Protein 8BW9 (pdb70)

Secondary structure (DSSP, 8-state):
-PPPGGG--HHHHHHHHHHHTTT-TTSHHHHHHHT--HHHHHS--HHHHHHHT--SHHHHHHHHHHHHHHHHHHHHHHHHHHHHHHH-/-TTT--SSS--HHHHHHHHHTT-TT-GGGHHHHHHHT--HHHHHT--HHHHGGGT---HHHHHHHHHHHHHHHHHHHTGGG-SHHHHHHHHHHHHHHHHHHHHHH---SSPPPHHHHHHHHHHHHHHHHHHHHHSSGGGSS-HHHHHHHHHHHHHHHHHHHHHHH-----HHHHHHHHHHHHHHHHIIIII---GGGT---EEEEEEE-------EE---TT---BEE-----HHHHHH----TT-EEEEESS-B-TT--HHHHHHHHHTS-SSEEEEEEEPP-----/---GGG------S-SSSSS-B--EE-SSTT-EE--EEEE----HHHHHHHHTTSHHHHS---TTS--EEEEEEETTEEEEEEB--SS--HHHHHHHH----HHHHHHHHHHHHHHHHHHHHHH-------SGGG--B-SSS-B--------HHHHHT-S--B--S-----TTTTTT----THHHHHHHHHHHHHHHHSS--SS-----HHHHHHHHHHSPPP--TTS---HHHHHHHHHH--SSGGGSPPHHHHTTSHHHHHHHH----HHHHHHHHTT-/--TT-------SS-----HHHIIIII-----HHHHHHHHHHHHHHHHHHHTTT-------SSSEEEETTEEEE---S---SSS----TT--B--TTSTTS--TTT----SSS--SS------HHHHHHHHHHHHHHHHSSS-SSTT--HHHHHHHHHT-------S--S-HHHHHHHHHHT-SSSTTS--HHHHHHHHHS-S---

Foldseek 3Di:
DDDQLVPFALVVVLVCCCPPPVVPVVCSCLCVVVGCTSVNLQVQDLVNVVVSPPPDDVVSVVVVVVSVVVNVVSVVVVVVVVVVVVVD/DVVLDDQQAAWLVQVLVQVCQLDVVCPVQSVLSSVVGQGSNNLLVDDPVVVVVSVPPDPVVVVSSVLLSVQVCCCHPCVFPAFLLVLLVLLQVLLVVLLVVLVVVVDDPDWDDVVSVVSLVVNLVSVVVNLVLCCDDPNPPDDVSVVLSVVLVVLNVQLVCCNVPDIDPCSVVNSVSSVVSNVSSVCVNPVDPDCRRGGGWDKDKWKDFLDQFPFDFDQDPQRFTFTPDGDPDPCNVVRTVDDGRKTWQDKQSGGNGSGDPPVVVVCSNPDDRIIMTMIGDGDDDPPD/DDDPPQWDFDDDPDDVPPADKTWTFGPPVTQTWIKHWAAFDDDVVCVVVVQVQCVVVQPDDDPAAWHWDDWDDDDRTIMTITGDAPQAFQVVLLVQPQADDDLLLLVQVLSVLVVQVVCCVPPNFAQQDDARNFWGAHQQQGIHGDRGDRDPVCVVRGPDDDDDPDDQFALCVLVPDDDDNLRVLSSSLQRSVCRHRRHRPLPPVDDDPVVSNVSRNPPADDFDPPDDDDVLNRVSSVLSHDRDSVSRDGSVVCCPRPSSVVSVVDDDPSNVVSCVSDVD/DPPQAEDEDVVDPPDDDFQVCCLPVVVDQDDPVLLLLVLLSVLVVVQVVVVVVAAQPDDDRRQWHADPSRIYGDDRPDDFQLVFADDQVWGDDDDQRLQQWALQFLPHDTRRDDDDTPDDDDNLGNLLNSLQVSVCNQQRHGPPPPDDPVVSSVCRNVQDDGDPPRDDDDVLNVVLSCLSRDNDRVSRDHSVVVSVSSVPPSDDD

Radius of gyration: 29.87 Å; Cα contacts (8 Å, |Δi|>4): 1179; chains: 4; bounding box: 62×78×88 Å

Sequence (861 aa):
RPKAVYLWTVSDVLKWYRRHCGEYTQYEQLFAQHDITGRALLRITDSSLQRMGVTDNRDREAIWREIVKQRLKTDIMEIRDMERLNIYPMAYINIAEWTPDQVTDWIKGLDESMKGYLYEFSKQEIGGRALLNIRPYELENLGMLRIGHQEIVLEAVENLRNFHYHLKNDNLQFMALHVATAAKNLHRELARNHAESTKIDTRILHDITRTIATLKPLVGSLERTPFRKQEMYREYCGNVLKCGLELATIAHRDRFQPVPAIRQSAERLENLANFVIQDISDPMVLQPASLNLVTLKESELGFNIESSYNGIHRVTDIKYNSPAHNSGKIEDGDEIVQINYQTVVGWQHRTVLEHLREALPDVVLTVKKRPKHTKMELSDEDLEKLGELGSGNGGVVMKVRHTHTHLIMARKLIHLEVKPAIKKQILRELKVLHECNFPHIVGFYGAFYSDGEISICMEYMDGGSLDLILKRAGRIPESILGRITLAVLKGLSYLRDNHAIIHRDVKPSNILVNSSGEIKICDFGVSGQLIDSMANSFVGTRSYMSPERLQGTHYSVQSDIWSLGLSLVEMAIGMYPIPPPAMAIFELLDYIVNEPPPKLEHKIFSTEFKDFVDICLKKQPDERADLKTLLSHPWIRKAELEEVDISGWVCKTMDLTRHENLVLFVTSLCKGNTLYTYIHQRREKFAMNRTLLIAQQIAQGMGYLHAREIIHKDLRTKNIFIENGKVIITDFGLFSSTKLLYCDMGLGVPHNWLCYLAPELIRALQPEKPRGECLEFTPYSDVYSFGTVWYELICGEFTFKDQPAESIIWQVGRGMKQSLANLQSGRDVKDLLMLCWTYEKEHRPQFARLLSLLEHLPKKR

Solvent-accessible surface area: 44433 Å² total; per-residue (Å²): 246,108,116,34,13,51,104,38,71,45,74,41,0,64,129,14,5,160,170,97,10,38,146,54,86,126,28,38,91,33,4,50,103,29,41,0,36,0,60,4,2,44,84,3,60,70,75,2,0,92,81,9,34,2,110,72,96,158,18,40,98,27,3,28,78,52,2,1,99,29,34,3,36,28,6,11,112,52,2,130,51,29,43,156,93,28,120,180,87,134,92,111,21,49,1,34,111,23,65,57,105,79,2,22,66,5,0,110,13,2,30,99,62,1,150,66,43,28,178,53,8,62,66,90,65,10,20,2,135,44,2,3,67,10,51,30,75,51,0,68,112,5,41,0,108,95,8,5,19,2,17,28,1,34,50,3,3,70,35,0,73,88,28,53,79,43,40,124,69,40,5,14,8,43,38,0,12,74,2,2,29,27,1,62,31,5,34,71,40,20,35,141,82,80,60,84,125,57,136,28,64,22,131,17,11,31,57,3,16,93,2,2,48,36,0,77,67,1,1,12,4,5,42,73,70,23,6,97,164,89,75,102,16,88,94,9,4,24,64,2,0,133,6,0,37,67,2,0,32,28,10,94,156,96,63,47,85,45,40,88,42,13,96,81,2,1,54,112,1,16,98,41,2,36,64,8,2,55,100,20,68,46,0,39,4,0,35,5,19,54,35,64,68,5,86,10,129,173,76,155,40,30,18,112,26,111,17,55,120,99,9,56,4,78,0,27,118,58,60,213,83,68,90,4,100,120,57,4,134,16,41,78,9,1,23,2,5,10,3,72,110,53,10,0,10,16,17,58,85,126,22,0,83,93,76,39,190,69,28,125,86,106,15,54,2,11,0,55,43,38,16,143,39,71,162,157,202,52,54,57,157,62,18,73,165,52,47,56,141,30,116,56,114,30,51,78,53,39,41,0,108,31,70,126,118,134,69,78,2,18,44,63,60,52,116,14,91,49,109,103,80,53,52,135,108,5,54,150,71,15,102,49,29,84,111,19,136,62,98,56,8,14,30,44,96,7,32,22,106,25,129,27,53,22,5,35,0,39,47,68,18,81,8,21,16,0,36,48,2,12,158,137,56,35,148,7,80,63,45,8,1,2,101,3,1,18,4,6,2,85,1,10,17,40,6,49,85,94,86,58,26,48,2,59,62,13,79,0,51,12,10,20,2,27,48,74,13,86,8,24,5,6,61,18,26,41,11,48,56,43,99,78,23,69,38,60,47,79,13,14,83,101,18,33,25,1,6,21,40,0,39,34,50,57,115,20,28,17,10,6,4,2,8,12,0,0,4,5,3,0,2,6,67,21,111,24,17,11,62,80,158,134,63,14,9,20,92,25,3,29,54,4,2,16,24,45,30,28,126,13,122,179,114,154,62,26,90,44,2,59,72,0,3,73,59,0,10,79,49,83,50,82,69,1,20,3,3,78,57,1,34,78,25,74,13,0,130,94,31,89,125,105,92,66,113,11,51,41,42,3,59,161,27,43,139,123,67,188,126,48,41,13,35,128,146,184,136,72,107,111,165,50,59,19,2,71,32,68,26,38,90,149,183,115,196,40,60,67,70,118,2,8,96,11,2,42,34,2,2,81,3,0,26,68,5,46,69,128,152,83,55,4,75,23,9,43,2,112,16,0,49,32,89,166,45,50,2,39,3,12,46,37,56,76,38,27,5,89,142,40,129,102,59,130,86,4,4,0,4,54,106,64,10,13,14,9,20,2,7,61,12,2,111,16,59,13,70,17,67,38,210,55,124,53,21,133,41,35,55,75,9,8,2,15,10,2,0,2,4,4,1,2,19,51,36,45,74,19,12,26,94,116,66,56,16,30,0,18,3,7,20,7,4,40,5,24,22,43,22,2,46,86,15,118,35,22,121,69,9,2,48,13,1,8,39,0,14,33,56,85,67,107,130,8,12,104,10,85,129,0,52,56,73,2,48,148,97,44,124,151,211

B-factor: mean 119.78, std 32.43, range [49.79, 220.53]

GO terms:
  GO:0005829 cytosol (C, IDA)
  GO:0009898 cytoplasmic side of plasma membrane (C, IDA)
  GO:0070374 positive regulation of ERK1 and ERK2 cascade (P, IDA)
  GO:0001751 compound eye photoreceptor cell differentiation (P, IMP)
  GO:0042675 compound eye cone cell differentiation (P, IMP)
  GO:0070374 positive regulation of ERK1 and ERK2 cascade (P, IMP)
  GO:0007169 cell surface receptor protein tyrosine kinase signaling pathway (P, IMP)
  GO:0007173 epidermal growth factor receptor signaling pathway (P, IMP)
  GO:0097110 scaffold protein binding (F, IPI)
  GO:0005829 cytosol (C, TAS)
  GO:0005515 protein binding (F, IPI)
  GO:0005737 cytoplasm (C, IDA)
  GO:0001754 eye photoreceptor cell differentiation (P, IMP)

InterPro domains:
  IPR001660 Sterile alpha motif domain [PF07647] (25-85)
  IPR001660 Sterile alpha motif domain [PS50105] (26-91)
  IPR001660 Sterile alpha motif domain [SM00454] (23-91)
  IPR013761 Sterile alpha motif/pointed domain superfamily [G3DSA:1.10.150.50] (21-98)
  IPR013761 Sterile alpha motif/pointed domain superfamily [SSF47769] (18-91)
  IPR039144 Aveugle-like, SAM domain [cd09510] (21-94)
  IPR052268 Sterile alpha motif domain-containing protein [PTHR20843] (11-101)

Organism: Drosophila melanogaster (NCBI:txid7227)

Nearest PDB structures (foldseek):
  8bw9-assembly1_A  TM=1.011E+00  e=2.088E-14  Drosophila melanogaster
  8bw8-assembly1_A  TM=9.846E-01  e=8.005E-12  Drosophila melanogaster
  3bs7-assembly2_B  TM=9.818E-01  e=6.720E-10  Drosophila melanogaster
  3bs5-assembly1_B  TM=9.061E-01  e=4.300E-02  Homo sapiens
  6brh-assembly3_B  TM=8.461E-01  e=8.625E-02  Mus musculus

Structure (mmCIF, N/CA/C/O backbone):
data_8BW9
#
_entry.id   8BW9
#
_cell.length_a   1.00
_cell.length_b   1.00
_cell.length_c   1.00
_cell.angle_alpha   90.00
_cell.angle_beta   90.00
_cell.angle_gamma   90.00
#
_symmetry.space_group_name_H-M   'P 1'
#
loop_
_entity.id
_entity.type
_entity.pdbx_description
1 polymer 'Protein aveugle'
2 polymer 'Connector enhancer of KSR protein CNK'
3 polymer 'Dual specificity mitogen-activated protein kinase kinase dSOR1'
4 polymer KSR
5 non-polymer 'PHOSPHOAMINOPHOSPHONIC ACID-ADENYLATE ESTER'
6 non-polymer Trametinib
7 non-polymer 'MAGNESIUM ION'
#
loop_
_atom_site.group_PDB
_atom_site.id
_atom_site.type_symbol
_atom_site.label_atom_id
_atom_site.label_alt_id
_atom_site.label_comp_id
_atom_site.label_asym_id
_atom_site.label_entity_id
_atom_site.label_seq_id
_atom_site.pdbx_PDB_ins_code
_atom_site.Cartn_x
_atom_site.Cartn_y
_atom_site.Cartn_z
_atom_site.occupancy
_atom_site.B_iso_or_equiv
_atom_site.auth_seq_id
_atom_site.auth_comp_id
_atom_site.auth_asym_id
_atom_site.auth_atom_id
_atom_site.pdbx_PDB_model_num
ATOM 1 N N . ARG A 1 23 ? 157.96818 156.69339 129.03821 1.000 163.86000 19 ARG A N 1
ATOM 2 C CA . ARG A 1 23 ? 158.96493 156.43795 130.07057 1.000 163.05000 19 ARG A CA 1
ATOM 3 C C . ARG A 1 23 ? 160.11586 157.43368 129.97569 1.000 165.48000 19 ARG A C 1
ATOM 4 O O . ARG A 1 23 ? 161.10958 157.17860 129.29647 1.000 167.50000 19 ARG A O 1
ATOM 12 N N . PRO A 1 24 ? 159.97948 158.57052 130.65110 1.000 156.45000 20 PRO A N 1
ATOM 13 C CA . PRO A 1 24 ? 161.05684 159.56328 130.64768 1.000 155.66000 20 PRO A CA 1
ATOM 14 C C . PRO A 1 24 ? 162.25503 159.07845 131.44713 1.000 155.68000 20 PRO A C 1
ATOM 15 O O . PRO A 1 24 ? 162.15680 158.19122 132.29680 1.000 157.35000 20 PRO A O 1
ATOM 19 N N . LYS A 1 25 ? 163.40542 159.67786 131.15604 1.000 131.70000 21 LYS A N 1
ATOM 20 C CA . LYS A 1 25 ? 164.62982 159.30885 131.84735 1.000 129.25000 21 LYS A CA 1
ATOM 21 C C . LYS A 1 25 ? 164.57457 159.74870 133.30775 1.000 129.24000 21 LYS A C 1
ATOM 22 O O . LYS A 1 25 ? 163.80908 160.63798 133.69023 1.000 130.92000 21 LYS A O 1
ATOM 28 N N . ALA A 1 26 ? 165.39620 159.09856 134.12976 1.000 119.19000 22 ALA A N 1
ATOM 29 C CA . ALA A 1 26 ? 165.44113 159.41598 135.55052 1.000 121.25000 22 ALA A CA 1
ATOM 30 C C . ALA A 1 26 ? 165.87004 160.86155 135.75912 1.000 125.75000 22 ALA A C 1
ATOM 31 O O . ALA A 1 26 ? 166.84764 161.32304 135.16460 1.000 131.06000 22 ALA A O 1
ATOM 33 N N . VAL A 1 27 ? 165.13633 161.57537 136.61707 1.000 109.79000 23 VAL A N 1
ATOM 34 C CA . VAL A 1 27 ? 165.40437 162.99061 136.84229 1.000 102.97000 23 VAL A CA 1
ATOM 35 C C . VAL A 1 27 ? 166.76981 163.21520 137.47189 1.000 108.98000 23 VAL A C 1
ATOM 36 O O . VAL A 1 27 ? 167.33660 164.30434 137.34524 1.000 117.07000 23 VAL A O 1
ATOM 40 N N . TYR A 1 28 ? 167.32155 162.20809 138.14863 1.000 123.05000 24 TYR A N 1
ATOM 41 C CA . TYR A 1 28 ? 168.64959 162.36327 138.72907 1.000 126.31000 24 TYR A CA 1
ATOM 42 C C . TYR A 1 28 ? 169.72537 162.49084 137.65857 1.000 125.55000 24 TYR A C 1
ATOM 43 O O . TYR A 1 28 ? 170.77774 163.08680 137.90995 1.000 120.15000 24 TYR A O 1
ATOM 52 N N . LEU A 1 29 ? 169.49076 161.93991 136.47233 1.000 121.74000 25 LEU A N 1
ATOM 53 C CA . LEU A 1 29 ? 170.47350 161.97202 135.39855 1.000 120.95000 25 LEU A CA 1
ATOM 54 C C . LEU A 1 29 ? 170.26600 163.12722 134.42927 1.000 120.58000 25 LEU A C 1
ATOM 55 O O . LEU A 1 29 ? 171.00152 163.22269 133.44254 1.000 126.99000 25 LEU A O 1
ATOM 60 N N . TRP A 1 30 ? 169.29188 163.99724 134.67850 1.000 102.02000 26 TRP A N 1
ATOM 61 C CA . TRP A 1 30 ? 169.01224 165.09612 133.76639 1.000 102.25000 26 TRP A CA 1
ATOM 62 C C . TRP A 1 30 ? 170.18320 166.07084 133.71198 1.000 110.28000 26 TRP A C 1
ATOM 63 O O . TRP A 1 30 ? 170.89119 166.28287 134.69880 1.000 109.06000 26 TRP A O 1
ATOM 74 N N . THR A 1 31 ? 170.38688 166.66273 132.53809 1.000 127.27000 27 THR A N 1
ATOM 75 C CA . THR A 1 31 ? 171.35778 167.72930 132.35878 1.000 122.20000 27 THR A CA 1
ATOM 76 C C . THR A 1 31 ? 170.62859 169.06519 132.24644 1.000 125.90000 27 THR A C 1
ATOM 77 O O . THR A 1 31 ? 169.40149 169.14144 132.33843 1.000 132.35000 27 THR A O 1
ATOM 81 N N . VAL A 1 32 ? 171.39823 170.13562 132.04123 1.000 112.00000 28 VAL A N 1
ATOM 82 C CA . VAL A 1 32 ? 170.80992 171.47263 132.01179 1.000 111.53000 28 VAL A CA 1
ATOM 83 C C . VAL A 1 32 ? 169.82630 171.59735 130.85561 1.000 121.42000 28 VAL A C 1
ATOM 84 O O . VAL A 1 32 ? 168.69918 172.07889 131.02848 1.000 122.71000 28 VAL A O 1
ATOM 88 N N . SER A 1 33 ? 170.22939 171.13567 129.66614 1.000 131.98000 29 SER A N 1
ATOM 89 C CA . SER A 1 33 ? 169.38610 171.26755 128.48047 1.000 128.31000 29 SER A CA 1
ATOM 90 C C . SER A 1 33 ? 168.00686 170.67136 128.71587 1.000 126.53000 29 SER A C 1
ATOM 91 O O . SER A 1 33 ? 166.99080 171.24121 128.29841 1.000 123.15000 29 SER A O 1
ATOM 94 N N . ASP A 1 34 ? 167.95161 169.53388 129.40761 1.000 131.72000 30 ASP A N 1
ATOM 95 C CA . ASP A 1 34 ? 166.66476 168.95965 129.77105 1.000 129.61000 30 ASP A CA 1
ATOM 96 C C . ASP A 1 34 ? 165.88828 169.89324 130.68771 1.000 132.98000 30 ASP A C 1
ATOM 97 O O . ASP A 1 34 ? 164.66073 169.98017 130.59559 1.000 140.78000 30 ASP A O 1
ATOM 102 N N . VAL A 1 35 ? 166.58289 170.60558 131.57624 1.000 114.37000 31 VAL A N 1
ATOM 103 C CA . VAL A 1 35 ? 165.88640 171.50927 132.48570 1.000 112.61000 31 VAL A CA 1
ATOM 104 C C . VAL A 1 35 ? 165.27636 172.68007 131.72406 1.000 113.79000 31 VAL A C 1
ATOM 105 O O . VAL A 1 35 ? 164.12975 173.06767 131.97998 1.000 115.55000 31 VAL A O 1
ATOM 109 N N . LEU A 1 36 ? 166.01822 173.26951 130.78003 1.000 120.68000 32 LEU A N 1
ATOM 110 C CA . LEU A 1 36 ? 165.39786 174.34020 130.00146 1.000 122.30000 32 LEU A CA 1
ATOM 111 C C . LEU A 1 36 ? 164.29280 173.81520 129.09219 1.000 125.35000 32 LEU A C 1
ATOM 112 O O . LEU A 1 36 ? 163.31643 174.52940 128.84626 1.000 125.31000 32 LEU A O 1
ATOM 117 N N . LYS A 1 37 ? 164.40711 172.58071 128.59448 1.000 130.02000 33 LYS A N 1
ATOM 118 C CA . LYS A 1 37 ? 163.29806 172.00244 127.83699 1.000 131.60000 33 LYS A CA 1
ATOM 119 C C . LYS A 1 37 ? 162.05786 171.84673 128.71199 1.000 129.53000 33 LYS A C 1
ATOM 120 O O . LYS A 1 37 ? 160.93582 172.15027 128.28359 1.000 129.18000 33 LYS A O 1
ATOM 126 N N . TRP A 1 38 ? 162.24784 171.37437 129.94438 1.000 113.13000 34 TRP A N 1
ATOM 127 C CA . TRP A 1 38 ? 161.14365 171.23781 130.88579 1.000 109.65000 34 TRP A CA 1
ATOM 128 C C . TRP A 1 38 ? 160.51091 172.58970 131.18261 1.000 110.07000 34 TRP A C 1
ATOM 129 O O . TRP A 1 38 ? 159.28240 172.70891 131.24924 1.000 117.56000 34 TRP A O 1
ATOM 140 N N . TYR A 1 39 ? 161.33633 173.62075 131.36675 1.000 108.32000 35 TYR A N 1
ATOM 141 C CA . TYR A 1 39 ? 160.80360 174.95665 131.61202 1.000 111.81000 35 TYR A CA 1
ATOM 142 C C . TYR A 1 39 ? 160.04623 175.47992 130.39869 1.000 120.51000 35 TYR A C 1
ATOM 143 O O . TYR A 1 39 ? 159.01732 176.14923 130.54511 1.000 129.49000 35 TYR A O 1
ATOM 152 N N . ARG A 1 40 ? 160.54678 175.19931 129.19369 1.000 134.00000 36 ARG A N 1
ATOM 153 C CA . ARG A 1 40 ? 159.84316 175.61329 127.98476 1.000 136.83000 36 ARG A CA 1
ATOM 154 C C . ARG A 1 40 ? 158.48007 174.94338 127.88395 1.000 138.01000 36 ARG A C 1
ATOM 155 O O . ARG A 1 40 ? 157.48853 175.58515 127.51787 1.000 140.88000 36 ARG A O 1
ATOM 163 N N . ARG A 1 41 ? 158.41000 173.65193 128.20605 1.000 129.50000 37 ARG A N 1
ATOM 164 C CA . ARG A 1 41 ? 157.16860 172.91060 128.00647 1.000 124.86000 37 ARG A CA 1
ATOM 165 C C . ARG A 1 41 ? 156.15446 173.18959 129.11210 1.000 125.33000 37 ARG A C 1
ATOM 166 O O . ARG A 1 41 ? 155.03981 173.64981 128.84437 1.000 126.04000 37 ARG A O 1
ATOM 174 N N . HIS A 1 42 ? 156.52630 172.91750 130.36470 1.000 121.23000 38 HIS A N 1
ATOM 175 C CA . HIS A 1 42 ? 155.53547 172.87795 131.43621 1.000 120.97000 38 HIS A CA 1
ATOM 176 C C . HIS A 1 42 ? 155.06354 174.27159 131.83423 1.000 122.65000 38 HIS A C 1
ATOM 177 O O . HIS A 1 42 ? 153.86667 174.48404 132.05783 1.000 124.21000 38 HIS A O 1
ATOM 184 N N . CYS A 1 43 ? 155.97709 175.23027 131.93442 1.000 128.42000 39 CYS A N 1
ATOM 185 C CA . CYS A 1 43 ? 155.65879 176.56326 132.43637 1.000 126.03000 39 CYS A CA 1
ATOM 186 C C . CYS A 1 43 ? 156.19067 177.63091 131.49352 1.000 127.02000 39 CYS A C 1
ATOM 187 O O . CYS A 1 43 ? 156.84189 178.59342 131.90284 1.000 124.07000 39 CYS A O 1
ATOM 190 N N . GLY A 1 44 ? 155.91230 177.47144 130.20124 1.000 143.13000 40 GLY A N 1
ATOM 191 C CA . GLY A 1 44 ? 156.38895 178.42566 129.21724 1.000 145.58000 40 GLY A CA 1
ATOM 192 C C . GLY A 1 44 ? 155.70834 179.77845 129.26303 1.000 148.86000 40 GLY A C 1
ATOM 193 O O . GLY A 1 44 ? 156.14337 180.68982 128.55101 1.000 150.95000 40 GLY A O 1
ATOM 194 N N . GLU A 1 45 ? 154.65261 179.92943 130.06671 1.000 152.63000 41 GLU A N 1
ATOM 195 C CA . GLU A 1 45 ? 153.98164 181.22182 130.16404 1.000 151.05000 41 GLU A CA 1
ATOM 196 C C . GLU A 1 45 ? 154.89385 182.27759 130.77581 1.000 150.98000 41 GLU A C 1
ATOM 197 O O . GLU A 1 45 ? 154.94480 183.41490 130.29445 1.000 153.90000 41 GLU A O 1
ATOM 203 N N . TYR A 1 46 ? 155.62216 181.92269 131.83524 1.000 135.74000 42 TYR A N 1
ATOM 204 C CA . TYR A 1 46 ? 156.54367 182.85093 132.49149 1.000 138.44000 42 TYR A CA 1
ATOM 205 C C . TYR A 1 46 ? 157.88912 182.77542 131.77748 1.000 137.08000 42 TYR A C 1
ATOM 206 O O . TYR A 1 46 ? 158.84950 182.15571 132.23825 1.000 135.97000 42 TYR A O 1
ATOM 215 N N . THR A 1 47 ? 157.94879 183.43864 130.62500 1.000 144.31000 43 THR A N 1
ATOM 216 C CA . THR A 1 47 ? 159.08167 183.33545 129.71741 1.000 145.87000 43 THR A CA 1
ATOM 217 C C . THR A 1 47 ? 160.20422 184.31656 130.02415 1.000 145.50000 43 THR A C 1
ATOM 218 O O . THR A 1 47 ? 161.25812 184.24310 129.38448 1.000 145.64000 43 THR A O 1
ATOM 222 N N . GLN A 1 48 ? 160.01429 185.23239 130.96929 1.000 140.29000 44 GLN A N 1
ATOM 223 C CA . GLN A 1 48 ? 161.05831 186.20296 131.26519 1.000 144.05000 44 GLN A CA 1
ATOM 224 C C . GLN A 1 48 ? 162.03769 185.72693 132.32997 1.000 146.31000 44 GLN A C 1
ATOM 225 O O . GLN A 1 48 ? 162.97540 186.46283 132.65355 1.000 147.75000 44 GLN A O 1
ATOM 231 N N . TYR A 1 49 ? 161.85503 184.52508 132.87590 1.000 139.61000 45 TYR A N 1
ATOM 232 C CA . TYR A 1 49 ? 162.72160 184.01250 133.92835 1.000 136.59000 45 TYR A CA 1
ATOM 233 C C . TYR A 1 49 ? 163.52424 182.78846 133.51183 1.000 135.34000 45 TYR A C 1
ATOM 234 O O . TYR A 1 49 ? 164.24706 182.23360 134.34526 1.000 139.17000 45 TYR A O 1
ATOM 243 N N . GLU A 1 50 ? 163.42713 182.35167 132.25398 1.000 129.28000 46 GLU A N 1
ATOM 244 C CA . GLU A 1 50 ? 164.10784 181.12260 131.85813 1.000 129.13000 46 GLU A CA 1
ATOM 245 C C . GLU A 1 50 ? 165.62257 181.26412 131.90800 1.000 132.82000 46 GLU A C 1
ATOM 246 O O . GLU A 1 50 ? 166.31901 180.30027 132.24449 1.000 133.71000 46 GLU A O 1
ATOM 252 N N . GLN A 1 51 ? 166.15336 182.44029 131.56780 1.000 137.45000 47 GLN A N 1
ATOM 253 C CA . GLN A 1 51 ? 167.60063 182.61780 131.56262 1.000 137.23000 47 GLN A CA 1
ATOM 254 C C . GLN A 1 51 ? 168.20223 182.50453 132.95622 1.000 138.10000 47 GLN A C 1
ATOM 255 O O . GLN A 1 51 ? 169.39932 182.22498 133.07672 1.000 134.61000 47 GLN A O 1
ATOM 261 N N . LEU A 1 52 ? 167.40124 182.70635 134.00604 1.000 128.71000 48 LEU A N 1
ATOM 262 C CA . LEU A 1 52 ? 167.91831 182.57876 135.36380 1.000 121.53000 48 LEU A CA 1
ATOM 263 C C . LEU A 1 52 ? 168.42739 181.17023 135.62502 1.000 121.64000 48 LEU A C 1
ATOM 264 O O . LEU A 1 52 ? 169.46169 180.98746 136.27624 1.000 129.49000 48 LEU A O 1
ATOM 269 N N . PHE A 1 53 ? 167.71522 180.16036 135.12227 1.000 114.21000 49 PHE A N 1
ATOM 270 C CA . PHE A 1 53 ? 168.15670 178.78353 135.31180 1.000 116.40000 49 PHE A CA 1
ATOM 271 C C . PHE A 1 53 ? 169.48392 178.52889 134.61425 1.000 115.47000 49 PHE A C 1
ATOM 272 O O . PHE A 1 53 ? 170.24346 177.64710 135.02838 1.000 117.47000 49 PHE A O 1
ATOM 280 N N . ALA A 1 54 ? 169.77573 179.27999 133.55103 1.000 122.33000 50 ALA A N 1
ATOM 281 C CA . ALA A 1 54 ? 171.01412 179.06721 132.81002 1.000 126.33000 50 ALA A CA 1
ATOM 282 C C . ALA A 1 54 ? 172.22589 179.53610 133.60491 1.000 125.22000 50 ALA A C 1
ATOM 283 O O . ALA A 1 54 ? 173.22262 178.81364 133.71902 1.000 127.65000 50 ALA A O 1
ATOM 285 N N . GLN A 1 55 ? 172.15853 180.74719 134.16296 1.000 112.84000 51 GLN A N 1
ATOM 286 C CA . GLN A 1 55 ? 173.30816 181.29865 134.87354 1.000 111.81000 51 GLN A CA 1
ATOM 287 C C . GLN A 1 55 ? 173.61340 180.51008 136.13912 1.000 112.66000 51 GLN A C 1
ATOM 288 O O . GLN A 1 55 ? 174.78160 180.25804 136.45306 1.000 112.84000 51 GLN A O 1
ATOM 294 N N . HIS A 1 56 ? 172.58064 180.11407 136.87740 1.000 108.66000 52 HIS A N 1
ATOM 295 C CA . HIS A 1 56 ? 172.76886 179.45940 138.16337 1.000 104.86000 52 HIS A CA 1
ATOM 296 C C . HIS A 1 56 ? 173.00333 177.96045 138.04376 1.000 112.17000 52 HIS A C 1
ATOM 297 O O . HIS A 1 56 ? 173.23016 177.31014 139.06862 1.000 122.46000 52 HIS A O 1
ATOM 304 N N . ASP A 1 57 ? 172.95436 177.40223 136.83238 1.000 114.79000 53 ASP A N 1
ATOM 305 C CA . ASP A 1 57 ? 173.30318 176.00419 136.57019 1.000 112.15000 53 ASP A CA 1
ATOM 306 C C . ASP A 1 57 ? 172.43086 175.07723 137.42579 1.000 109.74000 53 ASP A C 1
ATOM 307 O O . ASP A 1 57 ? 172.85885 174.47108 138.40571 1.000 110.51000 53 ASP A O 1
ATOM 312 N N . ILE A 1 58 ? 171.14960 175.06724 137.06966 1.000 94.42000 54 ILE A N 1
ATOM 313 C CA . ILE A 1 58 ? 170.15783 174.22499 137.72766 1.000 94.94000 54 ILE A CA 1
ATOM 314 C C . ILE A 1 58 ? 170.06382 172.93408 136.91883 1.000 97.76000 54 ILE A C 1
ATOM 315 O O . ILE A 1 58 ? 169.36378 172.86773 135.90893 1.000 100.48000 54 ILE A O 1
ATOM 320 N N . THR A 1 59 ? 170.77708 171.90434 137.35946 1.000 97.95000 55 THR A N 1
ATOM 321 C CA . THR A 1 59 ? 170.75829 170.61623 136.68553 1.000 95.01000 55 THR A CA 1
ATOM 322 C C . THR A 1 59 ? 169.58916 169.78635 137.20798 1.000 100.05000 55 THR A C 1
ATOM 323 O O . THR A 1 59 ? 168.67736 170.29679 137.86268 1.000 107.36000 55 THR A O 1
ATOM 327 N N . GLY A 1 60 ? 169.59743 168.48888 136.90439 1.000 98.25000 56 GLY A N 1
ATOM 328 C CA . GLY A 1 60 ? 168.55487 167.61656 137.41754 1.000 96.32000 56 GLY A CA 1
ATOM 329 C C . GLY A 1 60 ? 168.60774 167.45453 138.92460 1.000 98.48000 56 GLY A C 1
ATOM 330 O O . GLY A 1 60 ? 167.57472 167.50078 139.59695 1.000 100.16000 56 GLY A O 1
ATOM 331 N N . ARG A 1 61 ? 169.80899 167.26510 139.47683 1.000 112.78000 57 ARG A N 1
ATOM 332 C CA . ARG A 1 61 ? 169.93495 167.05083 140.91534 1.000 114.06000 57 ARG A CA 1
ATOM 333 C C . ARG A 1 61 ? 169.45591 168.26219 141.70254 1.000 117.92000 57 ARG A C 1
ATOM 334 O O . ARG A 1 61 ? 168.73499 168.12146 142.69614 1.000 122.53000 57 ARG A O 1
ATOM 342 N N . ALA A 1 62 ? 169.84633 169.46196 141.27506 1.000 95.00000 58 ALA A N 1
ATOM 343 C CA . ALA A 1 62 ? 169.44491 170.66693 141.98483 1.000 88.30000 58 ALA A CA 1
ATOM 344 C C . ALA A 1 62 ? 167.97819 171.00433 141.77164 1.000 86.63000 58 ALA A C 1
ATOM 345 O O . ALA A 1 62 ? 167.40318 171.73805 142.58059 1.000 96.21000 58 ALA A O 1
ATOM 347 N N . LEU A 1 63 ? 167.36141 170.49508 140.70496 1.000 77.11000 59 LEU A N 1
ATOM 348 C CA . LEU A 1 63 ? 165.94697 170.76760 140.48305 1.000 81.22000 59 LEU A CA 1
ATOM 349 C C . LEU A 1 63 ? 165.08164 170.15392 141.57455 1.000 89.58000 59 LEU A C 1
ATOM 350 O O . LEU A 1 63 ? 164.01442 170.68886 141.89295 1.000 87.11000 59 LEU A O 1
ATOM 355 N N . LEU A 1 64 ? 165.51916 169.03566 142.15472 1.000 97.96000 60 LEU A N 1
ATOM 356 C CA . LEU A 1 64 ? 164.71254 168.36517 143.16853 1.000 94.15000 60 LEU A CA 1
ATOM 357 C C . LEU A 1 64 ? 164.69035 169.14794 144.47461 1.000 88.95000 60 LEU A C 1
ATOM 358 O O . LEU A 1 64 ? 163.63351 169.29595 145.09721 1.000 94.54000 60 LEU A O 1
ATOM 363 N N . ARG A 1 65 ? 165.83929 169.66318 144.90142 1.000 98.89000 61 ARG A N 1
ATOM 364 C CA . ARG A 1 65 ? 165.98189 170.25275 146.22353 1.000 106.23000 61 ARG A CA 1
ATOM 365 C C . ARG A 1 65 ? 165.90170 171.77001 146.21952 1.000 108.33000 61 ARG A C 1
ATOM 366 O O . ARG A 1 65 ? 166.26557 172.39760 147.21834 1.000 106.07000 61 ARG A O 1
ATOM 374 N N . ILE A 1 66 ? 165.45358 172.37842 145.12181 1.000 104.98000 62 ILE A N 1
ATOM 375 C CA . ILE A 1 66 ? 165.29214 173.82354 145.11308 1.000 101.03000 62 ILE A CA 1
ATOM 376 C C . ILE A 1 66 ? 164.24276 174.20618 146.14523 1.000 104.09000 62 ILE A C 1
ATOM 377 O O . ILE A 1 66 ? 163.17549 173.58816 146.23748 1.000 101.58000 62 ILE A O 1
ATOM 382 N N . THR A 1 67 ? 164.56169 175.20618 146.95672 1.000 130.84000 63 THR A N 1
ATOM 383 C CA . THR A 1 67 ? 163.70618 175.63719 148.04929 1.000 130.03000 63 THR A CA 1
ATOM 384 C C . THR A 1 67 ? 163.12283 177.01215 147.74994 1.000 136.93000 63 THR A C 1
ATOM 385 O O . THR A 1 67 ? 163.60066 177.73612 146.87245 1.000 141.77000 63 THR A O 1
ATOM 389 N N . ASP A 1 68 ? 162.07058 177.36500 148.49351 1.000 143.59000 64 ASP A N 1
ATOM 390 C CA . ASP A 1 68 ? 161.43817 178.66623 148.29922 1.000 145.77000 64 ASP A CA 1
ATOM 391 C C . ASP A 1 68 ? 162.41319 179.79908 148.58518 1.000 145.41000 64 ASP A C 1
ATOM 392 O O . ASP A 1 68 ? 162.44176 180.80225 147.86233 1.000 146.60000 64 ASP A O 1
ATOM 397 N N . SER A 1 69 ? 163.21984 179.65808 149.63813 1.000 135.21000 65 SER A N 1
ATOM 398 C CA . SER A 1 69 ? 164.27569 180.63139 149.88973 1.000 136.43000 65 SER A CA 1
ATOM 399 C C . SER A 1 69 ? 165.25845 180.67865 148.72867 1.000 138.02000 65 SER A C 1
ATOM 400 O O . SER A 1 69 ? 165.72707 181.75662 148.34328 1.000 137.08000 65 SER A O 1
ATOM 403 N N . SER A 1 70 ? 165.58266 179.51618 148.15811 1.000 138.08000 66 SER A N 1
ATOM 404 C CA . SER A 1 70 ? 166.49239 179.48194 147.01929 1.000 137.07000 66 SER A CA 1
ATOM 405 C C . SER A 1 70 ? 165.90755 180.21652 145.82229 1.000 134.48000 66 SER A C 1
ATOM 406 O O . SER A 1 70 ? 166.61385 180.96982 145.14251 1.000 143.97000 66 SER A O 1
ATOM 409 N N . LEU A 1 71 ? 164.62010 180.00985 145.54294 1.000 102.58000 67 LEU A N 1
ATOM 410 C CA . LEU A 1 71 ? 163.99511 180.74068 144.44773 1.000 108.61000 67 LEU A CA 1
ATOM 411 C C . LEU A 1 71 ? 163.99504 182.23741 144.72055 1.000 119.70000 67 LEU A C 1
ATOM 412 O O . LEU A 1 71 ? 164.33218 183.03471 143.83810 1.000 126.94000 67 LEU A O 1
ATOM 417 N N . GLN A 1 72 ? 163.64878 182.63667 145.94658 1.000 129.82000 68 GLN A N 1
ATOM 418 C CA . GLN A 1 72 ? 163.63882 184.05620 146.28568 1.000 129.90000 68 GLN A CA 1
ATOM 419 C C . GLN A 1 72 ? 165.01728 184.67569 146.09242 1.000 125.11000 68 GLN A C 1
ATOM 420 O O . GLN A 1 72 ? 165.13694 185.80788 145.60958 1.000 121.15000 68 GLN A O 1
ATOM 426 N N . ARG A 1 73 ? 166.07121 183.94386 146.45709 1.000 110.02000 69 ARG A N 1
ATOM 427 C CA . ARG A 1 73 ? 167.42522 184.41716 146.19168 1.000 108.83000 69 ARG A CA 1
ATOM 428 C C . ARG A 1 73 ? 167.69277 184.51152 144.69525 1.000 109.88000 69 ARG A C 1
ATOM 429 O O . ARG A 1 73 ? 168.36093 185.44369 144.23428 1.000 111.46000 69 ARG A O 1
ATOM 437 N N . MET A 1 74 ? 167.18259 183.55079 143.92027 1.000 114.51000 70 MET A N 1
ATOM 438 C CA . MET A 1 74 ? 167.48896 183.50927 142.49360 1.000 112.20000 70 MET A CA 1
ATOM 439 C C . MET A 1 74 ? 166.92184 184.71154 141.75124 1.000 111.51000 70 MET A C 1
ATOM 440 O O . MET A 1 74 ? 167.47536 185.11950 140.72498 1.000 115.98000 70 MET A O 1
ATOM 445 N N . GLY A 1 75 ? 165.83094 185.29175 142.24121 1.000 133.85000 71 GLY A N 1
ATOM 446 C CA . GLY A 1 75 ? 165.33546 186.51143 141.63653 1.000 138.52000 71 GLY A CA 1
ATOM 447 C C . GLY A 1 75 ? 163.87646 186.52526 141.22961 1.000 141.18000 71 GLY A C 1
ATOM 448 O O . GLY A 1 75 ? 163.47722 187.35601 140.40905 1.000 142.84000 71 GLY A O 1
ATOM 449 N N . VAL A 1 76 ? 163.06367 185.62818 141.78442 1.000 137.61000 72 VAL A N 1
ATOM 450 C CA . VAL A 1 76 ? 161.62996 185.66802 141.51772 1.000 134.22000 72 VAL A CA 1
ATOM 451 C C . VAL A 1 76 ? 160.99676 186.66873 142.47824 1.000 138.26000 72 VAL A C 1
ATOM 452 O O . VAL A 1 76 ? 160.53383 186.30800 143.56569 1.000 140.96000 72 VAL A O 1
ATOM 456 N N . THR A 1 77 ? 160.97851 187.94144 142.08299 1.000 140.36000 73 THR A N 1
ATOM 457 C CA . THR A 1 77 ? 160.50761 188.98288 142.98915 1.000 140.89000 73 THR A CA 1
ATOM 458 C C . THR A 1 77 ? 159.00174 188.90046 143.20641 1.000 147.22000 73 THR A C 1
ATOM 459 O O . THR A 1 77 ? 158.53205 188.96118 144.34841 1.000 146.37000 73 THR A O 1
ATOM 463 N N . ASP A 1 78 ? 158.23107 188.76020 142.13110 1.000 162.92000 74 ASP A N 1
ATOM 464 C CA . ASP A 1 78 ? 156.77925 188.74077 142.25063 1.000 162.93000 74 ASP A CA 1
ATOM 465 C C . ASP A 1 78 ? 156.31110 187.48869 142.98265 1.000 160.05000 74 ASP A C 1
ATOM 466 O O . ASP A 1 78 ? 156.85193 186.39616 142.79208 1.000 158.77000 74 ASP A O 1
ATOM 471 N N . ASN A 1 79 ? 155.29336 187.65613 143.82880 1.000 151.56000 75 ASN A N 1
ATOM 472 C CA . ASN A 1 79 ? 154.81208 186.53916 144.63434 1.000 149.29000 75 ASN A CA 1
ATOM 473 C C . ASN A 1 79 ? 154.12197 185.48452 143.77804 1.000 151.88000 75 ASN A C 1
ATOM 474 O O . ASN A 1 79 ? 154.36323 184.28404 143.95086 1.000 154.88000 75 ASN A O 1
ATOM 479 N N . ARG A 1 80 ? 153.25819 185.91135 142.85349 1.000 151.94000 76 ARG A N 1
ATOM 480 C CA . ARG A 1 80 ? 152.43675 184.95950 142.10985 1.000 154.78000 76 ARG A CA 1
ATOM 481 C C . ARG A 1 80 ? 153.28587 184.06460 141.21539 1.000 151.95000 76 ARG A C 1
ATOM 482 O O . ARG A 1 80 ? 153.06092 182.84931 141.14993 1.000 149.44000 76 ARG A O 1
ATOM 490 N N . ASP A 1 81 ? 154.26045 184.64584 140.51445 1.000 146.50000 77 ASP A N 1
ATOM 491 C CA . ASP A 1 81 ? 155.11099 183.84960 139.63719 1.000 147.79000 77 ASP A CA 1
ATOM 492 C C . ASP A 1 81 ? 155.94999 182.85989 140.43386 1.000 147.30000 77 ASP A C 1
ATOM 493 O O . ASP A 1 81 ? 156.11145 181.70077 140.02651 1.000 152.06000 77 ASP A O 1
ATOM 498 N N . ARG A 1 82 ? 156.49029 183.29974 141.57252 1.000 130.41000 78 ARG A N 1
ATOM 499 C CA . ARG A 1 82 ? 157.24699 182.39395 142.42772 1.000 132.84000 78 ARG A CA 1
ATOM 500 C C . ARG A 1 82 ? 156.37072 181.25312 142.92355 1.000 135.94000 78 ARG A C 1
ATOM 501 O O . ARG A 1 82 ? 156.80508 180.09719 142.95703 1.000 134.65000 78 ARG A O 1
ATOM 509 N N . GLU A 1 83 ? 155.12942 181.55807 143.30591 1.000 137.30000 79 GLU A N 1
ATOM 510 C CA . GLU A 1 83 ? 154.21804 180.51245 143.75671 1.000 135.41000 79 GLU A CA 1
ATOM 511 C C . GLU A 1 83 ? 153.92632 179.51662 142.64109 1.000 138.65000 79 GLU A C 1
ATOM 512 O O . GLU A 1 83 ? 153.91269 178.30110 142.87083 1.000 138.86000 79 GLU A O 1
ATOM 518 N N . ALA A 1 84 ? 153.69618 180.01274 141.42327 1.000 130.68000 80 ALA A N 1
ATOM 519 C CA . ALA A 1 84 ? 153.40816 179.11771 140.30678 1.000 126.97000 80 ALA A CA 1
ATOM 520 C C . ALA A 1 84 ? 154.59232 178.20800 140.00689 1.000 125.20000 80 ALA A C 1
ATOM 521 O O . ALA A 1 84 ? 154.42174 176.99932 139.79638 1.000 126.01000 80 ALA A O 1
ATOM 523 N N . ILE A 1 85 ? 155.80260 178.76902 139.98875 1.000 118.10000 81 ILE A N 1
ATOM 524 C CA . ILE A 1 85 ? 156.98608 177.95856 139.71763 1.000 115.66000 81 ILE A CA 1
ATOM 525 C C . ILE A 1 85 ? 157.20869 176.94428 140.83421 1.000 122.98000 81 ILE A C 1
ATOM 526 O O . ILE A 1 85 ? 157.56657 175.78468 140.57980 1.000 129.33000 81 ILE A O 1
ATOM 531 N N . TRP A 1 86 ? 156.99891 177.36085 142.08507 1.000 120.21000 82 TRP A N 1
ATOM 532 C CA . TRP A 1 86 ? 157.09930 176.44081 143.21140 1.000 119.21000 82 TRP A CA 1
ATOM 533 C C . TRP A 1 86 ? 156.14275 175.27114 143.04542 1.000 118.22000 82 TRP A C 1
ATOM 534 O O . TRP A 1 86 ? 156.52170 174.10948 143.23313 1.000 112.19000 82 TRP A O 1
ATOM 545 N N . ARG A 1 87 ? 154.89315 175.56347 142.68575 1.000 117.12000 83 ARG A N 1
ATOM 546 C CA . ARG A 1 87 ? 153.90498 174.50439 142.53400 1.000 116.84000 83 ARG A CA 1
ATOM 547 C C . ARG A 1 87 ? 154.26552 173.57060 141.38770 1.000 119.35000 83 ARG A C 1
ATOM 548 O O . ARG A 1 87 ? 154.07601 172.35450 141.49217 1.000 123.47000 83 ARG A O 1
ATOM 556 N N . GLU A 1 88 ? 154.78148 174.11516 140.28411 1.000 113.96000 84 GLU A N 1
ATOM 557 C CA . GLU A 1 88 ? 155.16611 173.25806 139.16567 1.000 110.22000 84 GLU A CA 1
ATOM 558 C C . GLU A 1 88 ? 156.31420 172.32864 139.54465 1.000 106.46000 84 GLU A C 1
ATOM 559 O O . GLU A 1 88 ? 156.28611 171.12908 139.23143 1.000 109.13000 84 GLU A O 1
ATOM 565 N N . ILE A 1 89 ? 157.32749 172.85646 140.23366 1.000 93.88000 85 ILE A N 1
ATOM 566 C CA . ILE A 1 89 ? 158.44290 172.00857 140.64627 1.000 96.13000 85 ILE A CA 1
ATOM 567 C C . ILE A 1 89 ? 157.97285 170.96199 141.64732 1.000 103.34000 85 ILE A C 1
ATOM 568 O O . ILE A 1 89 ? 158.42594 169.81039 141.62573 1.000 110.27000 85 ILE A O 1
ATOM 573 N N . VAL A 1 90 ? 157.05293 171.34045 142.53637 1.000 102.01000 86 VAL A N 1
ATOM 574 C CA . VAL A 1 90 ? 156.52533 170.39063 143.51123 1.000 98.28000 86 VAL A CA 1
ATOM 575 C C . VAL A 1 90 ? 155.77087 169.26819 142.80978 1.000 95.01000 86 VAL A C 1
ATOM 576 O O . VAL A 1 90 ? 155.91693 168.08925 143.15765 1.000 86.08000 86 VAL A O 1
ATOM 580 N N . LYS A 1 91 ? 154.95102 169.61551 141.81451 1.000 92.27000 87 LYS A N 1
ATOM 581 C CA . LYS A 1 91 ? 154.25297 168.59359 141.04464 1.000 87.40000 87 LYS A CA 1
ATOM 582 C C . LYS A 1 91 ? 155.23310 167.65448 140.36202 1.000 90.35000 87 LYS A C 1
ATOM 583 O O . LYS A 1 91 ? 155.02350 166.43688 140.34430 1.000 95.25000 87 LYS A O 1
ATOM 589 N N . GLN A 1 92 ? 156.30439 168.19849 139.78268 1.000 92.67000 88 GLN A N 1
ATOM 590 C CA . GLN A 1 92 ? 157.28980 167.33279 139.13934 1.000 89.73000 88 GLN A CA 1
ATOM 591 C C . GLN A 1 92 ? 157.94143 166.39109 140.14623 1.000 89.34000 88 GLN A C 1
ATOM 592 O O . GLN A 1 92 ? 158.10998 165.19351 139.87474 1.000 100.72000 88 GLN A O 1
ATOM 598 N N . ARG A 1 93 ? 158.30464 166.91130 141.31974 1.000 80.56000 89 ARG A N 1
ATOM 599 C CA . ARG A 1 93 ? 158.94948 166.07329 142.32475 1.000 85.56000 89 ARG A CA 1
ATOM 600 C C . ARG A 1 93 ? 158.01103 164.97924 142.81397 1.000 91.19000 89 ARG A C 1
ATOM 601 O O . ARG A 1 93 ? 158.44121 163.84864 143.06753 1.000 89.53000 89 ARG A O 1
ATOM 609 N N . LEU A 1 94 ? 156.72645 165.29871 142.96966 1.000 83.81000 90 LEU A N 1
ATOM 610 C CA . LEU A 1 94 ? 155.76661 164.27546 143.36956 1.000 81.92000 90 LEU A CA 1
ATOM 611 C C . LEU A 1 94 ? 155.57664 163.23734 142.27270 1.000 86.24000 90 LEU A C 1
ATOM 612 O O . LEU A 1 94 ? 155.42839 162.04442 142.55865 1.000 83.60000 90 LEU A O 1
ATOM 617 N N . LYS A 1 95 ? 155.57158 163.67207 141.01116 1.000 98.38000 91 LYS A N 1
ATOM 618 C CA . LYS A 1 95 ? 155.41114 162.73234 139.90876 1.000 90.40000 91 LYS A CA 1
ATOM 619 C C . LYS A 1 95 ? 156.60500 161.79744 139.78820 1.000 83.93000 91 LYS A C 1
ATOM 620 O O . LYS A 1 95 ? 156.44774 160.65336 139.35076 1.000 85.25000 91 LYS A O 1
ATOM 622 N N . THR A 1 96 ? 157.80079 162.25479 140.15758 1.000 86.95000 92 THR A N 1
ATOM 623 C CA . THR A 1 96 ? 158.94266 161.35023 140.11998 1.000 89.32000 92 THR A CA 1
ATOM 624 C C . THR A 1 96 ? 159.02539 160.44060 141.33641 1.000 98.83000 92 THR A C 1
ATOM 625 O O . THR A 1 96 ? 159.86975 159.53939 141.35279 1.000 105.51000 92 THR A O 1
ATOM 629 N N . ASP A 1 97 ? 158.18443 160.64879 142.35088 1.000 108.22000 93 ASP A N 1
ATOM 630 C CA . ASP A 1 97 ? 158.21435 159.77922 143.52259 1.000 112.41000 93 ASP A CA 1
ATOM 631 C C . ASP A 1 97 ? 157.55614 158.43176 143.25429 1.000 103.74000 93 ASP A C 1
ATOM 632 O O . ASP A 1 97 ? 157.98315 157.41583 143.81401 1.000 92.98000 93 ASP A O 1
ATOM 634 N N . ILE A 1 98 ? 156.52706 158.40515 142.40596 1.000 96.35000 94 ILE A N 1
ATOM 635 C CA . ILE A 1 98 ? 155.84808 157.15344 142.08768 1.000 98.80000 94 ILE A CA 1
ATOM 636 C C . ILE A 1 98 ? 156.80789 156.18273 141.41356 1.000 98.33000 94 ILE A C 1
ATOM 637 O O . ILE A 1 98 ? 156.77122 154.97278 141.66577 1.000 102.95000 94 ILE A O 1
ATOM 642 N N .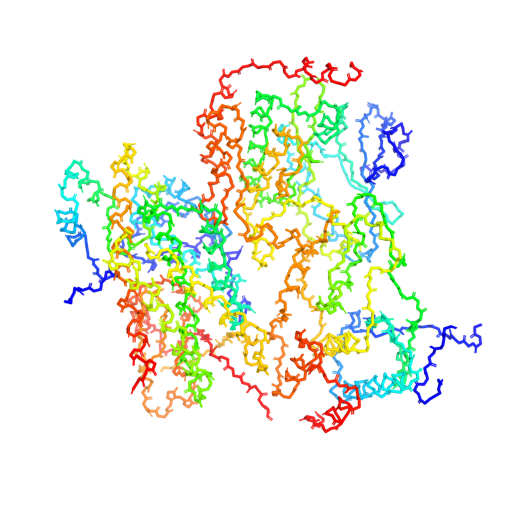 MET A 1 99 ? 157.69519 156.69652 140.56219 1.000 101.73000 95 MET A N 1
ATOM 643 C CA . MET A 1 99 ? 158.62729 155.84175 139.83964 1.000 105.45000 95 MET A CA 1
ATOM 644 C C . MET A 1 99 ? 159.62299 155.14343 140.75436 1.000 108.12000 95 MET A C 1
ATOM 645 O O . MET A 1 99 ? 160.31282 154.22644 140.29812 1.000 112.59000 95 MET A O 1
ATOM 650 N N . GLU A 1 100 ? 159.72900 155.55532 142.01591 1.000 105.98000 96 GLU A N 1
ATOM 651 C CA . GLU A 1 100 ? 160.56792 154.84211 142.97059 1.000 112.86000 96 GLU A CA 1
ATOM 652 C C . GLU A 1 100 ? 159.77348 153.82577 143.78200 1.000 118.70000 96 GLU A C 1
ATOM 653 O O . GLU A 1 100 ? 160.25293 152.70991 144.02524 1.000 117.87000 96 GLU A O 1
ATOM 659 N N . ILE A 1 101 ? 158.56048 154.19608 144.19874 1.000 123.75000 97 ILE A N 1
ATOM 660 C CA . ILE A 1 101 ? 157.72100 153.28713 144.97297 1.000 120.63000 97 ILE A CA 1
ATOM 661 C C . ILE A 1 101 ? 157.38477 152.04810 144.15608 1.000 121.28000 97 ILE A C 1
ATOM 662 O O . ILE A 1 101 ? 157.43615 150.92178 144.66180 1.000 121.59000 97 ILE A O 1
ATOM 667 N N . ARG A 1 102 ? 157.03988 152.23356 142.88043 1.000 119.49000 98 ARG A N 1
ATOM 668 C CA . ARG A 1 102 ? 156.71733 151.09261 142.03095 1.000 112.22000 98 ARG A CA 1
ATOM 669 C C . ARG A 1 102 ? 157.92535 150.18590 141.83878 1.000 113.58000 98 ARG A C 1
ATOM 670 O O . ARG A 1 102 ? 157.79554 148.95668 141.85235 1.000 122.38000 98 ARG A O 1
ATOM 678 N N . ASP A 1 103 ? 159.10903 150.77162 141.65132 1.000 113.02000 99 ASP A N 1
ATOM 679 C CA . ASP A 1 103 ? 160.30997 149.95966 141.49163 1.000 114.04000 99 ASP A CA 1
ATOM 680 C C . ASP A 1 103 ? 160.59731 149.15102 142.74845 1.000 123.21000 99 ASP A C 1
ATOM 681 O O . ASP A 1 103 ? 160.92050 147.95899 142.67000 1.000 127.84000 99 ASP A O 1
ATOM 683 N N . MET A 1 104 ? 160.47242 149.77630 143.92059 1.000 141.54000 100 MET A N 1
ATOM 684 C CA . MET A 1 104 ? 160.71538 149.04460 145.15975 1.000 141.48000 100 MET A CA 1
ATOM 685 C C . MET A 1 104 ? 159.65870 147.96867 145.38569 1.000 140.91000 100 MET A C 1
ATOM 686 O O . MET A 1 104 ? 159.96531 146.89429 145.91131 1.000 137.33000 100 MET A O 1
ATOM 691 N N . GLU A 1 105 ? 158.41136 148.23347 144.99035 1.000 142.77000 101 GLU A N 1
ATOM 692 C CA . GLU A 1 105 ? 157.36581 147.22030 145.10175 1.000 141.08000 101 GLU A CA 1
ATOM 693 C C . GLU A 1 105 ? 157.65875 146.02634 144.20273 1.000 140.48000 101 GLU A C 1
ATOM 694 O O . GLU A 1 105 ? 157.49318 144.87011 144.61295 1.000 141.26000 101 GLU A O 1
ATOM 700 N N . ARG A 1 106 ? 158.09568 146.28918 142.97046 1.000 143.25000 102 ARG A N 1
ATOM 701 C CA . ARG A 1 106 ? 158.46084 145.20447 142.06779 1.000 141.77000 102 ARG A CA 1
ATOM 702 C C . ARG A 1 106 ? 159.63337 144.40902 142.62204 1.000 142.31000 102 ARG A C 1
ATOM 703 O O . ARG A 1 106 ? 159.66651 143.17804 142.51274 1.000 144.40000 102 ARG A O 1
ATOM 711 N N . LEU A 1 107 ? 160.60734 145.09665 143.22133 1.000 145.24000 103 LEU A N 1
ATOM 712 C CA . LEU A 1 107 ? 161.72170 144.39536 143.85041 1.000 147.14000 103 LEU A CA 1
ATOM 713 C C . LEU A 1 107 ? 161.24652 143.53418 145.01443 1.000 151.91000 103 LEU A C 1
ATOM 714 O O . LEU A 1 107 ? 161.73289 142.41402 145.20744 1.000 150.53000 103 LEU A O 1
ATOM 719 N N . ASN A 1 108 ? 160.30460 144.04739 145.80852 1.000 163.67000 104 ASN A N 1
ATOM 720 C CA . ASN A 1 108 ? 159.78289 143.28613 146.93991 1.000 162.06000 104 ASN A CA 1
ATOM 721 C C . ASN A 1 108 ? 159.05120 142.03280 146.47995 1.000 160.10000 104 ASN A C 1
ATOM 722 O O . ASN A 1 108 ? 159.20799 140.96072 147.07545 1.000 157.18000 104 ASN A O 1
ATOM 727 N N . ILE A 1 109 ? 158.23534 142.15062 145.43008 1.000 168.94000 105 ILE A N 1
ATOM 728 C CA . ILE A 1 109 ? 157.50596 140.98924 144.92561 1.000 168.30000 105 ILE A CA 1
ATOM 729 C C . ILE A 1 109 ? 158.47506 139.93406 144.40880 1.000 168.42000 105 ILE A C 1
ATOM 730 O O . ILE A 1 109 ? 158.30490 138.73597 144.66529 1.000 166.59000 105 ILE A O 1
ATOM 735 N N . TYR A 1 110 ? 159.50286 140.36604 143.67967 1.000 179.51000 106 TYR A N 1
ATOM 736 C CA . TYR A 1 110 ? 160.51280 139.50651 143.04948 1.000 179.08000 106 TYR A CA 1
ATOM 737 C C . TYR A 1 110 ? 159.92432 138.31264 142.29038 1.000 180.92000 106 TYR A C 1
ATOM 738 O O . TYR A 1 110 ? 160.65423 137.41352 141.87408 1.000 181.43000 106 TYR A O 1
ATOM 748 N N . PRO B 2 5 ? 187.96751 151.88875 164.84429 1.000 165.61000 0 PRO B N 1
ATOM 749 C CA . PRO B 2 5 ? 186.71308 152.33873 164.23795 1.000 165.97000 0 PRO B CA 1
ATOM 750 C C . PRO B 2 5 ? 186.46304 153.83164 164.43309 1.000 166.92000 0 PRO B C 1
ATOM 751 O O . PRO B 2 5 ? 186.70359 154.62559 163.52321 1.000 166.50000 0 PRO B O 1
ATOM 755 N N . MET B 2 6 ? 185.97904 154.20001 165.62173 1.000 166.28000 1 MET B N 1
ATOM 756 C CA . MET B 2 6 ? 185.66256 155.59707 165.89830 1.000 165.82000 1 MET B CA 1
ATOM 757 C C . MET B 2 6 ? 186.92037 156.45084 165.98899 1.000 165.61000 1 MET B C 1
ATOM 758 O O . MET B 2 6 ? 186.89596 157.62700 165.61037 1.000 163.62000 1 MET B O 1
ATOM 763 N N . ALA B 2 7 ? 188.02373 155.88179 166.47935 1.000 162.14000 2 ALA B N 1
ATOM 764 C CA . ALA B 2 7 ? 189.24365 156.66333 166.65969 1.000 161.95000 2 ALA B CA 1
ATOM 765 C C . ALA B 2 7 ? 189.77514 157.18412 165.33011 1.000 162.35000 2 ALA B C 1
ATOM 766 O O . ALA B 2 7 ? 190.25483 158.32097 165.24768 1.000 162.55000 2 ALA B O 1
ATOM 768 N N . TYR B 2 8 ? 189.70754 156.36414 164.27952 1.000 154.62000 3 TYR B N 1
ATOM 769 C CA . TYR B 2 8 ? 190.24442 156.77685 162.98711 1.000 153.48000 3 TYR B CA 1
ATOM 770 C C . TYR B 2 8 ? 189.47073 157.95408 162.40682 1.000 151.74000 3 TYR B C 1
ATOM 771 O O . TYR B 2 8 ? 190.07116 158.88761 161.86237 1.000 151.17000 3 TYR B O 1
ATOM 780 N N . ILE B 2 9 ? 188.14538 157.93734 162.51676 1.000 134.74000 4 ILE B N 1
ATOM 781 C CA . ILE B 2 9 ? 187.29004 158.87708 161.80110 1.000 135.33000 4 ILE B CA 1
ATOM 782 C C . ILE B 2 9 ? 186.57448 159.77281 162.80452 1.000 134.07000 4 ILE B C 1
ATOM 783 O O . ILE B 2 9 ? 185.86677 159.29043 163.69712 1.000 131.60000 4 ILE B O 1
ATOM 788 N N . ASN B 2 10 ? 186.76997 161.08004 162.65864 1.000 117.43000 5 ASN B N 1
ATOM 789 C CA . ASN B 2 10 ? 186.03306 162.08045 163.41236 1.000 112.72000 5 ASN B CA 1
ATOM 790 C C . ASN B 2 10 ? 185.70494 163.23131 162.47706 1.000 111.46000 5 ASN B C 1
ATOM 791 O O . ASN B 2 10 ? 186.39993 163.45680 161.48464 1.000 112.37000 5 ASN B O 1
ATOM 796 N N . ILE B 2 11 ? 184.63604 163.95466 162.79297 1.000 100.97000 6 ILE B N 1
ATOM 797 C CA . ILE B 2 11 ? 184.20109 165.06205 161.95377 1.000 100.96000 6 ILE B CA 1
ATOM 798 C C . ILE B 2 11 ? 184.22938 166.40509 162.67123 1.000 101.31000 6 ILE B C 1
ATOM 799 O O . ILE B 2 11 ? 184.22782 167.44901 161.99912 1.000 98.30000 6 ILE B O 1
ATOM 804 N N . ALA B 2 12 ? 184.27834 166.43860 163.99784 1.000 99.68000 7 ALA B N 1
ATOM 805 C CA . ALA B 2 12 ? 184.24055 167.69559 164.73138 1.000 95.28000 7 ALA B CA 1
ATOM 806 C C . ALA B 2 12 ? 185.61842 168.30310 164.96343 1.000 97.81000 7 ALA B C 1
ATOM 807 O O . ALA B 2 12 ? 185.70890 169.36675 165.58305 1.000 99.83000 7 ALA B O 1
ATOM 809 N N . GLU B 2 13 ? 186.68877 167.65827 164.49110 1.000 105.45000 8 GLU B N 1
ATOM 810 C CA . GLU B 2 13 ? 188.05149 168.12808 164.71795 1.000 108.45000 8 GLU B CA 1
ATOM 811 C C . GLU B 2 13 ? 188.85694 168.18914 163.42374 1.000 109.28000 8 GLU B C 1
ATOM 812 O O . GLU B 2 13 ? 190.06308 168.44795 163.46012 1.000 111.60000 8 GLU B O 1
ATOM 818 N N . TRP B 2 14 ? 188.19624 168.03005 162.27964 1.000 91.72000 9 TRP B N 1
ATOM 819 C CA . TRP B 2 14 ? 188.87849 168.04953 160.99114 1.000 92.69000 9 TRP B CA 1
ATOM 820 C C . TRP B 2 14 ? 189.66906 169.33678 160.77998 1.000 91.04000 9 TRP B C 1
ATOM 821 O O . TRP B 2 14 ? 189.14460 170.44228 160.94013 1.000 90.88000 9 TRP B O 1
ATOM 832 N N . THR B 2 15 ? 190.93853 169.18354 160.41081 1.000 85.95000 10 THR B N 1
ATOM 833 C CA . THR B 2 15 ? 191.76056 170.31534 160.02370 1.000 86.74000 10 THR B CA 1
ATOM 834 C C . THR B 2 15 ? 191.28662 170.86320 158.68034 1.000 84.82000 10 THR B C 1
ATOM 835 O O . THR B 2 15 ? 190.68059 170.13945 157.88808 1.000 90.04000 10 THR B O 1
ATOM 839 N N . PRO B 2 16 ? 191.54776 172.14419 158.40045 1.000 79.48000 11 PRO B N 1
ATOM 840 C CA . PRO B 2 16 ? 191.09434 172.71339 157.11962 1.000 82.75000 11 PRO B CA 1
ATOM 841 C C . PRO B 2 16 ? 191.64235 171.98856 155.90328 1.000 84.28000 11 PRO B C 1
ATOM 842 O O . PRO B 2 16 ? 190.99628 171.99796 154.84762 1.000 85.25000 11 PRO B O 1
ATOM 846 N N . ASP B 2 17 ? 192.81427 171.35916 156.01605 1.000 89.76000 12 ASP B N 1
ATOM 847 C CA . ASP B 2 17 ? 193.35209 170.59156 154.89724 1.000 90.47000 12 ASP B CA 1
ATOM 848 C C . ASP B 2 17 ? 192.45234 169.41083 154.54966 1.000 90.89000 12 ASP B C 1
ATOM 849 O O . ASP B 2 17 ? 192.22107 169.12321 153.36941 1.000 95.37000 12 ASP B O 1
ATOM 854 N N . GLN B 2 18 ? 191.93409 168.71374 155.56331 1.000 82.73000 13 GLN B N 1
ATOM 855 C CA . GLN B 2 18 ? 191.05137 167.58015 155.30305 1.000 80.97000 13 GLN B CA 1
ATOM 856 C C . GLN B 2 18 ? 189.73134 168.02945 154.68693 1.000 79.69000 13 GLN B C 1
ATOM 857 O O . GLN B 2 18 ? 189.20543 167.36667 153.78531 1.000 79.54000 13 GLN B O 1
ATOM 863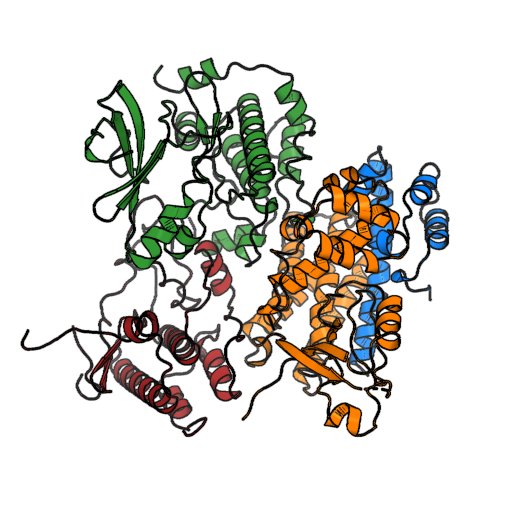 N N . VAL B 2 19 ? 189.17985 169.14969 155.15902 1.000 76.05000 14 VAL B N 1
ATOM 864 C CA . VAL B 2 19 ? 187.96529 169.68916 154.55402 1.000 66.69000 14 VAL B CA 1
ATOM 865 C C . VAL B 2 19 ? 188.21943 170.06027 153.10298 1.000 69.35000 14 VAL B C 1
ATOM 866 O O . VAL B 2 19 ? 187.37544 169.82974 152.22975 1.000 71.37000 14 VAL B O 1
ATOM 870 N N . THR B 2 20 ? 189.37883 170.65794 152.82580 1.000 78.42000 15 THR B N 1
ATOM 871 C CA . THR B 2 20 ? 189.72165 171.00609 151.45243 1.000 73.74000 15 THR B CA 1
ATOM 872 C C . THR B 2 20 ? 189.83510 169.76300 150.57985 1.000 78.95000 15 THR B C 1
ATOM 873 O O . THR B 2 20 ? 189.35641 169.74986 149.44044 1.000 84.05000 15 THR B O 1
ATOM 877 N N . ASP B 2 21 ? 190.46183 168.70523 151.09808 1.000 82.53000 16 ASP B N 1
ATOM 878 C CA . ASP B 2 21 ? 190.64876 167.49996 150.29645 1.000 80.18000 16 ASP B CA 1
ATOM 879 C C . ASP B 2 21 ? 189.32826 166.78634 150.03287 1.000 79.82000 16 ASP B C 1
ATOM 880 O O . ASP B 2 21 ? 189.08935 166.31388 148.91679 1.000 86.50000 16 ASP B O 1
ATOM 885 N N . TRP B 2 22 ? 188.46203 166.68711 151.04432 1.000 72.29000 17 TRP B N 1
ATOM 886 C CA . TRP B 2 22 ? 187.19806 165.97701 150.86158 1.000 69.00000 17 TRP B CA 1
ATOM 887 C C . TRP B 2 22 ? 186.29662 166.68782 149.86054 1.000 65.43000 17 TRP B C 1
ATOM 888 O O . TRP B 2 22 ? 185.60828 166.03800 149.06721 1.000 58.94000 17 TRP B O 1
ATOM 899 N N . ILE B 2 23 ? 186.27938 168.02044 149.88799 1.000 72.82000 18 ILE B N 1
ATOM 900 C CA . ILE B 2 23 ? 185.43122 168.77643 148.97316 1.000 68.77000 18 ILE B CA 1
ATOM 901 C C . ILE B 2 23 ? 185.83874 168.52879 147.52736 1.000 65.36000 18 ILE B C 1
ATOM 902 O O . ILE B 2 23 ? 185.00330 168.59539 146.61753 1.000 78.31000 18 ILE B O 1
ATOM 907 N N . LYS B 2 24 ? 187.10961 168.19391 147.29485 1.000 67.57000 19 LYS B N 1
ATOM 908 C CA . LYS B 2 24 ? 187.60463 168.04077 145.93008 1.000 69.90000 19 LYS B CA 1
ATOM 909 C C . LYS B 2 24 ? 186.85372 166.95001 145.17890 1.000 67.87000 19 LYS B C 1
ATOM 910 O O . LYS B 2 24 ? 186.53245 167.11055 143.99633 1.000 73.53000 19 LYS B O 1
ATOM 916 N N . GLY B 2 25 ? 186.55772 165.83837 145.84534 1.000 76.81000 20 GLY B N 1
ATOM 917 C CA . GLY B 2 25 ? 185.90049 164.73295 145.17571 1.000 83.68000 20 GLY B CA 1
ATOM 918 C C . GLY B 2 25 ? 184.41940 164.90653 144.92555 1.000 87.82000 20 GLY B C 1
ATOM 919 O O . GLY B 2 25 ? 183.82610 164.07259 144.23684 1.000 95.49000 20 GLY B O 1
ATOM 920 N N . LEU B 2 26 ? 183.80815 165.96506 145.46144 1.000 88.77000 21 LEU B N 1
ATOM 921 C CA . LEU B 2 26 ? 182.37310 166.16157 145.27889 1.000 86.80000 21 LEU B CA 1
ATOM 922 C C . LEU B 2 26 ? 182.01897 166.33859 143.80924 1.000 78.15000 21 LEU B C 1
ATOM 923 O O . LEU B 2 26 ? 181.02591 165.77975 143.33036 1.000 76.97000 21 LEU B O 1
ATOM 928 N N . ASP B 2 27 ? 182.81126 167.11979 143.08175 1.000 92.32000 22 ASP B N 1
ATOM 929 C CA . ASP B 2 27 ? 182.56847 167.34825 141.66577 1.000 101.39000 22 ASP B CA 1
ATOM 930 C C . ASP B 2 27 ? 183.84814 167.87028 141.03155 1.000 104.03000 22 ASP B C 1
ATOM 931 O O . ASP B 2 27 ? 184.74981 168.35626 141.71888 1.000 104.75000 22 ASP B O 1
ATOM 936 N N . GLU B 2 28 ? 183.91679 167.75713 139.70771 1.000 103.63000 23 GLU B N 1
ATOM 937 C CA . GLU B 2 28 ? 185.02948 168.29968 138.94079 1.000 100.65000 23 GLU B CA 1
ATOM 938 C C . GLU B 2 28 ? 184.82120 169.75656 138.55488 1.000 102.42000 23 GLU B C 1
ATOM 939 O O . GLU B 2 28 ? 185.69831 170.34536 137.91620 1.000 104.37000 23 GLU B O 1
ATOM 945 N N . SER B 2 29 ? 183.68595 170.34644 138.92106 1.000 100.86000 24 SER B N 1
ATOM 946 C CA . SER B 2 29 ? 183.39626 171.74416 138.64175 1.000 103.85000 24 SER B CA 1
ATOM 947 C C . SER B 2 29 ? 183.62524 172.63822 139.85081 1.000 98.10000 24 SER B C 1
ATOM 948 O O . SER B 2 29 ? 183.19215 173.79414 139.84556 1.000 94.19000 24 SER B O 1
ATOM 951 N N . MET B 2 30 ? 184.28269 172.12779 140.88935 1.000 83.74000 25 MET B N 1
ATOM 952 C CA . MET B 2 30 ? 184.57095 172.89519 142.09351 1.000 82.92000 25 MET B CA 1
ATOM 953 C C . MET B 2 30 ? 186.06628 172.92008 142.39172 1.000 85.60000 25 MET B C 1
ATOM 954 O O . MET B 2 30 ? 186.47604 172.97918 143.55132 1.000 83.69000 25 MET B O 1
ATOM 959 N N . LYS B 2 31 ? 186.89283 172.87447 141.34542 1.000 91.79000 26 LYS B N 1
ATOM 960 C CA . LYS B 2 31 ? 188.33650 172.93714 141.53944 1.000 89.35000 26 LYS B CA 1
ATOM 961 C C . LYS B 2 31 ? 188.78789 174.32179 141.97960 1.000 90.32000 26 LYS B C 1
ATOM 962 O O . LYS B 2 31 ? 189.77805 174.44619 142.70776 1.000 95.08000 26 LYS B O 1
ATOM 968 N N . GLY B 2 32 ? 188.08648 175.36765 141.54921 1.000 86.17000 27 GLY B N 1
ATOM 969 C CA . GLY B 2 32 ? 188.51622 176.72305 141.83016 1.000 84.52000 27 GLY B CA 1
ATOM 970 C C . GLY B 2 32 ? 188.17965 177.24611 143.20723 1.000 87.00000 27 GLY B C 1
ATOM 971 O O . GLY B 2 32 ? 188.68275 178.30719 143.58642 1.000 92.71000 27 GLY B O 1
ATOM 972 N N . TYR B 2 33 ? 187.34725 176.54047 143.96534 1.000 76.83000 28 TYR B N 1
ATOM 973 C CA . TYR B 2 33 ? 186.94919 176.99764 145.28849 1.000 76.07000 28 TYR B CA 1
ATOM 974 C C . TYR B 2 33 ? 187.82344 176.44019 146.40470 1.000 80.78000 28 TYR B C 1
ATOM 975 O O . TYR B 2 33 ? 187.60911 176.79080 147.56816 1.000 86.62000 28 TYR B O 1
ATOM 984 N N . LEU B 2 34 ? 188.79549 175.58283 146.08745 1.000 89.33000 29 LEU B N 1
ATOM 985 C CA . LEU B 2 34 ? 189.63579 175.00382 147.13172 1.000 85.43000 29 LEU B CA 1
ATOM 986 C C . LEU B 2 34 ? 190.48408 176.06582 147.81951 1.000 85.05000 29 LEU B C 1
ATOM 987 O O . LEU B 2 34 ? 190.60464 176.07143 149.05003 1.000 88.51000 29 LEU B O 1
ATOM 992 N N . TYR B 2 35 ? 191.07887 176.97126 147.04152 1.000 98.86000 30 TYR B N 1
ATOM 993 C CA . TYR B 2 35 ? 191.93872 177.99944 147.61800 1.000 105.55000 30 TYR B CA 1
ATOM 994 C C . TYR B 2 35 ? 191.16106 178.90108 148.56734 1.000 109.06000 30 TYR B C 1
ATOM 995 O O . TYR B 2 35 ? 191.63208 179.21516 149.66842 1.000 110.73000 30 TYR B O 1
ATOM 1004 N N . GLU B 2 36 ? 189.96257 179.32009 148.16071 1.000 101.74000 31 GLU B N 1
ATOM 1005 C CA . GLU B 2 36 ? 189.17391 180.22065 148.99133 1.000 99.84000 31 GLU B CA 1
ATOM 1006 C C . GLU B 2 36 ? 188.75499 179.52511 150.28226 1.000 95.24000 31 GLU B C 1
ATOM 1007 O O . GLU B 2 36 ? 188.82277 180.11481 151.36577 1.000 94.02000 31 GLU B O 1
ATOM 1013 N N . PHE B 2 37 ? 188.35599 178.25365 150.18884 1.000 83.11000 32 PHE B N 1
ATOM 1014 C CA . PHE B 2 37 ? 188.03118 177.48703 151.38803 1.000 84.52000 32 PHE B CA 1
ATOM 1015 C C . PHE B 2 37 ? 189.24003 177.36244 152.30439 1.000 83.16000 32 PHE B C 1
ATOM 1016 O O . PHE B 2 37 ? 189.10630 177.41986 153.53138 1.000 86.70000 32 PHE B O 1
ATOM 1024 N N . SER B 2 38 ? 190.43089 177.19369 151.72749 1.000 83.66000 33 SER B N 1
ATOM 1025 C CA . SER B 2 38 ? 191.63272 177.08539 152.54624 1.000 83.30000 33 SER B CA 1
ATOM 1026 C C . SER B 2 38 ? 191.97186 178.40324 153.23029 1.000 88.32000 33 SER B C 1
ATOM 1027 O O . SER B 2 38 ? 192.51224 178.39897 154.34136 1.000 91.61000 33 SER B O 1
ATOM 1030 N N . LYS B 2 39 ? 191.67218 179.53422 152.58782 1.000 97.67000 34 LYS B N 1
ATOM 1031 C CA . LYS B 2 39 ? 192.02363 180.82841 153.16829 1.000 95.95000 34 LYS B CA 1
ATOM 1032 C C . LYS B 2 39 ? 191.26139 181.08713 154.46429 1.000 94.55000 34 LYS B C 1
ATOM 1033 O O . LYS B 2 39 ? 191.85435 181.46599 155.48043 1.000 92.58000 34 LYS B O 1
ATOM 1035 N N . GLN B 2 40 ? 189.94342 180.88495 154.45043 1.000 91.11000 35 GLN B N 1
ATOM 1036 C CA . GLN B 2 40 ? 189.11640 181.19881 155.60963 1.000 87.29000 35 GLN B CA 1
ATOM 1037 C C . GLN B 2 40 ? 189.26137 180.19448 156.74415 1.000 86.21000 35 GLN B C 1
ATOM 1038 O O . GLN B 2 40 ? 188.77413 180.46519 157.84692 1.000 85.97000 35 GLN B O 1
ATOM 1044 N N . GLU B 2 41 ? 189.90669 179.05346 156.50174 1.000 92.33000 36 GLU B N 1
ATOM 1045 C CA . GLU B 2 41 ? 190.12482 178.02294 157.51707 1.000 94.68000 36 GLU B CA 1
ATOM 1046 C C . GLU B 2 41 ? 188.79753 177.53393 158.10237 1.000 93.31000 36 GLU B C 1
ATOM 1047 O O . GLU B 2 41 ? 188.50825 177.69588 159.28932 1.000 96.54000 36 GLU B O 1
ATOM 1049 N N . ILE B 2 42 ? 187.98821 176.93003 157.23750 1.000 81.98000 37 ILE B N 1
ATOM 1050 C CA . ILE B 2 42 ? 186.70516 176.36107 157.63383 1.000 83.20000 37 ILE B CA 1
ATOM 1051 C C . ILE B 2 42 ? 186.95381 174.93244 158.10237 1.000 80.96000 37 ILE B C 1
ATOM 1052 O O . ILE B 2 42 ? 187.28550 174.05503 157.30137 1.000 80.28000 37 ILE B O 1
ATOM 1057 N N . GLY B 2 43 ? 186.79297 174.69795 159.40344 1.000 90.62000 38 GLY B N 1
ATOM 1058 C CA . GLY B 2 43 ? 187.02829 173.39635 159.98943 1.000 93.77000 38 GLY B CA 1
ATOM 1059 C C . GLY B 2 43 ? 185.80671 172.49967 159.92446 1.000 97.56000 38 GLY B C 1
ATOM 1060 O O . GLY B 2 43 ? 184.77090 172.84008 159.35038 1.000 102.37000 38 GLY B O 1
ATOM 1061 N N . GLY B 2 44 ? 185.94336 171.32134 160.53578 1.000 92.84000 39 GLY B N 1
ATOM 1062 C CA . GLY B 2 44 ? 184.84604 170.36761 160.53337 1.000 83.48000 39 GLY B CA 1
ATOM 1063 C C . GLY B 2 44 ? 183.61670 170.88129 161.25784 1.000 89.12000 39 GLY B C 1
ATOM 1064 O O . GLY B 2 44 ? 182.48782 170.68734 160.79876 1.000 90.25000 39 GLY B O 1
ATOM 1065 N N . ARG B 2 45 ? 183.81744 171.54207 162.40096 1.000 98.42000 40 ARG B N 1
ATOM 1066 C CA . ARG B 2 45 ? 182.68634 172.06426 163.16063 1.000 96.15000 40 ARG B CA 1
ATOM 1067 C C . ARG B 2 45 ? 181.90547 173.08982 162.35147 1.000 96.51000 40 ARG B C 1
ATOM 1068 O O . ARG B 2 45 ? 180.66930 173.07417 162.34178 1.000 95.84000 40 ARG B O 1
ATOM 1076 N N . ALA B 2 46 ? 182.60918 173.99171 161.66626 1.000 94.12000 41 ALA B N 1
ATOM 1077 C CA . ALA B 2 46 ? 181.92951 174.95020 160.80417 1.000 95.96000 41 ALA B CA 1
ATOM 1078 C C . ALA B 2 46 ? 181.37392 174.28304 159.55430 1.000 90.33000 41 ALA B C 1
ATOM 1079 O O . ALA B 2 46 ? 180.32840 174.70047 159.04412 1.000 86.05000 41 ALA B O 1
ATOM 1081 N N . LEU B 2 47 ? 182.05770 173.25516 159.04625 1.000 73.50000 42 LEU B N 1
ATOM 1082 C CA . LEU B 2 47 ? 181.57843 172.56624 157.85351 1.000 65.22000 42 LEU B CA 1
ATOM 1083 C C . LEU B 2 47 ? 180.23250 171.90144 158.10164 1.000 73.60000 42 LEU B C 1
ATOM 1084 O O . LEU B 2 47 ? 179.32547 171.99032 157.26703 1.000 84.83000 42 LEU B O 1
ATOM 1089 N N . LEU B 2 48 ? 180.07863 171.23892 159.24915 1.000 72.35000 43 LEU B N 1
ATOM 1090 C CA . LEU B 2 48 ? 178.83966 170.52388 159.53030 1.000 71.13000 43 LEU B CA 1
ATOM 1091 C C . LEU B 2 48 ? 177.65097 171.45848 159.70006 1.000 73.81000 43 LEU B C 1
ATOM 1092 O O . LEU B 2 48 ? 176.50665 171.00922 159.58566 1.000 70.07000 43 LEU B O 1
ATOM 1097 N N . ASN B 2 49 ? 177.88998 172.74025 159.96644 1.000 81.08000 44 ASN B N 1
ATOM 1098 C CA . ASN B 2 49 ? 176.82213 173.70878 160.17665 1.000 84.68000 44 ASN B CA 1
ATOM 1099 C C . ASN B 2 49 ? 176.82033 174.78449 159.09630 1.000 86.30000 44 ASN B C 1
ATOM 1100 O O . ASN B 2 49 ? 176.49039 175.94115 159.36263 1.000 86.80000 44 ASN B O 1
ATOM 1105 N N . ILE B 2 50 ? 177.19198 174.41539 157.87041 1.000 88.17000 45 ILE B N 1
ATOM 1106 C CA . ILE B 2 50 ? 177.20251 175.37435 156.77519 1.000 84.47000 45 ILE B CA 1
ATOM 1107 C C . ILE B 2 50 ? 175.77182 175.76009 156.41480 1.000 89.74000 45 ILE B C 1
ATOM 1108 O O . ILE B 2 50 ? 174.82617 174.97902 156.58683 1.000 94.56000 45 ILE B O 1
ATOM 1113 N N . ARG B 2 51 ? 175.60554 176.98395 155.93399 1.000 93.54000 46 ARG B N 1
ATOM 1114 C CA . ARG B 2 51 ? 174.30298 177.53049 155.59174 1.000 94.69000 46 ARG B CA 1
ATOM 1115 C C . ARG B 2 51 ? 174.40911 178.26439 154.26514 1.000 93.71000 46 ARG B C 1
ATOM 1116 O O . ARG B 2 51 ? 175.50351 178.67161 153.86145 1.000 94.62000 46 ARG B O 1
ATOM 1124 N N . PRO B 2 52 ? 173.28830 178.43759 153.55568 1.000 77.52000 47 PRO B N 1
ATOM 1125 C CA . PRO B 2 52 ? 173.35868 179.08420 152.23465 1.000 77.82000 47 PRO B CA 1
ATOM 1126 C C . PRO B 2 52 ? 173.96985 180.47276 152.25220 1.000 82.73000 47 PRO B C 1
ATOM 1127 O O . PRO B 2 52 ? 174.69815 180.82699 151.31798 1.000 86.46000 47 PRO B O 1
ATOM 1131 N N . TYR B 2 53 ? 173.69809 181.27571 153.28215 1.000 97.38000 48 TYR B N 1
ATOM 1132 C CA . TYR B 2 53 ? 174.20004 182.64635 153.28119 1.000 97.70000 48 TYR B CA 1
ATOM 1133 C C . TYR B 2 53 ? 175.72004 182.67880 153.37658 1.000 96.51000 48 TYR B C 1
ATOM 1134 O O . TYR B 2 53 ? 176.36604 183.53410 152.76186 1.000 100.01000 48 TYR B O 1
ATOM 1143 N N . GLU B 2 54 ? 176.31020 181.76111 154.14388 1.000 95.28000 49 GLU B N 1
ATOM 1144 C CA . GLU B 2 54 ? 177.75983 181.76814 154.30374 1.000 93.11000 49 GLU B CA 1
ATOM 1145 C C . GLU B 2 54 ? 178.46243 181.39592 153.00603 1.000 97.24000 49 GLU B C 1
ATOM 1146 O O . GLU B 2 54 ? 179.51233 181.96100 152.68103 1.000 104.56000 49 GLU B O 1
ATOM 1152 N N . LEU B 2 55 ? 177.89697 180.45536 152.24589 1.000 78.59000 50 LEU B N 1
ATOM 1153 C CA . LEU B 2 55 ? 178.56039 179.98794 151.03404 1.000 78.22000 50 LEU B CA 1
ATOM 1154 C C . LEU B 2 55 ? 178.75600 181.09988 150.01224 1.000 81.34000 50 LEU B C 1
ATOM 1155 O O . LEU B 2 55 ? 179.65229 180.99834 149.16858 1.000 81.84000 50 LEU B O 1
ATOM 1160 N N . GLU B 2 56 ? 177.95309 182.16130 150.07368 1.000 83.00000 51 GLU B N 1
ATOM 1161 C CA . GLU B 2 56 ? 178.11239 183.28409 149.16032 1.000 75.85000 51 GLU B CA 1
ATOM 1162 C C . GLU B 2 56 ? 179.30402 184.16496 149.50693 1.000 76.27000 51 GLU B C 1
ATOM 1163 O O . GLU B 2 56 ? 179.62371 185.07408 148.73502 1.000 78.25000 51 GLU B O 1
ATOM 1169 N N . ASN B 2 57 ? 179.95907 183.92830 150.64000 1.000 90.59000 52 ASN B N 1
ATOM 1170 C CA . ASN B 2 57 ? 181.15626 184.66665 151.01589 1.000 93.08000 52 ASN B CA 1
ATOM 1171 C C . ASN B 2 57 ? 182.43111 184.04024 150.46977 1.000 91.37000 52 ASN B C 1
ATOM 1172 O O . ASN B 2 57 ? 183.51450 184.59412 150.68068 1.000 94.76000 52 ASN B O 1
ATOM 1177 N N . LEU B 2 58 ? 182.33190 182.89992 149.78356 1.000 84.04000 53 LEU B N 1
ATOM 1178 C CA . LEU B 2 58 ? 183.48537 182.25156 149.16985 1.000 85.60000 53 LEU B CA 1
ATOM 1179 C C . LEU B 2 58 ? 183.38830 182.22985 147.64979 1.000 84.52000 53 LEU B C 1
ATOM 1180 O O . LEU B 2 58 ? 184.04466 181.40990 147.00161 1.000 80.65000 53 LEU B O 1
ATOM 1185 N N . GLY B 2 59 ? 182.58411 183.11314 147.06796 1.000 88.70000 54 GLY B N 1
ATOM 1186 C CA . GLY B 2 59 ? 182.45979 183.18114 145.62918 1.000 85.25000 54 GLY B CA 1
ATOM 1187 C C . GLY B 2 59 ? 181.50807 182.18343 145.01455 1.000 83.24000 54 GLY B C 1
ATOM 1188 O O . GLY B 2 59 ? 181.43358 182.10359 143.78405 1.000 91.45000 54 GLY B O 1
ATOM 1189 N N . MET B 2 60 ? 180.77547 181.41938 145.82392 1.000 75.57000 55 MET B N 1
ATOM 1190 C CA . MET B 2 60 ? 179.82780 180.43493 145.30498 1.000 84.14000 55 MET B CA 1
ATOM 1191 C C . MET B 2 60 ? 178.49512 181.13108 145.04904 1.000 87.81000 55 MET B C 1
ATOM 1192 O O . MET B 2 60 ? 177.53091 181.00589 145.80545 1.000 94.19000 55 MET B O 1
ATOM 1197 N N . LEU B 2 61 ? 178.44501 181.87729 143.94864 1.000 86.11000 56 LEU B N 1
ATOM 1198 C CA . LEU B 2 61 ? 177.22899 182.58193 143.56313 1.000 84.09000 56 LEU B CA 1
ATOM 1199 C C . LEU B 2 61 ? 176.24580 181.69784 142.80991 1.000 84.12000 56 LEU B C 1
ATOM 1200 O O . LEU B 2 61 ? 175.16365 182.17165 142.44967 1.000 83.86000 56 LEU B O 1
ATOM 1205 N N . ARG B 2 62 ? 176.58907 180.43842 142.56520 1.000 91.53000 57 ARG B N 1
ATOM 1206 C CA . ARG B 2 62 ? 175.74354 179.52280 141.81303 1.000 93.09000 57 ARG B CA 1
ATOM 1207 C C . ARG B 2 62 ? 174.97304 178.63885 142.78617 1.000 103.43000 57 ARG B C 1
ATOM 1208 O O . ARG B 2 62 ? 175.57534 177.96932 143.63168 1.000 105.17000 57 ARG B O 1
ATOM 1216 N N . ILE B 2 63 ? 173.64394 178.64101 142.66598 1.000 95.38000 58 ILE B N 1
ATOM 1217 C CA . ILE B 2 63 ? 172.81606 177.79777 143.52314 1.000 84.53000 58 ILE B CA 1
ATOM 1218 C C . ILE B 2 63 ? 173.07956 176.32477 143.23619 1.000 78.41000 58 ILE B C 1
ATOM 1219 O O . ILE B 2 63 ? 173.16619 175.50071 144.15781 1.000 84.08000 58 ILE B O 1
ATOM 1224 N N . GLY B 2 64 ? 173.21724 175.97189 141.95746 1.000 80.00000 59 GLY B N 1
ATOM 1225 C CA . GLY B 2 64 ? 173.48269 174.59121 141.60126 1.000 82.81000 59 GLY B CA 1
ATOM 1226 C C . GLY B 2 64 ? 174.77747 174.06725 142.18444 1.000 87.81000 59 GLY B C 1
ATOM 1227 O O . GLY B 2 64 ? 174.87328 172.88803 142.53204 1.000 99.15000 59 GLY B O 1
ATOM 1228 N N . HIS B 2 65 ? 175.79230 174.92480 142.29283 1.000 87.15000 60 HIS B N 1
ATOM 1229 C CA . HIS B 2 65 ? 177.03058 174.50689 142.93718 1.000 92.93000 60 HIS B CA 1
ATOM 1230 C C . HIS B 2 65 ? 176.88015 174.44150 144.45092 1.000 93.06000 60 HIS B C 1
ATOM 1231 O O . HIS B 2 65 ? 177.56681 173.65097 145.10567 1.000 97.38000 60 HIS B O 1
ATOM 1238 N N . GLN B 2 66 ? 175.99823 175.26185 145.02396 1.000 72.35000 61 GLN B N 1
ATOM 1239 C CA . GLN B 2 66 ? 175.74658 175.18868 146.45935 1.000 70.34000 61 GLN B CA 1
ATOM 1240 C C . GLN B 2 66 ? 175.07008 173.87787 146.83620 1.000 70.56000 61 GLN B C 1
ATOM 1241 O O . GLN B 2 66 ? 175.35932 173.30373 147.89470 1.000 75.62000 61 GLN B O 1
ATOM 1247 N N . GLU B 2 67 ? 174.15872 173.40070 145.98536 1.000 78.94000 62 GLU B N 1
ATOM 1248 C CA . GLU B 2 67 ? 173.33312 172.25204 146.34540 1.000 76.85000 62 GLU B CA 1
ATOM 1249 C C . GLU B 2 67 ? 174.16941 170.99538 146.54842 1.000 76.81000 62 GLU B C 1
ATOM 1250 O O . GLU B 2 67 ? 173.86156 170.17568 147.41967 1.000 90.88000 62 GLU B O 1
ATOM 1256 N N . ILE B 2 68 ? 175.22274 170.81605 145.75119 1.000 64.04000 63 ILE B N 1
ATOM 1257 C CA . ILE B 2 68 ? 176.04347 169.61322 145.87503 1.000 67.91000 63 ILE B CA 1
ATOM 1258 C C . ILE B 2 68 ? 176.72876 169.57259 147.23605 1.000 71.91000 63 ILE B C 1
ATOM 1259 O O . ILE B 2 68 ? 176.72545 168.54390 147.92796 1.000 78.73000 63 ILE B O 1
ATOM 1264 N N . VAL B 2 69 ? 177.32507 170.69409 147.64310 1.000 62.67000 64 VAL B N 1
ATOM 1265 C CA . VAL B 2 69 ? 177.99378 170.73661 148.93740 1.000 58.18000 64 VAL B CA 1
ATOM 1266 C C . VAL B 2 69 ? 176.97871 170.60819 150.06274 1.000 63.66000 64 VAL B C 1
ATOM 1267 O O . VAL B 2 69 ? 177.25403 169.98052 151.09028 1.000 72.50000 64 VAL B O 1
ATOM 1271 N N . LEU B 2 70 ? 175.78507 171.18134 149.88847 1.000 57.55000 65 LEU B N 1
ATOM 1272 C CA . LEU B 2 70 ? 174.75634 171.02729 150.91342 1.000 59.88000 65 LEU B CA 1
ATOM 1273 C C . LEU B 2 70 ? 174.35568 169.56547 151.07710 1.000 67.46000 65 LEU B C 1
ATOM 1274 O O . LEU B 2 70 ? 174.19521 169.07938 152.20312 1.000 75.65000 65 LEU B O 1
ATOM 1279 N N . GLU B 2 71 ? 174.19771 168.84623 149.96438 1.000 71.36000 66 GLU B N 1
ATOM 1280 C CA . GLU B 2 71 ? 173.85069 167.43098 150.03996 1.000 65.32000 66 GLU B CA 1
ATOM 1281 C C . GLU B 2 71 ? 174.95095 166.62421 150.71070 1.000 68.72000 66 GLU B C 1
ATOM 1282 O O . GLU B 2 71 ? 174.67493 165.77053 151.56310 1.000 81.65000 66 GLU B O 1
ATOM 1288 N N . ALA B 2 72 ? 176.20512 166.86945 150.33118 1.000 54.87000 67 ALA B N 1
ATOM 1289 C CA . ALA B 2 72 ? 177.30202 166.13106 150.94680 1.000 51.87000 67 ALA B CA 1
ATOM 1290 C C . ALA B 2 72 ? 177.38511 166.42029 152.43993 1.000 63.37000 67 ALA B C 1
ATOM 1291 O O . ALA B 2 72 ? 177.62481 165.51254 153.24454 1.000 65.95000 67 ALA B O 1
ATOM 1293 N N . VAL B 2 73 ? 177.17756 167.67993 152.82939 1.000 74.27000 68 VAL B N 1
ATOM 1294 C CA . VAL B 2 73 ? 177.20722 168.05012 154.24053 1.000 67.63000 68 VAL B CA 1
ATOM 1295 C C . VAL B 2 73 ? 176.09210 167.34806 155.00270 1.000 69.17000 68 VAL B C 1
ATOM 1296 O O . VAL B 2 73 ? 176.30538 166.83127 156.10667 1.000 79.69000 68 VAL B O 1
ATOM 1300 N N . GLU B 2 74 ? 174.88434 167.32458 154.43424 1.000 69.50000 69 GLU B N 1
ATOM 1301 C CA . GLU B 2 74 ? 173.76993 166.66307 155.10519 1.000 73.85000 69 GLU B CA 1
ATOM 1302 C C . GLU B 2 74 ? 174.03426 165.17257 155.27175 1.000 67.83000 69 GLU B C 1
ATOM 1303 O O . GLU B 2 74 ? 173.76298 164.59899 156.33493 1.000 68.29000 69 GLU B O 1
ATOM 1309 N N . ASN B 2 75 ? 174.57158 164.52900 154.23356 1.000 69.10000 70 ASN B N 1
ATOM 1310 C CA . ASN B 2 75 ? 174.90494 163.11306 154.34368 1.000 73.28000 70 ASN B CA 1
ATOM 1311 C C . ASN B 2 75 ? 175.96278 162.87921 155.41271 1.000 73.82000 70 ASN B C 1
ATOM 1312 O O . ASN B 2 75 ? 175.87228 161.91833 156.18676 1.000 76.97000 70 ASN B O 1
ATOM 1317 N N . LEU B 2 76 ? 176.97701 163.74577 155.46901 1.000 69.98000 71 LEU B N 1
ATOM 1318 C CA . LEU B 2 76 ? 178.02003 163.59414 156.47739 1.000 72.66000 71 LEU B CA 1
ATOM 1319 C C . LEU B 2 76 ? 177.45301 163.73690 157.88232 1.000 80.60000 71 LEU B C 1
ATOM 1320 O O . LEU B 2 76 ? 177.80809 162.96996 158.78494 1.000 83.33000 71 LEU B O 1
ATOM 1325 N N . ARG B 2 77 ? 176.56971 164.71501 158.08587 1.000 82.26000 72 ARG B N 1
ATOM 1326 C CA . ARG B 2 77 ? 175.95108 164.89088 159.39538 1.000 76.95000 72 ARG B CA 1
ATOM 1327 C C . ARG B 2 77 ? 175.12948 163.66928 159.78115 1.000 82.84000 72 ARG B C 1
ATOM 1328 O O . ARG B 2 77 ? 175.21237 163.18631 160.91841 1.000 82.74000 72 ARG B O 1
ATOM 1336 N N . ASN B 2 78 ? 174.33974 163.14690 158.83902 1.000 98.92000 73 ASN B N 1
ATOM 1337 C CA . ASN B 2 78 ? 173.52150 161.97396 159.12766 1.000 95.57000 73 ASN B CA 1
ATOM 1338 C C . ASN B 2 78 ? 174.38547 160.77008 159.47205 1.000 90.72000 73 ASN B C 1
ATOM 1339 O O . ASN B 2 78 ? 174.03806 159.98145 160.35697 1.000 91.10000 73 ASN B O 1
ATOM 1344 N N . PHE B 2 79 ? 175.51096 160.60344 158.77713 1.000 88.76000 74 PHE B N 1
ATOM 1345 C CA . PHE B 2 79 ? 176.38094 159.46847 159.06581 1.000 89.14000 74 PHE B CA 1
ATOM 1346 C C . PHE B 2 79 ? 177.09363 159.63492 160.40162 1.000 85.19000 74 PHE B C 1
ATOM 1347 O O . PHE B 2 79 ? 177.33986 158.64945 161.10471 1.000 87.39000 74 PHE B O 1
ATOM 1355 N N . HIS B 2 80 ? 177.44606 160.86677 160.76652 1.000 82.99000 75 HIS B N 1
ATOM 1356 C CA . HIS B 2 80 ? 178.27356 161.05969 161.95188 1.000 86.38000 75 HIS B CA 1
ATOM 1357 C C . HIS B 2 80 ? 177.44696 161.06372 163.23119 1.000 84.01000 75 HIS B C 1
ATOM 1358 O O . HIS B 2 80 ? 177.76150 160.34067 164.18194 1.000 82.93000 75 HIS B O 1
ATOM 1365 N N . TYR B 2 81 ? 176.38959 161.87403 163.27769 1.000 80.69000 76 TYR B N 1
ATOM 1366 C CA . TYR B 2 81 ? 175.70302 162.09983 164.54548 1.000 76.97000 76 TYR B CA 1
ATOM 1367 C C . TYR B 2 81 ? 174.84216 160.91085 164.95772 1.000 79.26000 76 TYR B C 1
ATOM 1368 O O . TYR B 2 81 ? 174.73285 160.60973 166.15064 1.000 83.78000 76 TYR B O 1
ATOM 1377 N N . HIS B 2 82 ? 174.22512 160.22421 163.99735 1.000 85.62000 77 HIS B N 1
ATOM 1378 C CA . HIS B 2 82 ? 173.29363 159.14085 164.28904 1.000 81.18000 77 HIS B CA 1
ATOM 1379 C C . HIS B 2 82 ? 173.80629 157.79723 163.78387 1.000 82.68000 77 HIS B C 1
ATOM 1380 O O . HIS B 2 82 ? 173.02359 156.95322 163.34693 1.000 84.33000 77 HIS B O 1
ATOM 1387 N N . LEU B 2 83 ? 175.12114 157.58649 163.82995 1.000 83.02000 78 LEU B N 1
ATOM 1388 C CA . LEU B 2 83 ? 175.66663 156.29549 163.42667 1.000 85.29000 78 LEU B CA 1
ATOM 1389 C C . LEU B 2 83 ? 175.21251 155.18765 164.36685 1.000 87.30000 78 LEU B C 1
ATOM 1390 O O . LEU B 2 83 ? 174.88490 154.08247 163.92072 1.000 86.72000 78 LEU B O 1
ATOM 1395 N N . LYS B 2 84 ? 175.17920 155.46639 165.66721 1.000 85.66000 79 LYS B N 1
ATOM 1396 C CA . LYS B 2 84 ? 174.87648 154.46228 166.67687 1.000 84.64000 79 LYS B CA 1
ATOM 1397 C C . LYS B 2 84 ? 173.39319 154.36631 167.00581 1.000 79.97000 79 LYS B C 1
ATOM 1398 O O . LYS B 2 84 ? 173.02162 153.59124 167.89152 1.000 82.18000 79 LYS B O 1
ATOM 1404 N N . ASN B 2 85 ? 172.53875 155.12996 166.32794 1.000 80.73000 80 ASN B N 1
ATOM 1405 C CA . ASN B 2 85 ? 171.09835 155.02926 166.52108 1.000 77.92000 80 ASN B CA 1
ATOM 1406 C C . ASN B 2 85 ? 170.36653 154.62209 165.24971 1.000 88.41000 80 ASN B C 1
ATOM 1407 O O . ASN B 2 85 ? 169.13172 154.59425 165.24228 1.000 90.04000 80 ASN B O 1
ATOM 1412 N N . ASP B 2 86 ? 171.09029 154.28547 164.18123 1.000 101.59000 81 ASP B N 1
ATOM 1413 C CA . ASP B 2 86 ? 170.47353 153.92861 162.90288 1.000 98.60000 81 ASP B CA 1
ATOM 1414 C C . ASP B 2 86 ? 169.95451 152.49123 162.97033 1.000 103.14000 81 ASP B C 1
ATOM 1415 O O . ASP B 2 86 ? 170.51561 151.55236 162.40215 1.000 102.63000 81 ASP B O 1
ATOM 1417 N N . ASN B 2 87 ? 168.85333 152.33381 163.69173 1.000 96.67000 82 ASN B N 1
ATOM 1418 C CA . ASN B 2 87 ? 168.16427 151.06251 163.84868 1.000 87.87000 82 ASN B CA 1
ATOM 1419 C C . ASN B 2 87 ? 166.72965 151.18606 163.33725 1.000 94.50000 82 ASN B C 1
ATOM 1420 O O . ASN B 2 87 ? 166.28894 152.25593 162.91266 1.000 97.06000 82 ASN B O 1
ATOM 1425 N N . LEU B 2 88 ? 165.99661 150.07200 163.38877 1.000 75.66000 83 LEU B N 1
ATOM 1426 C CA . LEU B 2 88 ? 164.67323 150.02892 162.77417 1.000 73.74000 83 LEU B CA 1
ATOM 1427 C C . LEU B 2 88 ? 163.68452 150.96342 163.45771 1.000 74.84000 83 LEU B C 1
ATOM 1428 O O . LEU B 2 88 ? 162.86424 151.59036 162.77966 1.000 76.05000 83 LEU B O 1
ATOM 1433 N N . GLN B 2 89 ? 163.73187 151.06783 164.78558 1.000 66.39000 84 GLN B N 1
ATOM 1434 C CA . GLN B 2 89 ? 162.78354 151.93384 165.47679 1.000 65.73000 84 GLN B CA 1
ATOM 1435 C C . GLN B 2 89 ? 163.00654 153.39682 165.12375 1.000 69.80000 84 GLN B C 1
ATOM 1436 O O . GLN B 2 89 ? 162.04457 154.15913 164.97517 1.000 73.26000 84 GLN B O 1
ATOM 1442 N N . PHE B 2 90 ? 164.26830 153.81000 164.99135 1.000 89.05000 85 PHE B N 1
ATOM 1443 C CA . PHE B 2 90 ? 164.55697 155.21428 164.72308 1.000 87.90000 85 PHE B CA 1
ATOM 1444 C C . PHE B 2 90 ? 163.95262 155.63449 163.38781 1.000 91.30000 85 PHE B C 1
ATOM 1445 O O . PHE B 2 90 ? 163.30934 156.68519 163.29392 1.000 93.73000 85 PHE B O 1
ATOM 1453 N N . MET B 2 91 ? 164.11744 154.80975 162.35196 1.000 90.99000 86 MET B N 1
ATOM 1454 C CA . MET B 2 91 ? 163.52392 155.13109 161.05831 1.000 92.91000 86 MET B CA 1
ATOM 1455 C C . MET B 2 91 ? 162.00329 155.12230 161.13184 1.000 91.95000 86 MET B C 1
ATOM 1456 O O . MET B 2 91 ? 161.33549 155.85039 160.38947 1.000 94.09000 86 MET B O 1
ATOM 1461 N N . ALA B 2 92 ? 161.43763 154.30113 162.01673 1.000 81.25000 87 ALA B N 1
ATOM 1462 C CA . ALA B 2 92 ? 159.98764 154.26361 162.16295 1.000 82.45000 87 ALA B CA 1
ATOM 1463 C C . ALA B 2 92 ? 159.46275 155.53323 162.82028 1.000 85.33000 87 ALA B C 1
ATOM 1464 O O . ALA B 2 92 ? 158.26891 155.83832 162.72614 1.000 89.38000 87 ALA B O 1
ATOM 1466 N N . LEU B 2 93 ? 160.33379 156.27683 163.50475 1.000 92.15000 88 LEU B N 1
ATOM 1467 C CA . LEU B 2 93 ? 159.90677 157.52344 164.13070 1.000 92.36000 88 LEU B CA 1
ATOM 1468 C C . LEU B 2 93 ? 159.43017 158.53656 163.10413 1.000 95.82000 88 LEU B C 1
ATOM 1469 O O . LEU B 2 93 ? 158.32240 159.07166 163.21986 1.000 97.72000 88 LEU B O 1
ATOM 1474 N N . HIS B 2 94 ? 160.25668 158.81855 162.09743 1.000 85.75000 89 HIS B N 1
ATOM 1475 C CA . HIS B 2 94 ? 159.92253 159.86741 161.14328 1.000 86.96000 89 HIS B CA 1
ATOM 1476 C C . HIS B 2 94 ? 158.72640 159.47237 160.29110 1.000 92.48000 89 HIS B C 1
ATOM 1477 O O . HIS B 2 94 ? 157.93022 160.33088 159.89316 1.000 87.23000 89 HIS B O 1
ATOM 1484 N N . VAL B 2 95 ? 158.58125 158.17599 160.00695 1.000 91.82000 90 VAL B N 1
ATOM 1485 C CA . VAL B 2 95 ? 157.43240 157.70382 159.24297 1.000 88.98000 90 VAL B CA 1
ATOM 1486 C C . VAL B 2 95 ? 156.14087 158.03565 159.97271 1.000 88.32000 90 VAL B C 1
ATOM 1487 O O . VAL B 2 95 ? 155.13441 158.38889 159.34696 1.000 87.09000 90 VAL B O 1
ATOM 1491 N N . ALA B 2 96 ? 156.15067 157.95256 161.30112 1.000 87.95000 91 ALA B N 1
ATOM 1492 C CA . ALA B 2 96 ? 154.95840 158.21076 162.09580 1.000 87.80000 91 ALA B CA 1
ATOM 1493 C C . ALA B 2 96 ? 154.75083 159.70065 162.32696 1.000 91.84000 91 ALA B C 1
ATOM 1494 O O . ALA B 2 96 ? 153.63773 160.20907 162.16212 1.000 96.37000 91 ALA B O 1
ATOM 1496 N N . THR B 2 97 ? 155.81471 160.40422 162.71154 1.000 91.47000 92 THR B N 1
ATOM 1497 C CA . THR B 2 97 ? 155.71791 161.80509 163.10335 1.000 87.05000 92 THR B CA 1
ATOM 1498 C C . THR B 2 97 ? 155.18237 162.66755 161.96912 1.000 91.87000 92 THR B C 1
ATOM 1499 O O . THR B 2 97 ? 154.28500 163.48806 162.18151 1.000 92.95000 92 THR B O 1
ATOM 1503 N N . ALA B 2 98 ? 155.71830 162.48334 160.76051 1.000 98.73000 93 ALA B N 1
ATOM 1504 C CA . ALA B 2 98 ? 155.26495 163.28004 159.62509 1.000 100.83000 93 ALA B CA 1
ATOM 1505 C C . ALA B 2 98 ? 153.80754 162.98880 159.29030 1.000 104.13000 93 ALA B C 1
ATOM 1506 O O . ALA B 2 98 ? 153.03657 163.90696 158.98002 1.000 101.34000 93 ALA B O 1
ATOM 1508 N N . ALA B 2 99 ? 153.41261 161.71480 159.34350 1.000 103.24000 94 ALA B N 1
ATOM 1509 C CA . ALA B 2 99 ? 152.03126 161.35401 159.04584 1.000 101.82000 94 ALA B CA 1
ATOM 1510 C C . ALA B 2 99 ? 151.07298 161.98827 160.04549 1.000 101.27000 94 ALA B C 1
ATOM 1511 O O . ALA B 2 99 ? 150.03362 162.54101 159.66536 1.000 101.62000 94 ALA B O 1
ATOM 1513 N N . LYS B 2 100 ? 151.41167 161.92752 161.33368 1.000 103.62000 95 LYS B N 1
ATOM 1514 C CA . LYS B 2 100 ? 150.55339 162.54014 162.33981 1.000 103.13000 95 LYS B CA 1
ATOM 1515 C C . LYS B 2 100 ? 150.52581 164.05526 162.18948 1.000 108.72000 95 LYS B C 1
ATOM 1516 O O . LYS B 2 100 ? 149.48098 164.68308 162.39450 1.000 112.69000 95 LYS B O 1
ATOM 1522 N N . ASN B 2 101 ? 151.66238 164.66079 161.83471 1.000 99.41000 96 ASN B N 1
ATOM 1523 C CA . ASN B 2 101 ? 151.69215 166.09951 161.59544 1.000 93.63000 96 ASN B CA 1
ATOM 1524 C C . ASN B 2 101 ? 150.73029 166.47972 160.47942 1.000 97.60000 96 ASN B C 1
ATOM 1525 O O . ASN B 2 101 ? 149.93966 167.42252 160.61386 1.000 96.32000 96 ASN B O 1
ATOM 1530 N N . LEU B 2 102 ? 150.78095 165.74124 159.36827 1.000 109.80000 97 LEU B N 1
ATOM 1531 C CA . LEU B 2 102 ? 149.89644 166.02495 158.24341 1.000 111.29000 97 LEU B CA 1
ATOM 1532 C C . LEU B 2 102 ? 148.43757 165.82389 158.63093 1.000 113.01000 97 LEU B C 1
ATOM 1533 O O . LEU B 2 102 ? 147.57362 166.63469 158.27400 1.000 110.22000 97 LEU B O 1
ATOM 1538 N N . HIS B 2 103 ? 148.14574 164.74701 159.36254 1.000 113.55000 98 HIS B N 1
ATOM 1539 C CA . HIS B 2 103 ? 146.77248 164.47377 159.77237 1.000 110.72000 98 HIS B CA 1
ATOM 1540 C C . HIS B 2 103 ? 146.22755 165.59108 160.65389 1.000 115.60000 98 HIS B C 1
ATOM 1541 O O . HIS B 2 103 ? 145.10836 166.07698 160.44440 1.000 115.12000 98 HIS B O 1
ATOM 1548 N N . ARG B 2 104 ? 147.01083 166.01365 161.64814 1.000 130.90000 99 ARG B N 1
ATOM 1549 C CA . ARG B 2 104 ? 146.55940 167.06801 162.54805 1.000 127.70000 99 ARG B CA 1
ATOM 1550 C C . ARG B 2 104 ? 146.39858 168.39147 161.81305 1.000 129.32000 99 ARG B C 1
ATOM 1551 O O . ARG B 2 104 ? 145.44707 169.13623 162.07322 1.000 131.82000 99 ARG B O 1
ATOM 1559 N N . GLU B 2 105 ? 147.31702 168.70587 160.89412 1.000 130.55000 100 GLU B N 1
ATOM 1560 C CA . GLU B 2 105 ? 147.18654 169.93894 160.12478 1.000 130.86000 100 GLU B CA 1
ATOM 1561 C C . GLU B 2 105 ? 145.92378 169.92382 159.27334 1.000 132.56000 100 GLU B C 1
ATOM 1562 O O . GLU B 2 105 ? 145.19773 170.92464 159.20605 1.000 134.54000 100 GLU B O 1
ATOM 1564 N N . LEU B 2 106 ? 145.63982 168.79225 158.62221 1.000 132.32000 101 LEU B N 1
ATOM 1565 C CA . LEU B 2 106 ? 144.42977 168.69055 157.81382 1.000 133.14000 101 LEU B CA 1
ATOM 1566 C C . LEU B 2 106 ? 143.17980 168.82400 158.67198 1.000 134.13000 101 LEU B C 1
ATOM 1567 O O . LEU B 2 106 ? 142.21492 169.48886 158.27672 1.000 135.34000 101 LEU B O 1
ATOM 1572 N N . ALA B 2 107 ? 143.17467 168.19333 159.84843 1.000 139.19000 102 ALA B N 1
ATOM 1573 C CA . ALA B 2 107 ? 142.01435 168.29247 160.72818 1.000 138.90000 102 ALA B CA 1
ATOM 1574 C C . ALA B 2 107 ? 141.80768 169.72055 161.21795 1.000 142.13000 102 ALA B C 1
ATOM 1575 O O . ALA B 2 107 ? 140.67110 170.20427 161.27504 1.000 140.39000 102 ALA B O 1
ATOM 1577 N N . ARG B 2 108 ? 142.89308 170.40955 161.57878 1.000 150.62000 103 ARG B N 1
ATOM 1578 C CA . ARG B 2 108 ? 142.77242 171.77816 162.07049 1.000 146.60000 103 ARG B CA 1
ATOM 1579 C C . ARG B 2 108 ? 142.31021 172.72662 160.97208 1.000 144.79000 103 ARG B C 1
ATOM 1580 O O . ARG B 2 108 ? 141.50746 173.63205 161.22652 1.000 144.70000 103 ARG B O 1
ATOM 1588 N N . ASN B 2 109 ? 142.81152 172.54344 159.74721 1.000 145.51000 104 ASN B N 1
ATOM 1589 C CA . ASN B 2 109 ? 142.41926 173.43105 158.65671 1.000 145.99000 104 ASN B CA 1
ATOM 1590 C C . ASN B 2 109 ? 140.92760 173.32704 158.36438 1.000 147.70000 104 ASN B C 1
ATOM 1591 O O . ASN B 2 109 ? 140.25583 174.34660 158.16726 1.000 150.54000 104 ASN B O 1
ATOM 1596 N N . HIS B 2 110 ? 140.39436 172.10355 158.33614 1.000 142.98000 105 HIS B N 1
ATOM 1597 C CA . HIS B 2 110 ? 138.97568 171.85854 158.06586 1.000 140.92000 105 HIS B CA 1
ATOM 1598 C C . HIS B 2 110 ? 138.54405 172.50518 156.75254 1.000 141.08000 105 HIS B C 1
ATOM 1599 O O . HIS B 2 110 ? 137.44162 173.04220 156.62993 1.000 140.85000 105 HIS B O 1
ATOM 1601 N N . ALA B 2 111 ? 139.42479 172.44651 155.75805 1.000 141.77000 106 ALA B N 1
ATOM 1602 C CA . ALA B 2 111 ? 139.15731 173.08161 154.47906 1.000 141.97000 106 ALA B CA 1
ATOM 1603 C C . ALA B 2 111 ? 138.05714 172.34037 153.72642 1.000 143.96000 106 ALA B C 1
ATOM 1604 O O . ALA B 2 111 ? 137.78819 171.15904 153.96025 1.000 143.48000 106 ALA B O 1
ATOM 1606 N N . GLU B 2 112 ? 137.41056 173.06091 152.81484 1.000 151.97000 107 GLU B N 1
ATOM 1607 C CA . GLU B 2 112 ? 136.36423 172.48295 151.98648 1.000 151.04000 107 GLU B CA 1
ATOM 1608 C C . GLU B 2 112 ? 136.23134 173.31306 150.72008 1.000 151.48000 107 GLU B C 1
ATOM 1609 O O . GLU B 2 112 ? 136.41201 174.53356 150.74263 1.000 153.04000 107 GLU B O 1
ATOM 1611 N N . SER B 2 113 ? 135.91513 172.63113 149.61833 1.000 160.49000 108 SER B N 1
ATOM 1612 C CA . SER B 2 113 ? 135.72075 173.27369 148.31846 1.000 162.04000 108 SER B CA 1
ATOM 1613 C C . SER B 2 113 ? 136.93641 174.10840 147.92370 1.000 162.44000 108 SER B C 1
ATOM 1614 O O . SER B 2 113 ? 136.81580 175.23622 147.44115 1.000 162.14000 108 SER B O 1
ATOM 1617 N N . THR B 2 114 ? 138.12377 173.54822 148.13969 1.000 166.48000 109 THR B N 1
ATOM 1618 C CA . THR B 2 114 ? 139.36967 174.20811 147.78275 1.000 166.86000 109 THR B CA 1
ATOM 1619 C C . THR B 2 114 ? 140.37537 173.16403 147.32180 1.000 168.92000 109 THR B C 1
ATOM 1620 O O . THR B 2 114 ? 140.30876 171.99829 147.71961 1.000 171.47000 109 THR B O 1
ATOM 1622 N N . LYS B 2 115 ? 141.30881 173.59448 146.47809 1.000 135.16000 110 LYS B N 1
ATOM 1623 C CA . LYS B 2 115 ? 142.32319 172.69565 145.95377 1.000 131.60000 110 LYS B CA 1
ATOM 1624 C C . LYS B 2 115 ? 143.39539 172.42250 147.00423 1.000 131.34000 110 LYS B C 1
ATOM 1625 O O . LYS B 2 115 ? 143.52593 173.13666 148.00197 1.000 128.68000 110 LYS B O 1
ATOM 1631 N N . ILE B 2 116 ? 144.16912 171.36602 146.76561 1.000 108.80000 111 ILE B N 1
ATOM 1632 C CA . ILE B 2 116 ? 145.22544 170.98075 147.69347 1.000 102.70000 111 ILE B CA 1
ATOM 1633 C C . ILE B 2 116 ? 146.32814 172.02923 147.64167 1.000 101.80000 111 ILE B C 1
ATOM 1634 O O . ILE B 2 116 ? 146.96564 172.22868 146.60161 1.000 104.74000 111 ILE B O 1
ATOM 1639 N N . ASP B 2 117 ? 146.55801 172.70237 148.76490 1.000 117.30000 112 ASP B N 1
ATOM 1640 C CA . ASP B 2 117 ? 147.56983 173.74666 148.81768 1.000 121.90000 112 ASP B CA 1
ATOM 1641 C C . ASP B 2 117 ? 148.96402 173.15661 148.64135 1.000 120.65000 112 ASP B C 1
ATOM 1642 O O . ASP B 2 117 ? 149.22633 172.00654 149.00008 1.000 118.66000 112 ASP B O 1
ATOM 1647 N N . THR B 2 118 ? 149.86609 173.97043 148.08491 1.000 107.21000 113 THR B N 1
ATOM 1648 C CA . THR B 2 118 ? 151.21440 173.50023 147.78143 1.000 105.38000 113 THR B CA 1
ATOM 1649 C C . THR B 2 118 ? 151.94161 173.01599 149.02830 1.000 106.24000 113 THR B C 1
ATOM 1650 O O . THR B 2 118 ? 152.78186 172.11151 148.94632 1.000 108.58000 113 THR B O 1
ATOM 1654 N N . ARG B 2 119 ? 151.63537 173.59945 150.18719 1.000 104.37000 114 ARG B N 1
ATOM 1655 C CA . ARG B 2 119 ? 152.23852 173.12617 151.42680 1.000 102.22000 114 ARG B CA 1
ATOM 1656 C C . ARG B 2 119 ? 151.87441 171.67129 151.68875 1.000 104.68000 114 ARG B C 1
ATOM 1657 O O . ARG B 2 119 ? 152.70938 170.89037 152.15811 1.000 105.35000 114 ARG B O 1
ATOM 1665 N N . ILE B 2 120 ? 150.63031 171.29034 151.38939 1.000 103.38000 115 ILE B N 1
ATOM 1666 C CA . ILE B 2 120 ? 150.19510 169.91317 151.60559 1.000 102.52000 115 ILE B CA 1
ATOM 1667 C C . ILE B 2 120 ? 150.98350 168.95625 150.72111 1.000 99.77000 115 ILE B C 1
ATOM 1668 O O . ILE B 2 120 ? 151.41146 167.88474 151.16832 1.000 97.10000 115 ILE B O 1
ATOM 1673 N N . LEU B 2 121 ? 151.18003 169.31904 149.45127 1.000 86.13000 116 LEU B N 1
ATOM 1674 C CA . LEU B 2 121 ? 152.01631 168.50215 148.57843 1.000 82.44000 116 LEU B CA 1
ATOM 1675 C C . LEU B 2 121 ? 153.44245 168.42925 149.10245 1.000 85.04000 116 LEU B C 1
ATOM 1676 O O . LEU B 2 121 ? 154.10300 167.39082 148.98645 1.000 86.58000 116 LEU B O 1
ATOM 1681 N N . HIS B 2 122 ? 153.93859 169.52537 149.67675 1.000 86.61000 117 HIS B N 1
ATOM 1682 C CA . HIS B 2 122 ? 155.28293 169.51103 150.24217 1.000 84.77000 117 HIS B CA 1
ATOM 1683 C C . HIS B 2 122 ? 155.38387 168.51605 151.39209 1.000 90.15000 117 HIS B C 1
ATOM 1684 O O . HIS B 2 122 ? 156.34448 167.74204 151.47680 1.000 91.70000 117 HIS B O 1
ATOM 1691 N N . ASP B 2 123 ? 154.39433 168.51907 152.28927 1.000 91.83000 118 ASP B N 1
ATOM 1692 C CA . ASP B 2 123 ? 154.41412 167.55722 153.38988 1.000 90.19000 118 ASP B CA 1
ATOM 1693 C C . ASP B 2 123 ? 154.27987 166.13002 152.87737 1.000 95.57000 118 ASP B C 1
ATOM 1694 O O . ASP B 2 123 ? 154.91676 165.21406 153.40846 1.000 96.29000 118 ASP B O 1
ATOM 1699 N N . ILE B 2 124 ? 153.44451 165.91750 151.85889 1.000 78.03000 119 ILE B N 1
ATOM 1700 C CA . ILE B 2 124 ? 153.30004 164.58068 151.29109 1.000 68.67000 119 ILE B CA 1
ATOM 1701 C C . ILE B 2 124 ? 154.62888 164.10134 150.72744 1.000 71.83000 119 ILE B C 1
ATOM 1702 O O . ILE B 2 124 ? 155.02489 162.94648 150.92324 1.000 71.41000 119 ILE B O 1
ATOM 1707 N N . THR B 2 125 ? 155.34183 164.98351 150.02587 1.000 86.84000 120 THR B N 1
ATOM 1708 C CA . THR B 2 125 ? 156.64962 164.62355 149.48975 1.000 86.80000 120 THR B CA 1
ATOM 1709 C C . THR B 2 125 ? 157.64435 164.33656 150.60634 1.000 94.19000 120 THR B C 1
ATOM 1710 O O . THR B 2 125 ? 158.47281 163.42609 150.49158 1.000 98.64000 120 THR B O 1
ATOM 1714 N N . ARG B 2 126 ? 157.58926 165.11437 151.68902 1.000 96.54000 121 ARG B N 1
ATOM 1715 C CA . ARG B 2 126 ? 158.46550 164.85272 152.82617 1.000 88.72000 121 ARG B CA 1
ATOM 1716 C C . ARG B 2 126 ? 158.16521 163.49524 153.44670 1.000 87.56000 121 ARG B C 1
ATOM 1717 O O . ARG B 2 126 ? 159.07894 162.78674 153.88435 1.000 88.17000 121 ARG B O 1
ATOM 1725 N N . THR B 2 127 ? 156.88621 163.11957 153.49530 1.000 80.60000 122 THR B N 1
ATOM 1726 C CA . THR B 2 127 ? 156.49468 161.85837 154.11570 1.000 82.42000 122 THR B CA 1
ATOM 1727 C C . THR B 2 127 ? 157.00296 160.66553 153.31451 1.000 86.09000 122 THR B C 1
ATOM 1728 O O . THR B 2 127 ? 157.58448 159.73031 153.87612 1.000 84.43000 122 THR B O 1
ATOM 1732 N N . ILE B 2 128 ? 156.79759 160.68472 151.99583 1.000 71.35000 123 ILE B N 1
ATOM 1733 C CA . ILE B 2 128 ? 157.22660 159.56901 151.15753 1.000 58.93000 123 ILE B CA 1
ATOM 1734 C C . ILE B 2 128 ? 158.74336 159.44578 151.17386 1.000 60.96000 123 ILE B C 1
ATOM 1735 O O . ILE B 2 128 ? 159.29290 158.33920 151.12708 1.000 66.02000 123 ILE B O 1
ATOM 1740 N N . ALA B 2 129 ? 159.44459 160.57774 151.24503 1.000 66.27000 124 ALA B N 1
ATOM 1741 C CA . ALA B 2 129 ? 160.89999 160.53817 151.32461 1.000 72.33000 124 ALA B CA 1
ATOM 1742 C C . ALA B 2 129 ? 161.37371 159.80850 152.57323 1.000 74.21000 124 ALA B C 1
ATOM 1743 O O . ALA B 2 129 ? 162.44226 159.18810 152.56150 1.000 78.06000 124 ALA B O 1
ATOM 1745 N N . THR B 2 130 ? 160.59774 159.86858 153.65684 1.000 72.23000 125 THR B N 1
ATOM 1746 C CA . THR B 2 130 ? 160.97382 159.16983 154.87870 1.000 72.33000 125 THR B CA 1
ATOM 1747 C C . THR B 2 130 ? 160.75913 157.66542 154.77534 1.000 85.32000 125 THR B C 1
ATOM 1748 O O . THR B 2 130 ? 161.35308 156.91350 155.55436 1.000 88.85000 125 THR B O 1
ATOM 1752 N N . LEU B 2 131 ? 159.92795 157.21035 153.83481 1.000 79.62000 126 LEU B N 1
ATOM 1753 C CA . LEU B 2 131 ? 159.71770 155.77703 153.66251 1.000 68.26000 126 LEU B CA 1
ATOM 1754 C C . LEU B 2 131 ? 160.94538 155.09464 153.08252 1.000 66.02000 126 LEU B C 1
ATOM 1755 O O . LEU B 2 131 ? 161.15615 153.90150 153.32095 1.000 68.56000 126 LEU B O 1
ATOM 1760 N N . LYS B 2 132 ? 161.75621 155.82739 152.32041 1.000 67.74000 127 LYS B N 1
ATOM 1761 C CA . LYS B 2 132 ? 162.84816 155.20164 151.57690 1.000 70.78000 127 LYS B CA 1
ATOM 1762 C C . LYS B 2 132 ? 163.85867 154.48858 152.46538 1.000 75.38000 127 LYS B C 1
ATOM 1763 O O . LYS B 2 132 ? 164.20627 153.33698 152.15404 1.000 89.37000 127 LYS B O 1
ATOM 1769 N N . PRO B 2 133 ? 164.38592 155.08413 153.54256 1.000 73.07000 128 PRO B N 1
ATOM 1770 C CA . PRO B 2 133 ? 165.31473 154.31468 154.38769 1.000 78.45000 128 PRO B CA 1
ATOM 1771 C C . PRO B 2 133 ? 164.68047 153.08390 155.01201 1.000 83.86000 128 PRO B C 1
ATOM 1772 O O . PRO B 2 133 ? 165.33262 152.03542 155.10680 1.000 88.49000 128 PRO B O 1
ATOM 1776 N N . LEU B 2 134 ? 163.41092 153.17380 155.41595 1.000 74.19000 129 LEU B N 1
ATOM 1777 C CA . LEU B 2 134 ? 162.75486 152.04142 156.06317 1.000 72.69000 129 LEU B CA 1
ATOM 1778 C C . LEU B 2 134 ? 162.64874 150.85258 155.11707 1.000 75.86000 129 LEU B C 1
ATOM 1779 O O . LEU B 2 134 ? 163.06550 149.73793 155.45124 1.000 74.99000 129 LEU B O 1
ATOM 1784 N N . VAL B 2 135 ? 162.10403 151.07588 153.92100 1.000 73.42000 130 VAL B N 1
ATOM 1785 C CA . VAL B 2 135 ? 161.96923 149.99101 152.95639 1.000 63.29000 130 VAL B CA 1
ATOM 1786 C C . VAL B 2 135 ? 163.33759 149.52120 152.48789 1.000 63.51000 130 VAL B C 1
ATOM 1787 O O . VAL B 2 135 ? 163.55464 148.32538 152.26566 1.000 73.04000 130 VAL B O 1
ATOM 1791 N N . GLY B 2 136 ? 164.28179 150.44867 152.33234 1.000 69.18000 131 GLY B N 1
ATOM 1792 C CA . GLY B 2 136 ? 165.61170 150.06707 151.89163 1.000 72.59000 131 GLY B CA 1
ATOM 1793 C C . GLY B 2 136 ? 166.31776 149.15873 152.87721 1.000 69.97000 131 GLY B C 1
ATOM 1794 O O . GLY B 2 136 ? 167.08371 148.27712 152.48289 1.000 81.18000 131 GLY B O 1
ATOM 1795 N N . SER B 2 137 ? 166.08425 149.36848 154.17257 1.000 65.93000 132 SER B N 1
ATOM 1796 C CA . SER B 2 137 ? 166.66439 148.48163 155.17132 1.000 75.83000 132 SER B CA 1
ATOM 1797 C C . SER B 2 137 ? 165.83905 147.22220 155.39320 1.000 80.77000 132 SER B C 1
ATOM 1798 O O . SER B 2 137 ? 166.39139 146.20695 155.82903 1.000 79.98000 132 SER B O 1
ATOM 1801 N N . LEU B 2 138 ? 164.53638 147.26321 155.10544 1.000 76.76000 133 LEU B N 1
ATOM 1802 C CA . LEU B 2 138 ? 163.68265 146.11186 155.37908 1.000 68.35000 133 LEU B CA 1
ATOM 1803 C C . LEU B 2 138 ? 163.90851 144.99005 154.37435 1.000 72.66000 133 LEU B C 1
ATOM 1804 O O . LEU B 2 138 ? 163.87854 143.81017 154.73917 1.000 75.21000 133 LEU B O 1
ATOM 1809 N N . GLU B 2 139 ? 164.13435 145.33185 153.10933 1.000 82.71000 134 GLU B N 1
ATOM 1810 C CA . GLU B 2 139 ? 164.27742 144.33037 152.06133 1.000 79.04000 134 GLU B CA 1
ATOM 1811 C C . GLU B 2 139 ? 165.67857 143.74178 151.98510 1.000 80.82000 134 GLU B C 1
ATOM 1812 O O . GLU B 2 139 ? 165.90823 142.83678 151.17721 1.000 86.48000 134 GLU B O 1
ATOM 1818 N N . ARG B 2 140 ? 166.61044 144.21695 152.80173 1.000 77.44000 135 ARG B N 1
ATOM 1819 C CA . ARG B 2 140 ? 167.97933 143.72405 152.76915 1.000 78.61000 135 ARG B CA 1
ATOM 1820 C C . ARG B 2 140 ? 168.08812 142.45740 153.61822 1.000 85.67000 135 ARG B C 1
ATOM 1821 O O . ARG B 2 140 ? 167.08558 141.83865 153.98275 1.000 93.60000 135 ARG B O 1
ATOM 1829 N N . THR B 2 141 ? 169.32099 142.05287 153.92880 1.000 90.22000 136 THR B N 1
ATOM 1830 C CA . THR B 2 141 ? 169.56784 140.72241 154.48658 1.000 89.23000 136 THR B CA 1
ATOM 1831 C C . THR B 2 141 ? 168.80726 140.42255 155.77625 1.000 88.14000 136 THR B C 1
ATOM 1832 O O . THR B 2 141 ? 168.20223 139.33990 155.86193 1.000 95.23000 136 THR B O 1
ATOM 1836 N N . PRO B 2 142 ? 168.78824 141.28937 156.79976 1.000 89.03000 137 PRO B N 1
ATOM 1837 C CA . PRO B 2 142 ? 168.15979 140.87437 158.07091 1.000 91.66000 137 PRO B CA 1
ATOM 1838 C C . PRO B 2 142 ? 166.70133 140.47410 157.94648 1.000 88.65000 137 PRO B C 1
ATOM 1839 O O . PRO B 2 142 ? 166.25783 139.56521 158.65656 1.000 93.46000 137 PRO B O 1
ATOM 1843 N N . PHE B 2 143 ? 165.93891 141.11660 157.06960 1.000 77.51000 138 PHE B N 1
ATOM 1844 C CA . PHE B 2 143 ? 164.49259 140.94410 157.04615 1.000 78.24000 138 PHE B CA 1
ATOM 1845 C C . PHE B 2 143 ? 163.99493 140.59662 155.65276 1.000 77.82000 138 PHE B C 1
ATOM 1846 O O . PHE B 2 143 ? 162.99373 141.13993 155.17970 1.000 79.69000 138 PHE B O 1
ATOM 1854 N N . ARG B 2 144 ? 164.67458 139.67904 154.97124 1.000 88.33000 139 ARG B N 1
ATOM 1855 C CA . ARG B 2 144 ? 164.21586 139.20906 153.67467 1.000 91.11000 139 ARG B CA 1
ATOM 1856 C C . ARG B 2 144 ? 163.92252 137.71731 153.63900 1.000 99.69000 139 ARG B C 1
ATOM 1857 O O . ARG B 2 144 ? 163.40693 137.23190 152.62578 1.000 100.27000 139 ARG B O 1
ATOM 1865 N N . LYS B 2 145 ? 164.21158 136.98244 154.71325 1.000 110.82000 140 LYS B N 1
ATOM 1866 C CA . LYS B 2 145 ? 163.97402 135.54665 154.77431 1.000 106.40000 140 LYS B CA 1
ATOM 1867 C C . LYS B 2 145 ? 162.81279 135.18662 155.69528 1.000 108.08000 140 LYS B C 1
ATOM 1868 O O . LYS B 2 145 ? 162.68698 134.02769 156.10149 1.000 113.48000 140 LYS B O 1
ATOM 1874 N N . GLN B 2 146 ? 161.96634 136.15559 156.04036 1.000 100.11000 141 GLN B N 1
ATOM 1875 C CA . GLN B 2 146 ? 160.82209 135.92513 156.90937 1.000 98.23000 141 GLN B CA 1
ATOM 1876 C C . GLN B 2 146 ? 159.57449 136.52913 156.28206 1.000 101.10000 141 GLN B C 1
ATOM 1877 O O . GLN B 2 146 ? 159.63668 137.56034 155.60913 1.000 104.66000 141 GLN B O 1
ATOM 1883 N N . GLU B 2 147 ? 158.43468 135.87489 156.51372 1.000 106.75000 142 GLU B N 1
ATOM 1884 C CA . GLU B 2 147 ? 157.19259 136.27384 155.85888 1.000 108.77000 142 GLU B CA 1
ATOM 1885 C C . GLU B 2 147 ? 156.57041 137.52217 156.47562 1.000 110.90000 142 GLU B C 1
ATOM 1886 O O . GLU B 2 147 ? 155.95553 138.31948 155.75551 1.000 112.07000 142 GLU B O 1
ATOM 1888 N N . MET B 2 148 ? 156.69978 137.70282 157.79250 1.000 102.84000 143 MET B N 1
ATOM 1889 C CA . MET B 2 148 ? 156.06785 138.84502 158.44670 1.000 101.41000 143 MET B CA 1
ATOM 1890 C C . MET B 2 148 ? 156.63399 140.15949 157.92153 1.000 103.37000 143 MET B C 1
ATOM 1891 O O . MET B 2 148 ? 155.88412 141.10645 157.64990 1.000 105.02000 143 MET B O 1
ATOM 1896 N N . TYR B 2 149 ? 157.95665 140.23152 157.75767 1.000 92.50000 144 TYR B N 1
ATOM 1897 C CA . TYR B 2 149 ? 158.56453 141.43803 157.20914 1.000 88.62000 144 TYR B CA 1
ATOM 1898 C C . TYR B 2 149 ? 158.09085 141.69801 155.78693 1.000 90.31000 144 TYR B C 1
ATOM 1899 O O . TYR B 2 149 ? 157.84618 142.84819 155.41128 1.000 96.60000 144 TYR B O 1
ATOM 1908 N N . ARG B 2 150 ? 157.97052 140.64574 154.97523 1.000 93.52000 145 ARG B N 1
ATOM 1909 C CA . ARG B 2 150 ? 157.49403 140.82767 153.60833 1.000 96.22000 145 ARG B CA 1
ATOM 1910 C C . ARG B 2 150 ? 156.06832 141.36065 153.59028 1.000 100.02000 145 ARG B C 1
ATOM 1911 O O . ARG B 2 150 ? 155.73543 142.24038 152.78655 1.000 102.44000 145 ARG B O 1
ATOM 1919 N N . GLU B 2 151 ? 155.21147 140.84338 154.47256 1.000 101.50000 146 GLU B N 1
ATOM 1920 C CA . GLU B 2 151 ? 153.84192 141.34274 154.54132 1.000 102.98000 146 GLU B CA 1
ATOM 1921 C C . GLU B 2 151 ? 153.81393 142.80313 154.98198 1.000 105.09000 146 GLU B C 1
ATOM 1922 O O . GLU B 2 151 ? 153.05491 143.61356 154.43415 1.000 107.60000 146 GLU B O 1
ATOM 1928 N N . TYR B 2 152 ? 154.64190 143.16013 155.96795 1.000 87.30000 147 TYR B N 1
ATOM 1929 C CA . TYR B 2 152 ? 154.70134 144.55127 156.40891 1.000 84.23000 147 TYR B CA 1
ATOM 1930 C C . TYR B 2 152 ? 155.18138 145.46381 155.28683 1.000 88.68000 147 TYR B C 1
ATOM 1931 O O . TYR B 2 152 ? 154.64158 146.56147 155.09044 1.000 88.39000 147 TYR B O 1
ATOM 1940 N N . CYS B 2 153 ? 156.20086 145.02607 154.54458 1.000 85.18000 148 CYS B N 1
ATOM 1941 C CA . CYS B 2 153 ? 156.68424 145.79925 153.40801 1.000 79.24000 148 CYS B CA 1
ATOM 1942 C C . CYS B 2 153 ? 155.58619 145.99457 152.37705 1.000 81.78000 148 CYS B C 1
ATOM 1943 O O . CYS B 2 153 ? 155.39017 147.10462 151.87214 1.000 90.64000 148 CYS B O 1
ATOM 1946 N N . GLY B 2 154 ? 154.85488 144.92723 152.05681 1.000 83.84000 149 GLY B N 1
ATOM 1947 C CA . GLY B 2 154 ? 153.77516 145.05160 151.09394 1.000 89.21000 149 GLY B CA 1
ATOM 1948 C C . GLY B 2 154 ? 152.70570 146.02537 151.54569 1.000 91.18000 149 GLY B C 1
ATOM 1949 O O . GLY B 2 154 ? 152.22865 146.84708 150.75953 1.000 89.78000 149 GLY B O 1
ATOM 1950 N N . ASN B 2 155 ? 152.32739 145.95938 152.82296 1.000 95.50000 150 ASN B N 1
ATOM 1951 C CA . ASN B 2 155 ? 151.28391 146.84611 153.32827 1.000 96.16000 150 ASN B CA 1
ATOM 1952 C C . ASN B 2 155 ? 151.73024 148.30391 153.29727 1.000 100.52000 150 ASN B C 1
ATOM 1953 O O . ASN B 2 155 ? 150.98736 149.18432 152.83751 1.000 101.38000 150 ASN B O 1
ATOM 1958 N N . VAL B 2 156 ? 152.94494 148.58153 153.77926 1.000 91.89000 151 VAL B N 1
ATOM 1959 C CA . VAL B 2 156 ? 153.40572 149.96570 153.79846 1.000 84.26000 151 VAL B CA 1
ATOM 1960 C C . VAL B 2 156 ? 153.60194 150.48534 152.37977 1.000 87.18000 151 VAL B C 1
ATOM 1961 O O . VAL B 2 156 ? 153.33539 151.66127 152.10212 1.000 89.73000 151 VAL B O 1
ATOM 1965 N N . LEU B 2 157 ? 154.04213 149.62794 151.45414 1.000 90.76000 152 LEU B N 1
ATOM 1966 C CA . LEU B 2 157 ? 154.19689 150.05550 150.07034 1.000 84.78000 152 LEU B CA 1
ATOM 1967 C C . LEU B 2 157 ? 152.84975 150.34478 149.42803 1.000 89.21000 152 LEU B C 1
ATOM 1968 O O . LEU B 2 157 ? 152.72217 151.29901 148.65682 1.000 96.26000 152 LEU B O 1
ATOM 1973 N N . LYS B 2 158 ? 151.83408 149.53113 149.72396 1.000 96.59000 153 LYS B N 1
ATOM 1974 C CA . LYS B 2 158 ? 150.50034 149.81217 149.20420 1.000 99.23000 153 LYS B CA 1
ATOM 1975 C C . LYS B 2 158 ? 149.98291 151.14363 149.72905 1.000 102.19000 153 LYS B C 1
ATOM 1976 O O . LYS B 2 158 ? 149.41291 151.94373 148.97290 1.000 103.91000 153 LYS B O 1
ATOM 1982 N N . CYS B 2 159 ? 150.18550 151.40524 151.02240 1.000 113.31000 154 CYS B N 1
ATOM 1983 C CA . CYS B 2 159 ? 149.74735 152.67981 151.58182 1.000 115.75000 154 CYS B CA 1
ATOM 1984 C C . CYS B 2 159 ? 150.48134 153.84937 150.93610 1.000 111.88000 154 CYS B C 1
ATOM 1985 O O . CYS B 2 159 ? 149.86638 154.86954 150.60498 1.000 107.69000 154 CYS B O 1
ATOM 1988 N N . GLY B 2 160 ? 151.79529 153.71933 150.74306 1.000 98.76000 155 GLY B N 1
ATOM 1989 C CA . GLY B 2 160 ? 152.54554 154.78740 150.10211 1.000 92.17000 155 GLY B CA 1
ATOM 1990 C C . GLY B 2 160 ? 152.12879 155.01029 148.66097 1.000 98.43000 155 GLY B C 1
ATOM 1991 O O . GLY B 2 160 ? 152.05924 156.15095 148.19241 1.000 106.31000 155 GLY B O 1
ATOM 1992 N N . LEU B 2 161 ? 151.85264 153.92517 147.93627 1.000 97.65000 156 LEU B N 1
ATOM 1993 C CA . LEU B 2 161 ? 151.40057 154.04879 146.55719 1.000 93.78000 156 LEU B CA 1
ATOM 1994 C C . LEU B 2 161 ? 150.06313 154.76967 146.48985 1.000 97.30000 156 LEU B C 1
ATOM 1995 O O . LEU B 2 161 ? 149.86235 155.63242 145.62957 1.000 98.54000 156 LEU B O 1
ATOM 2000 N N . GLU B 2 162 ? 149.13523 154.43523 147.39108 1.000 106.51000 157 GLU B N 1
ATOM 2001 C CA . GLU B 2 162 ? 147.87258 155.16860 147.43208 1.000 106.19000 157 GLU B CA 1
ATOM 2002 C C . GLU B 2 162 ? 148.10167 156.63798 147.76552 1.000 109.25000 157 GLU B C 1
ATOM 2003 O O . GLU B 2 162 ? 147.51757 157.52760 147.13020 1.000 113.75000 157 GLU B O 1
ATOM 2009 N N . LEU B 2 163 ? 148.95925 156.90735 148.75342 1.000 91.24000 158 LEU B N 1
ATOM 2010 C CA . LEU B 2 163 ? 149.28494 158.27520 149.14185 1.000 86.27000 158 LEU B CA 1
ATOM 2011 C C . LEU B 2 163 ? 149.75147 159.08786 147.94270 1.000 85.00000 158 LEU B C 1
ATOM 2012 O O . LEU B 2 163 ? 149.27466 160.20091 147.69773 1.000 86.73000 158 LEU B O 1
ATOM 2017 N N . ALA B 2 164 ? 150.69090 158.53128 147.17878 1.000 95.84000 159 ALA B N 1
ATOM 2018 C CA . ALA B 2 164 ? 151.26211 159.26337 146.05426 1.000 100.27000 159 ALA B CA 1
ATOM 2019 C C . ALA B 2 164 ? 150.26557 159.38850 144.90848 1.000 105.76000 159 ALA B C 1
ATOM 2020 O O . ALA B 2 164 ? 150.14120 160.45516 144.29524 1.000 111.63000 159 ALA B O 1
ATOM 2022 N N . THR B 2 165 ? 149.55604 158.30152 144.59416 1.000 100.25000 160 THR B N 1
ATOM 2023 C CA . THR B 2 165 ? 148.66433 158.29602 143.44064 1.000 97.80000 160 THR B CA 1
ATOM 2024 C C . THR B 2 165 ? 147.50699 159.26593 143.62788 1.000 101.81000 160 THR B C 1
ATOM 2025 O O . THR B 2 165 ? 147.15512 160.01284 142.70777 1.000 106.73000 160 THR B O 1
ATOM 2029 N N . ILE B 2 166 ? 146.90810 159.28049 144.82146 1.000 102.27000 161 ILE B N 1
ATOM 2030 C CA . ILE B 2 166 ? 145.76249 160.15560 145.05723 1.000 102.66000 161 ILE B CA 1
ATOM 2031 C C . ILE B 2 166 ? 146.16606 161.61480 144.88715 1.000 103.42000 161 ILE B C 1
ATOM 2032 O O . ILE B 2 166 ? 145.43923 162.41476 144.28664 1.000 102.59000 161 ILE B O 1
ATOM 2037 N N . ALA B 2 167 ? 147.33769 161.98063 145.40609 1.000 104.88000 162 ALA B N 1
ATOM 2038 C CA . ALA B 2 167 ? 147.79750 163.35995 145.29037 1.000 100.60000 162 ALA B CA 1
ATOM 2039 C C . ALA B 2 167 ? 148.14764 163.71056 143.84881 1.000 98.24000 162 ALA B C 1
ATOM 2040 O O . ALA B 2 167 ? 147.75082 164.76524 143.34174 1.000 101.08000 162 ALA B O 1
ATOM 2042 N N . HIS B 2 168 ? 148.88779 162.83288 143.16656 1.000 102.90000 163 HIS B N 1
ATOM 2043 C CA . HIS B 2 168 ? 149.42085 163.18454 141.85417 1.000 103.07000 163 HIS B CA 1
ATOM 2044 C C . HIS B 2 168 ? 148.35279 163.15095 140.76978 1.000 104.61000 163 HIS B C 1
ATOM 2045 O O . HIS B 2 168 ? 148.43559 163.91298 139.80038 1.000 107.32000 163 HIS B O 1
ATOM 2052 N N . ARG B 2 169 ? 147.34667 162.28849 140.91171 1.000 101.86000 164 ARG B N 1
ATOM 2053 C CA . ARG B 2 169 ? 146.37507 162.06508 139.84734 1.000 105.16000 164 ARG B CA 1
ATOM 2054 C C . ARG B 2 169 ? 145.61536 163.33325 139.47998 1.000 107.83000 164 ARG B C 1
ATOM 2055 O O . ARG B 2 169 ? 145.73729 163.82844 138.35538 1.000 111.98000 164 ARG B O 1
ATOM 2063 N N . ASP B 2 170 ? 144.83464 163.86889 140.41358 1.000 123.08000 165 ASP B N 1
ATOM 2064 C CA . ASP B 2 170 ? 143.99686 165.02939 140.15320 1.000 126.62000 165 ASP B CA 1
ATOM 2065 C C . ASP B 2 170 ? 143.90102 165.88955 141.40500 1.000 126.54000 165 ASP B C 1
ATOM 2066 O O . ASP B 2 170 ? 144.21251 165.45424 142.51620 1.000 126.90000 165 ASP B O 1
ATOM 2071 N N . ARG B 2 171 ? 143.46265 167.12926 141.20909 1.000 135.94000 166 ARG B N 1
ATOM 2072 C CA . ARG B 2 171 ? 143.20295 168.03544 142.31253 1.000 134.67000 166 ARG B CA 1
ATOM 2073 C C . ARG B 2 171 ? 141.78429 167.81553 142.83356 1.000 134.54000 166 ARG B C 1
ATOM 2074 O O . ARG B 2 171 ? 141.00844 167.02709 142.28846 1.000 132.91000 166 ARG B O 1
ATOM 2076 N N . PHE B 2 172 ? 141.43789 168.52161 143.90403 1.000 140.30000 167 PHE B N 1
ATOM 2077 C CA . PHE B 2 172 ? 140.11777 168.38607 144.50817 1.000 141.33000 167 PHE B CA 1
ATOM 2078 C C . PHE B 2 172 ? 139.04859 169.04411 143.64377 1.000 141.36000 167 PHE B C 1
ATOM 2079 O O . PHE B 2 172 ? 137.90594 168.58803 143.60007 1.000 139.97000 167 PHE B O 1
ATOM 2081 N N . GLN B 2 175 ? 136.08642 165.59069 147.61944 1.000 143.01000 170 GLN B N 1
ATOM 2082 C CA . GLN B 2 175 ? 137.51476 165.88143 147.57857 1.000 142.16000 170 GLN B CA 1
ATOM 2083 C C . GLN B 2 175 ? 138.32536 164.73564 148.17250 1.000 142.08000 170 GLN B C 1
ATOM 2084 O O . GLN B 2 175 ? 137.89258 164.09561 149.12663 1.000 143.10000 170 GLN B O 1
ATOM 2086 N N . PRO B 2 176 ? 139.48993 164.45940 147.58562 1.000 125.86000 171 PRO B N 1
ATOM 2087 C CA . PRO B 2 176 ? 140.39311 163.44119 148.13116 1.000 126.83000 171 PRO B CA 1
ATOM 2088 C C . PRO B 2 176 ? 140.90504 163.71396 149.53840 1.000 127.71000 171 PRO B C 1
ATOM 2089 O O . PRO B 2 176 ? 141.74922 162.95243 150.01627 1.000 124.26000 171 PRO B O 1
ATOM 2093 N N . VAL B 2 177 ? 140.46549 164.78618 150.20034 1.000 129.46000 172 VAL B N 1
ATOM 2094 C CA . VAL B 2 177 ? 140.98664 165.10110 151.53345 1.000 125.70000 172 VAL B CA 1
ATOM 2095 C C . VAL B 2 177 ? 140.67213 164.00693 152.54981 1.000 122.16000 172 VAL B C 1
ATOM 2096 O O . VAL B 2 177 ? 141.58266 163.60775 153.29503 1.000 122.58000 172 VAL B O 1
ATOM 2100 N N . PRO B 2 178 ? 139.43751 163.49829 152.65889 1.000 123.22000 173 PRO B N 1
ATOM 2101 C CA . PRO B 2 178 ? 139.22973 162.34166 153.54474 1.000 126.86000 173 PRO B CA 1
ATOM 2102 C C . PRO B 2 178 ? 140.06320 161.13394 153.15964 1.000 128.80000 173 PRO B C 1
ATOM 2103 O O . PRO B 2 178 ? 140.51297 160.39617 154.04354 1.000 134.03000 173 PRO B O 1
ATOM 2107 N N . ALA B 2 179 ? 140.29223 160.91204 151.86388 1.000 114.53000 174 ALA B N 1
ATOM 2108 C CA . ALA B 2 179 ? 141.10391 159.77350 151.44542 1.000 114.29000 174 ALA B CA 1
ATOM 2109 C C . ALA B 2 179 ? 142.54379 159.91700 151.92444 1.000 118.19000 174 ALA B C 1
ATOM 2110 O O . ALA B 2 179 ? 143.13437 158.96390 152.45023 1.000 118.47000 174 ALA B O 1
ATOM 2112 N N . ILE B 2 180 ? 143.12486 161.10616 151.75677 1.000 114.92000 175 ILE B N 1
ATOM 2113 C CA . ILE B 2 180 ? 144.49952 161.31683 152.19582 1.000 114.06000 175 ILE B CA 1
ATOM 2114 C C . ILE B 2 180 ? 144.58273 161.24778 153.71651 1.000 112.13000 175 ILE B C 1
ATOM 2115 O O . ILE B 2 180 ? 145.55572 160.72535 154.27413 1.000 107.90000 175 ILE B O 1
ATOM 2120 N N . ARG B 2 181 ? 143.54865 161.73145 154.41133 1.000 116.01000 176 ARG B N 1
ATOM 2121 C CA . ARG B 2 181 ? 143.52329 161.62876 155.86672 1.000 111.71000 176 ARG B CA 1
ATOM 2122 C C . ARG B 2 181 ? 143.49961 160.17110 156.31349 1.000 111.35000 176 ARG B C 1
ATOM 2123 O O . ARG B 2 181 ? 144.23725 159.77323 157.22297 1.000 117.50000 176 ARG B O 1
ATOM 2131 N N . GLN B 2 182 ? 142.65916 159.35567 155.67471 1.000 108.79000 177 GLN B N 1
ATOM 2132 C CA . GLN B 2 182 ? 142.56612 157.94651 156.04037 1.000 110.76000 177 GLN B CA 1
ATOM 2133 C C . GLN B 2 182 ? 143.86677 157.21034 155.74606 1.000 115.58000 177 GLN B C 1
ATOM 2134 O O . GLN B 2 182 ? 144.29701 156.35625 156.53301 1.000 120.82000 177 GLN B O 1
ATOM 2140 N N . SER B 2 183 ? 144.50543 157.52021 154.61516 1.000 116.14000 178 SER B N 1
ATOM 2141 C CA . SER B 2 183 ? 145.78565 156.89012 154.30875 1.000 116.86000 178 SER B CA 1
ATOM 2142 C C . SER B 2 183 ? 146.85262 157.29442 155.31828 1.000 117.21000 178 SER B C 1
ATOM 2143 O O . SER B 2 183 ? 147.68366 156.46968 155.72130 1.000 113.59000 178 SER B O 1
ATOM 2146 N N . ALA B 2 184 ? 146.84515 158.56166 155.74036 1.000 109.00000 179 ALA B N 1
ATOM 2147 C CA . ALA B 2 184 ? 147.76336 158.99299 156.78731 1.000 106.12000 179 ALA B CA 1
ATOM 2148 C C . ALA B 2 184 ? 147.51385 158.23060 158.08080 1.000 108.89000 179 ALA B C 1
ATOM 2149 O O . ALA B 2 184 ? 148.46133 157.83688 158.77039 1.000 111.09000 179 ALA B O 1
ATOM 2151 N N . GLU B 2 185 ? 146.24240 158.01722 158.42827 1.000 106.34000 180 GLU B N 1
ATOM 2152 C CA . GLU B 2 185 ? 145.92810 157.26816 159.64211 1.000 100.71000 180 GLU B CA 1
ATOM 2153 C C . GLU B 2 185 ? 146.43308 155.83527 159.55312 1.000 101.99000 180 GLU B C 1
ATOM 2154 O O . GLU B 2 185 ? 146.98351 155.30202 160.52374 1.000 109.98000 180 GLU B O 1
ATOM 2160 N N . ARG B 2 186 ? 146.24943 155.19237 158.39915 1.000 95.69000 181 ARG B N 1
ATOM 2161 C CA . ARG B 2 186 ? 146.75540 153.83236 158.23654 1.000 97.27000 181 ARG B CA 1
ATOM 2162 C C . ARG B 2 186 ? 148.27493 153.79388 158.34983 1.000 102.74000 181 ARG B C 1
ATOM 2163 O O . ARG B 2 186 ? 148.83794 152.89916 158.99599 1.000 102.20000 181 ARG B O 1
ATOM 2171 N N . LEU B 2 187 ? 148.95649 154.76060 157.73065 1.000 95.30000 182 LEU B N 1
ATOM 2172 C CA . LEU B 2 187 ? 150.41174 154.81178 157.82402 1.000 92.73000 182 LEU B CA 1
ATOM 2173 C C . LEU B 2 187 ? 150.86220 154.98657 159.26800 1.000 92.49000 182 LEU B C 1
ATOM 2174 O O . LEU B 2 187 ? 151.79820 154.31590 159.72442 1.000 93.76000 182 LEU B O 1
ATOM 2179 N N . GLU B 2 188 ? 150.19605 155.87688 160.00450 1.000 93.61000 183 GLU B N 1
ATOM 2180 C CA . GLU B 2 188 ? 150.54288 156.09615 161.40246 1.000 91.41000 183 GLU B CA 1
ATOM 2181 C C . GLU B 2 188 ? 150.32176 154.83741 162.22842 1.000 95.10000 183 GLU B C 1
ATOM 2182 O O . GLU B 2 188 ? 151.14681 154.49488 163.08268 1.000 99.77000 183 GLU B O 1
ATOM 2188 N N . ASN B 2 189 ? 149.21364 154.13321 161.98817 1.000 98.04000 184 ASN B N 1
ATOM 2189 C CA . ASN B 2 189 ? 148.94599 152.90841 162.73503 1.000 95.57000 184 ASN B CA 1
ATOM 2190 C C . ASN B 2 189 ? 150.00779 151.85160 162.46236 1.000 96.54000 184 ASN B C 1
ATOM 2191 O O . ASN B 2 189 ? 150.47047 151.17396 163.38688 1.000 100.74000 184 ASN B O 1
ATOM 2196 N N . LEU B 2 190 ? 150.40923 151.69406 161.19986 1.000 90.04000 185 LEU B N 1
ATOM 2197 C CA . LEU B 2 190 ? 151.43267 150.69948 160.88983 1.000 90.07000 185 LEU B CA 1
ATOM 2198 C C . LEU B 2 190 ? 152.77552 151.07623 161.50989 1.000 93.71000 185 LEU B C 1
ATOM 2199 O O . LEU B 2 190 ? 153.50938 150.20622 162.00433 1.000 95.24000 185 LEU B O 1
ATOM 2204 N N . ALA B 2 191 ? 153.11540 152.36742 161.49844 1.000 82.71000 186 ALA B N 1
ATOM 2205 C CA . ALA B 2 191 ? 154.34969 152.79964 162.14613 1.000 79.04000 186 ALA B CA 1
ATOM 2206 C C . ALA B 2 191 ? 154.30531 152.53319 163.64638 1.000 89.62000 186 ALA B C 1
ATOM 2207 O O . ALA B 2 191 ? 155.29561 152.08612 164.23831 1.000 94.25000 186 ALA B O 1
ATOM 2209 N N . ASN B 2 192 ? 153.16075 152.79178 164.27968 1.000 78.69000 187 ASN B N 1
ATOM 2210 C CA . ASN B 2 192 ? 153.02831 152.49010 165.69990 1.000 70.10000 187 ASN B CA 1
ATOM 2211 C C . ASN B 2 192 ? 153.17752 150.99748 165.95439 1.000 67.15000 187 ASN B C 1
ATOM 2212 O O . ASN B 2 192 ? 153.79104 150.58644 166.94663 1.000 79.28000 187 ASN B O 1
ATOM 2217 N N . PHE B 2 193 ? 152.61864 150.17035 165.06853 1.000 62.91000 188 PHE B N 1
ATOM 2218 C CA . PHE B 2 193 ? 152.74032 148.72612 165.23246 1.000 71.96000 188 PHE B CA 1
ATOM 2219 C C . PHE B 2 193 ? 154.19387 148.28521 165.16887 1.000 75.79000 188 PHE B C 1
ATOM 2220 O O . PHE B 2 193 ? 154.62195 147.42637 165.94699 1.000 83.84000 188 PHE B O 1
ATOM 2228 N N . VAL B 2 194 ? 154.96657 148.83927 164.23305 1.000 76.42000 189 VAL B N 1
ATOM 2229 C CA . VAL B 2 194 ? 156.36727 148.42559 164.16347 1.000 80.51000 189 VAL B CA 1
ATOM 2230 C C . VAL B 2 194 ? 157.15964 149.00014 165.33162 1.000 76.44000 189 VAL B C 1
ATOM 2231 O O . VAL B 2 194 ? 158.18878 148.43921 165.72603 1.000 70.99000 189 VAL B O 1
ATOM 2235 N N . ILE B 2 195 ? 156.70843 150.11787 165.90344 1.000 74.95000 190 ILE B N 1
ATOM 2236 C CA . ILE B 2 195 ? 157.40888 150.68766 167.05118 1.000 69.79000 190 ILE B CA 1
ATOM 2237 C C . ILE B 2 195 ? 157.19127 149.83362 168.29705 1.000 74.71000 190 ILE B C 1
ATOM 2238 O O . ILE B 2 195 ? 158.14112 149.51192 169.01987 1.000 79.78000 190 ILE B O 1
ATOM 2243 N N . GLN B 2 196 ? 155.94223 149.44476 168.56399 1.000 66.88000 191 GLN B N 1
ATOM 2244 C CA . GLN B 2 196 ? 155.56763 148.88060 169.85734 1.000 57.65000 191 GLN B CA 1
ATOM 2245 C C . GLN B 2 196 ? 155.33493 147.37470 169.82429 1.000 65.14000 191 GLN B C 1
ATOM 2246 O O . GLN B 2 196 ? 155.95572 146.63966 170.59656 1.000 75.44000 191 GLN B O 1
ATOM 2252 N N . ASP B 2 197 ? 154.44616 146.89110 168.95363 1.000 89.78000 192 ASP B N 1
ATOM 2253 C CA . ASP B 2 197 ? 153.93466 145.52984 169.09718 1.000 92.26000 192 ASP B CA 1
ATOM 2254 C C . ASP B 2 197 ? 154.98750 144.47700 168.77219 1.000 95.10000 192 ASP B C 1
ATOM 2255 O O . ASP B 2 197 ? 155.07113 143.45285 169.45867 1.000 98.80000 192 ASP B O 1
ATOM 2260 N N . ILE B 2 198 ? 155.78405 144.69120 167.72298 1.000 92.78000 193 ILE B N 1
ATOM 2261 C CA . ILE B 2 198 ? 156.74517 143.67372 167.31367 1.000 90.74000 193 ILE B CA 1
ATOM 2262 C C . ILE B 2 198 ? 157.76131 143.46486 168.42408 1.000 96.12000 193 ILE B C 1
ATOM 2263 O O . ILE B 2 198 ? 158.35004 144.42241 168.93987 1.000 101.58000 193 ILE B O 1
ATOM 2268 N N . SER B 2 199 ? 157.96480 142.20653 168.80497 1.000 101.63000 194 SER B N 1
ATOM 2269 C CA . SER B 2 199 ? 158.82397 141.84428 169.92610 1.000 102.31000 194 SER B CA 1
ATOM 2270 C C . SER B 2 199 ? 160.09319 141.13824 169.46203 1.000 104.82000 194 SER B C 1
ATOM 2271 O O . SER B 2 199 ? 160.55960 140.19055 170.09539 1.000 108.89000 194 SER B O 1
ATOM 2274 N N . ASP B 2 200 ? 160.66170 141.58525 168.34721 1.000 99.90000 195 ASP B N 1
ATOM 2275 C CA . ASP B 2 200 ? 161.90820 140.90616 168.02760 1.000 99.60000 195 ASP B CA 1
ATOM 2276 C C . ASP B 2 200 ? 163.09722 141.80500 168.33672 1.000 98.46000 195 ASP B C 1
ATOM 2277 O O . ASP B 2 200 ? 163.01924 143.02270 168.14892 1.000 100.02000 195 ASP B O 1
ATOM 2282 N N . PRO B 2 201 ? 164.21009 141.23966 168.80869 1.000 82.04000 196 PRO B N 1
ATOM 2283 C CA . PRO B 2 201 ? 165.35498 142.06435 169.21046 1.000 79.04000 196 PRO B CA 1
ATOM 2284 C C . PRO B 2 201 ? 166.18801 142.59582 168.05628 1.000 80.93000 196 PRO B C 1
ATOM 2285 O O . PRO B 2 201 ? 167.21556 143.23416 168.30729 1.000 80.86000 196 PRO B O 1
ATOM 2289 N N . MET B 2 202 ? 165.79575 142.34511 166.80557 1.000 81.27000 197 MET B N 1
ATOM 2290 C CA . MET B 2 202 ? 166.55811 142.87687 165.68144 1.000 74.11000 197 MET B CA 1
ATOM 2291 C C . MET B 2 202 ? 166.30272 144.36305 165.48060 1.000 69.97000 197 MET B C 1
ATOM 2292 O O . MET B 2 202 ? 167.19506 145.08714 165.02750 1.000 69.07000 197 MET B O 1
ATOM 2297 N N . VAL B 2 203 ? 165.10681 144.83841 165.82125 1.000 64.41000 198 VAL B N 1
ATOM 2298 C CA . VAL B 2 203 ? 164.71433 146.21444 165.53958 1.000 67.40000 198 VAL B CA 1
ATOM 2299 C C . VAL B 2 203 ? 165.42391 147.17217 166.48669 1.000 73.90000 198 VAL B C 1
ATOM 2300 O O . VAL B 2 203 ? 165.21144 148.38777 166.43043 1.000 79.01000 198 VAL B O 1
ATOM 2304 N N . LEU B 2 204 ? 166.26801 146.63569 167.36375 1.000 75.08000 199 LEU B N 1
ATOM 2305 C CA . LEU B 2 204 ? 167.03712 147.44496 168.29758 1.000 79.43000 199 LEU B CA 1
ATOM 2306 C C . LEU B 2 204 ? 168.48593 147.64658 167.88718 1.000 82.69000 199 LEU B C 1
ATOM 2307 O O . LEU B 2 204 ? 169.03626 148.72038 168.13364 1.000 85.35000 199 LEU B O 1
ATOM 2312 N N . GLN B 2 205 ? 169.11238 146.65442 167.26678 1.000 73.93000 200 GLN B N 1
ATOM 2313 C CA . GLN B 2 205 ? 170.53750 146.73344 166.96910 1.000 71.42000 200 GLN B CA 1
ATOM 2314 C C . GLN B 2 205 ? 170.77949 147.55963 165.71239 1.000 78.28000 200 GLN B C 1
ATOM 2315 O O . GLN B 2 205 ? 170.20197 147.25458 164.66385 1.000 85.47000 200 GLN B O 1
ATOM 2321 N N . PRO B 2 206 ? 171.60988 148.60365 165.77027 1.000 77.08000 201 PRO B N 1
ATOM 2322 C CA . PRO B 2 206 ? 171.92454 149.37055 164.56001 1.000 68.27000 201 PRO B CA 1
ATOM 2323 C C . PRO B 2 206 ? 173.12283 148.80605 163.81442 1.000 72.30000 201 PRO B C 1
ATOM 2324 O O . PRO B 2 206 ? 173.68842 147.78687 164.22042 1.000 78.69000 201 PRO B O 1
ATOM 2328 N N . ALA B 2 207 ? 173.52242 149.46679 162.72940 1.000 72.43000 202 ALA B N 1
ATOM 2329 C CA . ALA B 2 207 ? 174.66097 149.02405 161.93905 1.000 71.20000 202 ALA B CA 1
ATOM 2330 C C . ALA B 2 207 ? 175.95790 149.20584 162.72746 1.000 74.91000 202 ALA B C 1
ATOM 2331 O O . ALA B 2 207 ? 175.97329 149.71417 163.85131 1.000 81.32000 202 ALA B O 1
ATOM 2333 N N . SER B 2 208 ? 177.06803 148.78707 162.12424 1.000 74.40000 203 SER B N 1
ATOM 2334 C CA . SER B 2 208 ? 178.35127 148.80655 162.80992 1.000 77.44000 203 SER B CA 1
ATOM 2335 C C . SER B 2 208 ? 179.46715 149.01767 161.79898 1.000 84.33000 203 SER B C 1
ATOM 2336 O O . SER B 2 208 ? 179.28860 148.81447 160.59637 1.000 93.11000 203 SER B O 1
ATOM 2339 N N . LEU B 2 209 ? 180.62530 149.42817 162.30490 1.000 83.23000 204 LEU B N 1
ATOM 2340 C CA . LEU B 2 209 ? 181.81097 149.65391 161.49282 1.000 79.06000 204 LEU B CA 1
ATOM 2341 C C . LEU B 2 209 ? 182.73216 148.44150 161.54489 1.000 78.52000 204 LEU B C 1
ATOM 2342 O O . LEU B 2 209 ? 182.67577 147.62775 162.46865 1.000 83.94000 204 LEU B O 1
ATOM 2347 N N . ASN B 2 210 ? 183.58805 148.32998 160.53264 1.000 82.21000 205 ASN B N 1
ATOM 2348 C CA . ASN B 2 210 ? 184.55830 147.24586 160.47740 1.000 87.07000 205 ASN B CA 1
ATOM 2349 C C . ASN B 2 210 ? 185.66872 147.62235 159.50898 1.000 89.00000 205 ASN B C 1
ATOM 2350 O O . ASN B 2 210 ? 185.50890 148.50823 158.66669 1.000 89.91000 205 ASN B O 1
ATOM 2355 N N . LEU B 2 211 ? 186.79683 146.93059 159.63857 1.000 98.90000 206 LEU B N 1
ATOM 2356 C CA . LEU B 2 211 ? 187.96960 147.15724 158.80449 1.000 96.47000 206 LEU B CA 1
ATOM 2357 C C . LEU B 2 211 ? 188.21770 145.93259 157.93586 1.000 99.91000 206 LEU B C 1
ATOM 2358 O O . LEU B 2 211 ? 188.15517 144.79925 158.42274 1.000 103.64000 206 LEU B O 1
ATOM 2363 N N . VAL B 2 212 ? 188.49925 146.16257 156.65568 1.000 103.70000 207 VAL B N 1
ATOM 2364 C CA . VAL B 2 212 ? 188.69753 145.09534 155.68290 1.000 103.36000 207 VAL B CA 1
ATOM 2365 C C . VAL B 2 212 ? 189.95382 145.39525 154.88003 1.000 105.95000 207 VAL B C 1
ATOM 2366 O O . VAL B 2 212 ? 190.14664 146.52668 154.42248 1.000 109.23000 207 VAL B O 1
ATOM 2370 N N . THR B 2 213 ? 190.80467 144.38764 154.71176 1.000 117.94000 208 THR B N 1
ATOM 2371 C CA . THR B 2 213 ? 191.99230 144.49028 153.87798 1.000 117.85000 208 THR B CA 1
ATOM 2372 C C . THR B 2 213 ? 191.81449 143.64794 152.62170 1.000 116.21000 208 THR B C 1
ATOM 2373 O O . THR B 2 213 ? 191.33947 142.51016 152.68605 1.000 120.28000 208 THR B O 1
ATOM 2377 N N . LEU B 2 214 ? 192.19155 144.21554 151.47931 1.000 115.27000 209 LEU B N 1
ATOM 2378 C CA . LEU B 2 214 ? 192.07885 143.54451 150.19419 1.000 119.09000 209 LEU B CA 1
ATOM 2379 C C . LEU B 2 214 ? 193.40518 143.63614 149.45627 1.000 122.39000 209 LEU B C 1
ATOM 2380 O O . LEU B 2 214 ? 194.20339 144.54703 149.69126 1.000 123.74000 209 LEU B O 1
ATOM 2385 N N . LYS B 2 215 ? 193.63239 142.68196 148.56068 1.000 137.02000 210 LYS B N 1
ATOM 2386 C CA . LYS B 2 215 ? 194.86552 142.64268 147.78504 1.000 138.01000 210 LYS B CA 1
ATOM 2387 C C . LYS B 2 215 ? 194.58174 142.82117 146.29824 1.000 140.20000 210 LYS B C 1
ATOM 2388 O O . LYS B 2 215 ? 194.00704 141.94197 145.65751 1.000 140.95000 210 LYS B O 1
ATOM 2394 N N . GLU B 2 218 ? 198.14018 141.79342 142.93703 1.000 163.78000 213 GLU B N 1
ATOM 2395 C CA . GLU B 2 218 ? 197.56213 142.87925 142.15533 1.000 165.13000 213 GLU B CA 1
ATOM 2396 C C . GLU B 2 218 ? 196.19526 142.48335 141.60854 1.000 166.27000 213 GLU B C 1
ATOM 2397 O O . GLU B 2 218 ? 195.74124 143.01666 140.59640 1.000 166.30000 213 GLU B O 1
ATOM 2403 N N . SER B 2 219 ? 195.54480 141.54025 142.28472 1.000 167.61000 214 SER B N 1
ATOM 2404 C CA . SER B 2 219 ? 194.23179 141.08149 141.85406 1.000 167.72000 214 SER B CA 1
ATOM 2405 C C . SER B 2 219 ? 193.19504 142.17989 142.05254 1.000 167.65000 214 SER B C 1
ATOM 2406 O O . SER B 2 219 ? 193.16535 142.84147 143.09460 1.000 168.36000 214 SER B O 1
ATOM 2409 N N . GLU B 2 220 ? 192.34386 142.37288 141.04826 1.000 166.44000 215 GLU B N 1
ATOM 2410 C CA . GLU B 2 220 ? 191.27747 143.36647 141.10770 1.000 166.67000 215 GLU B CA 1
ATOM 2411 C C . GLU B 2 220 ? 190.04117 142.71101 141.70858 1.000 167.20000 215 GLU B C 1
ATOM 2412 O O . GLU B 2 220 ? 189.38014 141.90042 141.05137 1.000 166.48000 215 GLU B O 1
ATOM 2418 N N . LEU B 2 221 ? 189.72975 143.05826 142.95430 1.000 159.72000 216 LEU B N 1
ATOM 2419 C CA . LEU B 2 221 ? 188.55936 142.49506 143.61292 1.000 156.65000 216 LEU B CA 1
ATOM 2420 C C . LEU B 2 221 ? 187.29810 142.90769 142.86814 1.000 156.65000 216 LEU B C 1
ATOM 2421 O O . LEU B 2 221 ? 186.95834 144.09316 142.80966 1.000 158.51000 216 LEU B O 1
ATOM 2426 N N . GLY B 2 222 ? 186.60876 141.92552 142.29543 1.000 154.32000 217 GLY B N 1
ATOM 2427 C CA . GLY B 2 222 ? 185.50034 142.19972 141.40495 1.000 156.91000 217 GLY B CA 1
ATOM 2428 C C . GLY B 2 222 ? 184.16679 142.42375 142.08396 1.000 156.39000 217 GLY B C 1
ATOM 2429 O O . GLY B 2 222 ? 183.18710 141.74128 141.77082 1.000 157.94000 217 GLY B O 1
ATOM 2430 N N . PHE B 2 223 ? 184.10684 143.37318 143.01326 1.000 136.10000 218 PHE B N 1
ATOM 2431 C CA . PHE B 2 223 ? 182.83549 143.77780 143.60799 1.000 136.91000 218 PHE B CA 1
ATOM 2432 C C . PHE B 2 223 ? 182.34374 145.00313 142.84663 1.000 136.08000 218 PHE B C 1
ATOM 2433 O O . PHE B 2 223 ? 182.80435 146.12333 143.07385 1.000 137.89000 218 PHE B O 1
ATOM 2441 N N . ASN B 2 224 ? 181.41711 144.78515 141.91913 1.000 131.68000 219 ASN B N 1
ATOM 2442 C CA . ASN B 2 224 ? 180.90951 145.86927 141.08777 1.000 133.27000 219 ASN B CA 1
ATOM 2443 C C . ASN B 2 224 ? 180.03011 146.78198 141.93084 1.000 133.02000 219 ASN B C 1
ATOM 2444 O O . ASN B 2 224 ? 178.93710 146.39037 142.35109 1.000 131.21000 219 ASN B O 1
ATOM 2449 N N . ILE B 2 225 ? 180.50551 148.00140 142.17873 1.000 125.48000 220 ILE B N 1
ATOM 2450 C CA . ILE B 2 225 ? 179.75520 148.95044 142.98927 1.000 120.82000 220 ILE B CA 1
ATOM 2451 C C . ILE B 2 225 ? 178.57048 149.47332 142.19154 1.000 121.67000 220 ILE B C 1
ATOM 2452 O O . ILE B 2 225 ? 178.72998 149.99480 141.08067 1.000 123.75000 220 ILE B O 1
ATOM 2457 N N . GLU B 2 226 ? 177.37588 149.33797 142.75341 1.000 128.44000 221 GLU B N 1
ATOM 2458 C CA . GLU B 2 226 ? 176.15482 149.86130 142.14898 1.000 130.12000 221 GLU B CA 1
ATOM 2459 C C . GLU B 2 226 ? 175.73309 151.07064 142.97783 1.000 134.79000 221 GLU B C 1
ATOM 2460 O O . GLU B 2 226 ? 174.96771 150.95315 143.93602 1.000 136.55000 221 GLU B O 1
ATOM 2466 N N . SER B 2 227 ? 176.25222 152.23727 142.60872 1.000 141.30000 222 SER B N 1
ATOM 2467 C CA . SER B 2 227 ? 175.94226 153.45506 143.34325 1.000 138.42000 222 SER B CA 1
ATOM 2468 C C . SER B 2 227 ? 174.51419 153.89682 143.05390 1.000 137.75000 222 SER B C 1
ATOM 2469 O O . SER B 2 227 ? 174.09006 153.95297 141.89565 1.000 136.49000 222 SER B O 1
ATOM 2472 N N . SER B 2 228 ? 173.77257 154.20786 144.11068 1.000 138.57000 223 SER B N 1
ATOM 2473 C CA . SER B 2 228 ? 172.40883 154.69530 143.97111 1.000 139.03000 223 SER B CA 1
ATOM 2474 C C . SER B 2 228 ? 172.44321 156.18284 143.62870 1.000 139.13000 223 SER B C 1
ATOM 2475 O O . SER B 2 228 ? 173.48878 156.74870 143.29780 1.000 136.93000 223 SER B O 1
ATOM 2478 N N . TYR B 2 229 ? 171.28426 156.83718 143.70031 1.000 149.67000 224 TYR B N 1
ATOM 2479 C CA . TYR B 2 229 ? 171.23196 158.27066 143.45016 1.000 149.92000 224 TYR B CA 1
ATOM 2480 C C . TYR B 2 229 ? 171.79066 159.08041 144.61282 1.000 148.22000 224 TYR B C 1
ATOM 2481 O O . TYR B 2 229 ? 172.11179 160.25891 144.43261 1.000 147.60000 224 TYR B O 1
ATOM 2490 N N . ASN B 2 230 ? 171.91993 158.48117 145.79241 1.000 138.50000 225 ASN B N 1
ATOM 2491 C CA . ASN B 2 230 ? 172.40369 159.18878 146.96906 1.000 137.98000 225 ASN B CA 1
ATOM 2492 C C . ASN B 2 230 ? 173.90353 159.03946 147.18556 1.000 136.97000 225 ASN B C 1
ATOM 2493 O O . ASN B 2 230 ? 174.42307 159.54787 148.18383 1.000 136.99000 225 ASN B O 1
ATOM 2498 N N . GLY B 2 231 ? 174.61013 158.36217 146.28647 1.000 123.17000 226 GLY B N 1
ATOM 2499 C CA . GLY B 2 231 ? 176.03457 158.17090 146.45471 1.000 125.09000 226 GLY B CA 1
ATOM 2500 C C . GLY B 2 231 ? 176.42654 157.10874 147.45477 1.000 125.14000 226 GLY B C 1
ATOM 2501 O O . GLY B 2 231 ? 177.61219 157.00233 147.78779 1.000 123.73000 226 GLY B O 1
ATOM 2502 N N . ILE B 2 232 ? 175.47383 156.32060 147.94629 1.000 109.42000 227 ILE B N 1
ATOM 2503 C CA . ILE B 2 232 ? 175.77704 155.24660 148.88734 1.000 102.36000 227 ILE B CA 1
ATOM 2504 C C . ILE B 2 232 ? 176.41919 154.10456 148.10751 1.000 102.71000 227 ILE B C 1
ATOM 2505 O O . ILE B 2 232 ? 175.77218 153.47033 147.27065 1.000 106.53000 227 ILE B O 1
ATOM 2510 N N . HIS B 2 233 ? 177.69151 153.83831 148.38151 1.000 100.62000 228 HIS B N 1
ATOM 2511 C CA . HIS B 2 233 ? 178.45338 152.83008 147.64925 1.000 106.42000 228 HIS B CA 1
ATOM 2512 C C . HIS B 2 233 ? 178.18525 151.46990 148.27797 1.000 107.37000 228 HIS B C 1
ATOM 2513 O O . HIS B 2 233 ? 178.78614 151.11163 149.29260 1.000 109.46000 228 HIS B O 1
ATOM 2520 N N . ARG B 2 234 ? 177.28419 150.70614 147.66860 1.000 116.00000 229 ARG B N 1
ATOM 2521 C CA . ARG B 2 234 ? 176.89563 149.38994 148.15588 1.000 116.09000 229 ARG B CA 1
ATOM 2522 C C . ARG B 2 234 ? 177.49995 148.32101 147.25704 1.000 114.84000 229 ARG B C 1
ATOM 2523 O O . ARG B 2 234 ? 177.38204 148.39634 146.03017 1.000 115.79000 229 ARG B O 1
ATOM 2531 N N . VAL B 2 235 ? 178.14970 147.33271 147.87008 1.000 109.59000 230 VAL B N 1
ATOM 2532 C CA . VAL B 2 235 ? 178.78556 146.26363 147.11146 1.000 109.64000 230 VAL B CA 1
ATOM 2533 C C . VAL B 2 235 ? 177.71901 145.31825 146.57818 1.000 112.47000 230 VAL B C 1
ATOM 2534 O O . VAL B 2 235 ? 176.83273 144.87505 147.31967 1.000 112.83000 230 VAL B O 1
ATOM 2538 N N . THR B 2 236 ? 177.79404 145.00932 145.28466 1.000 136.94000 231 THR B N 1
ATOM 2539 C CA . THR B 2 236 ? 176.87180 144.07927 144.65090 1.000 139.10000 231 THR B CA 1
ATOM 2540 C C . THR B 2 236 ? 177.63686 143.11182 143.75873 1.000 141.68000 231 THR B C 1
ATOM 2541 O O . THR B 2 236 ? 178.67750 143.45490 143.19008 1.000 140.05000 231 THR B O 1
ATOM 2545 N N . ASP B 2 237 ? 177.10284 141.89338 143.64912 1.000 149.36000 232 ASP B N 1
ATOM 2546 C CA . ASP B 2 237 ? 177.62405 140.85641 142.75785 1.000 146.99000 232 ASP B CA 1
ATOM 2547 C C . ASP B 2 237 ? 179.09746 140.56137 143.04524 1.000 146.01000 232 ASP B C 1
ATOM 2548 O O . ASP B 2 237 ? 179.97996 140.76960 142.21076 1.000 145.74000 232 ASP B O 1
ATOM 2553 N N . ILE B 2 238 ? 179.34912 140.07135 144.25779 1.000 153.13000 233 ILE B N 1
ATOM 2554 C CA . ILE B 2 238 ? 180.69101 139.63668 144.62104 1.000 153.09000 233 ILE B CA 1
ATOM 2555 C C . ILE B 2 238 ? 181.04323 138.40191 143.80281 1.000 155.69000 233 ILE B C 1
ATOM 2556 O O . ILE B 2 238 ? 180.25854 137.44818 143.71911 1.000 155.37000 233 ILE B O 1
ATOM 2561 N N . LYS B 2 239 ? 182.21948 138.42043 143.18135 1.000 173.85000 234 LYS B N 1
ATOM 2562 C CA . LYS B 2 239 ? 182.61382 137.33456 142.29614 1.000 174.45000 234 LYS B CA 1
ATOM 2563 C C . LYS B 2 239 ? 182.80778 136.03848 143.07692 1.000 175.78000 234 LYS B C 1
ATOM 2564 O O . LYS B 2 239 ? 183.20542 136.03795 144.24509 1.000 175.32000 234 LYS B O 1
ATOM 2570 N N . TYR B 2 240 ? 182.50325 134.92238 142.41157 1.000 185.42000 235 TYR B N 1
ATOM 2571 C CA . TYR B 2 240 ? 182.42898 133.62058 143.06408 1.000 183.18000 235 TYR B CA 1
ATOM 2572 C C . TYR B 2 240 ? 183.79253 133.04979 143.42722 1.000 182.71000 235 TYR B C 1
ATOM 2573 O O . TYR B 2 240 ? 183.84520 132.00944 144.09218 1.000 182.78000 235 TYR B O 1
ATOM 2582 N N . ASN B 2 241 ? 184.88300 133.68636 143.00539 1.000 179.66000 236 ASN B N 1
ATOM 2583 C CA . ASN B 2 241 ? 186.21060 133.16995 143.30843 1.000 179.60000 236 ASN B CA 1
ATOM 2584 C C . ASN B 2 241 ? 186.41776 133.06766 144.81435 1.000 179.90000 236 ASN B C 1
ATOM 2585 O O . ASN B 2 241 ? 186.01621 133.95058 145.57720 1.000 179.84000 236 ASN B O 1
ATOM 2590 N N . SER B 2 242 ? 187.04577 131.96989 145.23496 1.000 190.84000 237 SER B N 1
ATOM 2591 C CA . SER B 2 242 ? 187.18762 131.68193 146.66146 1.000 191.65000 237 SER B CA 1
ATOM 2592 C C . SER B 2 242 ? 187.92571 132.76685 147.43829 1.000 191.60000 237 SER B C 1
ATOM 2593 O O . SER B 2 242 ? 187.41504 133.18531 148.49193 1.000 190.95000 237 SER B O 1
ATOM 2596 N N . PRO B 2 243 ? 189.09309 133.26584 147.00448 1.000 189.68000 238 PRO B N 1
ATOM 2597 C CA . PRO B 2 243 ? 189.84608 134.19407 147.86887 1.000 188.70000 238 PRO B CA 1
ATOM 2598 C C . PRO B 2 243 ? 189.08702 135.45498 148.24133 1.000 188.59000 238 PRO B C 1
ATOM 2599 O O . PRO B 2 243 ? 189.30533 135.98703 149.33753 1.000 187.89000 238 PRO B O 1
ATOM 2603 N N . ALA B 2 244 ? 188.19218 135.93704 147.37456 1.000 185.55000 239 ALA B N 1
ATOM 2604 C CA . ALA B 2 244 ? 187.51457 137.20635 147.62616 1.000 184.36000 239 ALA B CA 1
ATOM 2605 C C . ALA B 2 244 ? 186.74060 137.17332 148.93789 1.000 184.94000 239 ALA B C 1
ATOM 2606 O O . ALA B 2 244 ? 186.81758 138.10989 149.74151 1.000 184.15000 239 ALA B O 1
ATOM 2608 N N . HIS B 2 245 ? 185.98884 136.10029 149.17413 1.000 185.48000 240 HIS B N 1
ATOM 2609 C CA . HIS B 2 245 ? 185.24674 135.96551 150.41893 1.000 185.01000 240 HIS B CA 1
ATOM 2610 C C . HIS B 2 245 ? 185.98962 135.15481 151.47153 1.000 184.72000 240 HIS B C 1
ATOM 2611 O O . HIS B 2 245 ? 185.61541 135.20665 152.64866 1.000 184.13000 240 HIS B O 1
ATOM 2618 N N . ASN B 2 246 ? 187.02982 134.41308 151.08286 1.000 186.29000 241 ASN B N 1
ATOM 2619 C CA . ASN B 2 246 ? 187.80810 133.66791 152.06664 1.000 186.17000 241 ASN B CA 1
ATOM 2620 C C . ASN B 2 246 ? 188.70783 134.59352 152.87521 1.000 185.41000 241 ASN B C 1
ATOM 2621 O O . ASN B 2 246 ? 188.81856 134.44831 154.09815 1.000 184.94000 241 ASN B O 1
ATOM 2626 N N . SER B 2 247 ? 189.35830 135.54984 152.21266 1.000 175.52000 242 SER B N 1
ATOM 2627 C CA . SER B 2 247 ? 190.22552 136.49563 152.89974 1.000 175.61000 242 SER B CA 1
ATOM 2628 C C . SER B 2 247 ? 189.52214 137.79752 153.25151 1.000 175.83000 242 SER B C 1
ATOM 2629 O O . SER B 2 247 ? 189.94945 138.48295 154.18762 1.000 176.11000 242 SER B O 1
ATOM 2632 N N . GLY B 2 248 ? 188.46135 138.15324 152.52953 1.000 159.23000 243 GLY B N 1
ATOM 2633 C CA . GLY B 2 248 ? 187.72072 139.36344 152.79698 1.000 157.33000 243 GLY B CA 1
ATOM 2634 C C . GLY B 2 248 ? 186.43986 139.10057 153.56628 1.000 156.59000 243 GLY B C 1
ATOM 2635 O O . GLY B 2 248 ? 185.92930 137.98378 153.60436 1.000 156.97000 243 GLY B O 1
ATOM 2636 N N . LYS B 2 249 ? 185.92494 140.15978 154.19063 1.000 117.27000 244 LYS B N 1
ATOM 2637 C CA . LYS B 2 249 ? 184.68405 140.09846 154.95110 1.000 115.57000 244 LYS B CA 1
ATOM 2638 C C . LYS B 2 249 ? 183.52705 140.76323 154.21490 1.000 115.78000 244 LYS B C 1
ATOM 2639 O O . LYS B 2 249 ? 182.48511 141.03478 154.81887 1.000 116.37000 244 LYS B O 1
ATOM 2645 N N . ILE B 2 250 ? 183.69123 141.03150 152.91940 1.000 106.99000 245 ILE B N 1
ATOM 2646 C CA . ILE B 2 250 ? 182.65875 141.72441 152.16288 1.000 108.56000 245 ILE B CA 1
ATOM 2647 C C . ILE B 2 250 ? 181.49349 140.78165 151.88587 1.000 105.87000 245 ILE B C 1
ATOM 2648 O O . ILE B 2 250 ? 181.65609 139.55821 151.79015 1.000 107.01000 245 ILE B O 1
ATOM 2653 N N . GLU B 2 251 ? 180.30124 141.35821 151.76276 1.000 100.64000 246 GLU B N 1
ATOM 2654 C CA . GLU B 2 251 ? 179.09822 140.59867 151.46307 1.000 99.46000 246 GLU B CA 1
ATOM 2655 C C . GLU B 2 251 ? 178.09431 141.52855 150.79953 1.000 99.17000 246 GLU B C 1
ATOM 2656 O O . GLU B 2 251 ? 178.27736 142.74705 150.76050 1.000 102.19000 246 GLU B O 1
ATOM 2658 N N . ASP B 2 252 ? 177.03073 140.93640 150.26377 1.000 101.80000 247 ASP B N 1
ATOM 2659 C CA . ASP B 2 252 ? 175.98307 141.72175 149.62659 1.000 104.32000 247 ASP B CA 1
ATOM 2660 C C . ASP B 2 252 ? 175.35053 142.66249 150.64294 1.000 107.07000 247 ASP B C 1
ATOM 2661 O O . ASP B 2 252 ? 175.02627 142.26036 151.76328 1.000 108.11000 247 ASP B O 1
ATOM 2666 N N . GLY B 2 253 ? 175.17252 143.92008 150.24472 1.000 113.88000 248 GLY B N 1
ATOM 2667 C CA . GLY B 2 253 ? 174.63263 144.93664 151.11906 1.000 113.39000 248 GLY B CA 1
ATOM 2668 C C . GLY B 2 253 ? 175.66313 145.71193 151.90942 1.000 113.82000 248 GLY B C 1
ATOM 2669 O O . GLY B 2 253 ? 175.30617 146.70702 152.55234 1.000 112.45000 248 GLY B O 1
ATOM 2670 N N . ASP B 2 254 ? 176.92459 145.29335 151.88096 1.000 113.34000 249 ASP B N 1
ATOM 2671 C CA . ASP B 2 254 ? 177.97284 146.00992 152.59111 1.000 109.01000 249 ASP B CA 1
ATOM 2672 C C . ASP B 2 254 ? 178.22758 147.36247 151.93952 1.000 107.20000 249 ASP B C 1
ATOM 2673 O O . ASP B 2 254 ? 178.13767 147.50789 150.71825 1.000 113.34000 249 ASP B O 1
ATOM 2678 N N . GLU B 2 255 ? 178.55056 148.35611 152.76069 1.000 90.20000 250 GLU B N 1
ATOM 2679 C CA . GLU B 2 255 ? 178.73163 149.72510 152.30348 1.000 89.13000 250 GLU B CA 1
ATOM 2680 C C . GLU B 2 255 ? 180.14844 150.19265 152.60491 1.000 93.91000 250 GLU B C 1
ATOM 2681 O O . GLU B 2 255 ? 180.66287 149.97247 153.70521 1.000 97.17000 250 GLU B O 1
ATOM 2687 N N . ILE B 2 256 ? 180.77369 150.84043 151.62325 1.000 85.29000 251 ILE B N 1
ATOM 2688 C CA . ILE B 2 256 ? 182.13805 151.34671 151.73990 1.000 82.16000 251 ILE B CA 1
ATOM 2689 C C . ILE B 2 256 ? 182.07752 152.84086 152.01737 1.000 86.74000 251 ILE B C 1
ATOM 2690 O O . ILE B 2 256 ? 181.39839 153.58494 151.29964 1.000 85.55000 251 ILE B O 1
ATOM 2695 N N . VAL B 2 257 ? 182.78284 153.28524 153.05582 1.000 92.03000 252 VAL B N 1
ATOM 2696 C CA . VAL B 2 257 ? 182.73375 154.68832 153.45208 1.000 84.33000 252 VAL B CA 1
ATOM 2697 C C . VAL B 2 257 ? 184.12593 155.31058 153.40743 1.000 90.36000 252 VAL B C 1
ATOM 2698 O O . VAL B 2 257 ? 184.27081 156.50878 153.14061 1.000 98.07000 252 VAL B O 1
ATOM 2702 N N . GLN B 2 258 ? 185.16243 154.50337 153.62018 1.000 88.96000 253 GLN B N 1
ATOM 2703 C CA . GLN B 2 258 ? 186.53160 154.99923 153.66674 1.000 77.89000 253 GLN B CA 1
ATOM 2704 C C . GLN B 2 258 ? 187.42510 154.17930 152.74997 1.000 80.39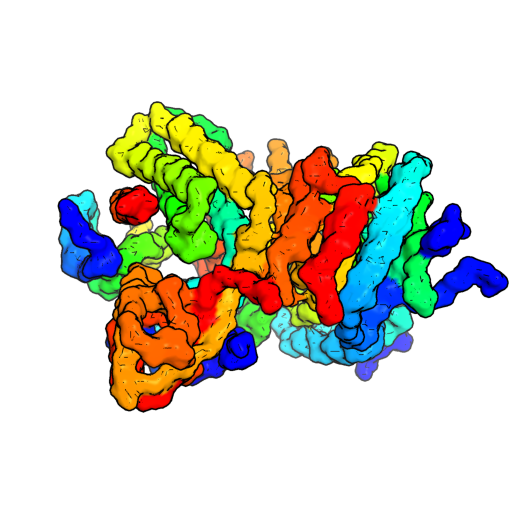000 253 GLN B C 1
ATOM 2705 O O . GLN B 2 258 ? 187.32562 152.95042 152.71046 1.000 91.35000 253 GLN B O 1
ATOM 2711 N N . ILE B 2 259 ? 188.30310 154.86272 152.02161 1.000 57.84000 254 ILE B N 1
ATOM 2712 C CA . ILE B 2 259 ? 189.34463 154.22304 151.22537 1.000 55.71000 254 ILE B CA 1
ATOM 2713 C C . ILE B 2 259 ? 190.68717 154.75654 151.69733 1.000 61.90000 254 ILE B C 1
ATOM 2714 O O . ILE B 2 259 ? 190.95039 155.96046 151.59367 1.000 76.80000 254 ILE B O 1
ATOM 2719 N N . ASN B 2 260 ? 191.53556 153.86153 152.20356 1.000 69.83000 255 ASN B N 1
ATOM 2720 C CA . ASN B 2 260 ? 192.86714 154.22226 152.69060 1.000 73.27000 255 ASN B CA 1
ATOM 2721 C C . ASN B 2 260 ? 192.80001 155.36367 153.70106 1.000 75.99000 255 ASN B C 1
ATOM 2722 O O . ASN B 2 260 ? 193.58016 156.31608 153.64493 1.000 85.82000 255 ASN B O 1
ATOM 2727 N N . TYR B 2 261 ? 191.84630 155.26633 154.62865 1.000 83.06000 256 TYR B N 1
ATOM 2728 C CA . TYR B 2 261 ? 191.64679 156.26791 155.67782 1.000 88.28000 256 TYR B CA 1
ATOM 2729 C C . TYR B 2 261 ? 191.28381 157.62860 155.08141 1.000 93.84000 256 TYR B C 1
ATOM 2730 O O . TYR B 2 261 ? 191.93439 158.64195 155.34288 1.000 93.68000 256 TYR B O 1
ATOM 2739 N N . GLN B 2 262 ? 190.22538 157.64562 154.27249 1.000 90.43000 257 GLN B N 1
ATOM 2740 C CA . GLN B 2 262 ? 189.76097 158.87479 153.63464 1.000 84.14000 257 GLN B CA 1
ATOM 2741 C C . GLN B 2 262 ? 188.26384 158.77032 153.39565 1.000 83.29000 257 GLN B C 1
ATOM 2742 O O . GLN B 2 262 ? 187.81641 157.87849 152.67098 1.000 84.97000 257 GLN B O 1
ATOM 2748 N N . THR B 2 263 ? 187.49739 159.67663 153.99485 1.000 79.18000 258 THR B N 1
ATOM 2749 C CA . THR B 2 263 ? 186.04644 159.62445 153.88082 1.000 74.54000 258 THR B CA 1
ATOM 2750 C C . THR B 2 263 ? 185.60101 159.95701 152.46309 1.000 73.12000 258 THR B C 1
ATOM 2751 O O . THR B 2 263 ? 186.12786 160.87243 151.82789 1.000 79.93000 258 THR B O 1
ATOM 2755 N N . VAL B 2 264 ? 184.63142 159.19369 151.96000 1.000 80.20000 259 VAL B N 1
ATOM 2756 C CA . VAL B 2 264 ? 184.12399 159.37610 150.60350 1.000 77.31000 259 VAL B CA 1
ATOM 2757 C C . VAL B 2 264 ? 182.60127 159.44304 150.59045 1.000 78.47000 259 VAL B C 1
ATOM 2758 O O . VAL B 2 264 ? 181.96971 159.25540 149.54423 1.000 81.78000 259 VAL B O 1
ATOM 2762 N N . VAL B 2 265 ? 181.99934 159.74692 151.74021 1.000 70.14000 260 VAL B N 1
ATOM 2763 C CA . VAL B 2 265 ? 180.54533 159.80441 151.81470 1.000 70.66000 260 VAL B CA 1
ATOM 2764 C C . VAL B 2 265 ? 180.03144 160.92540 150.92733 1.000 72.15000 260 VAL B C 1
ATOM 2765 O O . VAL B 2 265 ? 180.49133 162.06949 151.01523 1.000 87.68000 260 VAL B O 1
ATOM 2769 N N . GLY B 2 266 ? 179.07341 160.60217 150.06489 1.000 63.44000 261 GLY B N 1
ATOM 2770 C CA . GLY B 2 266 ? 178.44584 161.59542 149.22000 1.000 76.07000 261 GLY B CA 1
ATOM 2771 C C . GLY B 2 266 ? 179.19497 161.96113 147.95936 1.000 74.91000 261 GLY B C 1
ATOM 2772 O O . GLY B 2 266 ? 178.84168 162.95822 147.32015 1.000 74.92000 261 GLY B O 1
ATOM 2773 N N . TRP B 2 267 ? 180.20164 161.18424 147.56693 1.000 82.83000 262 TRP B N 1
ATOM 2774 C CA . TRP B 2 267 ? 180.97360 161.49307 146.37002 1.000 83.05000 262 TRP B CA 1
ATOM 2775 C C . TRP B 2 267 ? 180.18943 161.12087 145.11934 1.000 84.73000 262 TRP B C 1
ATOM 2776 O O . TRP B 2 267 ? 178.98140 160.87394 145.18402 1.000 90.83000 262 TRP B O 1
ATOM 2787 N N . GLN B 2 268 ? 180.86133 161.10736 143.97405 1.000 102.82000 263 GLN B N 1
ATOM 2788 C CA . GLN B 2 268 ? 180.30603 160.58148 142.73717 1.000 103.86000 263 GLN B CA 1
ATOM 2789 C C . GLN B 2 268 ? 180.97640 159.25182 142.43137 1.000 109.03000 263 GLN B C 1
ATOM 2790 O O . GLN B 2 268 ? 182.17010 159.07844 142.69005 1.000 113.57000 263 GLN B O 1
ATOM 2796 N N . HIS B 2 269 ? 180.20462 158.31460 141.87871 1.000 112.37000 264 HIS B N 1
ATOM 2797 C CA . HIS B 2 269 ? 180.70897 156.96411 141.65743 1.000 109.61000 264 HIS B CA 1
ATOM 2798 C C . HIS B 2 269 ? 181.95341 156.93600 140.78229 1.000 109.88000 264 HIS B C 1
ATOM 2799 O O . HIS B 2 269 ? 182.75575 156.00555 140.90285 1.000 101.45000 264 HIS B O 1
ATOM 2806 N N . ARG B 2 270 ? 182.13115 157.93229 139.91301 1.000 115.91000 265 ARG B N 1
ATOM 2807 C CA . ARG B 2 270 ? 183.21685 157.89187 138.93899 1.000 114.85000 265 ARG B CA 1
ATOM 2808 C C . ARG B 2 270 ? 184.58039 157.87124 139.62126 1.000 118.21000 265 ARG B C 1
ATOM 2809 O O . ARG B 2 270 ? 185.45959 157.08533 139.25025 1.000 117.12000 265 ARG B O 1
ATOM 2817 N N . THR B 2 271 ? 184.77597 158.72572 140.62775 1.000 117.77000 266 THR B N 1
ATOM 2818 C CA . THR B 2 271 ? 186.09421 158.82947 141.24617 1.000 114.12000 266 THR B CA 1
ATOM 2819 C C . THR B 2 271 ? 186.36813 157.65833 142.18108 1.000 113.48000 266 THR B C 1
ATOM 2820 O O . THR B 2 271 ? 187.52825 157.29183 142.40016 1.000 112.11000 266 THR B O 1
ATOM 2824 N N . VAL B 2 272 ? 185.31920 157.06033 142.74430 1.000 114.48000 267 VAL B N 1
ATOM 2825 C CA . VAL B 2 272 ? 185.48676 155.94771 143.67299 1.000 115.27000 267 VAL B CA 1
ATOM 2826 C C . VAL B 2 272 ? 186.12202 154.77475 142.94139 1.000 115.63000 267 VAL B C 1
ATOM 2827 O O . VAL B 2 272 ? 187.10870 154.19787 143.41085 1.000 117.62000 267 VAL B O 1
ATOM 2831 N N . LEU B 2 273 ? 185.56397 154.41696 141.78591 1.000 120.84000 268 LEU B N 1
ATOM 2832 C CA . LEU B 2 273 ? 186.14085 153.36082 140.96543 1.000 122.17000 268 LEU B CA 1
ATOM 2833 C C . LEU B 2 273 ? 187.52206 153.77744 140.48398 1.000 123.80000 268 LEU B C 1
ATOM 2834 O O . LEU B 2 273 ? 188.44986 152.96253 140.45649 1.000 125.52000 268 LEU B O 1
ATOM 2839 N N . GLU B 2 274 ? 187.66186 155.04988 140.10456 1.000 122.63000 269 GLU B N 1
ATOM 2840 C CA . GLU B 2 274 ? 188.96126 155.55947 139.68020 1.000 123.42000 269 GLU B CA 1
ATOM 2841 C C . GLU B 2 274 ? 189.98290 155.46505 140.80513 1.000 120.29000 269 GLU B C 1
ATOM 2842 O O . GLU B 2 274 ? 191.12879 155.05813 140.58184 1.000 118.20000 269 GLU B O 1
ATOM 2848 N N . HIS B 2 275 ? 189.58469 155.83434 142.02323 1.000 116.00000 270 HIS B N 1
ATOM 2849 C CA . HIS B 2 275 ? 190.49834 155.74527 143.15620 1.000 118.57000 270 HIS B CA 1
ATOM 2850 C C . HIS B 2 275 ? 190.86387 154.29731 143.45761 1.000 121.05000 270 HIS B C 1
ATOM 2851 O O . HIS B 2 275 ? 192.02611 153.99233 143.74883 1.000 122.66000 270 HIS B O 1
ATOM 2858 N N . LEU B 2 276 ? 189.88592 153.39195 143.39036 1.000 123.96000 271 LEU B N 1
ATOM 2859 C CA . LEU B 2 276 ? 190.14800 151.98918 143.69547 1.000 121.87000 271 LEU B CA 1
ATOM 2860 C C . LEU B 2 276 ? 191.09935 151.37082 142.67885 1.000 122.73000 271 LEU B C 1
ATOM 2861 O O . LEU B 2 276 ? 192.05233 150.67432 143.04682 1.000 119.62000 271 LEU B O 1
ATOM 2866 N N . ARG B 2 277 ? 190.85774 151.61622 141.38809 1.000 142.77000 272 ARG B N 1
ATOM 2867 C CA . ARG B 2 277 ? 191.70941 151.01991 140.36442 1.000 142.44000 272 ARG B CA 1
ATOM 2868 C C . ARG B 2 277 ? 193.09325 151.65447 140.34857 1.000 143.34000 272 ARG B C 1
ATOM 2869 O O . ARG B 2 277 ? 194.07241 150.99335 139.98530 1.000 143.15000 272 ARG B O 1
ATOM 2877 N N . GLU B 2 278 ? 193.19709 152.92135 140.73888 1.000 139.39000 273 GLU B N 1
ATOM 2878 C CA . GLU B 2 278 ? 194.48003 153.60226 140.82505 1.000 137.87000 273 GLU B CA 1
ATOM 2879 C C . GLU B 2 278 ? 195.12654 153.46092 142.19463 1.000 138.12000 273 GLU B C 1
ATOM 2880 O O . GLU B 2 278 ? 196.19308 154.03983 142.42382 1.000 136.34000 273 GLU B O 1
ATOM 2882 N N . ALA B 2 279 ? 194.51101 152.71261 143.10411 1.000 144.07000 274 ALA B N 1
ATOM 2883 C CA . ALA B 2 279 ? 195.05851 152.53420 144.43635 1.000 143.31000 274 ALA B CA 1
ATOM 2884 C C . ALA B 2 279 ? 196.24838 151.57706 144.40617 1.000 145.60000 274 ALA B C 1
ATOM 2885 O O . ALA B 2 279 ? 196.56865 150.96355 143.38480 1.000 146.52000 274 ALA B O 1
ATOM 2887 N N . LEU B 2 280 ? 196.90756 151.45595 145.55547 1.000 156.23000 275 LEU B N 1
ATOM 2888 C CA . LEU B 2 280 ? 198.04700 150.56716 145.68845 1.000 156.10000 275 LEU B CA 1
ATOM 2889 C C . LEU B 2 280 ? 197.59024 149.11030 145.63940 1.000 156.29000 275 LEU B C 1
ATOM 2890 O O . LEU B 2 280 ? 196.40844 148.81473 145.83173 1.000 156.93000 275 LEU B O 1
ATOM 2895 N N . PRO B 2 281 ? 198.50922 148.17963 145.35570 1.000 147.16000 276 PRO B N 1
ATOM 2896 C CA . PRO B 2 281 ? 198.12771 146.75659 145.39052 1.000 146.56000 276 PRO B CA 1
ATOM 2897 C C . PRO B 2 281 ? 197.53567 146.32699 146.72147 1.000 146.49000 276 PRO B C 1
ATOM 2898 O O . PRO B 2 281 ? 196.61034 145.50623 146.74748 1.000 142.96000 276 PRO B O 1
ATOM 2902 N N . ASP B 2 282 ? 198.03997 146.86166 147.82959 1.000 141.92000 277 ASP B N 1
ATOM 2903 C CA . ASP B 2 282 ? 197.47903 146.60918 149.14998 1.000 140.47000 277 ASP B CA 1
ATOM 2904 C C . ASP B 2 282 ? 196.61769 147.80150 149.54594 1.000 136.49000 277 ASP B C 1
ATOM 2905 O O . ASP B 2 282 ? 197.10115 148.93808 149.57695 1.000 134.24000 277 ASP B O 1
ATOM 2910 N N . VAL B 2 283 ? 195.34915 147.54132 149.84890 1.000 101.10000 278 VAL B N 1
ATOM 2911 C CA . VAL B 2 283 ? 194.38328 148.59125 150.13516 1.000 99.45000 278 VAL B CA 1
ATOM 2912 C C . VAL B 2 283 ? 193.68421 148.27427 151.44897 1.000 99.74000 278 VAL B C 1
ATOM 2913 O O . VAL B 2 283 ? 193.58543 147.11408 151.85991 1.000 101.25000 278 VAL B O 1
ATOM 2917 N N . VAL B 2 284 ? 193.21569 149.32308 152.12012 1.000 85.42000 279 VAL B N 1
ATOM 2918 C CA . VAL B 2 284 ? 192.48962 149.21136 153.37863 1.000 83.10000 279 VAL B CA 1
ATOM 2919 C C . VAL B 2 284 ? 191.20157 150.00826 153.24767 1.000 84.92000 279 VAL B C 1
ATOM 2920 O O . VAL B 2 284 ? 191.22079 151.14665 152.76875 1.000 96.05000 279 VAL B O 1
ATOM 2924 N N . LEU B 2 285 ? 190.08714 149.41448 153.66301 1.000 62.96000 280 LEU B N 1
ATOM 2925 C CA . LEU B 2 285 ? 188.78309 150.04494 153.54390 1.000 60.21000 280 LEU B CA 1
ATOM 2926 C C . LEU B 2 285 ? 188.05344 149.97828 154.87662 1.000 67.59000 280 LEU B C 1
ATOM 2927 O O . LEU B 2 285 ? 188.49426 149.32366 155.82333 1.000 71.26000 280 LEU B O 1
ATOM 2932 N N . THR B 2 286 ? 186.92557 150.68002 154.94273 1.000 84.32000 281 THR B N 1
ATOM 2933 C CA . THR B 2 286 ? 186.04048 150.64873 156.10000 1.000 89.63000 281 THR B CA 1
ATOM 2934 C C . THR B 2 286 ? 184.64485 150.28553 155.61866 1.000 92.05000 281 THR B C 1
ATOM 2935 O O . THR B 2 286 ? 184.08449 150.97254 154.75858 1.000 87.01000 281 THR B O 1
ATOM 2939 N N . VAL B 2 287 ? 184.08526 149.21503 156.17453 1.000 83.86000 282 VAL B N 1
ATOM 2940 C CA . VAL B 2 287 ? 182.83273 148.63944 155.70439 1.000 77.05000 282 VAL B CA 1
ATOM 2941 C C . VAL B 2 287 ? 181.78697 148.79177 156.79763 1.000 76.70000 282 VAL B C 1
ATOM 2942 O O . VAL B 2 287 ? 182.06104 148.50671 157.96832 1.000 74.75000 282 VAL B O 1
ATOM 2946 N N . LYS B 2 288 ? 180.59439 149.24277 156.41705 1.000 74.51000 283 LYS B N 1
ATOM 2947 C CA . LYS B 2 288 ? 179.47439 149.39401 157.34505 1.000 71.46000 283 LYS B CA 1
ATOM 2948 C C . LYS B 2 288 ? 178.60255 148.14792 157.23059 1.000 76.86000 283 LYS B C 1
ATOM 2949 O O . LYS B 2 288 ? 177.61553 148.12349 156.49619 1.000 80.80000 283 LYS B O 1
ATOM 2955 N N . LYS B 2 289 ? 178.96800 147.11019 157.97933 1.000 78.98000 284 LYS B N 1
ATOM 2956 C CA . LYS B 2 289 ? 178.30528 145.81814 157.86721 1.000 75.55000 284 LYS B CA 1
ATOM 2957 C C . LYS B 2 289 ? 176.85724 145.88852 158.33909 1.000 76.03000 284 LYS B C 1
ATOM 2958 O O . LYS B 2 289 ? 176.49840 146.68650 159.20726 1.000 84.47000 284 LYS B O 1
ATOM 2964 N N . ARG B 2 290 ? 176.02235 145.03516 157.75178 1.000 65.26000 285 ARG B N 1
ATOM 2965 C CA . ARG B 2 290 ? 174.63916 144.91613 158.17480 1.000 68.56000 285 ARG B CA 1
ATOM 2966 C C . ARG B 2 290 ? 174.56343 144.20334 159.52524 1.000 78.13000 285 ARG B C 1
ATOM 2967 O O . ARG B 2 290 ? 175.48370 143.47427 159.90187 1.000 82.49000 285 ARG B O 1
ATOM 2975 N N . PRO B 2 291 ? 173.47977 144.40882 160.27901 1.000 89.25000 286 PRO B N 1
ATOM 2976 C CA . PRO B 2 291 ? 173.39215 143.81201 161.61848 1.000 84.87000 286 PRO B CA 1
ATOM 2977 C C . PRO B 2 291 ? 173.45778 142.29247 161.57801 1.000 83.34000 286 PRO B C 1
ATOM 2978 O O . PRO B 2 291 ? 172.91346 141.64917 160.67934 1.000 85.80000 286 PRO B O 1
ATOM 2982 N N . LYS B 2 292 ? 174.12892 141.72345 162.57541 1.000 87.26000 287 LYS B N 1
ATOM 2983 C CA . LYS B 2 292 ? 174.27271 140.28037 162.71177 1.000 93.20000 287 LYS B CA 1
ATOM 2984 C C . LYS B 2 292 ? 174.24976 139.94679 164.19936 1.000 98.12000 287 LYS B C 1
ATOM 2985 O O . LYS B 2 292 ? 173.90686 140.78592 165.03749 1.000 97.64000 287 LYS B O 1
ATOM 2991 N N . HIS B 2 293 ? 174.61621 138.71138 164.53452 1.000 118.35000 288 HIS B N 1
ATOM 2992 C CA . HIS B 2 293 ? 174.62744 138.25087 165.91676 1.000 115.18000 288 HIS B CA 1
ATOM 2993 C C . HIS B 2 293 ? 175.90904 137.48139 166.19215 1.000 117.44000 288 HIS B C 1
ATOM 2994 O O . HIS B 2 293 ? 176.25051 136.55339 165.45227 1.000 120.73000 288 HIS B O 1
ATOM 3001 N N . THR B 2 294 ? 176.60855 137.85969 167.26296 1.000 126.67000 289 THR B N 1
ATOM 3002 C CA . THR B 2 294 ? 177.83344 137.17257 167.67216 1.000 128.14000 289 THR B CA 1
ATOM 3003 C C . THR B 2 294 ? 177.44225 135.99890 168.56423 1.000 129.20000 289 THR B C 1
ATOM 3004 O O . THR B 2 294 ? 177.48572 136.06171 169.79437 1.000 131.67000 289 THR B O 1
ATOM 3008 N N . LYS B 2 295 ? 177.05259 134.90035 167.91551 1.000 138.39000 290 LYS B N 1
ATOM 3009 C CA . LYS B 2 295 ? 176.53773 133.73904 168.63066 1.000 142.26000 290 LYS B CA 1
ATOM 3010 C C . LYS B 2 295 ? 177.61028 132.98509 169.40427 1.000 143.69000 290 LYS B C 1
ATOM 3011 O O . LYS B 2 295 ? 177.26267 132.09765 170.19101 1.000 144.15000 290 LYS B O 1
ATOM 3017 N N . MET B 2 296 ? 178.88485 133.31621 169.20889 1.000 148.96000 291 MET B N 1
ATOM 3018 C CA . MET B 2 296 ? 179.99450 132.64285 169.88533 1.000 150.16000 291 MET B CA 1
ATOM 3019 C C . MET B 2 296 ? 179.93887 131.12821 169.70345 1.000 150.21000 291 MET B C 1
ATOM 3020 O O . MET B 2 296 ? 179.55182 130.39792 170.61584 1.000 149.18000 291 MET B O 1
ATOM 3025 N N . GLU C 3 81 ? 192.77623 185.70129 193.68274 1.000 205.71000 81 GLU C N 1
ATOM 3026 C CA . GLU C 3 81 ? 192.00427 186.88326 193.31852 1.000 206.48000 81 GLU C CA 1
ATOM 3027 C C . GLU C 3 81 ? 190.72728 186.98326 194.14841 1.000 206.97000 81 GLU C C 1
ATOM 3028 O O . GLU C 3 81 ? 190.76890 187.35209 195.32214 1.000 207.03000 81 GLU C O 1
ATOM 3034 N N . LEU C 3 82 ? 189.59447 186.65687 193.53184 1.000 197.77000 82 LEU C N 1
ATOM 3035 C CA . LEU C 3 82 ? 188.31897 186.70952 194.23197 1.000 196.86000 82 LEU C CA 1
ATOM 3036 C C . LEU C 3 82 ? 188.26006 185.65231 195.32672 1.000 197.75000 82 LEU C C 1
ATOM 3037 O O . LEU C 3 82 ? 188.70550 184.51609 195.14341 1.000 197.17000 82 LEU C O 1
ATOM 3042 N N . SER C 3 83 ? 187.70383 186.03678 196.47345 1.000 205.60000 83 SER C N 1
ATOM 3043 C CA . SER C 3 83 ? 187.55760 185.13328 197.60364 1.000 205.19000 83 SER C CA 1
ATOM 3044 C C . SER C 3 83 ? 186.27354 185.47339 198.34390 1.000 204.36000 83 SER C C 1
ATOM 3045 O O . SER C 3 83 ? 185.80862 186.61569 198.31777 1.000 205.42000 83 SER C O 1
ATOM 3048 N N . ASP C 3 84 ? 185.70725 184.46688 199.01069 1.000 204.40000 84 ASP C N 1
ATOM 3049 C CA . ASP C 3 84 ? 184.46933 184.65508 199.75663 1.000 205.28000 84 ASP C CA 1
ATOM 3050 C C . ASP C 3 84 ? 184.66408 185.46256 201.03272 1.000 206.29000 84 ASP C C 1
ATOM 3051 O O . ASP C 3 84 ? 183.67098 185.89650 201.62676 1.000 206.79000 84 ASP C O 1
ATOM 3056 N N . GLU C 3 85 ? 185.90893 185.66984 201.46725 1.000 214.01000 85 GLU C N 1
ATOM 3057 C CA . GLU C 3 85 ? 186.15068 186.39051 202.71296 1.000 214.70000 85 GLU C CA 1
ATOM 3058 C C . GLU C 3 85 ? 185.70612 187.84529 202.61642 1.000 214.68000 85 GLU C C 1
ATOM 3059 O O . GLU C 3 85 ? 185.12510 188.38538 203.56475 1.000 215.35000 85 GLU C O 1
ATOM 3065 N N . ASP C 3 86 ? 185.96246 188.49321 201.48269 1.000 210.34000 86 ASP C N 1
ATOM 3066 C CA . ASP C 3 86 ? 185.71601 189.92031 201.32757 1.000 210.87000 86 ASP C CA 1
ATOM 3067 C C . ASP C 3 86 ? 184.32401 190.23766 200.79359 1.000 210.52000 86 ASP C C 1
ATOM 3068 O O . ASP C 3 86 ? 184.03050 191.40726 200.52653 1.000 210.42000 86 ASP C O 1
ATOM 3073 N N . LEU C 3 87 ? 183.46587 189.23688 200.62997 1.000 205.10000 87 LEU C N 1
ATOM 3074 C CA . LEU C 3 87 ? 182.10313 189.44748 200.16137 1.000 204.15000 87 LEU C CA 1
ATOM 3075 C C . LEU C 3 87 ? 181.16248 189.51606 201.35667 1.000 205.24000 87 LEU C C 1
ATOM 3076 O O . LEU C 3 87 ? 181.21845 188.66109 202.24657 1.000 206.62000 87 LEU C O 1
ATOM 3081 N N . GLU C 3 88 ? 180.30778 190.53248 201.37608 1.000 203.72000 88 GLU C N 1
ATOM 3082 C CA . GLU C 3 88 ? 179.37648 190.75140 202.46833 1.000 203.01000 88 GLU C CA 1
ATOM 3083 C C . GLU C 3 88 ? 177.98007 190.27442 202.07481 1.000 203.29000 88 GLU C C 1
ATOM 3084 O O . GLU C 3 88 ? 177.77805 189.66124 201.02280 1.000 203.91000 88 GLU C O 1
ATOM 3090 N N . LYS C 3 89 ? 177.00292 190.55117 202.93348 1.000 191.50000 89 LYS C N 1
ATOM 3091 C CA . LYS C 3 89 ? 175.62299 190.13121 202.73444 1.000 190.90000 89 LYS C CA 1
ATOM 3092 C C . LYS C 3 89 ? 174.72319 191.35896 202.71329 1.000 191.14000 89 LYS C C 1
ATOM 3093 O O . LYS C 3 89 ? 174.78079 192.19095 203.62482 1.000 193.58000 89 LYS C O 1
ATOM 3099 N N . LEU C 3 90 ? 173.89717 191.47115 201.67306 1.000 172.63000 90 LEU C N 1
ATOM 3100 C CA . LEU C 3 90 ? 173.02908 192.63105 201.50795 1.000 173.39000 90 LEU C CA 1
ATOM 3101 C C . LEU C 3 90 ? 171.57510 192.21532 201.32527 1.000 173.69000 90 LEU C C 1
ATOM 3102 O O . LEU C 3 90 ? 171.23271 191.04038 201.48774 1.000 172.41000 90 LEU C O 1
ATOM 3107 N N . GLY C 3 91 ? 170.71454 193.17366 200.98754 1.000 182.04000 91 GLY C N 1
ATOM 3108 C CA . GLY C 3 91 ? 169.31243 192.87135 200.79825 1.000 182.07000 91 GLY C CA 1
ATOM 3109 C C . GLY C 3 91 ? 169.05272 192.08558 199.52797 1.000 181.70000 91 GLY C C 1
ATOM 3110 O O . GLY C 3 91 ? 169.82280 192.11522 198.56828 1.000 182.89000 91 GLY C O 1
ATOM 3111 N N . GLU C 3 92 ? 167.93086 191.36861 199.52796 1.000 193.09000 92 GLU C N 1
ATOM 3112 C CA . GLU C 3 92 ? 167.54521 190.52407 198.40717 1.000 194.80000 92 GLU C CA 1
ATOM 3113 C C . GLU C 3 92 ? 166.06102 190.71545 198.12752 1.000 196.03000 92 GLU C C 1
ATOM 3114 O O . GLU C 3 92 ? 165.29245 191.13116 198.99839 1.000 196.41000 92 GLU C O 1
ATOM 3120 N N . LEU C 3 93 ? 165.66891 190.41567 196.88601 1.000 212.37000 93 LEU C N 1
ATOM 3121 C CA . LEU C 3 93 ? 164.26502 190.51816 196.50204 1.000 212.84000 93 LEU C CA 1
ATOM 3122 C C . LEU C 3 93 ? 163.39497 189.58847 197.33801 1.000 213.77000 93 LEU C C 1
ATOM 3123 O O . LEU C 3 93 ? 162.30722 189.97513 197.78107 1.000 214.36000 93 LEU C O 1
ATOM 3128 N N . GLY C 3 94 ? 163.85594 188.36098 197.56532 1.000 216.34000 94 GLY C N 1
ATOM 3129 C CA . GLY C 3 94 ? 163.09391 187.40679 198.34914 1.000 215.67000 94 GLY C CA 1
ATOM 3130 C C . GLY C 3 94 ? 163.98633 186.31501 198.89303 1.000 216.00000 94 GLY C C 1
ATOM 3131 O O . GLY C 3 94 ? 165.17251 186.22487 198.56832 1.000 215.58000 94 GLY C O 1
ATOM 3132 N N . SER C 3 95 ? 163.38995 185.47817 199.73880 1.000 219.88000 95 SER C N 1
ATOM 3133 C CA . SER C 3 95 ? 164.07550 184.35228 200.36453 1.000 219.69000 95 SER C CA 1
ATOM 3134 C C . SER C 3 95 ? 163.50415 183.06257 199.78874 1.000 219.13000 95 SER C C 1
ATOM 3135 O O . SER C 3 95 ? 162.35963 182.69919 200.08071 1.000 218.83000 95 SER C O 1
ATOM 3138 N N . GLY C 3 96 ? 164.29944 182.37545 198.97279 1.000 204.66000 96 GLY C N 1
ATOM 3139 C CA . GLY C 3 96 ? 163.87491 181.12423 198.38249 1.000 203.78000 96 GLY C CA 1
ATOM 3140 C C . GLY C 3 96 ? 162.92625 181.25097 197.21442 1.000 203.50000 96 GLY C C 1
ATOM 3141 O O . GLY C 3 96 ? 162.42909 180.22818 196.72926 1.000 201.53000 96 GLY C O 1
ATOM 3142 N N . ASN C 3 97 ? 162.65696 182.46739 196.74595 1.000 218.19000 97 ASN C N 1
ATOM 3143 C CA . ASN C 3 97 ? 161.77301 182.66899 195.60218 1.000 219.58000 97 ASN C CA 1
ATOM 3144 C C . ASN C 3 97 ? 162.47294 182.18258 194.34015 1.000 219.12000 97 ASN C C 1
ATOM 3145 O O . ASN C 3 97 ? 163.41304 182.82186 193.85705 1.000 218.51000 97 ASN C O 1
ATOM 3150 N N . GLY C 3 98 ? 162.00906 181.06111 193.79701 1.000 205.79000 98 GLY C N 1
ATOM 3151 C CA . GLY C 3 98 ? 162.72534 180.44314 192.69451 1.000 204.10000 98 GLY C CA 1
ATOM 3152 C C . GLY C 3 98 ? 164.11560 180.04461 193.14385 1.000 203.90000 98 GLY C C 1
ATOM 3153 O O . GLY C 3 98 ? 164.29705 179.40200 194.18375 1.000 204.68000 98 GLY C O 1
ATOM 3154 N N . GLY C 3 99 ? 165.11540 180.42942 192.36156 1.000 184.54000 99 GLY C N 1
ATOM 3155 C CA . GLY C 3 99 ? 166.48759 180.21649 192.76355 1.000 185.30000 99 GLY C CA 1
ATOM 3156 C C . GLY C 3 99 ? 166.91389 181.19667 193.83695 1.000 184.43000 99 GLY C C 1
ATOM 3157 O O . GLY C 3 99 ? 166.19425 182.12473 194.20740 1.000 184.56000 99 GLY C O 1
ATOM 3158 N N . VAL C 3 100 ? 168.11943 180.98080 194.35148 1.000 178.30000 100 VAL C N 1
ATOM 3159 C CA . VAL C 3 100 ? 168.66652 181.79096 195.43249 1.000 178.58000 100 VAL C CA 1
ATOM 3160 C C . VAL C 3 100 ? 169.84341 182.59702 194.89639 1.000 179.57000 100 VAL C C 1
ATOM 3161 O O . VAL C 3 100 ? 170.82675 182.03155 194.40121 1.000 178.49000 100 VAL C O 1
ATOM 3165 N N . VAL C 3 101 ? 169.72758 183.92443 194.97946 1.000 179.53000 101 VAL C N 1
ATOM 3166 C CA . VAL C 3 101 ? 170.81511 184.84982 194.68902 1.000 177.15000 101 VAL C CA 1
ATOM 3167 C C . VAL C 3 101 ? 170.85832 185.86884 195.81782 1.000 177.20000 101 VAL C C 1
ATOM 3168 O O . VAL C 3 101 ? 169.90023 186.02796 196.57637 1.000 178.28000 101 VAL C O 1
ATOM 3172 N N . MET C 3 102 ? 171.98634 186.56429 195.92937 1.000 181.24000 102 MET C N 1
ATOM 3173 C CA . MET C 3 102 ? 172.17687 187.48187 197.04683 1.000 182.16000 102 MET C CA 1
ATOM 3174 C C . MET C 3 102 ? 173.09646 188.61440 196.61832 1.000 183.95000 102 MET C C 1
ATOM 3175 O O . MET C 3 102 ? 174.23392 188.36688 196.20717 1.000 185.67000 102 MET C O 1
ATOM 3180 N N . LYS C 3 103 ? 172.60465 189.84775 196.71899 1.000 164.67000 103 LYS C N 1
ATOM 3181 C CA . LYS C 3 103 ? 173.41301 191.01368 196.39068 1.000 157.48000 103 LYS C CA 1
ATOM 3182 C C . LYS C 3 103 ? 174.58432 191.13680 197.35404 1.000 156.92000 103 LYS C C 1
ATOM 3183 O O . LYS C 3 103 ? 174.46171 190.84574 198.54609 1.000 162.65000 103 LYS C O 1
ATOM 3189 N N . VAL C 3 104 ? 175.72835 191.56781 196.83275 1.000 159.09000 104 VAL C N 1
ATOM 3190 C CA . VAL C 3 104 ? 176.93521 191.74019 197.62953 1.000 163.47000 104 VAL C CA 1
ATOM 3191 C C . VAL C 3 104 ? 177.57253 193.07738 197.28127 1.000 167.02000 104 VAL C C 1
ATOM 3192 O O . VAL C 3 104 ? 177.67593 193.44093 196.10533 1.000 169.14000 104 VAL C O 1
ATOM 3196 N N . ARG C 3 105 ? 177.99281 193.81304 198.30372 1.000 192.07000 105 ARG C N 1
ATOM 3197 C CA . ARG C 3 105 ? 178.77182 195.03085 198.12927 1.000 191.60000 105 ARG C CA 1
ATOM 3198 C C . ARG C 3 105 ? 180.19111 194.75914 198.60622 1.000 192.79000 105 ARG C C 1
ATOM 3199 O O . ARG C 3 105 ? 180.40416 194.44740 199.78263 1.000 195.27000 105 ARG C O 1
ATOM 3207 N N . HIS C 3 106 ? 181.15368 194.86711 197.69632 1.000 197.50000 106 HIS C N 1
ATOM 3208 C CA . HIS C 3 106 ? 182.54203 194.62516 198.05794 1.000 199.49000 106 HIS C CA 1
ATOM 3209 C C . HIS C 3 106 ? 183.04951 195.72475 198.98111 1.000 199.77000 106 HIS C C 1
ATOM 3210 O O . HIS C 3 106 ? 182.74965 196.90586 198.79025 1.000 197.35000 106 HIS C O 1
ATOM 3217 N N . THR C 3 107 ? 183.81447 195.32592 199.99946 1.000 208.54000 107 THR C N 1
ATOM 3218 C CA . THR C 3 107 ? 184.40009 196.30615 200.90810 1.000 207.75000 107 THR C CA 1
ATOM 3219 C C . THR C 3 107 ? 185.40661 197.19477 200.18903 1.000 207.67000 107 THR C C 1
ATOM 3220 O O . THR C 3 107 ? 185.46002 198.40577 200.43319 1.000 208.72000 107 THR C O 1
ATOM 3224 N N . HIS C 3 108 ? 186.20971 196.61418 199.30124 1.000 205.15000 108 HIS C N 1
ATOM 3225 C CA . HIS C 3 108 ? 187.24990 197.36032 198.60561 1.000 205.57000 108 HIS C CA 1
ATOM 3226 C C . HIS C 3 108 ? 186.64292 198.12854 197.43735 1.000 205.36000 108 HIS C C 1
ATOM 3227 O O . HIS C 3 108 ? 186.06881 197.52890 196.52174 1.000 205.30000 108 HIS C O 1
ATOM 3234 N N . THR C 3 109 ? 186.77657 199.45587 197.47229 1.000 205.04000 109 THR C N 1
ATOM 3235 C CA . THR C 3 109 ? 186.30281 200.36944 196.42568 1.000 205.66000 109 THR C CA 1
ATOM 3236 C C . THR C 3 109 ? 184.81989 200.18235 196.10092 1.000 205.68000 109 THR C C 1
ATOM 3237 O O . THR C 3 109 ? 184.35725 200.61958 195.04253 1.000 205.80000 109 THR C O 1
ATOM 3241 N N . HIS C 3 110 ? 184.06995 199.54965 197.00267 1.000 197.02000 110 HIS C N 1
ATOM 3242 C CA . HIS C 3 110 ? 182.60943 199.47320 196.93787 1.000 195.59000 110 HIS C CA 1
ATOM 3243 C C . HIS C 3 110 ? 182.12180 198.97912 195.57506 1.000 195.33000 110 HIS C C 1
ATOM 3244 O O . HIS C 3 110 ? 181.44942 199.68878 194.82536 1.000 195.72000 110 HIS C O 1
ATOM 3251 N N . LEU C 3 111 ? 182.47480 197.73565 195.26289 1.000 183.91000 111 LEU C N 1
ATOM 3252 C CA . LEU C 3 111 ? 182.02692 197.09142 194.02962 1.000 184.94000 111 LEU C CA 1
ATOM 3253 C C . LEU C 3 111 ? 180.68728 196.41866 194.29642 1.000 185.23000 111 LEU C C 1
ATOM 3254 O O . LEU C 3 111 ? 180.62844 195.33134 194.87550 1.000 184.05000 111 LEU C O 1
ATOM 3259 N N . ILE C 3 112 ? 179.60284 197.06575 193.87098 1.000 172.85000 112 ILE C N 1
ATOM 3260 C CA . ILE C 3 112 ? 178.28676 196.44943 193.97085 1.000 171.17000 112 ILE C CA 1
ATOM 3261 C C . ILE C 3 112 ? 178.16528 195.38171 192.89226 1.000 171.16000 112 ILE C C 1
ATOM 3262 O O . ILE C 3 112 ? 178.41830 195.63689 191.70746 1.000 174.60000 112 ILE C O 1
ATOM 3267 N N . MET C 3 113 ? 177.79246 194.17123 193.30119 1.000 158.95000 113 MET C N 1
ATOM 3268 C CA . MET C 3 113 ? 177.94404 193.00221 192.44390 1.000 157.55000 113 MET C CA 1
ATOM 3269 C C . MET C 3 113 ? 177.14717 191.83972 193.01760 1.000 160.62000 113 MET C C 1
ATOM 3270 O O . MET C 3 113 ? 177.14511 191.62257 194.23234 1.000 165.21000 113 MET C O 1
ATOM 3275 N N . ALA C 3 114 ? 176.44362 191.12297 192.14622 1.000 146.42000 114 ALA C N 1
ATOM 3276 C CA . ALA C 3 114 ? 175.55195 190.06105 192.57922 1.000 145.10000 114 ALA C CA 1
ATOM 3277 C C . ALA C 3 114 ? 176.29397 188.72937 192.66644 1.000 141.89000 114 ALA C C 1
ATOM 3278 O O . ALA C 3 114 ? 177.43929 188.59026 192.23122 1.000 138.26000 114 ALA C O 1
ATOM 3280 N N . ARG C 3 115 ? 175.61855 187.73710 193.24215 1.000 162.84000 115 ARG C N 1
ATOM 3281 C CA . ARG C 3 115 ? 176.18757 186.40880 193.40466 1.000 164.24000 115 ARG C CA 1
ATOM 3282 C C . ARG C 3 115 ? 175.15065 185.35894 193.02986 1.000 167.60000 115 ARG C C 1
ATOM 3283 O O . ARG C 3 115 ? 173.94152 185.59154 193.10304 1.000 165.33000 115 ARG C O 1
ATOM 3291 N N . LYS C 3 116 ? 175.64736 184.19423 192.61760 1.000 154.46000 116 LYS C N 1
ATOM 3292 C CA . LYS C 3 116 ? 174.81945 183.07280 192.19016 1.000 148.33000 116 LYS C CA 1
ATOM 3293 C C . LYS C 3 116 ? 175.15097 181.86712 193.05431 1.000 145.87000 116 LYS C C 1
ATOM 3294 O O . LYS C 3 116 ? 176.29308 181.39588 193.05211 1.000 143.64000 116 LYS C O 1
ATOM 3300 N N . LEU C 3 117 ? 174.15641 181.36416 193.77983 1.000 159.43000 117 LEU C N 1
ATOM 3301 C CA . LEU C 3 117 ? 174.33643 180.19833 194.63732 1.000 162.52000 117 LEU C CA 1
ATOM 3302 C C . LEU C 3 117 ? 174.08865 178.94209 193.81121 1.000 163.37000 117 LEU C C 1
ATOM 3303 O O . LEU C 3 117 ? 172.94022 178.60418 193.50744 1.000 164.87000 117 LEU C O 1
ATOM 3308 N N . ILE C 3 118 ? 175.16585 178.25167 193.45127 1.000 160.07000 118 ILE C N 1
ATOM 3309 C CA . ILE C 3 118 ? 175.10278 177.01515 192.68346 1.000 158.13000 118 ILE C CA 1
ATOM 3310 C C . ILE C 3 118 ? 175.66311 175.90635 193.56158 1.000 158.72000 118 ILE C C 1
ATOM 3311 O O . ILE C 3 118 ? 176.81549 175.98203 194.00564 1.000 159.26000 118 ILE C O 1
ATOM 3316 N N . HIS C 3 119 ? 174.85007 174.88511 193.81619 1.000 178.30000 119 HIS C N 1
ATOM 3317 C CA . HIS C 3 119 ? 175.16360 173.84232 194.78449 1.000 178.01000 119 HIS C CA 1
ATOM 3318 C C . HIS C 3 119 ? 175.33041 172.50402 194.07834 1.000 179.86000 119 HIS C C 1
ATOM 3319 O O . HIS C 3 119 ? 174.42229 172.05221 193.37314 1.000 181.20000 119 HIS C O 1
ATOM 3326 N N . LEU C 3 120 ? 176.48472 171.87005 194.27967 1.000 174.53000 120 LEU C N 1
ATOM 3327 C CA . LEU C 3 120 ? 176.78128 170.57571 193.68307 1.000 175.08000 120 LEU C CA 1
ATOM 3328 C C . LEU C 3 120 ? 177.40290 169.65413 194.72105 1.000 176.09000 120 LEU C C 1
ATOM 3329 O O . LEU C 3 120 ? 177.96014 170.09751 195.72810 1.000 175.52000 120 LEU C O 1
ATOM 3334 N N . GLU C 3 121 ? 177.30001 168.35494 194.45426 1.000 184.57000 121 GLU C N 1
ATOM 3335 C CA . GLU C 3 121 ? 177.94722 167.31148 195.24504 1.000 185.65000 121 GLU C CA 1
ATOM 3336 C C . GLU C 3 121 ? 178.78066 166.48115 194.27369 1.000 184.17000 121 GLU C C 1
ATOM 3337 O O . GLU C 3 121 ? 178.31894 165.46444 193.75049 1.000 183.28000 121 GLU C O 1
ATOM 3339 N N . VAL C 3 122 ? 180.01130 166.92567 194.02926 1.000 183.60000 122 VAL C N 1
ATOM 3340 C CA . VAL C 3 122 ? 180.90575 166.30236 193.06244 1.000 184.09000 122 VAL C CA 1
ATOM 3341 C C . VAL C 3 122 ? 182.24092 166.02979 193.73786 1.000 185.17000 122 VAL C C 1
ATOM 3342 O O . VAL C 3 122 ? 182.69768 166.81927 194.57206 1.000 184.81000 122 VAL C O 1
ATOM 3346 N N . LYS C 3 123 ? 182.86309 164.90971 193.37999 1.000 189.69000 123 LYS C N 1
ATOM 3347 C CA . LYS C 3 123 ? 184.18019 164.59455 193.90290 1.000 188.52000 123 LYS C CA 1
ATOM 3348 C C . LYS C 3 123 ? 185.20911 165.59737 193.38041 1.000 187.78000 123 LYS C C 1
ATOM 3349 O O . LYS C 3 123 ? 185.05695 166.14143 192.28356 1.000 187.19000 123 LYS C O 1
ATOM 3355 N N . PRO C 3 124 ? 186.26509 165.86288 194.15313 1.000 185.42000 124 PRO C N 1
ATOM 3356 C CA . PRO C 3 124 ? 187.24443 166.88208 193.73748 1.000 185.75000 124 PRO C CA 1
ATOM 3357 C C . PRO C 3 124 ? 187.98500 166.55029 192.45309 1.000 185.26000 124 PRO C C 1
ATOM 3358 O O . PRO C 3 124 ? 188.59890 167.45078 191.86760 1.000 183.86000 124 PRO C O 1
ATOM 3362 N N . ALA C 3 125 ? 187.96225 165.29365 192.00246 1.000 185.16000 125 ALA C N 1
ATOM 3363 C CA . ALA C 3 125 ? 188.71005 164.92564 190.80381 1.000 186.62000 125 ALA C CA 1
ATOM 3364 C C . ALA C 3 125 ? 188.22689 165.70101 189.58384 1.000 186.77000 125 ALA C C 1
ATOM 3365 O O . ALA C 3 125 ? 189.03826 166.19924 188.79496 1.000 185.81000 125 ALA C O 1
ATOM 3367 N N . ILE C 3 126 ? 186.90716 165.81698 189.41115 1.000 176.88000 126 ILE C N 1
ATOM 3368 C CA . ILE C 3 126 ? 186.35504 166.58920 188.30079 1.000 175.89000 126 ILE C CA 1
ATOM 3369 C C . ILE C 3 126 ? 186.13989 168.05055 188.67310 1.000 175.76000 126 ILE C C 1
ATOM 3370 O O . ILE C 3 126 ? 185.79206 168.86083 187.79935 1.000 175.82000 126 ILE C O 1
ATOM 3375 N N . LYS C 3 127 ? 186.34363 168.41620 189.94042 1.000 165.85000 127 LYS C N 1
ATOM 3376 C CA . LYS C 3 127 ? 186.16196 169.80116 190.36359 1.000 164.31000 127 LYS C CA 1
ATOM 3377 C C . LYS C 3 127 ? 187.08661 170.73819 189.59666 1.000 163.39000 127 LYS C C 1
ATOM 3378 O O . LYS C 3 127 ? 186.66494 171.79790 189.12049 1.000 163.08000 127 LYS C O 1
ATOM 3384 N N . LYS C 3 128 ? 188.35619 170.35257 189.45532 1.000 161.94000 128 LYS C N 1
ATOM 3385 C CA . LYS C 3 128 ? 189.28274 171.14615 188.65630 1.000 162.74000 128 LYS C CA 1
ATOM 3386 C C . LYS C 3 128 ? 188.85795 171.19578 187.19486 1.000 163.34000 128 LYS C C 1
ATOM 3387 O O . LYS C 3 128 ? 189.00137 172.23623 186.54185 1.000 162.01000 128 LYS C O 1
ATOM 3393 N N . GLN C 3 129 ? 188.33620 170.08564 186.66641 1.000 163.04000 129 GLN C N 1
ATOM 3394 C CA . GLN C 3 129 ? 187.87793 170.06768 185.28127 1.000 159.91000 129 GLN C CA 1
ATOM 3395 C C . GLN C 3 129 ? 186.75984 171.07606 185.05833 1.000 158.72000 129 GLN C C 1
ATOM 3396 O O . GLN C 3 129 ? 186.73743 171.77146 184.03644 1.000 160.41000 129 GLN C O 1
ATOM 3402 N N . ILE C 3 130 ? 185.81301 171.16032 185.99507 1.000 145.84000 130 ILE C N 1
ATOM 3403 C CA . ILE C 3 130 ? 184.80599 172.21632 185.90444 1.000 144.66000 130 ILE C CA 1
ATOM 3404 C C . ILE C 3 130 ? 185.45875 173.58612 186.03604 1.000 148.16000 130 ILE C C 1
ATOM 3405 O O . ILE C 3 130 ? 185.13469 174.51523 185.28796 1.000 148.74000 130 ILE C O 1
ATOM 3410 N N . LEU C 3 131 ? 186.39822 173.73031 186.97473 1.000 152.60000 131 LEU C N 1
ATOM 3411 C CA . LEU C 3 131 ? 186.99326 175.03829 187.23774 1.000 150.65000 131 LEU C CA 1
ATOM 3412 C C . LEU C 3 131 ? 187.70940 175.60283 186.01693 1.000 152.53000 131 LEU C C 1
ATOM 3413 O O . LEU C 3 131 ? 187.69795 176.81991 185.80300 1.000 153.73000 131 LEU C O 1
ATOM 3418 N N . ARG C 3 132 ? 188.33511 174.74618 185.20761 1.000 157.85000 132 ARG C N 1
ATOM 3419 C CA . ARG C 3 132 ? 189.08011 175.22738 184.04746 1.000 156.67000 132 ARG C CA 1
ATOM 3420 C C . ARG C 3 132 ? 188.18793 175.75294 182.92803 1.000 156.10000 132 ARG C C 1
ATOM 3421 O O . ARG C 3 132 ? 188.71238 176.33112 181.97064 1.000 156.74000 132 ARG C O 1
ATOM 3429 N N . GLU C 3 133 ? 186.87186 175.56791 183.01100 1.000 148.28000 133 GLU C N 1
ATOM 3430 C CA . GLU C 3 133 ? 185.96998 175.93182 181.92601 1.000 147.14000 133 GLU C CA 1
ATOM 3431 C C . GLU C 3 133 ? 185.24014 177.25029 182.14918 1.000 146.72000 133 GLU C C 1
ATOM 3432 O O . GLU C 3 133 ? 184.33731 177.57488 181.37331 1.000 147.06000 133 GLU C O 1
ATOM 3438 N N . LEU C 3 134 ? 185.59132 178.01216 183.18249 1.000 133.47000 134 LEU C N 1
ATOM 3439 C CA . LEU C 3 134 ? 184.97109 179.30909 183.41974 1.000 130.73000 134 LEU C CA 1
ATOM 3440 C C . LEU C 3 134 ? 185.82937 180.48311 182.96569 1.000 132.00000 134 LEU C C 1
ATOM 3441 O O . LEU C 3 134 ? 185.40946 181.63251 183.12396 1.000 130.42000 134 LEU C O 1
ATOM 3446 N N . LYS C 3 135 ? 187.01567 180.23197 182.41021 1.000 141.75000 135 LYS C N 1
ATOM 3447 C CA . LYS C 3 135 ? 187.85271 181.33633 181.95032 1.000 141.98000 135 LYS C CA 1
ATOM 3448 C C . LYS C 3 135 ? 187.30534 181.94083 180.66260 1.000 142.99000 135 LYS C C 1
ATOM 3449 O O . LYS C 3 135 ? 187.35649 183.16365 180.46594 1.000 142.74000 135 LYS C O 1
ATOM 3455 N N . VAL C 3 136 ? 186.77363 181.09721 179.77569 1.000 138.95000 136 VAL C N 1
ATOM 3456 C CA . VAL C 3 136 ? 186.12254 181.59368 178.56958 1.000 135.34000 136 VAL C CA 1
ATOM 3457 C C . VAL C 3 136 ? 184.93367 182.46591 178.93366 1.000 136.68000 136 VAL C C 1
ATOM 3458 O O . VAL C 3 136 ? 184.52954 183.33973 178.15760 1.000 139.96000 136 VAL C O 1
ATOM 3462 N N . LEU C 3 137 ? 184.35364 182.24566 180.11415 1.000 143.20000 137 LEU C N 1
ATOM 3463 C CA . LEU C 3 137 ? 183.25471 183.08663 180.56823 1.000 144.76000 137 LEU C CA 1
ATOM 3464 C C . LEU C 3 137 ? 183.71758 184.50990 180.83938 1.000 144.92000 137 LEU C C 1
ATOM 3465 O O . LEU C 3 137 ? 182.93916 185.45650 180.68036 1.000 145.87000 137 LEU C O 1
ATOM 3470 N N . HIS C 3 138 ? 184.97092 184.68242 181.25809 1.000 149.36000 138 HIS C N 1
ATOM 3471 C CA . HIS C 3 138 ? 185.51645 186.00796 181.50841 1.000 151.01000 138 HIS C CA 1
ATOM 3472 C C . HIS C 3 138 ? 186.20122 186.61484 180.29441 1.000 153.44000 138 HIS C C 1
ATOM 3473 O O . HIS C 3 138 ? 186.33972 187.84093 180.23297 1.000 152.12000 138 HIS C O 1
ATOM 3480 N N . GLU C 3 139 ? 186.63075 185.79755 179.33431 1.000 169.09000 139 GLU C N 1
ATOM 3481 C CA . GLU C 3 139 ? 187.31163 186.31024 178.14302 1.000 170.42000 139 GLU C CA 1
ATOM 3482 C C . GLU C 3 139 ? 186.30628 186.64979 177.03771 1.000 169.42000 139 GLU C C 1
ATOM 3483 O O . GLU C 3 139 ? 186.36896 186.14660 175.91675 1.000 172.28000 139 GLU C O 1
ATOM 3489 N N . CYS C 3 140 ? 185.36546 187.53177 177.37590 1.000 151.48000 140 CYS C N 1
ATOM 3490 C CA . CYS C 3 140 ? 184.39656 188.02834 176.39875 1.000 150.75000 140 CYS C CA 1
ATOM 3491 C C . CYS C 3 140 ? 183.83172 189.34178 176.92366 1.000 152.29000 140 CYS C C 1
ATOM 3492 O O . CYS C 3 140 ? 183.08907 189.34370 177.90943 1.000 152.10000 140 CYS C O 1
ATOM 3495 N N . ASN C 3 141 ? 184.18178 190.44907 176.27134 1.000 139.93000 141 ASN C N 1
ATOM 3496 C CA . ASN C 3 141 ? 183.85321 191.78947 176.74410 1.000 137.02000 141 ASN C CA 1
ATOM 3497 C C . ASN C 3 141 ? 182.90015 192.50986 175.79592 1.000 135.51000 141 ASN C C 1
ATOM 3498 O O . ASN C 3 141 ? 183.02689 193.71294 175.56301 1.000 135.72000 141 ASN C O 1
ATOM 3503 N N . PHE C 3 142 ? 181.93251 191.79286 175.23715 1.000 120.09000 142 PHE C N 1
ATOM 3504 C CA . PHE C 3 142 ? 180.96715 192.43626 174.35698 1.000 117.33000 142 PHE C CA 1
ATOM 3505 C C . PHE C 3 142 ? 180.01400 193.30876 175.17056 1.000 118.89000 142 PHE C C 1
ATOM 3506 O O . PHE C 3 142 ? 179.69153 192.97500 176.31382 1.000 122.55000 142 PHE C O 1
ATOM 3514 N N . PRO C 3 143 ? 179.56259 194.43921 174.61995 1.000 117.42000 143 PRO C N 1
ATOM 3515 C CA . PRO C 3 143 ? 178.63276 195.29135 175.37981 1.000 118.48000 143 PRO C CA 1
ATOM 3516 C C . PRO C 3 143 ? 177.34268 194.59576 175.77435 1.000 120.50000 143 PRO C C 1
ATOM 3517 O O . PRO C 3 143 ? 176.83071 194.84116 176.87244 1.000 123.97000 143 PRO C O 1
ATOM 3521 N N . HIS C 3 144 ? 176.79593 193.73875 174.91815 1.000 104.40000 144 HIS C N 1
ATOM 3522 C CA . HIS C 3 144 ? 175.51271 193.09643 175.20593 1.000 102.59000 144 HIS C CA 1
ATOM 3523 C C . HIS C 3 144 ? 175.68572 191.72726 175.85776 1.000 100.90000 144 HIS C C 1
ATOM 3524 O O . HIS C 3 144 ? 175.09467 190.73716 175.43510 1.000 101.20000 144 HIS C O 1
ATOM 3531 N N . ILE C 3 145 ? 176.48935 191.68009 176.91559 1.000 96.12000 145 ILE C N 1
ATOM 3532 C CA . ILE C 3 145 ? 176.67287 190.48818 177.73808 1.000 98.81000 145 ILE C CA 1
ATOM 3533 C C . ILE C 3 145 ? 177.03190 190.94713 179.14352 1.000 104.16000 145 ILE C C 1
ATOM 3534 O O . ILE C 3 145 ? 177.81631 191.88279 179.31832 1.000 113.43000 145 ILE C O 1
ATOM 3539 N N . VAL C 3 146 ? 176.44561 190.29612 180.14964 1.000 87.71000 146 VAL C N 1
ATOM 3540 C CA . VAL C 3 146 ? 176.73479 190.65031 181.53294 1.000 87.26000 146 VAL C CA 1
ATOM 3541 C C . VAL C 3 146 ? 178.18415 190.31810 181.86128 1.000 98.04000 146 VAL C C 1
ATOM 3542 O O . VAL C 3 146 ? 178.72123 189.28552 181.43792 1.000 101.95000 146 VAL C O 1
ATOM 3546 N N . GLY C 3 147 ? 178.83130 191.20488 182.61139 1.000 121.76000 147 GLY C N 1
ATOM 3547 C CA . GLY C 3 147 ? 180.22225 191.00434 182.95031 1.000 120.18000 147 GLY C CA 1
ATOM 3548 C C . GLY C 3 147 ? 180.42444 189.85659 183.91798 1.000 119.76000 147 GLY C C 1
ATOM 3549 O O . GLY C 3 147 ? 179.52790 189.45354 184.65708 1.000 121.02000 147 GLY C O 1
ATOM 3550 N N . PHE C 3 148 ? 181.63928 189.31934 183.90383 1.000 145.12000 148 PHE C N 1
ATOM 3551 C CA . PHE C 3 148 ? 182.02881 188.21613 184.76932 1.000 148.08000 148 PHE C CA 1
ATOM 3552 C C . PHE C 3 148 ? 183.20799 188.65512 185.62331 1.000 147.74000 148 PHE C C 1
ATOM 3553 O O . PHE C 3 148 ? 184.21546 189.13479 185.09432 1.000 148.77000 148 PHE C O 1
ATOM 3561 N N . TYR C 3 149 ? 183.08530 188.48956 186.93825 1.000 148.23000 149 TYR C N 1
ATOM 3562 C CA . TYR C 3 149 ? 184.12337 188.93937 187.85536 1.000 148.70000 149 TYR C CA 1
ATOM 3563 C C . TYR C 3 149 ? 184.99661 187.81391 188.38483 1.000 151.47000 149 TYR C C 1
ATOM 3564 O O . TYR C 3 149 ? 186.18286 188.04032 188.64113 1.000 155.05000 149 TYR C O 1
ATOM 3573 N N . GLY C 3 150 ? 184.45299 186.61745 188.55978 1.000 160.02000 150 GLY C N 1
ATOM 3574 C CA . GLY C 3 150 ? 185.26011 185.50780 189.02253 1.000 160.11000 150 GLY C CA 1
ATOM 3575 C C . GLY C 3 150 ? 184.39489 184.35010 189.46636 1.000 159.88000 150 GLY C C 1
ATOM 3576 O O . GLY C 3 150 ? 183.16227 184.40496 189.42531 1.000 161.23000 150 GLY C O 1
ATOM 3577 N N . ALA C 3 151 ? 185.07601 183.28994 189.89349 1.000 165.75000 151 ALA C N 1
ATOM 3578 C CA . ALA C 3 151 ? 184.41415 182.09415 190.38997 1.000 166.30000 151 ALA C CA 1
ATOM 3579 C C . ALA C 3 151 ? 185.26969 181.47650 191.48389 1.000 168.63000 151 ALA C C 1
ATOM 3580 O O . ALA C 3 151 ? 186.49858 181.45572 191.38032 1.000 170.03000 151 ALA C O 1
ATOM 3582 N N . PHE C 3 152 ? 184.61494 180.97468 192.52782 1.000 176.11000 152 PHE C N 1
ATOM 3583 C CA . PHE C 3 152 ? 185.31747 180.33971 193.63200 1.000 175.60000 152 PHE C CA 1
ATOM 3584 C C . PHE C 3 152 ? 184.38066 179.35523 194.31604 1.000 175.49000 152 PHE C C 1
ATOM 3585 O O . PHE C 3 152 ? 183.16281 179.38312 194.12333 1.000 176.17000 152 PHE C O 1
ATOM 3593 N N . TYR C 3 153 ? 184.96984 178.48057 195.12440 1.000 186.54000 153 TYR C N 1
ATOM 3594 C CA . TYR C 3 153 ? 184.24929 177.42429 195.81810 1.000 187.72000 153 TYR C CA 1
ATOM 3595 C C . TYR C 3 153 ? 184.26011 177.68757 197.31734 1.000 189.32000 153 TYR C C 1
ATOM 3596 O O . TYR C 3 153 ? 185.27265 178.12592 197.87190 1.000 189.93000 153 TYR C O 1
ATOM 3605 N N . SER C 3 154 ? 183.13175 177.41156 197.97392 1.000 195.60000 154 SER C N 1
ATOM 3606 C CA . SER C 3 154 ? 183.01080 177.67035 199.40796 1.000 195.48000 154 SER C CA 1
ATOM 3607 C C . SER C 3 154 ? 182.00166 176.68730 199.99598 1.000 193.81000 154 SER C C 1
ATOM 3608 O O . SER C 3 154 ? 180.79058 176.87535 199.84665 1.000 193.54000 154 SER C O 1
ATOM 3611 N N . ASP C 3 155 ? 182.51188 175.64918 200.65994 1.000 188.70000 155 ASP C N 1
ATOM 3612 C CA . ASP C 3 155 ? 181.71047 174.75011 201.49137 1.000 190.08000 155 ASP C CA 1
ATOM 3613 C C . ASP C 3 155 ? 180.59727 174.07069 200.68903 1.000 190.22000 155 ASP C C 1
ATOM 3614 O O . ASP C 3 155 ? 179.40529 174.25339 200.94366 1.000 189.80000 155 ASP C O 1
ATOM 3619 N N . GLY C 3 156 ? 181.01115 173.27376 199.70722 1.000 186.46000 156 GLY C N 1
ATOM 3620 C CA . GLY C 3 156 ? 180.09024 172.43733 198.96735 1.000 185.53000 156 GLY C CA 1
ATOM 3621 C C . GLY C 3 156 ? 179.31986 173.12059 197.85952 1.000 185.10000 156 GLY C C 1
ATOM 3622 O O . GLY C 3 156 ? 178.49566 172.46391 197.21068 1.000 182.33000 156 GLY C O 1
ATOM 3623 N N . GLU C 3 157 ? 179.55145 174.40826 197.61651 1.000 184.84000 157 GLU C N 1
ATOM 3624 C CA . GLU C 3 157 ? 178.84450 175.13780 196.57553 1.000 183.73000 157 GLU C CA 1
ATOM 3625 C C . GLU C 3 157 ? 179.83398 175.90158 195.70876 1.000 182.63000 157 GLU C C 1
ATOM 3626 O O . GLU C 3 157 ? 180.85094 176.40625 196.19186 1.000 181.19000 157 GLU C O 1
ATOM 3632 N N . ILE 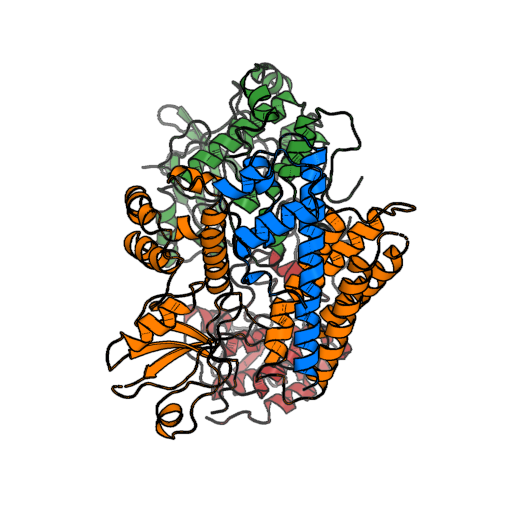C 3 158 ? 179.52124 175.98033 194.42043 1.000 167.28000 158 ILE C N 1
ATOM 3633 C CA . ILE C 3 158 ? 180.30338 176.76253 193.47171 1.000 164.64000 158 ILE C CA 1
ATOM 3634 C C . ILE C 3 158 ? 179.67880 178.14684 193.37940 1.000 165.95000 158 ILE C C 1
ATOM 3635 O O . ILE C 3 158 ? 178.48079 178.27886 193.10750 1.000 168.01000 158 ILE C O 1
ATOM 3640 N N . SER C 3 159 ? 180.48342 179.17816 193.61237 1.000 167.35000 159 SER C N 1
ATOM 3641 C CA . SER C 3 159 ? 180.01286 180.55563 193.60746 1.000 168.05000 159 SER C CA 1
ATOM 3642 C C . SER C 3 159 ? 180.50932 181.26209 192.35518 1.000 167.22000 159 SER C C 1
ATOM 3643 O O . SER C 3 159 ? 181.71651 181.30580 192.09658 1.000 167.45000 159 SER C O 1
ATOM 3646 N N . ILE C 3 160 ? 179.57571 181.81315 191.58600 1.000 155.71000 160 ILE C N 1
ATOM 3647 C CA . ILE C 3 160 ? 179.87973 182.58416 190.38845 1.000 156.22000 160 ILE C CA 1
ATOM 3648 C C . ILE C 3 160 ? 179.15616 183.91678 190.50247 1.000 158.21000 160 ILE C C 1
ATOM 3649 O O . ILE C 3 160 ? 177.94464 183.94913 190.74129 1.000 159.06000 160 ILE C O 1
ATOM 3654 N N . CYS C 3 161 ? 179.89409 185.01030 190.34149 1.000 166.01000 161 CYS C N 1
ATOM 3655 C CA . CYS C 3 161 ? 179.36836 186.35246 190.54833 1.000 163.59000 161 CYS C CA 1
ATOM 3656 C C . CYS C 3 161 ? 179.38998 187.12823 189.24022 1.000 163.67000 161 CYS C C 1
ATOM 3657 O O . CYS C 3 161 ? 180.36492 187.05398 188.48539 1.000 165.29000 161 CYS C O 1
ATOM 3660 N N . MET C 3 162 ? 178.31914 187.87380 188.98033 1.000 136.59000 162 MET C N 1
ATOM 3661 C CA . MET C 3 162 ? 178.19452 188.67425 187.77291 1.000 135.60000 162 MET C CA 1
ATOM 3662 C C . MET C 3 162 ? 177.65746 190.05481 188.12363 1.000 137.34000 162 MET C C 1
ATOM 3663 O O . MET C 3 162 ? 177.10796 190.27156 189.20592 1.000 144.41000 162 MET C O 1
ATOM 3668 N N . GLU C 3 163 ? 177.83690 190.99102 187.19181 1.000 137.62000 163 GLU C N 1
ATOM 3669 C CA . GLU C 3 163 ? 177.50005 192.38822 187.44065 1.000 135.01000 163 GLU C CA 1
ATOM 3670 C C . GLU C 3 163 ? 176.03295 192.53431 187.82240 1.000 135.38000 163 GLU C C 1
ATOM 3671 O O . GLU C 3 163 ? 175.14928 191.95682 187.18391 1.000 136.27000 163 GLU C O 1
ATOM 3677 N N . TYR C 3 164 ? 175.77950 193.30756 188.87346 1.000 137.86000 164 TYR C N 1
ATOM 3678 C CA . TYR C 3 164 ? 174.43095 193.46518 189.39653 1.000 140.05000 164 TYR C CA 1
ATOM 3679 C C . TYR C 3 164 ? 173.65796 194.48709 188.57196 1.000 140.14000 164 TYR C C 1
ATOM 3680 O O . TYR C 3 164 ? 174.15500 195.58394 188.30037 1.000 142.51000 164 TYR C O 1
ATOM 3689 N N . MET C 3 165 ? 172.44044 194.12451 188.17903 1.000 125.40000 165 MET C N 1
ATOM 3690 C CA . MET C 3 165 ? 171.55085 194.99692 187.42536 1.000 121.03000 165 MET C CA 1
ATOM 3691 C C . MET C 3 165 ? 170.35409 195.35715 188.29169 1.000 119.66000 165 MET C C 1
ATOM 3692 O O . MET C 3 165 ? 169.69889 194.47155 188.84868 1.000 124.90000 165 MET C O 1
ATOM 3697 N N . ASP C 3 166 ? 170.06303 196.65020 188.39317 1.000 124.42000 166 ASP C N 1
ATOM 3698 C CA . ASP C 3 166 ? 169.00511 197.11706 189.27848 1.000 128.29000 166 ASP C CA 1
ATOM 3699 C C . ASP C 3 166 ? 167.61801 197.02255 188.65818 1.000 130.38000 166 ASP C C 1
ATOM 3700 O O . ASP C 3 166 ? 166.63861 197.37857 189.32109 1.000 130.47000 166 ASP C O 1
ATOM 3705 N N . GLY C 3 167 ? 167.50535 196.56193 187.41660 1.000 120.89000 167 GLY C N 1
ATOM 3706 C CA . GLY C 3 167 ? 166.21008 196.46620 186.77387 1.000 120.65000 167 GLY C CA 1
ATOM 3707 C C . GLY C 3 167 ? 165.47148 195.18515 187.09586 1.000 123.64000 167 GLY C C 1
ATOM 3708 O O . GLY C 3 167 ? 164.33641 195.22240 187.57806 1.000 129.82000 167 GLY C O 1
ATOM 3709 N N . GLY C 3 168 ? 166.10277 194.04429 186.83315 1.000 117.79000 168 GLY C N 1
ATOM 3710 C CA . GLY C 3 168 ? 165.49798 192.76458 187.14200 1.000 120.67000 168 GLY C CA 1
ATOM 3711 C C . GLY C 3 168 ? 165.54690 191.77187 186.00031 1.000 119.19000 168 GLY C C 1
ATOM 3712 O O . GLY C 3 168 ? 166.62642 191.41593 185.52113 1.000 121.09000 168 GLY C O 1
ATOM 3713 N N . SER C 3 169 ? 164.37899 191.30795 185.56505 1.000 112.40000 169 SER C N 1
ATOM 3714 C CA . SER C 3 169 ? 164.28538 190.36779 184.45980 1.000 109.37000 169 SER C CA 1
ATOM 3715 C C . SER C 3 169 ? 162.92787 190.53688 183.79865 1.000 110.08000 169 SER C C 1
ATOM 3716 O O . SER C 3 169 ? 162.00359 191.11074 184.37741 1.000 112.85000 169 SER C O 1
ATOM 3719 N N . LEU C 3 170 ? 162.81522 190.02438 182.57262 1.000 103.40000 170 LEU C N 1
ATOM 3720 C CA . LEU C 3 170 ? 161.59068 190.22520 181.80609 1.000 101.72000 170 LEU C CA 1
ATOM 3721 C C . LEU C 3 170 ? 160.40451 189.49392 182.42044 1.000 102.57000 170 LEU C C 1
ATOM 3722 O O . LEU C 3 170 ? 159.25546 189.89574 182.20718 1.000 104.25000 170 LEU C O 1
ATOM 3727 N N . ASP C 3 171 ? 160.65408 188.42605 183.18166 1.000 124.45000 171 ASP C N 1
ATOM 3728 C CA . ASP C 3 171 ? 159.55755 187.70885 183.82623 1.000 127.78000 171 ASP C CA 1
ATOM 3729 C C . ASP C 3 171 ? 158.80135 188.60948 184.79242 1.000 131.97000 171 ASP C C 1
ATOM 3730 O O . ASP C 3 171 ? 157.57211 188.71952 184.72304 1.000 136.51000 171 ASP C O 1
ATOM 3735 N N . LEU C 3 172 ? 159.52353 189.26037 185.70582 1.000 127.65000 172 LEU C N 1
ATOM 3736 C CA . LEU C 3 172 ? 158.86691 190.08214 186.71524 1.000 126.18000 172 LEU C CA 1
ATOM 3737 C C . LEU C 3 172 ? 158.11664 191.24172 186.07599 1.000 125.66000 172 LEU C C 1
ATOM 3738 O O . LEU C 3 172 ? 156.96859 191.52519 186.43996 1.000 125.66000 172 LEU C O 1
ATOM 3743 N N . ILE C 3 173 ? 158.74652 191.91591 185.11295 1.000 117.11000 173 ILE C N 1
ATOM 3744 C CA . ILE C 3 173 ? 158.09432 193.03267 184.43893 1.000 116.99000 173 ILE C CA 1
ATOM 3745 C C . ILE C 3 173 ? 156.85236 192.55629 183.70081 1.000 119.49000 173 ILE C C 1
ATOM 3746 O O . ILE C 3 173 ? 155.82863 193.24921 183.66729 1.000 121.72000 173 ILE C O 1
ATOM 3751 N N . LEU C 3 174 ? 156.92108 191.36960 183.09424 1.000 130.80000 174 LEU C N 1
ATOM 3752 C CA . LEU C 3 174 ? 155.75143 190.81999 182.41896 1.000 130.50000 174 LEU C CA 1
ATOM 3753 C C . LEU C 3 174 ? 154.62380 190.54722 183.40661 1.000 132.93000 174 LEU C C 1
ATOM 3754 O O . LEU C 3 174 ? 153.45455 190.82754 183.11799 1.000 132.05000 174 LEU C O 1
ATOM 3759 N N . LYS C 3 175 ? 154.95610 190.00174 184.57993 1.000 142.60000 175 LYS C N 1
ATOM 3760 C CA . LYS C 3 175 ? 153.92528 189.71601 185.57589 1.000 141.40000 175 LYS C CA 1
ATOM 3761 C C . LYS C 3 175 ? 153.26730 190.99176 186.08725 1.000 143.45000 175 LYS C C 1
ATOM 3762 O O . LYS C 3 175 ? 152.04448 191.03565 186.26419 1.000 146.16000 175 LYS C O 1
ATOM 3768 N N . ARG C 3 176 ? 154.05435 192.04029 186.33708 1.000 145.95000 176 ARG C N 1
ATOM 3769 C CA . ARG C 3 176 ? 153.46278 193.27428 186.85457 1.000 146.40000 176 ARG C CA 1
ATOM 3770 C C . ARG C 3 176 ? 152.69336 194.02086 185.76930 1.000 145.81000 176 ARG C C 1
ATOM 3771 O O . ARG C 3 176 ? 151.48944 194.26748 185.90449 1.000 146.46000 176 ARG C O 1
ATOM 3779 N N . ALA C 3 177 ? 153.37390 194.39541 184.68366 1.000 144.50000 177 ALA C N 1
ATOM 3780 C CA . ALA C 3 177 ? 152.74167 195.22374 183.66013 1.000 144.20000 177 ALA C CA 1
ATOM 3781 C C . ALA C 3 177 ? 151.62229 194.47533 182.94469 1.000 144.19000 177 ALA C C 1
ATOM 3782 O O . ALA C 3 177 ? 150.50303 194.98537 182.81918 1.000 142.49000 177 ALA C O 1
ATOM 3784 N N . GLY C 3 178 ? 151.90357 193.26588 182.46805 1.000 132.46000 178 GLY C N 1
ATOM 3785 C CA . GLY C 3 178 ? 150.90585 192.49107 181.75740 1.000 130.40000 178 GLY C CA 1
ATOM 3786 C C . GLY C 3 178 ? 151.33469 192.09025 180.36167 1.000 127.43000 178 GLY C C 1
ATOM 3787 O O . GLY C 3 178 ? 151.04375 190.97813 179.91279 1.000 130.45000 178 GLY C O 1
ATOM 3788 N N . ARG C 3 179 ? 152.02669 192.98736 179.66662 1.000 116.43000 179 ARG C N 1
ATOM 3789 C CA . ARG C 3 179 ? 152.53241 192.71884 178.32666 1.000 115.29000 179 ARG C CA 1
ATOM 3790 C C . ARG C 3 179 ? 153.58076 193.77383 178.00099 1.000 121.32000 179 ARG C C 1
ATOM 3791 O O . ARG C 3 179 ? 153.91785 194.61812 178.83502 1.000 129.54000 179 ARG C O 1
ATOM 3799 N N . ILE C 3 180 ? 154.10129 193.71814 176.77967 1.000 113.74000 180 ILE C N 1
ATOM 3800 C CA . ILE C 3 180 ? 155.10757 194.67882 176.33441 1.000 114.32000 180 ILE C CA 1
ATOM 3801 C C . ILE C 3 180 ? 154.71404 195.20576 174.95947 1.000 113.80000 180 ILE C C 1
ATOM 3802 O O . ILE C 3 180 ? 154.32422 194.41869 174.08569 1.000 118.58000 180 ILE C O 1
ATOM 3807 N N . PRO C 3 181 ? 154.79303 196.51839 174.71967 1.000 125.66000 181 PRO C N 1
ATOM 3808 C CA . PRO C 3 181 ? 154.46425 197.04862 173.38819 1.000 129.31000 181 PRO C CA 1
ATOM 3809 C C . PRO C 3 181 ? 155.44486 196.60555 172.31109 1.000 133.85000 181 PRO C C 1
ATOM 3810 O O . PRO C 3 181 ? 156.39719 195.87042 172.58720 1.000 137.71000 181 PRO C O 1
ATOM 3814 N N . GLU C 3 182 ? 155.21958 197.05573 171.07534 1.000 137.62000 182 GLU C N 1
ATOM 3815 C CA . GLU C 3 182 ? 155.97490 196.53047 169.94161 1.000 134.04000 182 GLU C CA 1
ATOM 3816 C C . GLU C 3 182 ? 157.40738 197.05465 169.91686 1.000 134.89000 182 GLU C C 1
ATOM 3817 O O . GLU C 3 182 ? 158.34227 196.30140 169.62052 1.000 133.81000 182 GLU C O 1
ATOM 3823 N N . SER C 3 183 ? 157.60168 198.34030 170.22105 1.000 143.29000 183 SER C N 1
ATOM 3824 C CA . SER C 3 183 ? 158.91558 198.95502 170.04297 1.000 148.44000 183 SER C CA 1
ATOM 3825 C C . SER C 3 183 ? 159.94072 198.38615 171.01684 1.000 148.03000 183 SER C C 1
ATOM 3826 O O . SER C 3 183 ? 161.09076 198.11612 170.63765 1.000 146.90000 183 SER C O 1
ATOM 3829 N N . ILE C 3 184 ? 159.54752 198.21314 172.27864 1.000 136.02000 184 ILE C N 1
ATOM 3830 C CA . ILE C 3 184 ? 160.45026 197.62265 173.26037 1.000 134.57000 184 ILE C CA 1
ATOM 3831 C C . ILE C 3 184 ? 160.79655 196.19880 172.85683 1.000 135.70000 184 ILE C C 1
ATOM 3832 O O . ILE C 3 184 ? 161.94450 195.75718 172.99541 1.000 137.76000 184 ILE C O 1
ATOM 3837 N N . LEU C 3 185 ? 159.80988 195.46272 172.34116 1.000 128.24000 185 LEU C N 1
ATOM 3838 C CA . LEU C 3 185 ? 160.06724 194.11225 171.85916 1.000 126.06000 185 LEU C CA 1
ATOM 3839 C C . LEU C 3 185 ? 161.08970 194.12132 170.73403 1.000 130.00000 185 LEU C C 1
ATOM 3840 O O . LEU C 3 185 ? 161.99711 193.28371 170.70470 1.000 133.47000 185 LEU C O 1
ATOM 3845 N N . GLY C 3 186 ? 160.96409 195.06743 169.80287 1.000 132.18000 186 GLY C N 1
ATOM 3846 C CA . GLY C 3 186 ? 161.92728 195.15133 168.71704 1.000 134.09000 186 GLY C CA 1
ATOM 3847 C C . GLY C 3 186 ? 163.33265 195.45318 169.20177 1.000 136.01000 186 GLY C C 1
ATOM 3848 O O . GLY C 3 186 ? 164.30513 194.84593 168.74064 1.000 137.50000 186 GLY C O 1
ATOM 3849 N N . ARG C 3 187 ? 163.46103 196.39354 170.13948 1.000 123.46000 187 ARG C N 1
ATOM 3850 C CA . ARG C 3 187 ? 164.78704 196.70981 170.66261 1.000 123.81000 187 ARG C CA 1
ATOM 3851 C C . ARG C 3 187 ? 165.40039 195.51708 171.38999 1.000 124.28000 187 ARG C C 1
ATOM 3852 O O . ARG C 3 187 ? 166.59639 195.23211 171.23018 1.000 122.70000 187 ARG C O 1
ATOM 3860 N N . ILE C 3 188 ? 164.59540 194.80268 172.18006 1.000 116.13000 188 ILE C N 1
ATOM 3861 C CA . ILE C 3 188 ? 165.09448 193.60994 172.85812 1.000 114.03000 188 ILE C CA 1
ATOM 3862 C C . ILE C 3 188 ? 165.53563 192.56325 171.84378 1.000 118.27000 188 ILE C C 1
ATOM 3863 O O . ILE C 3 188 ? 166.58668 191.92973 172.00424 1.000 118.63000 188 ILE C O 1
ATOM 3868 N N . THR C 3 189 ? 164.73989 192.35616 170.78984 1.000 115.08000 189 THR C N 1
ATOM 3869 C CA . THR C 3 189 ? 165.11825 191.38481 169.76893 1.000 109.24000 189 THR C CA 1
ATOM 3870 C C . THR C 3 189 ? 166.44218 191.76115 169.13176 1.000 112.69000 189 THR C C 1
ATOM 3871 O O . THR C 3 189 ? 167.30053 190.90025 168.91642 1.000 114.69000 189 THR C O 1
ATOM 3875 N N . LEU C 3 190 ? 166.62808 193.04774 168.83200 1.000 117.96000 190 LEU C N 1
ATOM 3876 C CA . LEU C 3 190 ? 167.89215 193.49283 168.25598 1.000 117.75000 190 LEU C CA 1
ATOM 3877 C C . LEU C 3 190 ? 169.05723 193.19808 169.19318 1.000 120.13000 190 LEU C C 1
ATOM 3878 O O . LEU C 3 190 ? 170.10191 192.68958 168.76112 1.000 124.35000 190 LEU C O 1
ATOM 3883 N N . ALA C 3 191 ? 168.88856 193.49168 170.48468 1.000 105.02000 191 ALA C N 1
ATOM 3884 C CA . ALA C 3 191 ? 169.97591 193.27672 171.43581 1.000 102.13000 191 ALA C CA 1
ATOM 3885 C C . ALA C 3 191 ? 170.34556 191.79980 171.53546 1.000 107.56000 191 ALA C C 1
ATOM 3886 O O . ALA C 3 191 ? 171.52887 191.43657 171.47062 1.000 114.03000 191 ALA C O 1
ATOM 3888 N N . VAL C 3 192 ? 169.34437 190.92782 171.68318 1.000 110.08000 192 VAL C N 1
ATOM 3889 C CA . VAL C 3 192 ? 169.64055 189.50267 171.82214 1.000 111.00000 192 VAL C CA 1
ATOM 3890 C C . VAL C 3 192 ? 170.20922 188.93361 170.52935 1.000 113.44000 192 VAL C C 1
ATOM 3891 O O . VAL C 3 192 ? 171.08753 188.06401 170.55923 1.000 110.59000 192 VAL C O 1
ATOM 3895 N N . LEU C 3 193 ? 169.71730 189.39375 169.37610 1.000 104.47000 193 LEU C N 1
ATOM 3896 C CA . LEU C 3 193 ? 170.26204 188.91296 168.11211 1.000 94.28000 193 LEU C CA 1
ATOM 3897 C C . LEU C 3 193 ? 171.73026 189.28392 167.97797 1.000 103.25000 193 LEU C C 1
ATOM 3898 O O . LEU C 3 193 ? 172.55464 188.44976 167.58419 1.000 112.23000 193 LEU C O 1
ATOM 3903 N N . LYS C 3 194 ? 172.08127 190.52675 168.32112 1.000 113.10000 194 LYS C N 1
ATOM 3904 C CA . LYS C 3 194 ? 173.48133 190.93102 168.25490 1.000 113.28000 194 LYS C CA 1
ATOM 3905 C C . LYS C 3 194 ? 174.33761 190.11145 169.21225 1.000 112.90000 194 LYS C C 1
ATOM 3906 O O . LYS C 3 194 ? 175.43437 189.66655 168.84974 1.000 113.83000 194 LYS C O 1
ATOM 3912 N N . GLY C 3 195 ? 173.85012 189.88901 170.43510 1.000 116.10000 195 GLY C N 1
ATOM 3913 C CA . GLY C 3 195 ? 174.62486 189.10859 171.38908 1.000 114.55000 195 GLY C CA 1
ATOM 3914 C C . GLY C 3 195 ? 174.84943 187.68041 170.92922 1.000 119.99000 195 GLY C C 1
ATOM 3915 O O . GLY C 3 195 ? 175.96487 187.15266 171.00870 1.000 124.91000 195 GLY C O 1
ATOM 3916 N N . LEU C 3 196 ? 173.78803 187.03445 170.43981 1.000 118.48000 196 LEU C N 1
ATOM 3917 C CA . LEU C 3 196 ? 173.90796 185.66335 169.95793 1.000 118.62000 196 LEU C CA 1
ATOM 3918 C C . LEU C 3 196 ? 174.85545 185.58175 168.77130 1.000 119.66000 196 LEU C C 1
ATOM 3919 O O . LEU C 3 196 ? 175.67999 184.66091 168.68497 1.000 121.27000 196 LEU C O 1
ATOM 3924 N N . SER C 3 197 ? 174.74762 186.53447 167.84081 1.000 118.71000 197 SER C N 1
ATOM 3925 C CA . SER C 3 197 ? 175.64306 186.54211 166.69311 1.000 114.96000 197 SER C CA 1
ATOM 3926 C C . SER C 3 197 ? 177.08893 186.68837 167.13569 1.000 120.98000 197 SER C C 1
ATOM 3927 O O . SER C 3 197 ? 177.97028 185.98337 166.63236 1.000 125.08000 197 SER C O 1
ATOM 3930 N N . TYR C 3 198 ? 177.35199 187.58495 168.09077 1.000 126.59000 198 TYR C N 1
ATOM 3931 C CA . TYR C 3 198 ? 178.71808 187.75259 168.57510 1.000 127.72000 198 TYR C CA 1
ATOM 3932 C C . TYR C 3 198 ? 179.24339 186.46172 169.18547 1.000 127.19000 198 TYR C C 1
ATOM 3933 O O . TYR C 3 198 ? 180.36040 186.02590 168.87990 1.000 130.32000 198 TYR C O 1
ATOM 3942 N N . LEU C 3 199 ? 178.45085 185.84010 170.06179 1.000 122.99000 199 LEU C N 1
ATOM 3943 C CA . LEU C 3 199 ? 178.91331 184.63297 170.74000 1.000 121.28000 199 LEU C CA 1
ATOM 3944 C C . LEU C 3 199 ? 179.21578 183.52799 169.73848 1.000 122.76000 199 LEU C C 1
ATOM 3945 O O . LEU C 3 199 ? 180.28765 182.90959 169.78050 1.000 120.83000 199 LEU C O 1
ATOM 3950 N N . ARG C 3 200 ? 178.28794 183.28530 168.80890 1.000 136.59000 200 ARG C N 1
ATOM 3951 C CA . ARG C 3 200 ? 178.47846 182.21470 167.83658 1.000 134.15000 200 ARG C CA 1
ATOM 3952 C C . ARG C 3 200 ? 179.66047 182.49785 166.91770 1.000 137.25000 200 ARG C C 1
ATOM 3953 O O . ARG C 3 200 ? 180.44267 181.59112 166.60972 1.000 138.60000 200 ARG C O 1
ATOM 3961 N N . ASP C 3 201 ? 179.81510 183.74857 166.47416 1.000 139.09000 201 ASP C N 1
ATOM 3962 C CA . ASP C 3 201 ? 180.88579 184.07088 165.53979 1.000 138.41000 201 ASP C CA 1
ATOM 3963 C C . ASP C 3 201 ? 182.25581 184.02297 166.20072 1.000 136.17000 201 ASP C C 1
ATOM 3964 O O . ASP C 3 201 ? 183.23448 183.62759 165.55824 1.000 135.03000 201 ASP C O 1
ATOM 3969 N N . ASN C 3 202 ? 182.35429 184.41221 167.47120 1.000 141.59000 202 ASN C N 1
ATOM 3970 C CA . ASN C 3 202 ? 183.66754 184.51834 168.09266 1.000 141.55000 202 ASN C CA 1
ATOM 3971 C C . ASN C 3 202 ? 184.09618 183.24251 168.80777 1.000 142.87000 202 ASN C C 1
ATOM 3972 O O . ASN C 3 202 ? 185.24126 182.80722 168.64750 1.000 141.22000 202 ASN C O 1
ATOM 3977 N N . HIS C 3 203 ? 183.21438 182.62550 169.59636 1.000 150.69000 203 HIS C N 1
ATOM 3978 C CA . HIS C 3 203 ? 183.60241 181.46120 170.37935 1.000 149.57000 203 HIS C CA 1
ATOM 3979 C C . HIS C 3 203 ? 182.78900 180.21243 170.07284 1.000 152.39000 203 HIS C C 1
ATOM 3980 O O . HIS C 3 203 ? 183.05796 179.16214 170.66842 1.000 153.40000 203 HIS C O 1
ATOM 3987 N N . ALA C 3 204 ? 181.81616 180.29103 169.16236 1.000 137.94000 204 ALA C N 1
ATOM 3988 C CA . ALA C 3 204 ? 181.00318 179.13887 168.76848 1.000 133.25000 204 ALA C CA 1
ATOM 3989 C C . ALA C 3 204 ? 180.34522 178.48344 169.97913 1.000 135.41000 204 ALA C C 1
ATOM 3990 O O . ALA C 3 204 ? 180.35310 177.26098 170.13541 1.000 136.39000 204 ALA C O 1
ATOM 3992 N N . ILE C 3 205 ? 179.77711 179.30941 170.84996 1.000 135.05000 205 ILE C N 1
ATOM 3993 C CA . ILE C 3 205 ? 179.07521 178.84497 172.03913 1.000 133.03000 205 ILE C CA 1
ATOM 3994 C C . ILE C 3 205 ? 177.58180 178.94592 171.76900 1.000 133.20000 205 ILE C C 1
ATOM 3995 O O . ILE C 3 205 ? 177.07185 180.02532 171.44618 1.000 136.42000 205 ILE C O 1
ATOM 4000 N N . ILE C 3 206 ? 176.88219 177.82586 171.88972 1.000 116.37000 206 ILE C N 1
ATOM 4001 C CA . ILE C 3 206 ? 175.44142 177.78523 171.68026 1.000 113.70000 206 ILE C CA 1
ATOM 4002 C C . ILE C 3 206 ? 174.75452 178.04339 173.01214 1.000 120.24000 206 ILE C C 1
ATOM 4003 O O . ILE C 3 206 ? 175.04711 177.37639 174.01134 1.000 125.50000 206 ILE C O 1
ATOM 4008 N N . HIS C 3 207 ? 173.84422 179.01755 173.02759 1.000 99.59000 207 HIS C N 1
ATOM 4009 C CA . HIS C 3 207 ? 173.17610 179.40271 174.26560 1.000 95.84000 207 HIS C CA 1
ATOM 4010 C C . HIS C 3 207 ? 172.44209 178.22040 174.88378 1.000 101.39000 207 HIS C C 1
ATOM 4011 O O . HIS C 3 207 ? 172.76085 177.78535 175.99567 1.000 102.05000 207 HIS C O 1
ATOM 4018 N N . ARG C 3 208 ? 171.43086 177.71127 174.17833 1.000 116.93000 208 ARG C N 1
ATOM 4019 C CA . ARG C 3 208 ? 170.63397 176.54835 174.56090 1.000 117.77000 208 ARG C CA 1
ATOM 4020 C C . ARG C 3 208 ? 169.70230 176.85123 175.73053 1.000 119.64000 208 ARG C C 1
ATOM 4021 O O . ARG C 3 208 ? 168.82167 176.04540 176.04720 1.000 121.41000 208 ARG C O 1
ATOM 4029 N N . ASP C 3 209 ? 169.86187 178.01696 176.35995 1.000 111.78000 209 ASP C N 1
ATOM 4030 C CA . ASP C 3 209 ? 168.97856 178.48983 177.42964 1.000 112.52000 209 ASP C CA 1
ATOM 4031 C C . ASP C 3 209 ? 168.53876 179.89983 177.05399 1.000 115.84000 209 ASP C C 1
ATOM 4032 O O . ASP C 3 209 ? 169.15395 180.87781 177.48312 1.000 114.28000 209 ASP C O 1
ATOM 4037 N N . VAL C 3 210 ? 167.47326 180.00973 176.26782 1.000 104.67000 210 VAL C N 1
ATOM 4038 C CA . VAL C 3 210 ? 166.92241 181.30089 175.87428 1.000 103.26000 210 VAL C CA 1
ATOM 4039 C C . VAL C 3 210 ? 165.46722 181.34317 176.31153 1.000 96.74000 210 VAL C C 1
ATOM 4040 O O . VAL C 3 210 ? 164.65483 180.52467 175.86566 1.000 104.40000 210 VAL C O 1
ATOM 4044 N N . LYS C 3 211 ? 165.14302 182.29020 177.18028 1.000 90.57000 211 LYS C N 1
ATOM 4045 C CA . LYS C 3 211 ? 163.80125 182.44991 177.72072 1.000 91.49000 211 LYS C CA 1
ATOM 4046 C C . LYS C 3 211 ? 163.71755 183.82816 178.36763 1.000 90.63000 211 LYS C C 1
ATOM 4047 O O . LYS C 3 211 ? 164.75018 184.43167 178.66141 1.000 97.04000 211 LYS C O 1
ATOM 4053 N N . PRO C 3 212 ? 162.50374 184.34529 178.60118 1.000 91.99000 212 PRO C N 1
ATOM 4054 C CA . PRO C 3 212 ? 162.38706 185.68198 179.19964 1.000 87.48000 212 PRO C CA 1
ATOM 4055 C C . PRO C 3 212 ? 163.02035 185.77394 180.57665 1.000 93.93000 212 PRO C C 1
ATOM 4056 O O . PRO C 3 212 ? 163.18023 186.87012 181.11860 1.000 112.58000 212 PRO C O 1
ATOM 4060 N N . SER C 3 213 ? 163.37559 184.63408 181.15641 1.000 90.96000 213 SER C N 1
ATOM 4061 C CA . SER C 3 213 ? 164.00359 184.59240 182.46748 1.000 101.57000 213 SER C CA 1
ATOM 4062 C C . SER C 3 213 ? 165.51214 184.79322 182.41163 1.000 98.82000 213 SER C C 1
ATOM 4063 O O . SER C 3 213 ? 166.15940 184.80113 183.46262 1.000 93.94000 213 SER C O 1
ATOM 4066 N N . ASN C 3 214 ? 166.08849 184.94927 181.21923 1.000 97.28000 214 ASN C N 1
ATOM 4067 C CA . ASN C 3 214 ? 167.52924 185.11287 181.06351 1.000 94.64000 214 ASN C CA 1
ATOM 4068 C C . ASN C 3 214 ? 167.89157 186.41864 180.36753 1.000 93.93000 214 ASN C C 1
ATOM 4069 O O . ASN C 3 214 ? 168.96574 186.51954 179.76973 1.000 94.01000 214 ASN C O 1
ATOM 4074 N N . ILE C 3 215 ? 167.01799 187.41751 180.42501 1.000 103.99000 215 ILE C N 1
ATOM 4075 C CA . ILE C 3 215 ? 167.26134 188.71850 179.81576 1.000 104.40000 215 ILE C CA 1
ATOM 4076 C C . ILE C 3 215 ? 167.17925 189.77076 180.91161 1.000 103.70000 215 ILE C C 1
ATOM 4077 O O . ILE C 3 215 ? 166.10769 189.99014 181.48955 1.000 107.23000 215 ILE C O 1
ATOM 4082 N N . LEU C 3 216 ? 168.30153 190.42770 181.18604 1.000 96.92000 216 LEU C N 1
ATOM 4083 C CA . LEU C 3 216 ? 168.39981 191.40489 182.26070 1.000 98.34000 216 LEU C CA 1
ATOM 4084 C C . LEU C 3 216 ? 168.37126 192.81392 181.68566 1.000 101.91000 216 LEU C C 1
ATOM 4085 O O . LEU C 3 216 ? 169.09130 193.11377 180.72923 1.000 109.73000 216 LEU C O 1
ATOM 4090 N N . VAL C 3 217 ? 167.54965 193.67464 182.27660 1.000 88.49000 217 VAL C N 1
ATOM 4091 C CA . VAL C 3 217 ? 167.38147 195.05157 181.83209 1.000 86.19000 217 VAL C CA 1
ATOM 4092 C C . VAL C 3 217 ? 167.92853 195.97269 182.91038 1.000 93.87000 217 VAL C C 1
ATOM 4093 O O . VAL C 3 217 ? 167.64826 195.77995 184.09794 1.000 100.90000 217 VAL C O 1
ATOM 4097 N N . ASN C 3 218 ? 168.71649 196.96138 182.50025 1.000 118.71000 218 ASN C N 1
ATOM 4098 C CA . ASN C 3 218 ? 169.28593 197.93780 183.41573 1.000 121.49000 218 ASN C CA 1
ATOM 4099 C C . ASN C 3 218 ? 168.29988 199.08890 183.61807 1.000 118.55000 218 ASN C C 1
ATOM 4100 O O . ASN C 3 218 ? 167.13641 199.02014 183.21407 1.000 112.86000 218 ASN C O 1
ATOM 4105 N N . SER C 3 219 ? 168.75991 200.16352 184.25625 1.000 126.83000 219 SER C N 1
ATOM 4106 C CA . SER C 3 219 ? 167.93756 201.34123 184.50108 1.000 128.06000 219 SER C CA 1
ATOM 4107 C C . SER C 3 219 ? 168.13453 202.43810 183.46560 1.000 129.31000 219 SER C C 1
ATOM 4108 O O . SER C 3 219 ? 167.19089 203.18349 183.18182 1.000 127.92000 219 SER C O 1
ATOM 4111 N N . SER C 3 220 ? 169.33763 202.55816 182.89993 1.000 121.95000 220 SER C N 1
ATOM 4112 C CA . SER C 3 220 ? 169.57576 203.56558 181.87306 1.000 117.31000 220 SER C CA 1
ATOM 4113 C C . SER C 3 220 ? 168.82696 203.24553 180.58698 1.000 118.01000 220 SER C C 1
ATOM 4114 O O . SER C 3 220 ? 168.39392 204.16142 179.88006 1.000 120.19000 220 SER C O 1
ATOM 4117 N N . GLY C 3 221 ? 168.66522 201.96464 180.26858 1.000 118.25000 221 GLY C N 1
ATOM 4118 C CA . GLY C 3 221 ? 167.96831 201.56394 179.06306 1.000 120.54000 221 GLY C CA 1
ATOM 4119 C C . GLY C 3 221 ? 168.65044 200.42750 178.33147 1.000 115.98000 221 GLY C C 1
ATOM 4120 O O . GLY C 3 221 ? 168.20145 200.01330 177.25930 1.000 115.16000 221 GLY C O 1
ATOM 4121 N N . GLU C 3 222 ? 169.73401 199.91261 178.90533 1.000 111.87000 222 GLU C N 1
ATOM 4122 C CA . GLU C 3 222 ? 170.48158 198.83587 178.27745 1.000 117.22000 222 GLU C CA 1
ATOM 4123 C C . GLU C 3 222 ? 169.72131 197.51684 178.37605 1.000 122.98000 222 GLU C C 1
ATOM 4124 O O . GLU C 3 222 ? 168.73845 197.38553 179.10861 1.000 129.62000 222 GLU C O 1
ATOM 4130 N N . ILE C 3 223 ? 170.18405 196.53502 177.60594 1.000 92.85000 223 ILE C N 1
ATOM 4131 C CA . ILE C 3 223 ? 169.64645 195.17881 177.63071 1.000 80.18000 223 ILE C CA 1
ATOM 4132 C C . ILE C 3 223 ? 170.81913 194.21385 177.57559 1.000 81.63000 223 ILE C C 1
ATOM 4133 O O . ILE C 3 223 ? 171.75200 194.41301 176.79247 1.000 104.10000 223 ILE C O 1
ATOM 4138 N N . LYS C 3 224 ? 170.78382 193.17611 178.40653 1.000 82.46000 224 LYS C N 1
ATOM 4139 C CA . LYS C 3 224 ? 171.89370 192.23478 178.44655 1.000 89.66000 224 LYS C CA 1
ATOM 4140 C C . LYS C 3 224 ? 171.41349 190.79316 178.34195 1.000 94.22000 224 LYS C C 1
ATOM 4141 O O . LYS C 3 224 ? 170.24013 190.54054 178.05609 1.000 100.62000 224 LYS C O 1
ATOM 4147 N N . ILE C 3 225 ? 172.32222 189.84414 178.56211 1.000 101.75000 225 ILE C N 1
ATOM 4148 C CA . ILE C 3 225 ? 172.02804 188.42259 178.43483 1.000 99.03000 225 ILE C CA 1
ATOM 4149 C C . ILE C 3 225 ? 172.92763 187.66914 179.40443 1.000 102.28000 225 ILE C C 1
ATOM 4150 O O . ILE C 3 225 ? 174.02716 188.12103 179.73336 1.000 112.21000 225 ILE C O 1
ATOM 4155 N N . CYS C 3 226 ? 172.44899 186.52360 179.88283 1.000 90.40000 226 CYS C N 1
ATOM 4156 C CA . CYS C 3 226 ? 173.18543 185.77230 180.89050 1.000 80.81000 226 CYS C CA 1
ATOM 4157 C C . CYS C 3 226 ? 172.71582 184.32639 180.88716 1.000 90.71000 226 CYS C C 1
ATOM 4158 O O . CYS C 3 226 ? 171.70931 183.97882 180.26705 1.000 109.72000 226 CYS C O 1
ATOM 4161 N N . ASP C 3 227 ? 173.47153 183.48707 181.59706 1.000 104.64000 227 ASP C N 1
ATOM 4162 C CA . ASP C 3 227 ? 173.14183 182.07488 181.79357 1.000 106.48000 227 ASP C CA 1
ATOM 4163 C C . ASP C 3 227 ? 173.12672 181.31000 180.47109 1.000 111.19000 227 ASP C C 1
ATOM 4164 O O . ASP C 3 227 ? 172.13555 180.67748 180.10625 1.000 116.17000 227 ASP C O 1
ATOM 4169 N N . PHE C 3 228 ? 174.24342 181.36012 179.75187 1.000 105.01000 228 PHE C N 1
ATOM 4170 C CA . PHE C 3 228 ? 174.39833 180.62021 178.50802 1.000 103.77000 228 PHE C CA 1
ATOM 4171 C C . PHE C 3 228 ? 175.34103 179.44521 178.72044 1.000 102.84000 228 PHE C C 1
ATOM 4172 O O . PHE C 3 228 ? 176.39453 179.58741 179.34625 1.000 118.06000 228 PHE C O 1
ATOM 4180 N N . GLY C 3 229 ? 174.95477 178.28491 178.20052 1.000 93.99000 229 GLY C N 1
ATOM 4181 C CA . GLY C 3 229 ? 175.71157 177.07284 178.43282 1.000 95.64000 229 GLY C CA 1
ATOM 4182 C C . GLY C 3 229 ? 177.10420 177.10259 177.84571 1.000 93.79000 229 GLY C C 1
ATOM 4183 O O . GLY C 3 229 ? 177.27290 177.01925 176.62747 1.000 102.45000 229 GLY C O 1
ATOM 4184 N N . VAL C 3 230 ? 178.11266 177.21212 178.70599 1.000 111.30000 230 VAL C N 1
ATOM 4185 C CA . VAL C 3 230 ? 179.50247 177.23762 178.28374 1.000 116.14000 230 VAL C CA 1
ATOM 4186 C C . VAL C 3 230 ? 180.21817 175.93615 178.62119 1.000 115.33000 230 VAL C C 1
ATOM 4187 O O . VAL C 3 230 ? 180.95813 175.40157 177.79293 1.000 121.44000 230 VAL C O 1
ATOM 4191 N N . SER C 3 231 ? 180.00292 175.40399 179.82017 1.000 129.76000 231 SER C N 1
ATOM 4192 C CA . SER C 3 231 ? 180.64296 174.16994 180.25897 1.000 136.14000 231 SER C CA 1
ATOM 4193 C C . SER C 3 231 ? 179.62309 173.04102 180.19136 1.000 136.53000 231 SER C C 1
ATOM 4194 O O . SER C 3 231 ? 178.66230 173.01651 180.96640 1.000 138.85000 231 SER C O 1
ATOM 4197 N N . GLY C 3 232 ? 179.83474 172.10495 179.26520 1.000 136.57000 232 GLY C N 1
ATOM 4198 C CA . GLY C 3 232 ? 178.94445 170.96500 179.15552 1.000 136.62000 232 GLY C CA 1
ATOM 4199 C C . GLY C 3 232 ? 179.09827 169.95798 180.27344 1.000 138.44000 232 GLY C C 1
ATOM 4200 O O . GLY C 3 232 ? 178.16137 169.19897 180.54221 1.000 137.46000 232 GLY C O 1
ATOM 4201 N N . GLN C 3 233 ? 180.25816 169.93647 180.93411 1.000 143.68000 233 GLN C N 1
ATOM 4202 C CA . GLN C 3 233 ? 180.47090 168.99129 182.02378 1.000 143.48000 233 GLN C CA 1
ATOM 4203 C C . GLN C 3 233 ? 179.57873 169.29764 183.21860 1.000 144.22000 233 GLN C C 1
ATOM 4204 O O . GLN C 3 233 ? 179.19705 168.38102 183.95431 1.000 145.06000 233 GLN C O 1
ATOM 4210 N N . LEU C 3 234 ? 179.24192 170.57135 183.43178 1.000 139.36000 234 LEU C N 1
ATOM 4211 C CA . LEU C 3 234 ? 178.35361 170.92473 184.53402 1.000 140.53000 234 LEU C CA 1
ATOM 4212 C C . LEU C 3 234 ? 176.97085 170.31298 184.34601 1.000 141.64000 234 LEU C C 1
ATOM 4213 O O . LEU C 3 234 ? 176.33528 169.88787 185.31767 1.000 140.95000 234 LEU C O 1
ATOM 4218 N N . ILE C 3 235 ? 176.48352 170.26743 183.10413 1.000 142.29000 235 ILE C N 1
ATOM 4219 C CA . ILE C 3 235 ? 175.20705 169.61175 182.83390 1.000 141.94000 235 ILE C CA 1
ATOM 4220 C C . ILE C 3 235 ? 175.29211 168.12865 183.16562 1.000 145.22000 235 ILE C C 1
ATOM 4221 O O . ILE C 3 235 ? 174.39015 167.56332 183.79585 1.000 147.29000 235 ILE C O 1
ATOM 4226 N N . ASP C 3 236 ? 176.37986 167.47669 182.74979 1.000 151.88000 236 ASP C N 1
ATOM 4227 C CA . ASP C 3 236 ? 176.55064 166.05055 182.99728 1.000 152.61000 236 ASP C CA 1
ATOM 4228 C C . ASP C 3 236 ? 176.71291 165.72951 184.47673 1.000 151.26000 236 ASP C C 1
ATOM 4229 O O . ASP C 3 236 ? 176.51389 164.57652 184.87290 1.000 149.96000 236 ASP C O 1
ATOM 4234 N N . SER C 3 237 ? 177.06602 166.71567 185.30142 1.000 142.32000 237 SER C N 1
ATOM 4235 C CA . SER C 3 237 ? 177.29957 166.49135 186.72264 1.000 142.35000 237 SER C CA 1
ATOM 4236 C C . SER C 3 237 ? 176.34350 167.28951 187.60081 1.000 140.65000 237 SER C C 1
ATOM 4237 O O . SER C 3 237 ? 176.60201 167.45361 188.79637 1.000 142.41000 237 SER C O 1
ATOM 4240 N N . MET C 3 238 ? 175.24731 167.78922 187.03689 1.000 143.01000 238 MET C N 1
ATOM 4241 C CA . MET C 3 238 ? 174.28885 168.55321 187.82246 1.000 146.05000 238 MET C CA 1
ATOM 4242 C C . MET C 3 238 ? 173.60051 167.65743 188.84469 1.000 149.54000 238 MET C C 1
ATOM 4243 O O . MET C 3 238 ? 173.25358 166.50938 188.55574 1.000 153.52000 238 MET C O 1
ATOM 4248 N N . ALA C 3 239 ? 173.40863 168.19101 190.05275 1.000 144.13000 239 ALA C N 1
ATOM 4249 C CA . ALA C 3 239 ? 172.82228 167.40108 191.13113 1.000 143.25000 239 ALA C CA 1
ATOM 4250 C C . ALA C 3 239 ? 171.34941 167.11135 190.87166 1.000 141.29000 239 ALA C C 1
ATOM 4251 O O . ALA C 3 239 ? 170.90185 165.96560 190.99179 1.000 142.76000 239 ALA C O 1
ATOM 4253 N N . ASN C 3 240 ? 170.57942 168.13635 190.51255 1.000 123.58000 240 ASN C N 1
ATOM 4254 C CA . ASN C 3 240 ? 169.14474 167.97222 190.31934 1.000 122.60000 240 ASN C CA 1
ATOM 4255 C C . ASN C 3 240 ? 168.69019 168.57397 188.99855 1.000 123.77000 240 ASN C C 1
ATOM 4256 O O . ASN C 3 240 ? 169.51375 168.96046 188.16416 1.000 121.84000 240 ASN C O 1
ATOM 4261 N N . SER C 3 241 ? 167.37713 168.64482 188.80311 1.000 115.18000 241 SER C N 1
ATOM 4262 C CA . SER C 3 241 ? 166.79595 169.31861 187.65255 1.000 111.86000 241 SER C CA 1
ATOM 4263 C C . SER C 3 241 ? 165.35200 169.66099 187.97769 1.000 111.12000 241 SER C C 1
ATOM 4264 O O . SER C 3 241 ? 164.76289 169.12027 188.91627 1.000 114.07000 241 SER C O 1
ATOM 4267 N N . PHE C 3 242 ? 164.78997 170.57003 187.18912 1.000 99.06000 242 PHE C N 1
ATOM 4268 C CA . PHE C 3 242 ? 163.41018 170.99179 187.36248 1.000 104.52000 242 PHE C CA 1
ATOM 4269 C C . PHE C 3 242 ? 162.74155 171.04371 185.99935 1.000 99.00000 242 PHE C C 1
ATOM 4270 O O . PHE C 3 242 ? 163.40826 171.19835 184.97427 1.000 106.62000 242 PHE C O 1
ATOM 4278 N N . VAL C 3 243 ? 161.41850 170.90451 185.99057 1.000 77.17000 243 VAL C N 1
ATOM 4279 C CA . VAL C 3 243 ? 160.69387 170.81322 184.72960 1.000 81.08000 243 VAL C CA 1
ATOM 4280 C C . VAL C 3 243 ? 159.77039 172.01401 184.57409 1.000 83.79000 243 VAL C C 1
ATOM 4281 O O . VAL C 3 243 ? 159.86853 172.76012 183.59432 1.000 95.16000 243 VAL C O 1
ATOM 4285 N N . GLY C 3 244 ? 158.86574 172.20914 185.52659 1.000 85.33000 244 GLY C N 1
ATOM 4286 C CA . GLY C 3 244 ? 157.96255 173.33851 185.49194 1.000 90.01000 244 GLY C CA 1
ATOM 4287 C C . GLY C 3 244 ? 156.84312 173.16328 184.48312 1.000 90.87000 244 GLY C C 1
ATOM 4288 O O . GLY C 3 244 ? 156.83039 172.24888 183.65949 1.000 86.23000 244 GLY C O 1
ATOM 4289 N N . THR C 3 245 ? 155.88101 174.07804 184.55130 1.000 107.80000 245 THR C N 1
ATOM 4290 C CA . THR C 3 245 ? 154.73257 174.06238 183.65703 1.000 108.12000 245 THR C CA 1
ATOM 4291 C C . THR C 3 245 ? 154.96990 174.83976 182.37032 1.000 106.53000 245 THR C C 1
ATOM 4292 O O . THR C 3 245 ? 154.07211 174.89407 181.52485 1.000 109.15000 245 THR C O 1
ATOM 4296 N N . ARG C 3 246 ? 156.14353 175.44475 182.20459 1.000 113.40000 246 ARG C N 1
ATOM 4297 C CA . ARG C 3 246 ? 156.49253 176.19169 181.00263 1.000 112.19000 246 ARG C CA 1
ATOM 4298 C C . ARG C 3 246 ? 157.79244 175.63247 180.44754 1.000 109.95000 246 ARG C C 1
ATOM 4299 O O . ARG C 3 246 ? 158.80639 175.59932 181.15181 1.000 111.70000 246 ARG C O 1
ATOM 4307 N N . SER C 3 247 ? 157.76418 175.19998 179.19088 1.000 103.24000 247 SER C N 1
ATOM 4308 C CA . SER C 3 247 ? 158.93042 174.62754 178.53619 1.000 105.97000 247 SER C CA 1
ATOM 4309 C C . SER C 3 247 ? 159.20956 175.38129 177.24719 1.000 111.35000 247 SER C C 1
ATOM 4310 O O . SER C 3 247 ? 158.28105 175.78396 176.54169 1.000 121.26000 247 SER C O 1
ATOM 4313 N N . TYR C 3 248 ? 160.49225 175.56676 176.94165 1.000 91.52000 248 TYR C N 1
ATOM 4314 C CA . TYR C 3 248 ? 160.91570 176.32667 175.77318 1.000 92.37000 248 TYR C CA 1
ATOM 4315 C C . TYR C 3 248 ? 161.81136 175.50255 174.85565 1.000 101.07000 248 TYR C C 1
ATOM 4316 O O . TYR C 3 248 ? 162.62425 176.05598 174.11606 1.000 110.01000 248 TYR C O 1
ATOM 4325 N N . MET C 3 249 ? 161.68057 174.18189 174.89137 1.000 110.48000 249 MET C N 1
ATOM 4326 C CA . MET C 3 249 ? 162.51924 173.34212 174.05450 1.000 107.61000 249 MET C CA 1
ATOM 4327 C C . MET C 3 249 ? 161.99488 173.32092 172.62081 1.000 106.62000 249 MET C C 1
ATOM 4328 O O . MET C 3 249 ? 160.93198 173.86221 172.30669 1.000 109.31000 249 MET C O 1
ATOM 4333 N N . SER C 3 250 ? 162.76950 172.68340 171.73610 1.000 108.52000 250 SER C N 1
ATOM 4334 C CA . SER C 3 250 ? 162.43273 172.62381 170.32391 1.000 114.32000 250 SER C CA 1
ATOM 4335 C C . SER C 3 250 ? 161.91734 171.24052 169.94617 1.000 112.99000 250 SER C C 1
ATOM 4336 O O . SER C 3 250 ? 162.33312 170.23562 170.53003 1.000 118.06000 250 SER C O 1
ATOM 4339 N N . PRO C 3 251 ? 161.01427 171.16520 168.96526 1.000 96.28000 251 PRO C N 1
ATOM 4340 C CA . PRO C 3 251 ? 160.48516 169.85504 168.56047 1.000 96.83000 251 PRO C CA 1
ATOM 4341 C C . PRO C 3 251 ? 161.55769 168.87438 168.13820 1.000 99.02000 251 PRO C C 1
ATOM 4342 O O . PRO C 3 251 ? 161.39987 167.66895 168.36001 1.000 108.20000 251 PRO C O 1
ATOM 4346 N N . GLU C 3 252 ? 162.64561 169.34593 167.53102 1.000 112.82000 252 GLU C N 1
ATOM 4347 C CA . GLU C 3 252 ? 163.74230 168.44075 167.21366 1.000 116.95000 252 GLU C CA 1
ATOM 4348 C C . GLU C 3 252 ? 164.51168 168.04144 168.46371 1.000 118.93000 252 GLU C C 1
ATOM 4349 O O . GLU C 3 252 ? 165.11942 166.96717 168.49717 1.000 124.61000 252 GLU C O 1
ATOM 4355 N N . ARG C 3 253 ? 164.50985 168.89033 169.49266 1.000 107.04000 253 ARG C N 1
ATOM 4356 C CA . ARG C 3 253 ? 165.22384 168.55557 170.71973 1.000 108.81000 253 ARG C CA 1
ATOM 4357 C C . ARG C 3 253 ? 164.53493 167.42315 171.46938 1.000 108.38000 253 ARG C C 1
ATOM 4358 O O . ARG C 3 253 ? 165.20203 166.54551 172.02876 1.000 112.56000 253 ARG C O 1
ATOM 4366 N N . LEU C 3 254 ? 163.20131 167.42479 171.49179 1.000 89.93000 254 LEU C N 1
ATOM 4367 C CA . LEU C 3 254 ? 162.45296 166.40076 172.20833 1.000 89.18000 254 LEU C CA 1
ATOM 4368 C C . LEU C 3 254 ? 162.54654 165.02954 171.55535 1.000 99.46000 254 LEU C C 1
ATOM 4369 O O . LEU C 3 254 ? 162.17997 164.03731 172.19112 1.000 107.14000 254 LEU C O 1
ATOM 4374 N N . GLN C 3 255 ? 163.01868 164.94547 170.31468 1.000 98.03000 255 GLN C N 1
ATOM 4375 C CA . GLN C 3 255 ? 163.13127 163.68015 169.60608 1.000 92.62000 255 GLN C CA 1
ATOM 4376 C C . GLN C 3 255 ? 164.55139 163.13538 169.60112 1.000 92.32000 255 GLN C C 1
ATOM 4377 O O . GLN C 3 255 ? 164.85454 162.23094 168.81843 1.000 97.10000 255 GLN C O 1
ATOM 4383 N N . GLY C 3 256 ? 165.42677 163.66667 170.44777 1.000 100.89000 256 GLY C N 1
ATOM 4384 C CA . GLY C 3 256 ? 166.76815 163.14783 170.58509 1.000 103.03000 256 GLY C CA 1
ATOM 4385 C C . GLY C 3 256 ? 167.78208 163.67621 169.59629 1.000 107.88000 256 GLY C C 1
ATOM 4386 O O . GLY C 3 256 ? 168.93113 163.21731 169.61399 1.000 109.09000 256 GLY C O 1
ATOM 4387 N N . THR C 3 257 ? 167.40597 164.62017 168.73831 1.000 128.71000 257 THR C N 1
ATOM 4388 C CA . THR C 3 257 ? 168.36771 165.19559 167.81222 1.000 128.45000 257 THR C CA 1
ATOM 4389 C C . THR C 3 257 ? 169.36798 166.07031 168.56006 1.000 128.64000 257 THR C C 1
ATOM 4390 O O . THR C 3 257 ? 169.12799 166.51810 169.68401 1.000 129.62000 257 THR C O 1
ATOM 4394 N N . HIS C 3 258 ? 170.50349 166.31497 167.91361 1.000 137.13000 258 HIS C N 1
ATOM 4395 C CA . HIS C 3 258 ? 171.56662 167.08979 168.53005 1.000 138.47000 258 HIS C CA 1
ATOM 4396 C C . HIS C 3 258 ? 171.13017 168.53833 168.73367 1.000 136.32000 258 HIS C C 1
ATOM 4397 O O . HIS C 3 258 ? 170.05131 168.96407 168.31101 1.000 135.85000 258 HIS C O 1
ATOM 4404 N N . TYR C 3 259 ? 171.99312 169.30135 169.39420 1.000 146.69000 259 TYR C N 1
ATOM 4405 C CA . TYR C 3 259 ? 171.76645 170.72109 169.61449 1.000 149.47000 259 TYR C CA 1
ATOM 4406 C C . TYR C 3 259 ? 172.50401 171.51626 168.54598 1.000 150.92000 259 TYR C C 1
ATOM 4407 O O . TYR C 3 259 ? 173.70552 171.32075 168.33353 1.000 148.77000 259 TYR C O 1
ATOM 4416 N N . SER C 3 260 ? 171.77542 172.39726 167.86760 1.000 147.27000 260 SER C N 1
ATOM 4417 C CA . SER C 3 260 ? 172.31828 173.24021 166.81601 1.000 142.14000 260 SER C CA 1
ATOM 4418 C C . SER C 3 260 ? 171.86604 174.67422 167.04767 1.000 141.37000 260 SER C C 1
ATOM 4419 O O . SER C 3 260 ? 171.03049 174.95672 167.90984 1.000 140.20000 260 SER C O 1
ATOM 4422 N N . VAL C 3 261 ? 172.43454 175.58862 166.26186 1.000 125.91000 261 VAL C N 1
ATOM 4423 C CA . VAL C 3 261 ? 172.09629 176.99920 166.40878 1.000 125.21000 261 VAL C CA 1
ATOM 4424 C C . VAL C 3 261 ? 170.63421 177.24364 166.06039 1.000 128.85000 261 VAL C C 1
ATOM 4425 O O . VAL C 3 261 ? 170.00951 178.17327 166.58474 1.000 128.65000 261 VAL C O 1
ATOM 4429 N N . GLN C 3 262 ? 170.05618 176.40779 165.19367 1.000 117.38000 262 GLN C N 1
ATOM 4430 C CA . GLN C 3 262 ? 168.67668 176.60902 164.76406 1.000 111.47000 262 GLN C CA 1
ATOM 4431 C C . GLN C 3 262 ? 167.66993 176.35000 165.87485 1.000 111.42000 262 GLN C C 1
ATOM 4432 O O . GLN C 3 262 ? 166.50213 176.72417 165.73150 1.000 112.11000 262 GLN C O 1
ATOM 4438 N N . SER C 3 263 ? 168.08483 175.70812 166.96746 1.000 117.19000 263 SER C N 1
ATOM 4439 C CA . SER C 3 263 ? 167.16889 175.49479 168.08170 1.000 123.27000 263 SER C CA 1
ATOM 4440 C C . SER C 3 263 ? 166.86742 176.79298 168.81819 1.000 120.89000 263 SER C C 1
ATOM 4441 O O . SER C 3 263 ? 165.75801 176.96755 169.33439 1.000 116.87000 263 SER C O 1
ATOM 4444 N N . ASP C 3 264 ? 167.83516 177.71042 168.87520 1.000 112.10000 264 ASP C N 1
ATOM 4445 C CA . ASP C 3 264 ? 167.63961 178.95859 169.60357 1.000 105.48000 264 ASP C CA 1
ATOM 4446 C C . ASP C 3 264 ? 166.54793 179.81478 168.98004 1.000 104.35000 264 ASP C C 1
ATOM 4447 O O . ASP C 3 264 ? 165.84853 180.53973 169.69540 1.000 110.92000 264 ASP C O 1
ATOM 4452 N N . ILE C 3 265 ? 166.39366 179.75348 167.65783 1.000 90.18000 265 ILE C N 1
ATOM 4453 C CA . ILE C 3 265 ? 165.41722 180.60188 166.98504 1.000 90.30000 265 ILE C CA 1
ATOM 4454 C C . ILE C 3 265 ? 164.00008 180.23068 167.40105 1.000 100.07000 265 ILE C C 1
ATOM 4455 O O . ILE C 3 265 ? 163.14848 181.10593 167.59404 1.000 107.64000 265 ILE C O 1
ATOM 4460 N N . TRP C 3 266 ? 163.71763 178.93314 167.53014 1.000 92.17000 266 TRP C N 1
ATOM 4461 C CA . TRP C 3 266 ? 162.38413 178.50125 167.93794 1.000 87.82000 266 TRP C CA 1
ATOM 4462 C C . TRP C 3 266 ? 162.04167 179.03130 169.32448 1.000 91.87000 266 TRP C C 1
ATOM 4463 O O . TRP C 3 266 ? 160.94912 179.56920 169.54845 1.000 93.45000 266 TRP C O 1
ATOM 4474 N N . SER C 3 267 ? 162.97830 178.90113 170.26681 1.000 111.46000 267 SER C N 1
ATOM 4475 C CA . SER C 3 267 ? 162.74695 179.38759 171.62206 1.000 114.97000 267 SER C CA 1
ATOM 4476 C C . SER C 3 267 ? 162.60348 180.90270 171.65190 1.000 112.78000 267 SER C C 1
ATOM 4477 O O . SER C 3 267 ? 161.76894 181.43651 172.39041 1.000 108.16000 267 SER C O 1
ATOM 4480 N N . LEU C 3 268 ? 163.41406 181.61350 170.86531 1.000 107.40000 268 LEU C N 1
ATOM 4481 C CA . LEU C 3 268 ? 163.30098 183.06718 170.81838 1.000 105.42000 268 LEU C CA 1
ATOM 4482 C C . LEU C 3 268 ? 161.94634 183.49591 170.27125 1.000 106.19000 268 LEU C C 1
ATOM 4483 O O . LEU C 3 268 ? 161.32147 184.42450 170.79633 1.000 117.39000 268 LEU C O 1
ATOM 4488 N N . GLY C 3 269 ? 161.47179 182.82966 169.21976 1.000 85.82000 269 GLY C N 1
ATOM 4489 C CA . GLY C 3 269 ? 160.15192 183.14414 168.70161 1.000 90.99000 269 GLY C CA 1
ATOM 4490 C C . GLY C 3 269 ? 159.05434 182.86189 169.70786 1.000 96.31000 269 GLY C C 1
ATOM 4491 O O . GLY C 3 269 ? 158.12172 183.65659 169.86657 1.000 99.06000 269 GLY C O 1
ATOM 4492 N N . LEU C 3 270 ? 159.15211 181.72769 170.40537 1.000 93.42000 270 LEU C N 1
ATOM 4493 C CA . LEU C 3 270 ? 158.16558 181.41076 171.43216 1.000 93.16000 270 LEU C CA 1
ATOM 4494 C C . LEU C 3 270 ? 158.16152 182.46707 172.52872 1.000 94.98000 270 LEU C C 1
ATOM 4495 O O . LEU C 3 270 ? 157.09554 182.88816 172.99443 1.000 92.04000 270 LEU C O 1
ATOM 4500 N N . SER C 3 271 ? 159.34795 182.91805 172.94185 1.000 94.41000 271 SER C N 1
ATOM 4501 C CA . SER C 3 271 ? 159.43403 183.98624 173.92993 1.000 87.59000 271 SER C CA 1
ATOM 4502 C C . SER C 3 271 ? 158.78352 185.25929 173.41353 1.000 95.01000 271 SER C C 1
ATOM 4503 O O . SER C 3 271 ? 158.10345 185.96724 174.16532 1.000 99.83000 271 SER C O 1
ATOM 4506 N N . LEU C 3 272 ? 159.00088 185.57772 172.13582 1.000 104.74000 272 LEU C N 1
ATOM 4507 C CA . LEU C 3 272 ? 158.39807 186.77613 171.56445 1.000 103.34000 272 LEU C CA 1
ATOM 4508 C C . LEU C 3 272 ? 156.88021 186.70423 171.61829 1.000 103.04000 272 LEU C C 1
ATOM 4509 O O . LEU C 3 272 ? 156.22106 187.68127 171.98837 1.000 107.88000 272 LEU C O 1
ATOM 4514 N N . VAL C 3 273 ? 156.30616 185.55202 171.26608 1.000 98.15000 273 VAL C N 1
ATOM 4515 C CA . VAL C 3 273 ? 154.85609 185.39966 171.39242 1.000 99.98000 273 VAL C CA 1
ATOM 4516 C C . VAL C 3 273 ? 154.42777 185.54019 172.84792 1.000 107.50000 273 VAL C C 1
ATOM 4517 O O . VAL C 3 273 ? 153.39626 186.15710 173.15164 1.000 109.93000 273 VAL C O 1
ATOM 4521 N N . GLU C 3 274 ? 155.20703 184.96606 173.76883 1.000 115.29000 274 GLU C N 1
ATOM 4522 C CA . GLU C 3 274 ? 154.84790 185.01676 175.18275 1.000 114.84000 274 GLU C CA 1
ATOM 4523 C C . GLU C 3 274 ? 154.78303 186.45326 175.68330 1.000 114.66000 274 GLU C C 1
ATOM 4524 O O . GLU C 3 274 ? 153.83160 186.84178 176.36931 1.000 114.75000 274 GLU C O 1
ATOM 4530 N N . MET C 3 275 ? 155.78697 187.26324 175.34594 1.000 101.15000 275 MET C N 1
ATOM 4531 C CA . MET C 3 275 ? 155.75404 188.65463 175.78180 1.000 95.30000 275 MET C CA 1
ATOM 4532 C C . MET C 3 275 ? 154.76315 189.48933 174.98245 1.000 101.15000 275 MET C C 1
ATOM 4533 O O . MET C 3 275 ? 154.32175 190.53327 175.47209 1.000 105.24000 275 MET C O 1
ATOM 4538 N N . ALA C 3 276 ? 154.40308 189.06282 173.77090 1.000 113.59000 276 ALA C N 1
ATOM 4539 C CA . ALA C 3 276 ? 153.43662 189.82409 172.98866 1.000 112.85000 276 ALA C CA 1
ATOM 4540 C C . ALA C 3 276 ? 152.02143 189.64228 173.51839 1.000 115.35000 276 ALA C C 1
ATOM 4541 O O . ALA C 3 276 ? 151.25754 190.61031 173.60026 1.000 116.51000 276 ALA C O 1
ATOM 4543 N N . ILE C 3 277 ? 151.64739 188.41669 173.87417 1.000 121.10000 277 ILE C N 1
ATOM 4544 C CA . ILE C 3 277 ? 150.28385 188.15574 174.33181 1.000 118.06000 277 ILE C CA 1
ATOM 4545 C C . ILE C 3 277 ? 150.15051 188.36308 175.83407 1.000 119.34000 277 ILE C C 1
ATOM 4546 O O . ILE C 3 277 ? 149.28348 189.10994 176.29392 1.000 118.86000 277 ILE C O 1
ATOM 4551 N N . GLY C 3 278 ? 151.00215 187.71196 176.62141 1.000 125.38000 278 GLY C N 1
ATOM 4552 C CA . GLY C 3 278 ? 150.95811 187.86211 178.06179 1.000 120.42000 278 GLY C CA 1
ATOM 4553 C C . GLY C 3 278 ? 150.97301 186.55360 178.82511 1.000 121.74000 278 GLY C C 1
ATOM 4554 O O . GLY C 3 278 ? 151.04084 186.55371 180.05727 1.000 127.20000 278 GLY C O 1
ATOM 4555 N N . MET C 3 279 ? 150.91711 185.43121 178.11125 1.000 123.89000 279 MET C N 1
ATOM 4556 C CA . MET C 3 279 ? 150.86848 184.12517 178.75061 1.000 120.85000 279 MET C CA 1
ATOM 4557 C C . MET C 3 279 ? 151.45721 183.08265 177.81434 1.000 122.13000 279 MET C C 1
ATOM 4558 O O . MET C 3 279 ? 151.60302 183.31158 176.61181 1.000 123.04000 279 MET C O 1
ATOM 4563 N N . TYR C 3 280 ? 151.79413 181.93242 178.38534 1.000 119.19000 280 TYR C N 1
ATOM 4564 C CA . TYR C 3 280 ? 152.31376 180.82652 177.59473 1.000 119.01000 280 TYR C CA 1
ATOM 4565 C C . TYR C 3 280 ? 151.27518 180.41360 176.55710 1.000 118.96000 280 TYR C C 1
ATOM 4566 O O . TYR C 3 280 ? 150.11291 180.17629 176.91189 1.000 127.69000 280 TYR C O 1
ATOM 4575 N N . PRO C 3 281 ? 151.63829 180.32770 175.28300 1.000 110.45000 281 PRO C N 1
ATOM 4576 C CA . PRO C 3 281 ? 150.61952 180.16313 174.24240 1.000 113.40000 281 PRO C CA 1
ATOM 4577 C C . PRO C 3 281 ? 150.38083 178.72413 173.81530 1.000 119.78000 281 PRO C C 1
ATOM 4578 O O . PRO C 3 281 ? 149.43379 178.46238 173.06760 1.000 126.32000 281 PRO C O 1
ATOM 4582 N N . ILE C 3 282 ? 151.21885 177.78589 174.26631 1.000 126.92000 282 ILE C N 1
ATOM 4583 C CA . ILE C 3 282 ? 151.12321 176.41158 173.76780 1.000 124.05000 282 ILE C CA 1
ATOM 4584 C C . ILE C 3 282 ? 149.76457 175.78710 174.06681 1.000 124.47000 282 ILE C C 1
ATOM 4585 O O . ILE C 3 282 ? 149.16797 175.19780 173.15149 1.000 131.08000 282 ILE C O 1
ATOM 4590 N N . PRO C 3 283 ? 149.21785 175.87480 175.27743 1.000 129.14000 283 PRO C N 1
ATOM 4591 C CA . PRO C 3 283 ? 147.80111 175.55847 175.45280 1.000 133.92000 283 PRO C CA 1
ATOM 4592 C C . PRO C 3 283 ? 146.94776 176.69320 174.92064 1.000 137.35000 283 PRO C C 1
ATOM 4593 O O . PRO C 3 283 ? 146.96176 177.80084 175.47838 1.000 138.29000 283 PRO C O 1
ATOM 4597 N N . PRO C 3 284 ? 146.21171 176.46702 173.83696 1.000 153.37000 284 PRO C N 1
ATOM 4598 C CA . PRO C 3 284 ? 145.47981 177.56046 173.18987 1.000 153.27000 284 PRO C CA 1
ATOM 4599 C C . PRO C 3 284 ? 144.46700 178.17702 174.13561 1.000 156.00000 284 PRO C C 1
ATOM 4600 O O . PRO C 3 284 ? 143.82944 177.46795 174.92827 1.000 154.83000 284 PRO C O 1
ATOM 4604 N N . PRO C 3 285 ? 144.29104 179.50369 174.08520 1.000 188.24000 285 PRO C N 1
ATOM 4605 C CA . PRO C 3 285 ? 143.35868 180.22185 174.95743 1.000 190.84000 285 PRO C CA 1
ATOM 4606 C C . PRO C 3 285 ? 141.91010 180.09554 174.49775 1.000 192.61000 285 PRO C C 1
ATOM 4607 O O . PRO C 3 285 ? 141.68093 179.87386 173.30917 1.000 191.45000 285 PRO C O 1
ATOM 4611 N N . ALA C 3 310 ? 146.70320 171.84834 185.31808 1.000 141.71000 310 ALA C N 1
ATOM 4612 C CA . ALA C 3 310 ? 146.05085 171.67361 184.02605 1.000 142.44000 310 ALA C CA 1
ATOM 4613 C C . ALA C 3 310 ? 146.13397 170.22300 183.56888 1.000 144.89000 310 ALA C C 1
ATOM 4614 O O . ALA C 3 310 ? 145.19284 169.44998 183.74543 1.000 144.73000 310 ALA C O 1
ATOM 4616 N N . MET C 3 311 ? 147.27006 169.86072 182.97880 1.000 138.23000 311 MET C N 1
ATOM 4617 C CA . MET C 3 311 ? 147.48182 168.50561 182.49475 1.000 134.82000 311 MET C CA 1
ATOM 4618 C C . MET C 3 311 ? 148.97084 168.19315 182.53380 1.000 135.49000 311 MET C C 1
ATOM 4619 O O . MET C 3 311 ? 149.81320 169.09230 182.59215 1.000 137.58000 311 MET C O 1
ATOM 4624 N N . ALA C 3 312 ? 149.28185 166.89722 182.50205 1.000 107.44000 312 ALA C N 1
ATOM 4625 C CA . ALA C 3 312 ? 150.59995 166.39038 182.87004 1.000 106.58000 312 ALA C CA 1
ATOM 4626 C C . ALA C 3 312 ? 151.71524 166.86936 181.95001 1.000 107.82000 312 ALA C C 1
ATOM 4627 O O . ALA C 3 312 ? 151.46396 167.55751 180.95684 1.000 111.75000 312 ALA C O 1
ATOM 4629 N N . ILE C 3 313 ? 152.95630 166.50842 182.28479 1.000 95.54000 313 ILE C N 1
ATOM 4630 C CA . ILE C 3 313 ? 154.10350 166.93305 181.48758 1.000 101.97000 313 ILE C CA 1
ATOM 4631 C C . ILE C 3 313 ? 154.04609 166.32318 180.09349 1.000 103.22000 313 ILE C C 1
ATOM 4632 O O . ILE C 3 313 ? 154.31182 166.99960 179.09046 1.000 106.05000 313 ILE C O 1
ATOM 4637 N N . PHE C 3 314 ? 153.71085 165.03469 180.00749 1.000 85.77000 314 PHE C N 1
ATOM 4638 C CA . PHE C 3 314 ? 153.71661 164.35898 178.71598 1.000 80.54000 314 PHE C CA 1
ATOM 4639 C C . PHE C 3 314 ? 152.69267 164.96576 177.76943 1.000 86.47000 314 PHE C C 1
ATOM 4640 O O . PHE C 3 314 ? 152.93685 165.06461 176.56316 1.000 102.66000 314 PHE C O 1
ATOM 4648 N N . GLU C 3 315 ? 151.53740 165.37232 178.29084 1.000 97.07000 315 GLU C N 1
ATOM 4649 C CA . GLU C 3 315 ? 150.52041 165.95431 177.42771 1.000 98.87000 315 GLU C CA 1
ATOM 4650 C C . GLU C 3 315 ? 150.91420 167.32679 176.89869 1.000 103.71000 315 GLU C C 1
ATOM 4651 O O . GLU C 3 315 ? 150.27899 167.80965 175.95687 1.000 111.04000 315 GLU C O 1
ATOM 4657 N N . LEU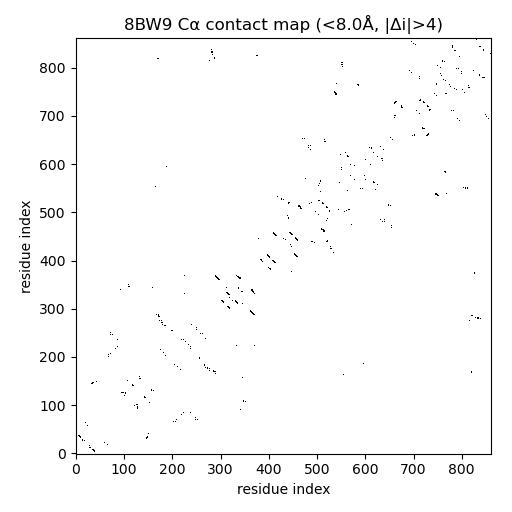 C 3 316 ? 151.93472 167.96290 177.47516 1.000 95.16000 316 LEU C N 1
ATOM 4658 C CA . LEU C 3 316 ? 152.52387 169.16642 176.89891 1.000 102.23000 316 LEU C CA 1
ATOM 4659 C C . LEU C 3 316 ? 153.63054 168.82070 175.91026 1.000 96.68000 316 LEU C C 1
ATOM 4660 O O . LEU C 3 316 ? 153.66740 169.35166 174.79317 1.000 97.92000 316 LEU C O 1
ATOM 4665 N N . LEU C 3 317 ? 154.53989 167.93213 176.31674 1.000 81.67000 317 LEU C N 1
ATOM 4666 C CA . LEU C 3 317 ? 155.65905 167.56470 175.46076 1.000 81.48000 317 LEU C CA 1
ATOM 4667 C C . LEU C 3 317 ? 155.20567 166.88175 174.17986 1.000 83.22000 317 LEU C C 1
ATOM 4668 O O . LEU C 3 317 ? 155.94347 166.89789 173.19057 1.000 90.63000 317 LEU C O 1
ATOM 4673 N N . ASP C 3 318 ? 154.01695 166.28103 174.17085 1.000 93.04000 318 ASP C N 1
ATOM 4674 C CA . ASP C 3 318 ? 153.46731 165.71205 172.95003 1.000 97.82000 318 ASP C CA 1
ATOM 4675 C C . ASP C 3 318 ? 152.51573 166.65258 172.22741 1.000 98.56000 318 ASP C C 1
ATOM 4676 O O . ASP C 3 318 ? 152.20993 166.41516 171.05462 1.000 99.51000 318 ASP C O 1
ATOM 4681 N N . TYR C 3 319 ? 152.02870 167.69905 172.89522 1.000 92.52000 319 TYR C N 1
ATOM 4682 C CA . TYR C 3 319 ? 151.26383 168.71890 172.18783 1.000 92.29000 319 TYR C CA 1
ATOM 4683 C C . TYR C 3 319 ? 152.18438 169.62037 171.38040 1.000 100.04000 319 TYR C C 1
ATOM 4684 O O . TYR C 3 319 ? 151.81810 170.07748 170.29257 1.000 107.55000 319 TYR C O 1
ATOM 4693 N N . ILE C 3 320 ? 153.38339 169.88866 171.89917 1.000 95.75000 320 ILE C N 1
ATOM 4694 C CA . ILE C 3 320 ? 154.33325 170.72823 171.17324 1.000 91.99000 320 ILE C CA 1
ATOM 4695 C C . ILE C 3 320 ? 154.77155 170.05435 169.87767 1.000 97.77000 320 ILE C C 1
ATOM 4696 O O . ILE C 3 320 ? 154.85391 170.69663 168.82384 1.000 95.70000 320 ILE C O 1
ATOM 4701 N N . VAL C 3 321 ? 155.05272 168.75114 169.93152 1.000 93.38000 321 VAL C N 1
ATOM 4702 C CA . VAL C 3 321 ? 155.65265 168.06923 168.78803 1.000 89.93000 321 VAL C CA 1
ATOM 4703 C C . VAL C 3 321 ? 154.65462 167.92306 167.64298 1.000 89.41000 321 VAL C C 1
ATOM 4704 O O . VAL C 3 321 ? 155.00581 168.11391 166.47337 1.000 98.00000 321 VAL C O 1
ATOM 4708 N N . ASN C 3 322 ? 153.40123 167.59031 167.94904 1.000 86.90000 322 ASN C N 1
ATOM 4709 C CA . ASN C 3 322 ? 152.45553 167.21993 166.90022 1.000 91.61000 322 ASN C CA 1
ATOM 4710 C C . ASN C 3 322 ? 151.60473 168.38755 166.40598 1.000 97.23000 322 ASN C C 1
ATOM 4711 O O . ASN C 3 322 ? 151.42697 168.55385 165.19598 1.000 100.95000 322 ASN C O 1
ATOM 4716 N N . GLU C 3 323 ? 151.06709 169.19469 167.31478 1.000 117.74000 323 GLU C N 1
ATOM 4717 C CA . GLU C 3 323 ? 150.12241 170.22959 166.92781 1.000 115.49000 323 GLU C CA 1
ATOM 4718 C C . GLU C 3 323 ? 150.82109 171.35150 166.15934 1.000 114.02000 323 GLU C C 1
ATOM 4719 O O . GLU C 3 323 ? 152.03375 171.53761 166.27859 1.000 118.24000 323 GLU C O 1
ATOM 4725 N N . PRO C 3 324 ? 150.07400 172.10276 165.35076 1.000 108.78000 324 PRO C N 1
ATOM 4726 C CA . PRO C 3 324 ? 150.68983 173.18311 164.58601 1.000 113.13000 324 PRO C CA 1
ATOM 4727 C C . PRO C 3 324 ? 151.22388 174.26150 165.50606 1.000 112.88000 324 PRO C C 1
ATOM 4728 O O . PRO C 3 324 ? 150.69776 174.47589 166.61425 1.000 116.98000 324 PRO C O 1
ATOM 4732 N N . PRO C 3 325 ? 152.27621 174.96921 165.08732 1.000 98.40000 325 PRO C N 1
ATOM 4733 C CA . PRO C 3 325 ? 152.83954 176.01091 165.94099 1.000 97.81000 325 PRO C CA 1
ATOM 4734 C C . PRO C 3 325 ? 151.86552 177.16207 166.11011 1.000 105.03000 325 PRO C C 1
ATOM 4735 O O . PRO C 3 325 ? 151.03569 177.42796 165.22411 1.000 105.50000 325 PRO C O 1
ATOM 4739 N N . PRO C 3 326 ? 151.92664 177.87348 167.23329 1.000 113.60000 326 PRO C N 1
ATOM 4740 C CA . PRO C 3 326 ? 150.98862 178.97672 167.46090 1.000 112.08000 326 PRO C CA 1
ATOM 4741 C C . PRO C 3 326 ? 151.26109 180.15608 166.54265 1.000 109.90000 326 PRO C C 1
ATOM 4742 O O . PRO C 3 326 ? 152.37610 180.35575 166.05645 1.000 107.44000 326 PRO C O 1
ATOM 4746 N N . LYS C 3 327 ? 150.21340 180.94150 166.30575 1.000 135.20000 327 LYS C N 1
ATOM 4747 C CA . LYS C 3 327 ? 150.29025 182.13723 165.48120 1.000 137.48000 327 LYS C CA 1
ATOM 4748 C C . LYS C 3 327 ? 149.55292 183.27490 166.17473 1.000 139.28000 327 LYS C C 1
ATOM 4749 O O . LYS C 3 327 ? 148.67974 183.05346 167.01694 1.000 139.89000 327 LYS C O 1
ATOM 4755 N N . LEU C 3 328 ? 149.91713 184.50597 165.81237 1.000 127.79000 328 LEU C N 1
ATOM 4756 C CA . LEU C 3 328 ? 149.32417 185.70381 166.39501 1.000 125.08000 328 LEU C CA 1
ATOM 4757 C C . LEU C 3 328 ? 148.29513 186.35029 165.47502 1.000 129.27000 328 LEU C C 1
ATOM 4758 O O . LEU C 3 328 ? 148.15663 187.57774 165.46538 1.000 128.58000 328 LEU C O 1
ATOM 4763 N N . GLU C 3 329 ? 147.56289 185.54775 164.70294 1.000 153.55000 329 GLU C N 1
ATOM 4764 C CA . GLU C 3 329 ? 146.59996 186.09464 163.75618 1.000 152.55000 329 GLU C CA 1
ATOM 4765 C C . GLU C 3 329 ? 145.35668 186.66181 164.42676 1.000 154.81000 329 GLU C C 1
ATOM 4766 O O . GLU C 3 329 ? 144.55225 187.30721 163.74704 1.000 154.19000 329 GLU C O 1
ATOM 4772 N N . HIS C 3 330 ? 145.18006 186.44960 165.72702 1.000 179.44000 330 HIS C N 1
ATOM 4773 C CA . HIS C 3 330 ? 143.93869 186.79760 166.40513 1.000 180.29000 330 HIS C CA 1
ATOM 4774 C C . HIS C 3 330 ? 143.91269 188.22666 166.93432 1.000 179.39000 330 HIS C C 1
ATOM 4775 O O . HIS C 3 330 ? 142.93843 188.60581 167.59231 1.000 178.23000 330 HIS C O 1
ATOM 4782 N N . LYS C 3 331 ? 144.94435 189.02631 166.67374 1.000 159.66000 331 LYS C N 1
ATOM 4783 C CA . LYS C 3 331 ? 144.96078 190.41240 167.11689 1.000 157.99000 331 LYS C CA 1
ATOM 4784 C C . LYS C 3 331 ? 145.66496 191.27401 166.07994 1.000 154.83000 331 LYS C C 1
ATOM 4785 O O . LYS C 3 331 ? 146.41587 190.78002 165.23559 1.000 152.57000 331 LYS C O 1
ATOM 4791 N N . ILE C 3 332 ? 145.40979 192.57749 166.15504 1.000 147.60000 332 ILE C N 1
ATOM 4792 C CA . ILE C 3 332 ? 145.96601 193.52751 165.19737 1.000 149.78000 332 ILE C CA 1
ATOM 4793 C C . ILE C 3 332 ? 147.36433 193.93861 165.65599 1.000 149.23000 332 ILE C C 1
ATOM 4794 O O . ILE C 3 332 ? 147.53336 194.60948 166.67658 1.000 148.52000 332 ILE C O 1
ATOM 4799 N N . PHE C 3 333 ? 148.37077 193.52146 164.89906 1.000 136.63000 333 PHE C N 1
ATOM 4800 C CA . PHE C 3 333 ? 149.77254 193.83034 165.14073 1.000 135.43000 333 PHE C CA 1
ATOM 4801 C C . PHE C 3 333 ? 150.36079 194.46152 163.88145 1.000 138.30000 333 PHE C C 1
ATOM 4802 O O . PHE C 3 333 ? 149.64519 194.79704 162.93388 1.000 137.87000 333 PHE C O 1
ATOM 4810 N N . SER C 3 334 ? 151.67904 194.62269 163.87826 1.000 144.67000 334 SER C N 1
ATOM 4811 C CA . SER C 3 334 ? 152.39095 194.95819 162.65635 1.000 145.44000 334 SER C CA 1
ATOM 4812 C C . SER C 3 334 ? 152.61574 193.69328 161.84119 1.000 144.06000 334 SER C C 1
ATOM 4813 O O . SER C 3 334 ? 152.95705 192.64053 162.38700 1.000 144.75000 334 SER C O 1
ATOM 4816 N N . THR C 3 335 ? 152.41445 193.79901 160.52702 1.000 126.11000 335 THR C N 1
ATOM 4817 C CA . THR C 3 335 ? 152.54418 192.62719 159.66756 1.000 127.45000 335 THR C CA 1
ATOM 4818 C C . THR C 3 335 ? 153.95159 192.04896 159.73189 1.000 128.84000 335 THR C C 1
ATOM 4819 O O . THR C 3 335 ? 154.12665 190.82595 159.82184 1.000 132.30000 335 THR C O 1
ATOM 4823 N N . GLU C 3 336 ? 154.96460 192.91790 159.70907 1.000 129.88000 336 GLU C N 1
ATOM 4824 C CA . GLU C 3 336 ? 156.34880 192.45960 159.74370 1.000 133.76000 336 GLU C CA 1
ATOM 4825 C C . GLU C 3 336 ? 156.62790 191.63378 160.99212 1.000 139.65000 336 GLU C C 1
ATOM 4826 O O . GLU C 3 336 ? 157.38138 190.65538 160.94063 1.000 144.80000 336 GLU C O 1
ATOM 4832 N N . PHE C 3 337 ? 156.02180 192.00690 162.12155 1.000 127.22000 337 PHE C N 1
ATOM 4833 C CA . PHE C 3 337 ? 156.14523 191.20030 163.33167 1.000 125.84000 337 PHE C CA 1
ATOM 4834 C C . PHE C 3 337 ? 155.60026 189.79551 163.10671 1.000 122.20000 337 PHE C C 1
ATOM 4835 O O . PHE C 3 337 ? 156.22045 188.80143 163.51141 1.000 118.44000 337 PHE C O 1
ATOM 4843 N N . LYS C 3 338 ? 154.44259 189.69665 162.45102 1.000 115.68000 338 LYS C N 1
ATOM 4844 C CA . LYS C 3 338 ? 153.84884 188.39308 162.18861 1.000 118.27000 338 LYS C CA 1
ATOM 4845 C C . LYS C 3 338 ? 154.74266 187.55095 161.29013 1.000 118.22000 338 LYS C C 1
ATOM 4846 O O . LYS C 3 338 ? 154.93501 186.35681 161.54354 1.000 121.82000 338 LYS C O 1
ATOM 4852 N N . ASP C 3 339 ? 155.30798 188.15151 160.23961 1.000 114.01000 339 ASP C N 1
ATOM 4853 C CA . ASP C 3 339 ? 156.18002 187.37141 159.36487 1.000 117.22000 339 ASP C CA 1
ATOM 4854 C C . ASP C 3 339 ? 157.46433 186.96505 160.07865 1.000 118.06000 339 ASP C C 1
ATOM 4855 O O . ASP C 3 339 ? 157.99373 185.87325 159.83802 1.000 119.53000 339 ASP C O 1
ATOM 4860 N N . PHE C 3 340 ? 157.98004 187.82256 160.96170 1.000 107.56000 340 PHE C N 1
ATOM 4861 C CA . PHE C 3 340 ? 159.16806 187.46171 161.72857 1.000 109.72000 340 PHE C CA 1
ATOM 4862 C C . PHE C 3 340 ? 158.89383 186.25952 162.62200 1.000 110.69000 340 PHE C C 1
ATOM 4863 O O . PHE C 3 340 ? 159.68780 185.31044 162.67184 1.000 114.27000 340 PHE C O 1
ATOM 4871 N N . VAL C 3 341 ? 157.76023 186.27362 163.32655 1.000 103.07000 341 VAL C N 1
ATOM 4872 C CA . VAL C 3 341 ? 157.43175 185.14154 164.18896 1.000 100.37000 341 VAL C CA 1
ATOM 4873 C C . VAL C 3 341 ? 157.17536 183.89123 163.35553 1.000 108.60000 341 VAL C C 1
ATOM 4874 O O . VAL C 3 341 ? 157.52492 182.77733 163.76121 1.000 110.59000 341 VAL C O 1
ATOM 4878 N N . ASP C 3 342 ? 156.57102 184.05514 162.17732 1.000 120.26000 342 ASP C N 1
ATOM 4879 C CA . ASP C 3 342 ? 156.31870 182.91866 161.29805 1.000 116.25000 342 ASP C CA 1
ATOM 4880 C C . ASP C 3 342 ? 157.63432 182.27217 160.87600 1.000 113.19000 342 ASP C C 1
ATOM 4881 O O . ASP C 3 342 ? 157.78815 181.04728 160.94379 1.000 112.06000 342 ASP C O 1
ATOM 4886 N N . ILE C 3 343 ? 158.60536 183.08569 160.45449 1.000 104.52000 343 ILE C N 1
ATOM 4887 C CA . ILE C 3 343 ? 159.90195 182.54532 160.05129 1.000 105.48000 343 ILE C CA 1
ATOM 4888 C C . ILE C 3 343 ? 160.59148 181.87887 161.23438 1.000 110.33000 343 ILE C C 1
ATOM 4889 O O . ILE C 3 343 ? 161.21920 180.82258 161.09147 1.000 112.15000 343 ILE C O 1
ATOM 4894 N N . CYS C 3 344 ? 160.48019 182.47653 162.42285 1.000 106.26000 344 CYS C N 1
ATOM 4895 C CA . CYS C 3 344 ? 161.14595 181.90736 163.59137 1.000 92.81000 344 CYS C CA 1
ATOM 4896 C C . CYS C 3 344 ? 160.53868 180.56797 163.99622 1.000 98.86000 344 CYS C C 1
ATOM 4897 O O . CYS C 3 344 ? 161.26008 179.66603 164.43555 1.000 98.18000 344 CYS C O 1
ATOM 4900 N N . LEU C 3 345 ? 159.21999 180.41801 163.86657 1.000 98.28000 345 LEU C N 1
ATOM 4901 C CA . LEU C 3 345 ? 158.50622 179.23867 164.36360 1.000 91.10000 345 LEU C CA 1
ATOM 4902 C C . LEU C 3 345 ? 158.16628 178.32580 163.18994 1.000 90.08000 345 LEU C C 1
ATOM 4903 O O . LEU C 3 345 ? 157.14080 178.48963 162.53044 1.000 94.60000 345 LEU C O 1
ATOM 4908 N N . LYS C 3 346 ? 159.03207 177.34619 162.93746 1.000 95.05000 346 LYS C N 1
ATOM 4909 C CA . LYS C 3 346 ? 158.77925 176.32825 161.92872 1.000 96.03000 346 LYS C CA 1
ATOM 4910 C C . LYS C 3 346 ? 159.35387 175.00484 162.40883 1.000 99.36000 346 LYS C C 1
ATOM 4911 O O . LYS C 3 346 ? 160.42831 174.96009 163.01219 1.000 99.19000 346 LYS C O 1
ATOM 4917 N N . LYS C 3 347 ? 158.62313 173.92375 162.13228 1.000 106.01000 347 LYS C N 1
ATOM 4918 C CA . LYS C 3 347 ? 158.96275 172.62983 162.71499 1.000 104.72000 347 LYS C CA 1
ATOM 4919 C C . LYS C 3 347 ? 160.24917 172.06806 162.12426 1.000 107.59000 347 LYS C C 1
ATOM 4920 O O . LYS C 3 347 ? 161.13879 171.62629 162.85997 1.000 112.35000 347 LYS C O 1
ATOM 4926 N N . GLN C 3 348 ? 160.36626 172.06952 160.80567 1.000 113.46000 348 GLN C N 1
ATOM 4927 C CA . GLN C 3 348 ? 161.55761 171.51747 160.17375 1.000 118.16000 348 GLN C CA 1
ATOM 4928 C C . GLN C 3 348 ? 162.71836 172.49415 160.32194 1.000 120.48000 348 GLN C C 1
ATOM 4929 O O . GLN C 3 348 ? 162.57872 173.66961 159.96773 1.000 122.71000 348 GLN C O 1
ATOM 4935 N N . PRO C 3 349 ? 163.86794 172.05572 160.84050 1.000 115.84000 349 PRO C N 1
ATOM 4936 C CA . PRO C 3 349 ? 164.96631 173.00360 161.09304 1.000 119.64000 349 PRO C CA 1
ATOM 4937 C C . PRO C 3 349 ? 165.47136 173.71566 159.84906 1.000 122.91000 349 PRO C C 1
ATOM 4938 O O . PRO C 3 349 ? 165.92771 174.86081 159.95043 1.000 126.05000 349 PRO C O 1
ATOM 4942 N N . ASP C 3 350 ? 165.40542 173.08159 158.67719 1.000 122.37000 350 ASP C N 1
ATOM 4943 C CA . ASP C 3 350 ? 165.95116 173.69765 157.47312 1.000 120.46000 350 ASP C CA 1
ATOM 4944 C C . ASP C 3 350 ? 165.15998 174.92055 157.02188 1.000 121.04000 350 ASP C C 1
ATOM 4945 O O . ASP C 3 350 ? 165.71087 175.76715 156.31193 1.000 121.56000 350 ASP C O 1
ATOM 4950 N N . GLU C 3 351 ? 163.89216 175.03438 157.40903 1.000 129.42000 351 GLU C N 1
ATOM 4951 C CA . GLU C 3 351 ? 163.07535 176.18548 157.04714 1.000 131.02000 351 GLU C CA 1
ATOM 4952 C C . GLU C 3 351 ? 163.20539 177.33922 158.03067 1.000 128.59000 351 GLU C C 1
ATOM 4953 O O . GLU C 3 351 ? 162.52977 178.35871 157.85838 1.000 129.38000 351 GLU C O 1
ATOM 4959 N N . ARG C 3 352 ? 164.03903 177.20364 159.05556 1.000 109.15000 352 ARG C N 1
ATOM 4960 C CA . ARG C 3 352 ? 164.22181 178.24178 160.05940 1.000 106.44000 352 ARG C CA 1
ATOM 4961 C C . ARG C 3 352 ? 165.46792 179.04899 159.71789 1.000 114.63000 352 ARG C C 1
ATOM 4962 O O . ARG C 3 352 ? 166.56681 178.49223 159.62196 1.000 117.58000 352 ARG C O 1
ATOM 4970 N N . ALA C 3 353 ? 165.29417 180.35561 159.54516 1.000 123.48000 353 ALA C N 1
ATOM 4971 C CA . ALA C 3 353 ? 166.38208 181.20776 159.08897 1.000 119.46000 353 ALA C CA 1
ATOM 4972 C C . ALA C 3 353 ? 167.45944 181.34593 160.15578 1.000 116.26000 353 ALA C C 1
ATOM 4973 O O . ALA C 3 353 ? 167.16800 181.41066 161.35174 1.000 117.40000 353 ALA C O 1
ATOM 4975 N N . ASP C 3 354 ? 168.71312 181.38819 159.71441 1.000 120.72000 354 ASP C N 1
ATOM 4976 C CA . ASP C 3 354 ? 169.81794 181.65603 160.62039 1.000 126.45000 354 ASP C CA 1
ATOM 4977 C C . ASP C 3 354 ? 169.81038 183.12267 161.04135 1.000 131.13000 354 ASP C C 1
ATOM 4978 O O . ASP C 3 35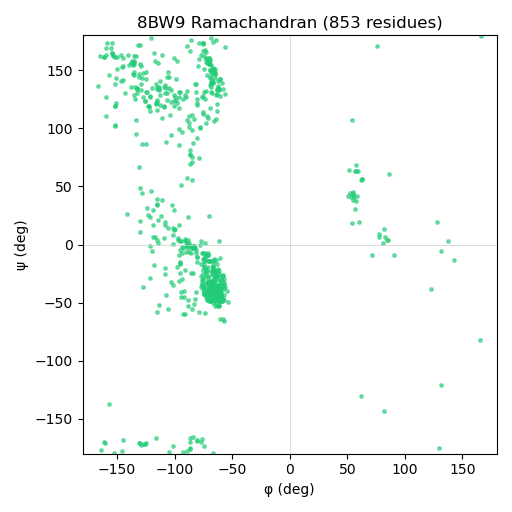4 ? 169.23900 183.98245 160.37065 1.000 130.48000 354 ASP C O 1
ATOM 4983 N N . LEU C 3 355 ? 170.47325 183.40593 162.16673 1.000 123.56000 355 LEU C N 1
ATOM 4984 C CA . LEU C 3 355 ? 170.42825 184.74952 162.73848 1.000 115.76000 355 LEU C CA 1
ATOM 4985 C C . LEU C 3 355 ? 170.92706 185.80556 161.76135 1.000 113.89000 355 LEU C C 1
ATOM 4986 O O . LEU C 3 355 ? 170.50437 186.96459 161.83384 1.000 114.52000 355 LEU C O 1
ATOM 4991 N N . LYS C 3 356 ? 171.81007 185.42835 160.83641 1.000 112.59000 356 LYS C N 1
ATOM 4992 C CA . LYS C 3 356 ? 172.38523 186.39506 159.91124 1.000 112.35000 356 LYS C CA 1
ATOM 4993 C C . LYS C 3 356 ? 171.41273 186.84872 158.83108 1.000 113.25000 356 LYS C C 1
ATOM 4994 O O . LYS C 3 356 ? 171.72190 187.80934 158.11931 1.000 117.61000 356 LYS C O 1
ATOM 5000 N N . THR C 3 357 ? 170.26148 186.19552 158.67824 1.000 105.26000 357 THR C N 1
ATOM 5001 C CA . THR C 3 357 ? 169.28362 186.61989 157.68666 1.000 108.63000 357 THR C CA 1
ATOM 5002 C C . THR C 3 357 ? 167.98290 187.12893 158.28947 1.000 112.26000 357 THR C C 1
ATOM 5003 O O . THR C 3 357 ? 167.07385 187.48760 157.53448 1.000 114.53000 357 THR C O 1
ATOM 5007 N N . LEU C 3 358 ? 167.85509 187.16638 159.61745 1.000 108.58000 358 LEU C N 1
ATOM 5008 C CA . LEU C 3 358 ? 166.81000 187.98171 160.22206 1.000 106.38000 358 LEU C CA 1
ATOM 5009 C C . LEU C 3 358 ? 167.31078 189.35401 160.63942 1.000 103.27000 358 LEU C C 1
ATOM 5010 O O . LEU C 3 358 ? 166.49355 190.25203 160.86237 1.000 105.20000 358 LEU C O 1
ATOM 5015 N N . LEU C 3 359 ? 168.62734 189.53705 160.74653 1.000 103.95000 359 LEU C N 1
ATOM 5016 C CA . LEU C 3 359 ? 169.17055 190.86296 161.00133 1.000 105.12000 359 LEU C CA 1
ATOM 5017 C C . LEU C 3 359 ? 168.89702 191.81953 159.85112 1.000 105.48000 359 LEU C C 1
ATOM 5018 O O . LEU C 3 359 ? 168.90736 193.03678 160.05742 1.000 110.92000 359 LEU C O 1
ATOM 5023 N N . SER C 3 360 ? 168.65903 191.29865 158.64980 1.000 111.21000 360 SER C N 1
ATOM 5024 C CA . SER C 3 360 ? 168.30505 192.10741 157.49395 1.000 116.06000 360 SER C CA 1
ATOM 5025 C C . SER C 3 360 ? 166.80373 192.15250 157.25423 1.000 115.78000 360 SER C C 1
ATOM 5026 O O . SER C 3 360 ? 166.36393 192.71487 156.24790 1.000 121.81000 360 SER C O 1
ATOM 5029 N N . HIS C 3 361 ? 166.01347 191.56781 158.14717 1.000 110.74000 361 HIS C N 1
ATOM 5030 C CA . HIS C 3 361 ? 164.57158 191.56868 157.98457 1.000 114.62000 361 HIS C CA 1
ATOM 5031 C C . HIS C 3 361 ? 164.03412 192.99640 158.07197 1.000 119.19000 361 HIS C C 1
ATOM 5032 O O . HIS C 3 361 ? 164.59884 193.83605 158.77665 1.000 119.79000 361 HIS C O 1
ATOM 5039 N N . PRO C 3 362 ? 162.95246 193.30136 157.34830 1.000 128.07000 362 PRO C N 1
ATOM 5040 C CA . PRO C 3 362 ? 162.41435 194.67332 157.38969 1.000 128.94000 362 PRO C CA 1
ATOM 5041 C C . PRO C 3 362 ? 162.04179 195.14481 158.78504 1.000 127.38000 362 PRO C C 1
ATOM 5042 O O . PRO C 3 362 ? 162.21742 196.32949 159.09877 1.000 129.14000 362 PRO C O 1
ATOM 5046 N N . TRP C 3 363 ? 161.53184 194.25113 159.63544 1.000 118.65000 363 TRP C N 1
ATOM 5047 C CA . TRP C 3 363 ? 161.15908 194.65046 160.98922 1.000 118.12000 363 TRP C CA 1
ATOM 5048 C C . TRP C 3 363 ? 162.37456 195.10457 161.79001 1.000 121.81000 363 TRP C C 1
ATOM 5049 O O . TRP C 3 363 ? 162.32391 196.12524 162.48852 1.000 127.79000 363 TRP C O 1
ATOM 5060 N N . ILE C 3 364 ? 163.48139 194.36711 161.69186 1.000 114.04000 364 ILE C N 1
ATOM 5061 C CA . ILE C 3 364 ? 164.67876 194.72744 162.44238 1.000 110.17000 364 ILE C CA 1
ATOM 5062 C C . ILE C 3 364 ? 165.25991 196.04031 161.93121 1.000 119.20000 364 ILE C C 1
ATOM 5063 O O . ILE C 3 364 ? 165.71838 196.87619 162.71732 1.000 122.57000 364 ILE C O 1
ATOM 5068 N N . ARG C 3 365 ? 165.25255 196.24731 160.61183 1.000 127.58000 365 ARG C N 1
ATOM 5069 C CA . ARG C 3 365 ? 165.73460 197.51334 160.06530 1.000 126.59000 365 ARG C CA 1
ATOM 5070 C C . ARG C 3 365 ? 164.87209 198.67952 160.53225 1.000 126.67000 365 ARG C C 1
ATOM 5071 O O . ARG C 3 365 ? 165.39302 199.74087 160.90059 1.000 126.46000 365 ARG C O 1
ATOM 5079 N N . LYS C 3 366 ? 163.54856 198.50027 160.52427 1.000 129.46000 366 LYS C N 1
ATOM 5080 C CA . LYS C 3 366 ? 162.65868 199.55060 161.00532 1.000 126.97000 366 LYS C CA 1
ATOM 5081 C C . LYS C 3 366 ? 162.92382 199.86076 162.47018 1.000 123.22000 366 LYS C C 1
ATOM 5082 O O . LYS C 3 366 ? 162.91505 201.02760 162.87778 1.000 127.83000 366 LYS C O 1
ATOM 5088 N N . ALA C 3 367 ? 163.15399 198.82556 163.27905 1.000 124.15000 367 ALA C N 1
ATOM 5089 C CA . ALA C 3 367 ? 163.48490 199.04693 164.68249 1.000 128.32000 367 ALA C CA 1
ATOM 5090 C C . ALA C 3 367 ? 164.80475 199.79307 164.82926 1.000 128.37000 367 ALA C C 1
ATOM 5091 O O . ALA C 3 367 ? 164.93627 200.67712 165.68325 1.000 133.40000 367 ALA C O 1
ATOM 5093 N N . GLU C 3 368 ? 165.79777 199.44068 164.01190 1.000 142.01000 368 GLU C N 1
ATOM 5094 C CA . GLU C 3 368 ? 167.10680 200.07817 164.10801 1.000 147.59000 368 GLU C CA 1
ATOM 5095 C C . GLU C 3 368 ? 167.03993 201.55535 163.73769 1.000 151.16000 368 GLU C C 1
ATOM 5096 O O . GLU C 3 368 ? 167.66273 202.39418 164.39940 1.000 151.66000 368 GLU C O 1
ATOM 5102 N N . LEU C 3 369 ? 166.28770 201.89750 162.68920 1.000 155.64000 369 LEU C N 1
ATOM 5103 C CA . LEU C 3 369 ? 166.24722 203.28684 162.24491 1.000 154.61000 369 LEU C CA 1
ATOM 5104 C C . LEU C 3 369 ? 165.42688 204.18330 163.16420 1.000 155.34000 369 LEU C C 1
ATOM 5105 O O . LEU C 3 369 ? 165.53387 205.40924 163.05621 1.000 156.38000 369 LEU C O 1
ATOM 5110 N N . GLU C 3 370 ? 164.62177 203.61506 164.05743 1.000 161.22000 370 GLU C N 1
ATOM 5111 C CA . GLU C 3 370 ? 163.76393 204.40207 164.92712 1.000 160.45000 370 GLU C CA 1
ATOM 5112 C C . GLU C 3 370 ? 164.46959 204.69558 166.25036 1.000 159.67000 370 GLU C C 1
ATOM 5113 O O . GLU C 3 370 ? 165.62493 204.32361 166.46890 1.000 158.23000 370 GLU C O 1
ATOM 5119 N N . GLU C 3 371 ? 163.76147 205.38046 167.14647 1.000 166.08000 371 GLU C N 1
ATOM 5120 C CA . GLU C 3 371 ? 164.28852 205.70460 168.46843 1.000 167.49000 371 GLU C CA 1
ATOM 5121 C C . GLU C 3 371 ? 163.12311 205.82193 169.43741 1.000 167.11000 371 GLU C C 1
ATOM 5122 O O . GLU C 3 371 ? 162.24849 206.67372 169.25372 1.000 168.36000 371 GLU C O 1
ATOM 5124 N N . VAL C 3 372 ? 163.11153 204.97044 170.46210 1.000 165.43000 372 VAL C N 1
ATOM 5125 C CA . VAL C 3 372 ? 162.04070 204.93642 171.44888 1.000 167.49000 372 VAL C CA 1
ATOM 5126 C C . VAL C 3 372 ? 162.65397 205.04025 172.83830 1.000 167.68000 372 VAL C C 1
ATOM 5127 O O . VAL C 3 372 ? 163.76517 204.56106 173.08520 1.000 165.83000 372 VAL C O 1
ATOM 5131 N N . ASP C 3 373 ? 161.91799 205.67277 173.75130 1.000 174.67000 373 ASP C N 1
ATOM 5132 C CA . ASP C 3 373 ? 162.40562 205.94931 175.10271 1.000 174.50000 373 ASP C CA 1
ATOM 5133 C C . ASP C 3 373 ? 162.26461 204.69701 175.96004 1.000 174.20000 373 ASP C C 1
ATOM 5134 O O . ASP C 3 373 ? 161.22998 204.45047 176.58126 1.000 173.72000 373 ASP C O 1
ATOM 5139 N N . ILE C 3 374 ? 163.32839 203.89254 175.99055 1.000 164.90000 374 ILE C N 1
ATOM 5140 C CA . ILE C 3 374 ? 163.36056 202.72666 176.86799 1.000 165.20000 374 ILE C CA 1
ATOM 5141 C C . ILE C 3 374 ? 163.48298 203.15552 178.32517 1.000 164.39000 374 ILE C C 1
ATOM 5142 O O . ILE C 3 374 ? 162.85386 202.56827 179.21723 1.000 163.75000 374 ILE C O 1
ATOM 5147 N N . SER C 3 375 ? 164.29418 204.18488 178.58717 1.000 162.42000 375 SER C N 1
ATOM 5148 C CA . SER C 3 375 ? 164.57379 204.59172 179.96043 1.000 162.84000 375 SER C CA 1
ATOM 5149 C C . SER C 3 375 ? 163.30548 205.02013 180.68357 1.000 163.67000 375 SER C C 1
ATOM 5150 O O . SER C 3 375 ? 163.09440 204.65784 181.84666 1.000 163.19000 375 SER C O 1
ATOM 5153 N N . GLY C 3 376 ? 162.44962 205.79292 180.01362 1.000 168.80000 376 GLY C N 1
ATOM 5154 C CA . GLY C 3 376 ? 161.20853 206.21094 180.64197 1.000 169.25000 376 GLY C CA 1
ATOM 5155 C C . GLY C 3 376 ? 160.32286 205.03813 181.01271 1.000 169.17000 376 GLY C C 1
ATOM 5156 O O . GLY C 3 376 ? 159.77414 204.98700 182.11570 1.000 170.09000 376 GLY C O 1
ATOM 5157 N N . TRP C 3 377 ? 160.18996 204.06957 180.10457 1.000 152.85000 377 TRP C N 1
ATOM 5158 C CA . TRP C 3 377 ? 159.35348 202.90473 180.37375 1.000 151.92000 377 TRP C CA 1
ATOM 5159 C C . TRP C 3 377 ? 159.89668 202.09316 181.54412 1.000 152.27000 377 TRP C C 1
ATOM 5160 O O . TRP C 3 377 ? 159.14812 201.72149 182.45833 1.000 152.85000 377 TRP C O 1
ATOM 5171 N N . VAL C 3 378 ? 161.20448 201.81929 181.54295 1.000 154.07000 378 VAL C N 1
ATOM 5172 C CA . VAL C 3 378 ? 161.76490 200.97670 182.59562 1.000 154.65000 378 VAL C CA 1
ATOM 5173 C C . VAL C 3 378 ? 161.71578 201.69502 183.94009 1.000 156.91000 378 VAL C C 1
ATOM 5174 O O . VAL C 3 378 ? 161.47430 201.07127 184.97994 1.000 159.18000 378 VAL C O 1
ATOM 5178 N N . CYS C 3 379 ? 161.93179 203.01385 183.94877 1.000 171.72000 379 CYS C N 1
ATOM 5179 C CA . CYS C 3 379 ? 161.83426 203.75980 185.19848 1.000 172.11000 379 CYS C CA 1
ATOM 5180 C C . CYS C 3 379 ? 160.40139 203.79366 185.71408 1.000 169.86000 379 CYS C C 1
ATOM 5181 O O . CYS C 3 379 ? 160.16671 203.63007 186.91680 1.000 170.53000 379 CYS C O 1
ATOM 5184 N N . LYS C 3 380 ? 159.42973 204.00669 184.82219 1.000 161.29000 380 LYS C N 1
ATOM 5185 C CA . LYS C 3 380 ? 158.03653 204.07102 185.24786 1.000 162.03000 380 LYS C CA 1
ATOM 5186 C C . LYS C 3 380 ? 157.56096 202.73401 185.80081 1.000 162.98000 380 LYS C C 1
ATOM 5187 O O . LYS C 3 380 ? 156.86416 202.69335 186.82153 1.000 164.14000 380 LYS C O 1
ATOM 5193 N N . THR C 3 381 ? 157.91929 201.62949 185.13981 1.000 166.94000 381 THR C N 1
ATOM 5194 C CA . THR C 3 381 ? 157.42609 200.32696 185.57944 1.000 166.92000 381 THR C CA 1
ATOM 5195 C C . THR C 3 381 ? 157.96365 199.95669 186.95866 1.000 168.29000 381 THR C C 1
ATOM 5196 O O . THR C 3 381 ? 157.21530 199.45539 187.80591 1.000 168.77000 381 THR C O 1
ATOM 5200 N N . MET C 3 382 ? 159.24820 200.19778 187.20809 1.000 180.28000 382 MET C N 1
ATOM 5201 C CA . MET C 3 382 ? 159.84770 199.87270 188.49354 1.000 180.29000 382 MET C CA 1
ATOM 5202 C C . MET C 3 382 ? 159.64286 201.03252 189.46794 1.000 181.91000 382 MET C C 1
ATOM 5203 O O . MET C 3 382 ? 158.97203 202.02162 189.16192 1.000 181.65000 382 MET C O 1
ATOM 5208 N N . ASP C 3 383 ? 160.22442 200.91836 190.66171 1.000 209.24000 383 ASP C N 1
ATOM 5209 C CA . ASP C 3 383 ? 160.04436 201.91861 191.71552 1.000 209.97000 383 ASP C CA 1
ATOM 5210 C C . ASP C 3 383 ? 161.07940 203.03335 191.55464 1.000 209.90000 383 ASP C C 1
ATOM 5211 O O . ASP C 3 383 ? 162.00754 203.19471 192.34988 1.000 209.92000 383 ASP C O 1
ATOM 5216 N N . LEU C 3 384 ? 160.89144 203.81281 190.49235 1.000 200.87000 384 LEU C N 1
ATOM 5217 C CA . LEU C 3 384 ? 161.75359 204.95187 190.17842 1.000 199.81000 384 LEU C CA 1
ATOM 5218 C C . LEU C 3 384 ? 163.22406 204.55182 190.08278 1.000 200.23000 384 LEU C C 1
ATOM 5219 O O . LEU C 3 384 ? 164.11205 205.32441 190.44335 1.000 198.14000 384 LEU C O 1
ATOM 5221 N N . THR D 4 81 ? 161.55519 136.94472 205.74654 1.000 150.95000 731 THR D N 1
ATOM 5222 C CA . THR D 4 81 ? 162.70988 137.74415 205.35879 1.000 150.12000 731 THR D CA 1
ATOM 5223 C C . THR D 4 81 ? 164.00246 137.07458 205.81127 1.000 149.36000 731 THR D C 1
ATOM 5224 O O . THR D 4 81 ? 164.83293 137.69334 206.47453 1.000 149.88000 731 THR D O 1
ATOM 5228 N N . ARG D 4 82 ? 164.16459 135.80588 205.45262 1.000 160.75000 732 ARG D N 1
ATOM 5229 C CA . ARG D 4 82 ? 165.32204 135.02215 205.86383 1.000 160.46000 732 ARG D CA 1
ATOM 5230 C C . ARG D 4 82 ? 166.03934 134.34535 204.70877 1.000 159.02000 732 ARG D C 1
ATOM 5231 O O . ARG D 4 82 ? 167.26877 134.25028 204.73081 1.000 158.53000 732 ARG D O 1
AT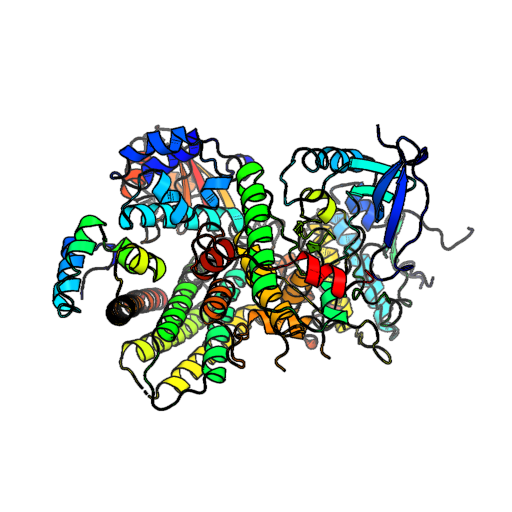OM 5239 N N . HIS D 4 83 ? 165.30629 133.87295 203.69666 1.000 161.83000 733 HIS D N 1
ATOM 5240 C CA . HIS D 4 83 ? 165.91166 133.00973 202.68555 1.000 164.12000 733 HIS D CA 1
ATOM 5241 C C . HIS D 4 83 ? 167.00712 133.72771 201.90707 1.000 165.38000 733 HIS D C 1
ATOM 5242 O O . HIS D 4 83 ? 168.06921 133.15104 201.64510 1.000 167.10000 733 HIS D O 1
ATOM 5249 N N . GLU D 4 84 ? 166.77292 134.98169 201.52564 1.000 155.84000 734 GLU D N 1
ATOM 5250 C CA . GLU D 4 84 ? 167.76281 135.76201 200.79350 1.000 156.66000 734 GLU D CA 1
ATOM 5251 C C . GLU D 4 84 ? 168.17497 137.01029 201.56457 1.000 155.38000 734 GLU D C 1
ATOM 5252 O O . GLU D 4 84 ? 168.53137 138.02670 200.96592 1.000 153.29000 734 GLU D O 1
ATOM 5258 N N . ASN D 4 85 ? 168.13375 136.93683 202.89564 1.000 148.58000 735 ASN D N 1
ATOM 5259 C CA . ASN D 4 85 ? 168.52198 138.04738 203.76520 1.000 146.83000 735 ASN D CA 1
ATOM 5260 C C . ASN D 4 85 ? 167.74996 139.32022 203.42521 1.000 145.80000 735 ASN D C 1
ATOM 5261 O O . ASN D 4 85 ? 168.31462 140.41374 203.36288 1.000 148.18000 735 ASN D O 1
ATOM 5263 N N . LEU D 4 86 ? 166.44917 139.17331 203.19023 1.000 135.79000 736 LEU D N 1
ATOM 5264 C CA . LEU D 4 86 ? 165.59805 140.33091 202.96000 1.000 134.93000 736 LEU D CA 1
ATOM 5265 C C . LEU D 4 86 ? 165.58268 141.21782 204.19907 1.000 136.84000 736 LEU D C 1
ATOM 5266 O O . LEU D 4 86 ? 165.48424 140.73176 205.32847 1.000 137.15000 736 LEU D O 1
ATOM 5271 N N . VAL D 4 87 ? 165.68732 142.52683 203.98659 1.000 146.24000 737 VAL D N 1
ATOM 5272 C CA . VAL D 4 87 ? 165.80941 143.49779 205.06867 1.000 147.72000 737 VAL D CA 1
ATOM 5273 C C . VAL D 4 87 ? 164.50567 144.27443 205.17406 1.000 149.24000 737 VAL D C 1
ATOM 5274 O O . VAL D 4 87 ? 163.98690 144.77321 204.16815 1.000 148.46000 737 VAL D O 1
ATOM 5278 N N . LEU D 4 88 ? 163.97739 144.37008 206.39100 1.000 160.29000 738 LEU D N 1
ATOM 5279 C CA . LEU D 4 88 ? 162.71417 145.04319 206.65435 1.000 158.96000 738 LEU D CA 1
ATOM 5280 C C . LEU D 4 88 ? 162.88423 146.52143 206.97671 1.000 159.43000 738 LEU D C 1
ATOM 5281 O O . LEU D 4 88 ? 161.88064 147.20874 207.19434 1.000 159.09000 738 LEU D O 1
ATOM 5286 N N . PHE D 4 89 ? 164.11857 147.01772 207.01171 1.000 155.25000 739 PHE D N 1
ATOM 5287 C CA . PHE D 4 89 ? 164.41165 148.40395 207.36882 1.000 152.68000 739 PHE D CA 1
ATOM 5288 C C . PHE D 4 89 ? 163.79345 148.77217 208.71468 1.000 153.25000 739 PHE D C 1
ATOM 5289 O O . PHE D 4 89 ? 164.32139 148.41554 209.76791 1.000 153.98000 739 PHE D O 1
ATOM 5297 N N . VAL D 4 102 ? 174.91776 149.24871 216.54109 1.000 196.51000 752 VAL D N 1
ATOM 5298 C CA . VAL D 4 102 ? 175.43181 148.78490 215.25940 1.000 197.47000 752 VAL D CA 1
ATOM 5299 C C . VAL D 4 102 ? 175.53091 147.26433 215.24831 1.000 198.36000 752 VAL D C 1
ATOM 5300 O O . VAL D 4 102 ? 176.20791 146.68380 214.40038 1.000 198.19000 752 VAL D O 1
ATOM 5304 N N . THR D 4 103 ? 174.84857 146.62216 216.19845 1.000 202.82000 753 THR D N 1
ATOM 5305 C CA . THR D 4 103 ? 174.86050 145.16717 216.28952 1.000 202.37000 753 THR D CA 1
ATOM 5306 C C . THR D 4 103 ? 174.07846 144.49629 215.16853 1.000 201.89000 753 THR D C 1
ATOM 5307 O O . THR D 4 103 ? 174.22645 143.28500 214.97425 1.000 201.07000 753 THR D O 1
ATOM 5311 N N . SER D 4 104 ? 173.25492 145.24215 214.43673 1.000 196.10000 754 SER D N 1
ATOM 5312 C CA . SER D 4 104 ? 172.48360 144.69045 213.33348 1.000 194.70000 754 SER D CA 1
ATOM 5313 C C . SER D 4 104 ? 172.16898 145.81202 212.35520 1.000 194.63000 754 SER D C 1
ATOM 5314 O O . SER D 4 104 ? 172.44938 146.98548 212.61381 1.000 194.91000 754 SER D O 1
ATOM 5317 N N . LEU D 4 105 ? 171.57839 145.43282 211.22000 1.000 191.17000 755 LEU D N 1
ATOM 5318 C CA . LEU D 4 105 ? 171.22049 146.37888 210.16140 1.000 191.37000 755 LEU D CA 1
ATOM 5319 C C . LEU D 4 105 ? 172.43552 147.18485 209.70654 1.000 192.49000 755 LEU D C 1
ATOM 5320 O O . LEU D 4 105 ? 172.35246 148.39277 209.47550 1.000 193.46000 755 LEU D O 1
ATOM 5325 N N . CYS D 4 106 ? 173.57551 146.51006 209.58386 1.000 201.35000 756 CYS D N 1
ATOM 5326 C CA . CYS D 4 106 ? 174.80261 147.17296 209.16918 1.000 201.26000 756 CYS D CA 1
ATOM 5327 C C . CYS D 4 106 ? 174.71260 147.61728 207.71330 1.000 200.40000 756 CYS D C 1
ATOM 5328 O O . CYS D 4 106 ? 174.05716 146.98199 206.88288 1.000 199.36000 756 CYS D O 1
ATOM 5331 N N . LYS D 4 107 ? 175.38485 148.72508 207.40897 1.000 185.49000 757 LYS D N 1
ATOM 5332 C CA . LYS D 4 107 ? 175.38910 149.29562 206.07147 1.000 184.91000 757 LYS D CA 1
ATOM 5333 C C . LYS D 4 107 ? 176.82231 149.44850 205.58524 1.000 185.50000 757 LYS D C 1
ATOM 5334 O O . LYS D 4 107 ? 177.74268 149.68101 206.37362 1.000 186.56000 757 LYS D O 1
ATOM 5340 N N . GLY D 4 108 ? 176.99985 149.31588 204.27383 1.000 162.00000 758 GLY D N 1
ATOM 5341 C CA . GLY D 4 108 ? 178.31425 149.40047 203.66874 1.000 159.88000 758 GLY D CA 1
ATOM 5342 C C . GLY D 4 108 ? 178.25681 149.77136 202.20228 1.000 159.13000 758 GLY D C 1
ATOM 5343 O O . GLY D 4 108 ? 177.49197 150.65691 201.80912 1.000 160.49000 758 GLY D O 1
ATOM 5344 N N . ASN D 4 109 ? 179.06967 149.10962 201.38408 1.000 141.55000 759 ASN D N 1
ATOM 5345 C CA . ASN D 4 109 ? 179.03599 149.35210 199.95161 1.000 140.51000 759 ASN D CA 1
ATOM 5346 C C . ASN D 4 109 ? 177.79690 148.71832 199.32019 1.000 140.43000 759 ASN D C 1
ATOM 5347 O O . ASN D 4 109 ? 177.13759 147.85386 199.90388 1.000 137.44000 759 ASN D O 1
ATOM 5352 N N . THR D 4 110 ? 177.47760 149.17439 198.11040 1.000 127.71000 760 THR D N 1
ATOM 5353 C CA . THR D 4 110 ? 176.30276 148.68816 197.39882 1.000 124.17000 760 THR D CA 1
ATOM 5354 C C . THR D 4 110 ? 176.66335 148.26251 195.98129 1.000 129.37000 760 THR D C 1
ATOM 5355 O O . THR D 4 110 ? 177.84359 148.21241 195.62258 1.000 135.18000 760 THR D O 1
ATOM 5359 N N . LEU D 4 111 ? 175.65304 147.93832 195.17340 1.000 121.02000 761 LEU D N 1
ATOM 5360 C CA . LEU D 4 111 ? 175.90519 147.53701 193.79311 1.000 116.37000 761 LEU D CA 1
ATOM 5361 C C . LEU D 4 111 ? 176.25195 148.73795 192.92144 1.000 119.86000 761 LEU D C 1
ATOM 5362 O O . LEU D 4 111 ? 177.12842 148.65114 192.05110 1.000 116.68000 761 LEU D O 1
ATOM 5367 N N . TYR D 4 112 ? 175.57248 149.86596 193.14388 1.000 130.18000 762 TYR D N 1
ATOM 5368 C CA . TYR D 4 112 ? 175.79778 151.05691 192.33088 1.000 125.48000 762 TYR D CA 1
ATOM 5369 C C . TYR D 4 112 ? 177.22935 151.55140 192.46417 1.000 128.23000 762 TYR D C 1
ATOM 5370 O O . TYR D 4 112 ? 177.92889 151.74521 191.46109 1.000 129.79000 762 TYR D O 1
ATOM 5379 N N . THR D 4 113 ? 177.68460 151.75547 193.70280 1.000 128.27000 763 THR D N 1
ATOM 5380 C CA . THR D 4 113 ? 179.03719 152.25491 193.91164 1.000 122.57000 763 THR D CA 1
ATOM 5381 C C . THR D 4 113 ? 180.06566 151.25681 193.39990 1.000 124.34000 763 THR D C 1
ATOM 5382 O O . THR D 4 113 ? 181.07488 151.65106 192.80841 1.000 125.23000 763 THR D O 1
ATOM 5386 N N . TYR D 4 114 ? 179.79151 149.96184 193.55281 1.000 135.44000 764 TYR D N 1
ATOM 5387 C CA . TYR D 4 114 ? 180.66466 148.92230 193.03041 1.000 138.58000 764 TYR D CA 1
ATOM 5388 C C . TYR D 4 114 ? 180.84723 149.10254 191.53136 1.000 141.63000 764 TYR D C 1
ATOM 5389 O O . TYR D 4 114 ? 181.94129 149.44992 191.06833 1.000 142.21000 764 TYR D O 1
ATOM 5398 N N . ILE D 4 115 ? 179.75604 148.93674 190.77779 1.000 133.93000 765 ILE D N 1
ATOM 5399 C CA . ILE D 4 115 ? 179.84425 148.93685 189.32302 1.000 131.54000 765 ILE D CA 1
ATOM 5400 C C . ILE D 4 115 ? 180.28287 150.28221 188.76345 1.000 134.43000 765 ILE D C 1
ATOM 5401 O O . ILE D 4 115 ? 180.79967 150.33411 187.64160 1.000 133.23000 765 ILE D O 1
ATOM 5406 N N . HIS D 4 116 ? 180.09963 151.37963 189.49941 1.000 133.61000 766 HIS D N 1
ATOM 5407 C CA . HIS D 4 116 ? 180.48006 152.67573 188.94792 1.000 130.35000 766 HIS D CA 1
ATOM 5408 C C . HIS D 4 116 ? 181.90379 153.07159 189.33047 1.000 131.10000 766 HIS D C 1
ATOM 5409 O O . HIS D 4 116 ? 182.74823 153.27913 188.45454 1.000 132.17000 766 HIS D O 1
ATOM 5416 N N . GLN D 4 117 ? 182.18655 153.18722 190.62915 1.000 143.27000 767 GLN D N 1
ATOM 5417 C CA . GLN D 4 117 ? 183.50799 153.64098 191.03909 1.000 143.54000 767 GLN D CA 1
ATOM 5418 C C . GLN D 4 117 ? 184.56894 152.58062 190.77490 1.000 145.24000 767 GLN D C 1
ATOM 5419 O O . GLN D 4 117 ? 185.68161 152.90838 190.34773 1.000 146.61000 767 GLN D O 1
ATOM 5425 N N . ARG D 4 118 ? 184.25361 151.30430 191.01805 1.000 145.96000 768 ARG D N 1
ATOM 5426 C CA . ARG D 4 118 ? 185.28219 150.28054 190.87222 1.000 147.56000 768 ARG D CA 1
ATOM 5427 C C . ARG D 4 118 ? 185.61934 150.02240 189.41024 1.000 146.89000 768 ARG D C 1
ATOM 5428 O O . ARG D 4 118 ? 186.77620 149.72653 189.08985 1.000 146.73000 768 ARG D O 1
ATOM 5436 N N . ARG D 4 119 ? 184.63394 150.13673 188.51767 1.000 147.95000 769 ARG D N 1
ATOM 5437 C CA . ARG D 4 119 ? 184.82565 149.88222 187.08843 1.000 149.64000 769 ARG D CA 1
ATOM 5438 C C . ARG D 4 119 ? 185.43941 148.50522 186.85207 1.000 151.63000 769 ARG D C 1
ATOM 5439 O O . ARG D 4 119 ? 186.31258 148.32548 186.00083 1.000 151.50000 769 ARG D O 1
ATOM 5447 N N . GLU D 4 120 ? 184.97831 147.52211 187.61709 1.000 169.90000 770 GLU D N 1
ATOM 5448 C CA . GLU D 4 120 ? 185.48533 146.16061 187.53155 1.000 170.92000 770 GLU D CA 1
ATOM 5449 C C . GLU D 4 120 ? 184.58600 145.34011 186.61838 1.000 171.17000 770 GLU D C 1
ATOM 5450 O O . GLU D 4 120 ? 183.35956 145.35711 186.76690 1.000 171.27000 770 GLU D O 1
ATOM 5456 N N . LYS D 4 121 ? 185.19735 144.62981 185.67584 1.000 170.07000 771 LYS D N 1
ATOM 5457 C CA . LYS D 4 121 ? 184.45815 143.77302 184.75350 1.000 169.79000 771 LYS D CA 1
ATOM 5458 C C . LYS D 4 121 ? 183.97137 142.54708 185.51344 1.000 169.62000 771 LYS D C 1
ATOM 5459 O O . LYS D 4 121 ? 184.74919 141.64216 185.82260 1.000 168.78000 771 LYS D O 1
ATOM 5465 N N . PHE D 4 122 ? 182.67917 142.51668 185.82678 1.000 163.51000 772 PHE D N 1
ATOM 5466 C CA . PHE D 4 122 ? 182.11173 141.38039 186.53722 1.000 162.92000 772 PHE D CA 1
ATOM 5467 C C . PHE D 4 122 ? 182.10316 140.14594 185.64556 1.000 163.10000 772 PHE D C 1
ATOM 5468 O O . PHE D 4 122 ? 181.81590 140.22548 184.44819 1.000 161.36000 772 PHE D O 1
ATOM 5476 N N . ALA D 4 123 ? 182.42264 138.99912 186.23700 1.000 157.74000 773 ALA D N 1
ATOM 5477 C CA . ALA D 4 123 ? 182.42539 137.75241 185.49104 1.000 155.29000 773 ALA D CA 1
ATOM 5478 C C . ALA D 4 123 ? 181.00226 137.35434 185.11019 1.000 155.22000 773 ALA D C 1
ATOM 5479 O O . ALA D 4 123 ? 180.02388 137.74286 185.75412 1.000 156.14000 773 ALA D O 1
ATOM 5481 N N . MET D 4 124 ? 180.89582 136.57151 184.03432 1.000 144.61000 774 MET D N 1
ATOM 5482 C CA . MET D 4 124 ? 179.58465 136.12323 183.57680 1.000 145.60000 774 MET D CA 1
ATOM 5483 C C . MET D 4 124 ? 178.90861 135.24302 184.61958 1.000 143.29000 774 MET D C 1
ATOM 5484 O O . MET D 4 124 ? 177.69263 135.33476 184.82707 1.000 141.63000 774 MET D O 1
ATOM 5489 N N . ASN D 4 125 ? 179.67964 134.38059 185.28456 1.000 138.17000 775 ASN D N 1
ATOM 5490 C CA . ASN D 4 125 ? 179.10903 133.54571 186.33547 1.000 137.68000 775 ASN D CA 1
ATOM 5491 C C . ASN D 4 125 ? 178.56475 134.39487 187.47668 1.000 140.12000 775 ASN D C 1
ATOM 5492 O O . ASN D 4 125 ? 177.47551 134.12431 187.99637 1.000 142.35000 775 ASN D O 1
ATOM 5497 N N . ARG D 4 126 ? 179.30808 135.42863 187.87912 1.000 142.34000 776 ARG D N 1
ATOM 5498 C CA . ARG D 4 126 ? 178.82827 136.31532 188.93405 1.000 143.78000 776 ARG D CA 1
ATOM 5499 C C . ARG D 4 126 ? 177.57472 137.06152 188.49723 1.000 142.96000 776 ARG D C 1
ATOM 5500 O O . ARG D 4 126 ? 176.64781 137.25041 189.29287 1.000 142.96000 776 ARG D O 1
ATOM 5508 N N . THR D 4 127 ? 177.53182 137.49748 187.23645 1.000 129.06000 777 THR D N 1
ATOM 5509 C CA . THR D 4 127 ? 176.33313 138.13966 186.70586 1.000 125.92000 777 THR D CA 1
ATOM 5510 C C . THR D 4 127 ? 175.12858 137.21489 186.79709 1.000 124.64000 777 THR D C 1
ATOM 5511 O O . THR D 4 127 ? 174.05242 137.61617 187.25832 1.000 127.75000 777 THR D O 1
ATOM 5515 N N . LEU D 4 128 ? 175.29361 135.96740 186.35602 1.000 125.50000 778 LEU D N 1
ATOM 5516 C CA . LEU D 4 128 ? 174.18706 135.02056 186.39923 1.000 126.35000 778 LEU D CA 1
ATOM 5517 C C . LEU D 4 128 ? 173.74648 134.75660 187.83195 1.000 129.36000 778 LEU D C 1
ATOM 5518 O O . LEU D 4 128 ? 172.54513 134.72175 188.12283 1.000 128.39000 778 LEU D O 1
ATOM 5523 N N . LEU D 4 129 ? 174.70478 134.57769 188.74374 1.000 131.49000 779 LEU D N 1
ATOM 5524 C CA . LEU D 4 129 ? 174.35691 134.30041 190.13295 1.000 130.81000 779 LEU D CA 1
ATOM 5525 C C . LEU D 4 129 ? 173.60894 135.46939 190.76107 1.000 128.92000 779 LEU D C 1
ATOM 5526 O O . LEU D 4 129 ? 172.59421 135.27220 191.44015 1.000 129.83000 779 LEU D O 1
ATOM 5531 N N . ILE D 4 130 ? 174.08784 136.69565 190.53780 1.000 112.97000 780 ILE D N 1
ATOM 5532 C CA . ILE D 4 130 ? 173.43551 137.86847 191.11325 1.000 109.87000 780 ILE D CA 1
ATOM 5533 C C . ILE D 4 130 ? 172.03356 138.03357 190.54269 1.000 112.87000 780 ILE D C 1
ATOM 5534 O O . ILE D 4 130 ? 171.07887 138.33128 191.27395 1.000 116.16000 780 ILE D O 1
ATOM 5539 N N . ALA D 4 131 ? 171.88336 137.84413 189.22948 1.000 112.53000 781 ALA D N 1
ATOM 5540 C CA . ALA D 4 131 ? 170.56212 137.95401 188.62433 1.000 110.43000 781 ALA D CA 1
ATOM 5541 C C . ALA D 4 131 ? 169.61344 136.90340 189.18356 1.000 109.33000 781 ALA D C 1
ATOM 5542 O O . ALA D 4 131 ? 168.44825 137.20008 189.47440 1.000 110.86000 781 ALA D O 1
ATOM 5544 N N . GLN D 4 132 ? 170.09573 135.66944 189.34664 1.000 109.56000 782 GLN D N 1
ATOM 5545 C CA . GLN D 4 132 ? 169.25268 134.61736 189.89961 1.000 113.50000 782 GLN D CA 1
ATOM 5546 C C . GLN D 4 132 ? 168.82706 134.94390 191.32415 1.000 117.69000 782 GLN D C 1
ATOM 5547 O O . GLN D 4 132 ? 167.66134 134.75204 191.69003 1.000 121.89000 782 GLN D O 1
ATOM 5553 N N . GLN D 4 133 ? 169.75771 135.43486 192.14586 1.000 113.44000 783 GLN D N 1
ATOM 5554 C CA . GLN D 4 133 ? 169.40805 135.77295 193.52154 1.000 109.12000 783 GLN D CA 1
ATOM 5555 C C . GLN D 4 133 ? 168.38598 136.89948 193.57016 1.000 110.29000 783 GLN D C 1
ATOM 5556 O O . GLN D 4 133 ? 167.43006 136.84330 194.35282 1.000 115.78000 783 GLN D O 1
ATOM 5562 N N . ILE D 4 134 ? 168.56348 137.92846 192.73777 1.000 105.70000 784 ILE D N 1
ATOM 5563 C CA . ILE D 4 134 ? 167.60661 139.03247 192.72208 1.000 108.95000 784 ILE D CA 1
ATOM 5564 C C . ILE D 4 134 ? 166.23204 138.53798 192.29242 1.000 112.49000 784 ILE D C 1
ATOM 5565 O O . ILE D 4 134 ? 165.20624 138.90888 192.88121 1.000 112.36000 784 ILE D O 1
ATOM 5570 N N . ALA D 4 135 ? 166.18723 137.69776 191.25607 1.000 113.59000 785 ALA D N 1
ATOM 5571 C CA . ALA D 4 135 ? 164.90820 137.18608 190.78137 1.000 108.58000 785 ALA D CA 1
ATOM 5572 C C . ALA D 4 135 ? 164.22000 136.35358 191.85158 1.000 108.30000 785 ALA D C 1
ATOM 5573 O O . ALA D 4 135 ? 163.01216 136.49061 192.06976 1.000 112.50000 785 ALA D O 1
ATOM 5575 N N . GLN D 4 136 ? 164.97494 135.49188 192.53759 1.000 108.96000 786 GLN D N 1
ATOM 5576 C CA . GLN D 4 136 ? 164.38872 134.68065 193.59853 1.000 108.79000 786 GLN D CA 1
ATOM 5577 C C . GLN D 4 136 ? 163.85316 135.55117 194.72481 1.000 112.69000 786 GLN D C 1
ATOM 5578 O O . GLN D 4 136 ? 162.74361 135.32269 195.22269 1.000 115.63000 786 GLN D O 1
ATOM 5584 N N . GLY D 4 137 ? 164.62703 136.55458 195.14142 1.000 101.93000 787 GLY D N 1
ATOM 5585 C CA . GLY D 4 137 ? 164.17533 137.41721 196.21899 1.000 95.58000 787 GLY D CA 1
ATOM 5586 C C . GLY D 4 137 ? 162.91134 138.17151 195.86324 1.000 93.16000 787 GLY D C 1
ATOM 5587 O O . GLY D 4 137 ? 161.97008 138.23838 196.65818 1.000 97.99000 787 GLY D O 1
ATOM 5588 N N . MET D 4 138 ? 162.86190 138.73230 194.65517 1.000 99.96000 788 MET D N 1
ATOM 5589 C CA . MET D 4 138 ? 161.67326 139.47303 194.25559 1.000 104.11000 788 MET D CA 1
ATOM 5590 C C . MET D 4 138 ? 160.47574 138.55014 194.06827 1.000 107.77000 788 MET D C 1
ATOM 5591 O O . MET D 4 138 ? 159.34235 138.94403 194.36454 1.000 104.82000 788 MET D O 1
ATOM 5596 N N . GLY D 4 139 ? 160.69955 137.32763 193.58061 1.000 120.78000 789 GLY D N 1
ATOM 5597 C CA . GLY D 4 139 ? 159.60429 136.38124 193.45881 1.000 116.78000 789 GLY D CA 1
ATOM 5598 C C . GLY D 4 139 ? 159.04499 135.97397 194.80593 1.000 116.88000 789 GLY D C 1
ATOM 5599 O O . GLY D 4 139 ? 157.83158 135.81290 194.96217 1.000 118.89000 789 GLY D O 1
ATOM 5600 N N . TYR D 4 140 ? 159.92117 135.79654 195.79594 1.000 111.23000 790 TYR D N 1
ATOM 5601 C CA . TYR D 4 140 ? 159.45380 135.56352 197.15715 1.000 110.45000 790 TYR D CA 1
ATOM 5602 C C . TYR D 4 140 ? 158.66661 136.76096 197.66967 1.000 112.33000 790 TYR D C 1
ATOM 5603 O O . TYR D 4 140 ? 157.62659 136.59971 198.31843 1.000 113.22000 790 TYR D O 1
ATOM 5612 N N . LEU D 4 141 ? 159.15015 137.97194 197.38530 1.000 118.47000 791 LEU D N 1
ATOM 5613 C CA . LEU D 4 141 ? 158.48011 139.17470 197.86884 1.000 118.19000 791 LEU D CA 1
ATOM 5614 C C . LEU D 4 141 ? 157.09226 139.31915 197.25545 1.000 117.75000 791 LEU D C 1
ATOM 5615 O O . LEU D 4 141 ? 156.14413 139.72935 197.93419 1.000 117.96000 791 LEU D O 1
ATOM 5620 N N . HIS D 4 142 ? 156.95316 138.99093 195.96982 1.000 115.18000 792 HIS D N 1
ATOM 5621 C CA . HIS D 4 142 ? 155.67059 139.14878 195.29563 1.000 113.24000 792 HIS D CA 1
ATOM 5622 C C . HIS D 4 142 ? 154.60985 138.19958 195.83230 1.000 116.16000 792 HIS D C 1
ATOM 5623 O O . HIS D 4 142 ? 153.41848 138.42975 195.60339 1.000 118.18000 792 HIS D O 1
ATOM 5630 N N . ALA D 4 143 ? 155.01160 137.14873 196.54302 1.000 121.07000 793 ALA D N 1
ATOM 5631 C CA . ALA D 4 143 ? 154.07765 136.14509 197.03363 1.000 121.48000 793 ALA D CA 1
ATOM 5632 C C . ALA D 4 143 ? 153.36165 136.56345 198.31190 1.000 120.66000 793 ALA D C 1
ATOM 5633 O O . ALA D 4 143 ? 152.48300 135.82832 198.77332 1.000 121.76000 793 ALA D O 1
ATOM 5635 N N . ARG D 4 144 ? 153.70918 137.71109 198.89608 1.000 110.85000 794 ARG D N 1
ATOM 5636 C CA . ARG D 4 144 ? 153.07873 138.18267 200.12229 1.000 108.80000 794 ARG D CA 1
ATOM 5637 C C . ARG D 4 144 ? 152.22729 139.42977 199.90071 1.000 109.87000 794 ARG D C 1
ATOM 5638 O O . ARG D 4 144 ? 151.99782 140.19292 200.84404 1.000 108.43000 794 ARG D O 1
ATOM 5646 N N . GLU D 4 145 ? 151.74300 139.63756 198.67317 1.000 127.15000 795 GLU D N 1
ATOM 5647 C CA . GLU D 4 145 ? 150.82506 140.73339 198.34150 1.000 130.28000 795 GLU D CA 1
ATOM 5648 C C . GLU D 4 145 ? 151.32574 142.08555 198.84441 1.000 129.30000 795 GLU D C 1
ATOM 5649 O O . GLU D 4 145 ? 150.56042 142.90062 199.36394 1.000 127.91000 795 GLU D O 1
ATOM 5655 N N . ILE D 4 146 ? 152.62270 142.33421 198.68748 1.000 127.04000 796 ILE D N 1
ATOM 5656 C CA . ILE D 4 146 ? 153.21105 143.63459 198.98957 1.000 127.04000 796 ILE D CA 1
ATOM 5657 C C . ILE D 4 146 ? 154.11192 144.03603 197.82994 1.000 124.30000 796 ILE D C 1
ATOM 5658 O O . ILE D 4 146 ? 154.94985 143.24489 197.38210 1.000 122.46000 796 ILE D O 1
ATOM 5663 N N . ILE D 4 147 ? 153.93647 145.26284 197.34796 1.000 103.50000 797 ILE D N 1
ATOM 5664 C CA . ILE D 4 147 ? 154.52508 145.72098 196.09565 1.000 97.53000 797 ILE D CA 1
ATOM 5665 C C . ILE D 4 147 ? 155.77039 146.53720 196.39706 1.000 102.46000 797 ILE D C 1
ATOM 5666 O O . ILE D 4 147 ? 155.72243 147.49006 197.18341 1.000 109.63000 797 ILE D O 1
ATOM 5671 N N . HIS D 4 148 ? 156.88269 146.17175 195.76745 1.000 104.58000 798 HIS D N 1
ATOM 5672 C CA . HIS D 4 148 ? 158.12733 146.92772 195.88291 1.000 103.88000 798 HIS D CA 1
ATOM 5673 C C . HIS D 4 148 ? 158.01812 148.14837 194.98188 1.000 104.06000 798 HIS D C 1
ATOM 5674 O O . HIS D 4 148 ? 158.18721 148.05458 193.76570 1.000 111.47000 798 HIS D O 1
ATOM 5681 N N . LYS D 4 149 ? 157.74076 149.30340 195.57720 1.000 88.77000 799 LYS D N 1
ATOM 5682 C CA . LYS D 4 149 ? 157.41785 150.49365 194.80416 1.000 90.52000 799 LYS D CA 1
ATOM 5683 C C . LYS D 4 149 ? 158.64184 151.27163 194.34270 1.000 94.02000 799 LYS D C 1
ATOM 5684 O O . LYS D 4 149 ? 158.48303 152.26828 193.63265 1.000 96.13000 799 LYS D O 1
ATOM 5690 N N . ASP D 4 150 ? 159.85124 150.86101 194.71625 1.000 97.99000 800 ASP D N 1
ATOM 5691 C CA . ASP D 4 150 ? 161.04404 151.59176 194.29092 1.000 100.96000 800 ASP D CA 1
ATOM 5692 C C . ASP D 4 150 ? 162.19412 150.59189 194.23481 1.000 99.13000 800 ASP D C 1
ATOM 5693 O O . ASP D 4 150 ? 162.73944 150.21029 195.27330 1.000 97.73000 800 ASP D O 1
ATOM 5698 N N . LEU D 4 151 ? 162.54252 150.16249 193.02634 1.000 86.55000 801 LEU D N 1
ATOM 5699 C CA . LEU D 4 151 ? 163.68882 149.29028 192.80451 1.000 85.30000 801 LEU D CA 1
ATOM 5700 C C . LEU D 4 151 ? 164.70004 150.05541 191.96691 1.000 86.94000 801 LEU D C 1
ATOM 5701 O O . LEU D 4 151 ? 164.41973 150.41119 190.81845 1.000 88.31000 801 LEU D O 1
ATOM 5706 N N . ARG D 4 152 ? 165.86463 150.32144 192.54929 1.000 102.18000 802 ARG D N 1
ATOM 5707 C CA . ARG D 4 152 ? 166.96760 150.93378 191.82495 1.000 97.32000 802 ARG D CA 1
ATOM 5708 C C . ARG D 4 152 ? 168.19991 150.06283 191.98094 1.000 100.72000 802 ARG D C 1
ATOM 5709 O O . ARG D 4 152 ? 168.11613 148.95159 192.50994 1.000 106.01000 802 ARG D O 1
ATOM 5717 N N . THR D 4 153 ? 169.34388 150.55342 191.53028 1.000 101.31000 803 THR D N 1
ATOM 5718 C CA . THR D 4 153 ? 170.60003 149.85361 191.73507 1.000 101.95000 803 THR D CA 1
ATOM 5719 C C . THR D 4 153 ? 171.32633 150.29854 192.99673 1.000 101.62000 803 THR D C 1
ATOM 5720 O O . THR D 4 153 ? 172.38142 149.74108 193.31617 1.000 100.86000 803 THR D O 1
ATOM 5724 N N . LYS D 4 154 ? 170.78706 151.27732 193.72159 1.000 110.70000 804 LYS D N 1
ATOM 5725 C CA . LYS D 4 154 ? 171.31466 151.66223 195.02284 1.000 110.80000 804 LYS D CA 1
ATOM 5726 C C . LYS D 4 154 ? 170.62481 150.94937 196.17699 1.000 110.90000 804 LYS D C 1
ATOM 5727 O O . LYS D 4 154 ? 171.06587 151.08904 197.32203 1.000 112.85000 804 LYS D O 1
ATOM 5733 N N . ASN D 4 155 ? 169.55973 150.19378 195.90727 1.000 115.56000 805 ASN D N 1
ATOM 5734 C CA . ASN D 4 155 ? 168.81397 149.47606 196.93325 1.000 115.01000 805 ASN D CA 1
ATOM 5735 C C . ASN D 4 155 ? 169.17569 147.99703 196.98139 1.000 116.12000 805 ASN D C 1
ATOM 5736 O O . ASN D 4 155 ? 168.33591 147.16267 197.33042 1.000 122.94000 805 ASN D O 1
ATOM 5741 N N . ILE D 4 156 ? 170.40740 147.65416 196.62230 1.000 110.45000 806 ILE D N 1
ATOM 5742 C CA . ILE D 4 156 ? 170.89579 146.28353 196.66562 1.000 109.38000 806 ILE D CA 1
ATOM 5743 C C . ILE D 4 156 ? 172.26103 146.29870 197.33335 1.000 117.75000 806 ILE D C 1
ATOM 5744 O O . ILE D 4 156 ? 173.10330 147.14132 197.00627 1.000 126.19000 806 ILE D O 1
ATOM 5749 N N . PHE D 4 157 ? 172.47790 145.38377 198.27331 1.000 125.39000 807 PHE D N 1
ATOM 5750 C CA . PHE D 4 157 ? 173.74481 145.27890 198.98392 1.000 122.98000 807 PHE D CA 1
ATOM 5751 C C . PHE D 4 157 ? 174.29945 143.87327 198.81865 1.000 122.47000 807 PHE D C 1
ATOM 5752 O O . PHE D 4 157 ? 173.57930 142.89090 199.02027 1.000 124.75000 807 PHE D O 1
ATOM 5760 N N . ILE D 4 158 ? 175.57514 143.78101 198.45474 1.000 136.08000 808 ILE D N 1
ATOM 5761 C CA . ILE D 4 158 ? 176.24800 142.50626 198.23453 1.000 137.94000 808 ILE D CA 1
ATOM 5762 C C . ILE D 4 158 ? 177.36189 142.37524 199.26124 1.000 141.29000 808 ILE D C 1
ATOM 5763 O O . ILE D 4 158 ? 178.25928 143.22470 199.32349 1.000 142.03000 808 ILE D O 1
ATOM 5768 N N . GLU D 4 159 ? 177.30961 141.31110 200.05875 1.0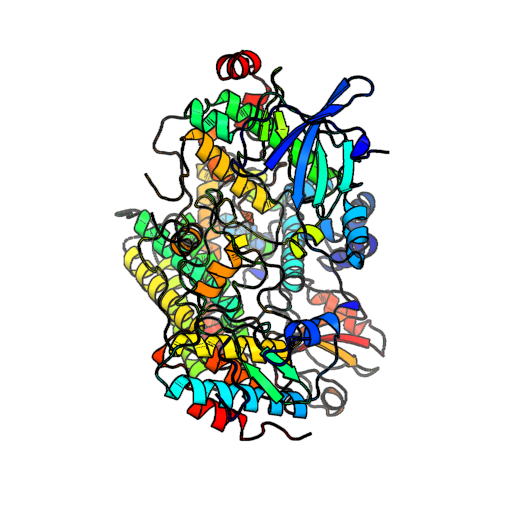00 158.60000 809 GLU D N 1
ATOM 5769 C CA . GLU D 4 159 ? 178.33137 141.02259 201.06008 1.000 159.53000 809 GLU D CA 1
ATOM 5770 C C . GLU D 4 159 ? 178.70790 139.55434 200.93786 1.000 159.97000 809 GLU D C 1
ATOM 5771 O O . GLU D 4 159 ? 177.92600 138.67825 201.32136 1.000 159.16000 809 GLU D O 1
ATOM 5777 N N . ASN D 4 160 ? 179.90158 139.29213 200.40426 1.000 174.35000 810 ASN D N 1
ATOM 5778 C CA . ASN D 4 160 ? 180.40927 137.93160 200.22565 1.000 176.14000 810 ASN D CA 1
ATOM 5779 C C . ASN D 4 160 ? 179.46424 137.09061 199.36923 1.000 175.14000 810 ASN D C 1
ATOM 5780 O O . ASN D 4 160 ? 179.27681 135.89559 199.60678 1.000 173.36000 810 ASN D O 1
ATOM 5785 N N . GLY D 4 161 ? 178.86410 137.72121 198.36121 1.000 162.75000 811 GLY D N 1
ATOM 5786 C CA . GLY D 4 161 ? 178.00346 137.02932 197.42573 1.000 160.24000 811 GLY D CA 1
ATOM 5787 C C . GLY D 4 161 ? 176.56276 136.86078 197.85530 1.000 159.85000 811 GLY D C 1
ATOM 5788 O O . GLY D 4 161 ? 175.79400 136.21498 197.13210 1.000 159.84000 811 GLY D O 1
ATOM 5789 N N . LYS D 4 162 ? 176.16636 137.41073 198.99879 1.000 153.93000 812 LYS D N 1
ATOM 5790 C CA . LYS D 4 162 ? 174.79397 137.31464 199.47933 1.000 152.85000 812 LYS D CA 1
ATOM 5791 C C . LYS D 4 162 ? 174.06886 138.61892 199.17277 1.000 153.10000 812 LYS D C 1
ATOM 5792 O O . LYS D 4 162 ? 174.46479 139.68268 199.66025 1.000 153.96000 812 LYS D O 1
ATOM 5794 N N . VAL D 4 163 ? 173.01047 138.53436 198.37495 1.000 124.72000 813 VAL D N 1
ATOM 5795 C CA . VAL D 4 163 ? 172.26800 139.72069 197.96993 1.000 123.39000 813 VAL D CA 1
ATOM 5796 C C . VAL D 4 163 ? 171.32446 140.13834 199.08899 1.000 127.77000 813 VAL D C 1
ATOM 5797 O O . VAL D 4 163 ? 170.90664 139.32376 199.91919 1.000 129.39000 813 VAL D O 1
ATOM 5801 N N . ILE D 4 164 ? 171.00138 141.42959 199.12413 1.000 128.41000 814 ILE D N 1
ATOM 5802 C CA . ILE D 4 164 ? 170.09121 141.99788 200.11327 1.000 123.91000 814 ILE D CA 1
ATOM 5803 C C . ILE D 4 164 ? 169.26671 143.08048 199.43400 1.000 120.63000 814 ILE D C 1
ATOM 5804 O O . ILE D 4 164 ? 169.82100 143.96302 198.77164 1.000 124.61000 814 ILE D O 1
ATOM 5809 N N . ILE D 4 165 ? 167.94936 143.02032 199.60050 1.000 107.80000 815 ILE D N 1
ATOM 5810 C CA . ILE D 4 165 ? 167.02899 143.99098 199.02130 1.000 107.92000 815 ILE D CA 1
ATOM 5811 C C . ILE D 4 165 ? 166.39176 144.77476 200.15840 1.000 118.12000 815 ILE D C 1
ATOM 5812 O O . ILE D 4 165 ? 165.93518 144.18489 201.14431 1.000 121.14000 815 ILE D O 1
ATOM 5817 N N . THR D 4 166 ? 166.36092 146.09993 200.02619 1.000 139.79000 816 THR D N 1
ATOM 5818 C CA . THR D 4 166 ? 165.95488 146.96299 201.12499 1.000 140.15000 816 THR D CA 1
ATOM 5819 C C . THR D 4 166 ? 165.09497 148.11141 200.62029 1.000 137.87000 816 THR D C 1
ATOM 5820 O O . THR D 4 166 ? 165.06198 148.41764 199.42674 1.000 137.34000 816 THR D O 1
ATOM 5824 N N . ASP D 4 167 ? 164.39423 148.74041 201.56543 1.000 144.77000 817 ASP D N 1
ATOM 5825 C CA . ASP D 4 167 ? 163.64853 149.97809 201.34134 1.000 144.38000 817 ASP D CA 1
ATOM 5826 C C . ASP D 4 167 ? 162.52882 149.78249 200.31786 1.000 145.31000 817 ASP D C 1
ATOM 5827 O O . ASP D 4 167 ? 162.44176 150.48014 199.30690 1.000 148.21000 817 ASP D O 1
ATOM 5832 N N . PHE D 4 168 ? 161.65121 148.82366 200.61086 1.000 124.62000 818 PHE D N 1
ATOM 5833 C CA . PHE D 4 168 ? 160.54582 148.49263 199.72143 1.000 124.86000 818 PHE D CA 1
ATOM 5834 C C . PHE D 4 168 ? 159.19861 148.94786 200.26851 1.000 121.51000 818 PHE D C 1
ATOM 5835 O O . PHE D 4 168 ? 158.15714 148.44613 199.83666 1.000 121.69000 818 PHE D O 1
ATOM 5843 N N . GLY D 4 169 ? 159.19529 149.88672 201.20787 1.000 127.49000 819 GLY D N 1
ATOM 5844 C CA . GLY D 4 169 ? 157.94907 150.37038 201.76575 1.000 131.16000 819 GLY D CA 1
ATOM 5845 C C . GLY D 4 169 ? 157.93708 151.85903 202.04072 1.000 133.25000 819 GLY D C 1
ATOM 5846 O O . GLY D 4 169 ? 157.20489 152.32609 202.91769 1.000 137.54000 819 GLY D O 1
ATOM 5847 N N . LEU D 4 170 ? 158.74067 152.61928 201.30166 1.000 124.78000 820 LEU D N 1
ATOM 5848 C CA . LEU D 4 170 ? 158.89592 154.04533 201.55110 1.000 123.62000 820 LEU D CA 1
ATOM 5849 C C . LEU D 4 170 ? 158.34313 154.91541 200.43316 1.000 125.80000 820 LEU D C 1
ATOM 5850 O O . LEU D 4 170 ? 157.55162 155.82561 200.69555 1.000 127.03000 820 LEU D O 1
ATOM 5855 N N . PHE D 4 171 ? 158.73790 154.65858 199.18949 1.000 119.54000 821 PHE D N 1
ATOM 5856 C CA . PHE D 4 171 ? 158.40331 155.55576 198.09336 1.000 118.24000 821 PHE D CA 1
ATOM 5857 C C . PHE D 4 171 ? 156.89965 155.59625 197.84880 1.000 119.59000 821 PHE D C 1
ATOM 5858 O O . PHE D 4 171 ? 156.18676 154.60742 198.03442 1.000 119.41000 821 PHE D O 1
ATOM 5866 N N . SER D 4 172 ? 156.42307 156.76264 197.43017 1.000 132.78000 822 SER D N 1
ATOM 5867 C CA . SER D 4 172 ? 155.01404 156.97588 197.12869 1.000 132.98000 822 SER D CA 1
ATOM 5868 C C . SER D 4 172 ? 154.90345 158.21367 196.24592 1.000 135.40000 822 SER D C 1
ATOM 5869 O O . SER D 4 172 ? 155.90985 158.74810 195.76888 1.000 136.69000 822 SER D O 1
ATOM 5872 N N . SER D 4 173 ? 153.67391 158.67346 196.02963 1.000 149.65000 823 SER D N 1
ATOM 5873 C CA . SER D 4 173 ? 153.42637 159.85823 195.21916 1.000 152.02000 823 SER D CA 1
ATOM 5874 C C . SER D 4 173 ? 153.54825 161.15336 196.01003 1.000 153.69000 823 SER D C 1
ATOM 5875 O O . SER D 4 173 ? 153.39975 162.23311 195.42827 1.000 154.38000 823 SER D O 1
ATOM 5878 N N . THR D 4 174 ? 153.80909 161.07298 197.31257 1.000 144.24000 824 THR D N 1
ATOM 5879 C CA . THR D 4 174 ? 153.94837 162.24437 198.16546 1.000 140.87000 824 THR D CA 1
ATOM 5880 C C . THR D 4 174 ? 155.38326 162.48884 198.60945 1.000 139.35000 824 THR D C 1
ATOM 5881 O O . THR D 4 174 ? 155.75677 163.63946 198.85020 1.000 141.14000 824 THR D O 1
ATOM 5885 N N . LYS D 4 175 ? 156.20989 161.43985 198.65534 1.000 127.29000 825 LYS D N 1
ATOM 5886 C CA . LYS D 4 175 ? 157.57957 161.57728 199.14104 1.000 126.73000 825 LYS D CA 1
ATOM 5887 C C . LYS D 4 175 ? 158.36467 162.62310 198.35986 1.000 127.66000 825 LYS D C 1
ATOM 5888 O O . LYS D 4 175 ? 159.21742 163.30912 198.93371 1.000 129.94000 825 LYS D O 1
ATOM 5894 N N . LEU D 4 176 ? 158.10132 162.76407 197.06358 1.000 131.43000 826 LEU D N 1
ATOM 5895 C CA . LEU D 4 176 ? 158.74137 163.80119 196.26611 1.000 133.12000 826 LEU D CA 1
ATOM 5896 C C . LEU D 4 176 ? 157.87631 165.05514 196.28029 1.000 132.41000 826 LEU D C 1
ATOM 5897 O O . LEU D 4 176 ? 156.67379 164.99355 196.00596 1.000 133.89000 826 LEU D O 1
ATOM 5902 N N . LEU D 4 177 ? 158.49051 166.18717 196.61597 1.000 139.42000 827 LEU D N 1
ATOM 5903 C CA . LEU D 4 177 ? 157.76656 167.44349 196.76178 1.000 140.49000 827 LEU D CA 1
ATOM 5904 C C . LEU D 4 177 ? 158.76666 168.58113 196.64598 1.000 141.88000 827 LEU D C 1
ATOM 5905 O O . LEU D 4 177 ? 159.77688 168.58712 197.35541 1.000 145.09000 827 LEU D O 1
ATOM 5910 N N . TYR D 4 178 ? 158.49379 169.53438 195.75839 1.000 131.51000 828 TYR D N 1
ATOM 5911 C CA . TYR D 4 178 ? 159.44231 170.60825 195.51002 1.000 131.08000 828 TYR D CA 1
ATOM 5912 C C . TYR D 4 178 ? 158.69331 171.89920 195.19737 1.000 131.97000 828 TYR D C 1
ATOM 5913 O O . TYR D 4 178 ? 157.46084 171.95298 195.22114 1.000 131.89000 828 TYR D O 1
ATOM 5922 N N . CYS D 4 179 ? 159.46154 172.94396 194.89607 1.000 128.51000 829 CYS D N 1
ATOM 5923 C CA . CYS D 4 179 ? 158.97034 174.31567 194.90372 1.000 127.03000 829 CYS D CA 1
ATOM 5924 C C . CYS D 4 179 ? 158.20800 174.63371 193.61928 1.000 128.29000 829 CYS D C 1
ATOM 5925 O O . CYS D 4 179 ? 157.88704 173.75515 192.81511 1.000 129.29000 829 CYS D O 1
ATOM 5928 N N . ASP D 4 180 ? 157.91219 175.92106 193.42094 1.000 142.13000 830 ASP D N 1
ATOM 5929 C CA . ASP D 4 180 ? 157.11800 176.37919 192.28775 1.000 143.06000 830 ASP D CA 1
ATOM 5930 C C . ASP D 4 180 ? 157.88758 176.37409 190.97507 1.000 141.09000 830 ASP D C 1
ATOM 5931 O O . ASP D 4 180 ? 157.26800 176.52877 189.91741 1.000 142.91000 830 ASP D O 1
ATOM 5936 N N . MET D 4 181 ? 159.21086 176.21208 191.01014 1.000 132.87000 831 MET D N 1
ATOM 5937 C CA . MET D 4 181 ? 159.97316 176.10127 189.77364 1.000 134.95000 831 MET D CA 1
ATOM 5938 C C . MET D 4 181 ? 159.63456 174.84041 188.99283 1.000 136.22000 831 MET D C 1
ATOM 5939 O O . MET D 4 181 ? 160.00549 174.74228 187.81902 1.000 136.61000 831 MET D O 1
ATOM 5944 N N . GLY D 4 182 ? 158.94886 173.88237 189.61026 1.000 127.64000 832 GLY D N 1
ATOM 5945 C CA . GLY D 4 182 ? 158.52100 172.66003 188.97399 1.000 128.01000 832 GLY D CA 1
ATOM 5946 C C . GLY D 4 182 ? 158.90940 171.45846 189.79669 1.000 129.36000 832 GLY D C 1
ATOM 5947 O O . GLY D 4 182 ? 159.42523 171.57403 190.91281 1.000 130.19000 832 GLY D O 1
ATOM 5948 N N . LEU D 4 183 ? 158.65535 170.27894 189.23891 1.000 118.48000 833 LEU D N 1
ATOM 5949 C CA . LEU D 4 183 ? 159.01713 169.03881 189.90834 1.000 112.37000 833 LEU D CA 1
ATOM 5950 C C . LEU D 4 183 ? 160.53047 168.88195 189.95190 1.000 116.40000 833 LEU D C 1
ATOM 5951 O O . LEU D 4 183 ? 161.21230 169.04489 188.93684 1.000 125.10000 833 LEU D O 1
ATOM 5956 N N . GLY D 4 184 ? 161.05643 168.56607 191.12968 1.000 107.03000 834 GLY D N 1
ATOM 5957 C CA . GLY D 4 184 ? 162.47043 168.28748 191.25677 1.000 107.05000 834 GLY D CA 1
ATOM 5958 C C . GLY D 4 184 ? 162.77947 166.85459 190.88312 1.000 112.96000 834 GLY D C 1
ATOM 5959 O O . GLY D 4 184 ? 162.43715 165.92840 191.62259 1.000 114.84000 834 GLY D O 1
ATOM 5960 N N . VAL D 4 185 ? 163.41744 166.65692 189.73752 1.000 119.82000 835 VAL D N 1
ATOM 5961 C CA . VAL D 4 185 ? 163.71609 165.32759 189.21343 1.000 112.03000 835 VAL D CA 1
ATOM 5962 C C . VAL D 4 185 ? 165.13848 164.96495 189.62375 1.000 114.62000 835 VAL D C 1
ATOM 5963 O O . VAL D 4 185 ? 166.07889 165.67091 189.23134 1.000 119.68000 835 VAL D O 1
ATOM 5967 N N . PRO D 4 186 ? 165.34150 163.91049 190.41203 1.000 116.80000 836 PRO D N 1
ATOM 5968 C CA . PRO D 4 186 ? 166.70808 163.45245 190.69966 1.000 118.65000 836 PRO D CA 1
ATOM 5969 C C . PRO D 4 186 ? 167.49631 163.13134 189.43863 1.000 118.73000 836 PRO D C 1
ATOM 5970 O O . PRO D 4 186 ? 166.93457 163.07581 188.34115 1.000 121.97000 836 PRO D O 1
ATOM 5974 N N . HIS D 4 187 ? 168.80311 162.91149 189.58653 1.000 111.01000 837 HIS D N 1
ATOM 5975 C CA . HIS D 4 187 ? 169.66653 162.77347 188.41805 1.000 110.31000 837 HIS D CA 1
ATOM 5976 C C . HIS D 4 187 ? 169.37407 161.49223 187.64339 1.000 115.40000 837 HIS D C 1
ATOM 5977 O O . HIS D 4 187 ? 169.21514 161.52176 186.41780 1.000 115.45000 837 HIS D O 1
ATOM 5984 N N . ASN D 4 188 ? 169.29680 160.35661 188.33639 1.000 110.49000 838 ASN D N 1
ATOM 5985 C CA . ASN D 4 188 ? 169.15297 159.07218 187.65918 1.000 103.73000 838 ASN D CA 1
ATOM 5986 C C . ASN D 4 188 ? 167.87841 158.35323 188.07883 1.000 97.31000 838 ASN D C 1
ATOM 5987 O O . ASN D 4 188 ? 167.89958 157.15243 188.36291 1.000 95.68000 838 ASN D O 1
ATOM 5992 N N . TRP D 4 189 ? 166.76299 159.08004 188.11791 1.000 97.62000 839 TRP D N 1
ATOM 5993 C CA . TRP D 4 189 ? 165.49215 158.52689 188.55608 1.000 99.73000 839 TRP D CA 1
ATOM 5994 C C . TRP D 4 189 ? 164.48917 158.33557 187.43039 1.000 100.49000 839 TRP D C 1
ATOM 5995 O O . TRP D 4 189 ? 163.56102 157.53821 187.58461 1.000 107.93000 839 TRP D O 1
ATOM 6006 N N . LEU D 4 190 ? 164.65353 159.02801 186.30636 1.000 76.83000 840 LEU D N 1
ATOM 6007 C CA . LEU D 4 190 ? 163.66799 158.96230 185.23770 1.000 79.86000 840 LEU D CA 1
ATOM 6008 C C . LEU D 4 190 ? 163.88243 157.79209 184.28657 1.000 82.22000 840 LEU D C 1
ATOM 6009 O O . LEU D 4 190 ? 163.03390 157.56150 183.42005 1.000 85.95000 840 LEU D O 1
ATOM 6014 N N . CYS D 4 191 ? 164.98069 157.05375 184.41701 1.000 99.10000 841 CYS D N 1
ATOM 6015 C CA . CYS D 4 191 ? 165.24951 155.90416 183.56469 1.000 98.46000 841 CYS D CA 1
ATOM 6016 C C . CYS D 4 191 ? 164.85221 154.58119 184.20565 1.000 93.18000 841 CYS D C 1
ATOM 6017 O O . CYS D 4 191 ? 165.11273 153.52470 183.62351 1.000 93.54000 841 CYS D O 1
ATOM 6020 N N . TYR D 4 192 ? 164.24230 154.61154 185.39037 1.000 61.66000 842 TYR D N 1
ATOM 6021 C CA . TYR D 4 192 ? 163.78331 153.41263 186.07951 1.000 52.86000 842 TYR D CA 1
ATOM 6022 C C . TYR D 4 192 ? 162.26731 153.29221 186.09568 1.000 59.23000 842 TYR D C 1
ATOM 6023 O O . TYR D 4 192 ? 161.73664 152.38279 186.73860 1.000 54.61000 842 TYR D O 1
ATOM 6032 N N . LEU D 4 193 ? 161.55798 154.18573 185.41887 1.000 78.02000 843 LEU D N 1
ATOM 6033 C CA . LEU D 4 193 ? 160.10621 154.23753 185.48717 1.000 78.00000 843 LEU D CA 1
ATOM 6034 C C . LEU D 4 193 ? 159.50105 153.65947 184.21911 1.000 74.74000 843 LEU D C 1
ATOM 6035 O O . LEU D 4 193 ? 159.94894 153.96827 183.11169 1.000 75.53000 843 LEU D O 1
ATOM 6040 N N . ALA D 4 194 ? 158.48552 152.82482 184.38927 1.000 86.38000 844 ALA D N 1
ATOM 6041 C CA . ALA D 4 194 ? 157.78725 152.24449 183.26364 1.000 90.14000 844 ALA D CA 1
ATOM 6042 C C . ALA D 4 194 ? 156.91230 153.29650 182.58320 1.000 86.42000 844 ALA D C 1
ATOM 6043 O O . ALA D 4 194 ? 156.58823 154.32482 183.17919 1.000 93.23000 844 ALA D O 1
ATOM 6045 N N . PRO D 4 195 ? 156.52595 153.06437 181.32495 1.000 78.96000 845 PRO D N 1
ATOM 6046 C CA . PRO D 4 195 ? 155.73951 154.07769 180.60526 1.000 81.59000 845 PRO D CA 1
ATOM 6047 C C . PRO D 4 195 ? 154.44174 154.46244 181.28738 1.000 84.70000 845 PRO D C 1
ATOM 6048 O O . PRO D 4 195 ? 153.98886 155.60115 181.12352 1.000 96.01000 845 PRO D O 1
ATOM 6052 N N . GLU D 4 196 ? 153.81707 153.55625 182.03853 1.000 81.57000 846 GLU D N 1
ATOM 6053 C CA . GLU D 4 196 ? 152.55353 153.89568 182.68124 1.000 86.09000 846 GLU D CA 1
ATOM 6054 C C . GLU D 4 196 ? 152.74032 154.81941 183.87631 1.000 89.83000 846 GLU D C 1
ATOM 6055 O O . GLU D 4 196 ? 151.77756 155.46944 184.29585 1.000 85.19000 846 GLU D O 1
ATOM 6061 N N . LEU D 4 197 ? 153.95111 154.89352 184.43021 1.000 88.21000 847 LEU D N 1
ATOM 6062 C CA . LEU D 4 197 ? 154.24222 155.78242 185.54640 1.000 84.20000 847 LEU D CA 1
ATOM 6063 C C . LEU D 4 197 ? 154.88518 157.09159 185.12115 1.000 84.47000 847 LEU D C 1
ATOM 6064 O O . LEU D 4 197 ? 154.84955 158.05675 185.89015 1.000 87.31000 847 LEU D O 1
ATOM 6069 N N . ILE D 4 198 ? 155.46512 157.14886 183.92022 1.000 77.26000 848 ILE D N 1
ATOM 6070 C CA . ILE D 4 198 ? 156.19174 158.33320 183.48153 1.000 69.52000 848 ILE D CA 1
ATOM 6071 C C . ILE D 4 198 ? 155.30183 159.55293 183.33777 1.000 75.04000 848 ILE D C 1
ATOM 6072 O O . ILE D 4 198 ? 155.81314 160.66990 183.21410 1.000 86.63000 848 ILE D O 1
ATOM 6077 N N . ARG D 4 199 ? 153.98403 159.37469 183.35665 1.000 81.39000 849 ARG D N 1
ATOM 6078 C CA . ARG D 4 199 ? 153.05718 160.49664 183.24856 1.000 90.07000 849 ARG D CA 1
ATOM 6079 C C . ARG D 4 199 ? 152.85981 161.09492 184.64075 1.000 91.64000 849 ARG D C 1
ATOM 6080 O O . ARG D 4 199 ? 151.84111 160.90139 185.30978 1.000 79.05000 849 ARG D O 1
ATOM 6088 N N . ALA D 4 200 ? 153.87807 161.83204 185.08044 1.000 88.23000 850 ALA D N 1
ATOM 6089 C CA . ALA D 4 200 ? 153.86814 162.54702 186.34584 1.000 82.44000 850 ALA D CA 1
ATOM 6090 C C . ALA D 4 200 ? 153.24184 163.92972 186.17093 1.000 91.39000 850 ALA D C 1
ATOM 6091 O O . ALA D 4 200 ? 153.05992 164.42206 185.05634 1.000 96.85000 850 ALA D O 1
ATOM 6093 N N . LEU D 4 201 ? 152.91625 164.56382 187.29428 1.000 89.07000 851 LEU D N 1
ATOM 6094 C CA . LEU D 4 201 ? 152.22756 165.84774 187.29467 1.000 84.53000 851 LEU D CA 1
ATOM 6095 C C . LEU D 4 201 ? 153.21579 166.98624 187.50691 1.000 83.13000 851 LEU D C 1
ATOM 6096 O O . LEU D 4 201 ? 154.17722 166.85597 188.26921 1.000 82.95000 851 LEU D O 1
ATOM 6101 N N . GLN D 4 202 ? 152.97228 168.10099 186.82149 1.000 101.69000 852 GLN D N 1
ATOM 6102 C CA . GLN D 4 202 ? 153.85725 169.26052 186.84540 1.000 99.55000 852 GLN D CA 1
ATOM 6103 C C . GLN D 4 202 ? 153.69787 170.18725 188.05512 1.000 101.81000 852 GLN D C 1
ATOM 6104 O O . GLN D 4 202 ? 154.71788 170.65340 188.57612 1.000 106.70000 852 GLN D O 1
ATOM 6110 N N . PRO D 4 203 ? 152.49082 170.49877 188.54494 1.000 115.49000 853 PRO D N 1
ATOM 6111 C CA . PRO D 4 203 ? 152.37585 171.57502 189.53619 1.000 117.07000 853 PRO D CA 1
ATOM 6112 C C . PRO D 4 203 ? 152.79243 171.18077 190.94259 1.000 118.27000 853 PRO D C 1
ATOM 6113 O O . PRO D 4 203 ? 152.71397 172.02246 191.84441 1.000 121.10000 853 PRO D O 1
ATOM 6117 N N . GLU D 4 204 ? 153.20736 169.93194 191.15755 1.000 122.57000 854 GLU D N 1
ATOM 6118 C CA . GLU D 4 204 ? 153.69239 169.44701 192.44789 1.000 120.78000 854 GLU D CA 1
ATOM 6119 C C . GLU D 4 204 ? 152.63776 169.56197 193.54521 1.000 124.19000 854 GLU D C 1
ATOM 6120 O O . GLU D 4 204 ? 152.96425 169.53511 194.73562 1.000 125.06000 854 GLU D O 1
ATOM 6126 N N . LYS D 4 205 ? 151.36677 169.68189 193.17365 1.000 143.33000 855 LYS D N 1
ATOM 6127 C CA . LYS D 4 205 ? 150.26359 169.72239 194.13185 1.000 145.45000 855 LYS D CA 1
ATOM 6128 C C . LYS D 4 205 ? 149.18517 168.73834 193.69817 1.000 145.85000 855 LYS D C 1
ATOM 6129 O O . LYS D 4 205 ? 148.07273 169.13603 193.33158 1.000 146.54000 855 LYS D O 1
ATOM 6131 N N . PRO D 4 206 ? 149.48192 167.43501 193.72654 1.000 144.41000 856 PRO D N 1
ATOM 6132 C CA . PRO D 4 206 ? 148.45098 166.44869 193.39273 1.000 144.80000 856 PRO D CA 1
ATOM 6133 C C . PRO D 4 206 ? 147.66500 166.02108 194.62056 1.000 144.64000 856 PRO D C 1
ATOM 6134 O O . PRO D 4 206 ? 148.25004 165.70206 195.66006 1.000 144.72000 856 PRO D O 1
ATOM 6138 N N . ARG D 4 207 ? 146.34013 166.01515 194.51941 1.000 149.39000 857 ARG D N 1
ATOM 6139 C CA . ARG D 4 207 ? 145.50148 165.62894 195.64609 1.000 149.67000 857 ARG D CA 1
ATOM 6140 C C . ARG D 4 207 ? 145.44597 164.10959 195.73488 1.000 149.42000 857 ARG D C 1
ATOM 6141 O O . ARG D 4 207 ? 145.03568 163.43951 194.78105 1.000 149.61000 857 ARG D O 1
ATOM 6149 N N . GLY D 4 208 ? 145.85325 163.56913 196.87986 1.000 146.30000 858 GLY D N 1
ATOM 6150 C CA . GLY D 4 208 ? 145.96328 162.13370 197.03847 1.000 147.43000 858 GLY D CA 1
ATOM 6151 C C . GLY D 4 208 ? 147.25678 161.59640 196.46264 1.000 146.33000 858 GLY D C 1
ATOM 6152 O O . GLY D 4 208 ? 148.30014 162.25031 196.55181 1.000 144.69000 858 GLY D O 1
ATOM 6153 N N . GLU D 4 209 ? 147.20540 160.40763 195.87015 1.000 150.60000 859 GLU D N 1
ATOM 6154 C CA . GLU D 4 209 ? 148.36437 159.78762 195.24188 1.000 149.33000 859 GLU D CA 1
ATOM 6155 C C . GLU D 4 209 ? 148.17316 159.81474 193.73284 1.000 148.78000 859 GLU D C 1
ATOM 6156 O O . GLU D 4 209 ? 147.21041 159.23816 193.21599 1.000 150.11000 859 GLU D O 1
ATOM 6162 N N . CYS D 4 210 ? 149.08625 160.48720 193.03083 1.000 140.31000 860 CYS D N 1
ATOM 6163 C CA . CYS D 4 210 ? 148.98713 160.55555 191.57717 1.000 143.68000 860 CYS D CA 1
ATOM 6164 C C . CYS D 4 210 ? 149.35405 159.22481 190.93187 1.000 145.82000 860 CYS D C 1
ATOM 6165 O O . CYS D 4 210 ? 148.65523 158.75309 190.02761 1.000 146.24000 860 CYS D O 1
ATOM 6168 N N . LEU D 4 211 ? 150.43832 158.60371 191.38339 1.000 124.92000 861 LEU D N 1
ATOM 6169 C CA . LEU D 4 211 ? 150.89750 157.36483 190.78099 1.000 122.38000 861 LEU D CA 1
ATOM 6170 C C . LEU D 4 211 ? 150.07605 156.17956 191.27800 1.000 120.41000 861 LEU D C 1
ATOM 6171 O O . LEU D 4 211 ? 149.42025 156.23208 192.32142 1.000 121.64000 861 LEU D O 1
ATOM 6176 N N . GLU D 4 212 ? 150.11741 155.09934 190.50276 1.000 111.43000 862 GLU D N 1
ATOM 6177 C CA . GLU D 4 212 ? 149.51416 153.82822 190.87542 1.000 110.14000 862 GLU D CA 1
ATOM 6178 C C . GLU D 4 212 ? 150.50979 152.72382 190.56368 1.000 108.26000 862 GLU D C 1
ATOM 6179 O O . GLU D 4 212 ? 150.98283 152.61547 189.42884 1.000 109.48000 862 GLU D O 1
ATOM 6185 N N . PHE D 4 213 ? 150.82574 151.90913 191.56280 1.000 93.29000 863 PHE D N 1
ATOM 6186 C CA . PHE D 4 213 ? 151.86567 150.89955 191.44461 1.000 97.57000 863 PHE D CA 1
ATOM 6187 C C . PHE D 4 213 ? 151.25460 149.50707 191.39208 1.000 99.46000 863 PHE D C 1
ATOM 6188 O O . PHE D 4 213 ? 150.31728 149.19940 192.13457 1.000 104.93000 863 PHE D O 1
ATOM 6196 N N . THR D 4 214 ? 151.78535 148.67760 190.50464 1.000 103.70000 864 THR D N 1
ATOM 6197 C CA . THR D 4 214 ? 151.35070 147.30422 190.31259 1.000 109.55000 864 THR D CA 1
ATOM 6198 C C . THR D 4 214 ? 152.58170 146.43052 190.14319 1.000 106.68000 864 THR D C 1
ATOM 6199 O O . THR D 4 214 ? 153.64667 146.92221 189.75597 1.000 106.66000 864 THR D O 1
ATOM 6203 N N . PRO D 4 215 ? 152.47173 145.12937 190.42674 1.000 101.79000 865 PRO D N 1
ATOM 6204 C CA . PRO D 4 215 ? 153.61270 144.23590 190.17788 1.000 101.54000 865 PRO D CA 1
ATOM 6205 C C . PRO D 4 215 ? 153.99714 144.15766 188.71628 1.000 108.77000 865 PRO D C 1
ATOM 6206 O O . PRO D 4 215 ? 155.12897 143.76680 188.40779 1.000 115.58000 865 PRO D O 1
ATOM 6210 N N . TYR D 4 216 ? 153.08770 144.50460 187.80454 1.000 112.62000 866 TYR D N 1
ATOM 6211 C CA . TYR D 4 216 ? 153.43668 144.54449 186.38984 1.000 111.23000 866 TYR D CA 1
ATOM 6212 C C . TYR D 4 216 ? 154.46294 145.63234 186.10554 1.000 112.41000 866 TYR D C 1
ATOM 6213 O O . TYR D 4 216 ? 155.35428 145.44941 185.27030 1.000 116.93000 866 TYR D O 1
ATOM 6222 N N . SER D 4 217 ? 154.35123 146.77351 186.78307 1.000 99.30000 867 SER D N 1
ATOM 6223 C CA . SER D 4 217 ? 155.29293 147.86343 186.57174 1.000 98.69000 867 SER D CA 1
ATOM 6224 C C . SER D 4 217 ? 156.62781 147.63448 187.26379 1.000 94.64000 867 SER D C 1
ATOM 6225 O O . SER D 4 217 ? 157.60519 148.30932 186.92901 1.000 93.13000 867 SER D O 1
ATOM 6228 N N . ASP D 4 218 ? 156.69299 146.71084 188.22100 1.000 94.64000 868 ASP D N 1
ATOM 6229 C CA . ASP D 4 218 ? 157.93304 146.50228 188.95906 1.000 96.40000 868 ASP D CA 1
ATOM 6230 C C . ASP D 4 218 ? 158.95253 145.70876 188.15235 1.000 99.65000 868 ASP D C 1
ATOM 6231 O O . ASP D 4 218 ? 160.15635 145.96531 188.25357 1.000 103.94000 868 ASP D O 1
ATOM 6236 N N . VAL D 4 219 ? 158.49902 144.73411 187.35966 1.000 86.87000 869 VAL D N 1
ATOM 6237 C CA . VAL D 4 219 ? 159.43051 143.91710 186.59038 1.000 84.24000 869 VAL D CA 1
ATOM 6238 C C . VAL D 4 219 ? 160.12318 144.73914 185.51098 1.000 86.16000 869 VAL D C 1
ATOM 6239 O O . VAL D 4 219 ? 161.22300 144.38325 185.07252 1.000 81.64000 869 VAL D O 1
ATOM 6243 N N . TYR D 4 220 ? 159.52077 145.85520 185.09424 1.000 78.63000 870 TYR D N 1
ATOM 6244 C CA . TYR D 4 220 ? 160.17740 146.74216 184.14015 1.000 67.44000 870 TYR D CA 1
ATOM 6245 C C . TYR D 4 220 ? 161.53061 147.20417 184.66272 1.000 78.12000 870 TYR D C 1
ATOM 6246 O O . TYR D 4 220 ? 162.51507 147.23355 183.91694 1.000 84.06000 870 TYR D O 1
ATOM 6255 N N . SER D 4 221 ? 161.60097 147.56722 185.94341 1.000 74.21000 871 SER D N 1
ATOM 6256 C CA . SER D 4 221 ? 162.85576 148.03362 186.51753 1.000 67.28000 871 SER D CA 1
ATOM 6257 C C . SER D 4 221 ? 163.90967 146.93910 186.58315 1.000 61.81000 871 SER D C 1
ATOM 6258 O O . SER D 4 221 ? 165.09919 147.25139 186.67800 1.000 69.99000 871 SER D O 1
ATOM 6261 N N . PHE D 4 222 ? 163.50777 145.66814 186.54496 1.000 66.96000 872 PHE D N 1
ATOM 6262 C CA . PHE D 4 222 ? 164.49574 144.59689 186.50165 1.000 73.88000 872 PHE D CA 1
ATOM 6263 C C . PHE D 4 222 ? 165.23824 144.57882 185.17411 1.000 82.67000 872 PHE D C 1
ATOM 6264 O O . PHE D 4 222 ? 166.42128 144.22482 185.13326 1.000 89.76000 872 PHE D O 1
ATOM 6272 N N . GLY D 4 223 ? 164.56567 144.94579 184.08268 1.000 96.69000 873 GLY D N 1
ATOM 6273 C CA . GLY D 4 223 ? 165.23843 144.98686 182.79537 1.000 93.71000 873 GLY D CA 1
ATOM 6274 C C . GLY D 4 223 ? 166.36102 146.00425 182.75841 1.000 87.32000 873 GLY D C 1
ATOM 6275 O O . GLY D 4 223 ? 167.45449 145.71860 182.26564 1.000 80.95000 873 GLY D O 1
ATOM 6276 N N . THR D 4 224 ? 166.10949 147.20261 183.28842 1.000 82.32000 874 THR D N 1
ATOM 6277 C CA . THR D 4 224 ? 167.15074 148.22216 183.33433 1.000 88.36000 874 THR D CA 1
ATOM 6278 C C . THR D 4 224 ? 168.32534 147.76557 184.18740 1.000 84.12000 874 THR D C 1
ATOM 6279 O O . THR D 4 224 ? 169.48590 148.02927 183.85231 1.000 83.71000 874 THR D O 1
ATOM 6283 N N . VAL D 4 225 ? 168.04319 147.07738 185.29471 1.000 75.22000 875 VAL D N 1
ATOM 6284 C CA . VAL D 4 225 ? 169.11120 146.60327 186.16929 1.000 78.23000 875 VAL D CA 1
ATOM 6285 C C . VAL D 4 225 ? 170.00222 145.61594 185.42966 1.000 74.19000 875 VAL D C 1
ATOM 6286 O O . VAL D 4 225 ? 171.23428 145.72104 185.45881 1.000 88.15000 875 VAL D O 1
ATOM 6290 N N . TRP D 4 226 ? 169.39613 144.65002 184.74051 1.000 53.78000 876 TRP D N 1
ATOM 6291 C CA . TRP D 4 226 ? 170.20528 143.68697 184.00487 1.000 62.22000 876 TRP D CA 1
ATOM 6292 C C . TRP D 4 226 ? 170.95848 144.35595 182.86559 1.000 79.07000 876 TRP D C 1
ATOM 6293 O O . TRP D 4 226 ? 172.11759 144.01711 182.59954 1.000 89.93000 876 TRP D O 1
ATOM 6304 N N . TYR D 4 227 ? 170.31893 145.30255 182.17746 1.000 90.33000 877 TYR D N 1
ATOM 6305 C CA . TYR D 4 227 ? 170.99828 145.99972 181.09237 1.000 92.32000 877 TYR D CA 1
ATOM 6306 C C . TYR D 4 227 ? 172.23714 146.71817 181.60240 1.000 93.47000 877 TYR D C 1
ATOM 6307 O O . TYR D 4 227 ? 173.32000 146.60628 181.01768 1.000 96.09000 877 TYR D O 1
ATOM 6316 N N . GLU D 4 228 ? 172.09960 147.45341 182.70506 1.000 90.16000 878 GLU D N 1
ATOM 6317 C CA . GLU D 4 228 ? 173.23507 148.19049 183.23677 1.000 88.33000 878 GLU D CA 1
ATOM 6318 C C . GLU D 4 228 ? 174.27285 147.27483 183.86346 1.000 89.61000 878 GLU D C 1
ATOM 6319 O O . GLU D 4 228 ? 175.43780 147.66814 183.97435 1.000 95.40000 878 GLU D O 1
ATOM 6325 N N . LEU D 4 229 ? 173.88660 146.06932 184.27789 1.000 85.90000 879 LEU D N 1
ATOM 6326 C CA . LEU D 4 229 ? 174.86546 145.18878 184.89569 1.000 87.95000 879 LEU D CA 1
ATOM 6327 C C . LEU D 4 229 ? 175.62186 144.38515 183.84524 1.000 93.02000 879 LEU D C 1
ATOM 6328 O O . LEU D 4 229 ? 176.75647 143.96230 184.09008 1.000 96.18000 879 LEU D O 1
ATOM 6333 N N . ILE D 4 230 ? 175.02767 144.18611 182.67007 1.000 97.51000 880 ILE D N 1
ATOM 6334 C CA . ILE D 4 230 ? 175.71242 143.45373 181.60973 1.000 94.15000 880 ILE D CA 1
ATOM 6335 C C . ILE D 4 230 ? 176.46216 144.38054 180.65113 1.000 98.18000 880 ILE D C 1
ATOM 6336 O O . ILE D 4 230 ? 177.48465 143.98139 180.08499 1.000 99.95000 880 ILE D O 1
ATOM 6341 N N . CYS D 4 231 ? 175.99249 145.61507 180.46140 1.000 110.22000 881 CYS D N 1
ATOM 6342 C CA . CYS D 4 231 ? 176.63055 146.53118 179.52000 1.000 107.73000 881 CYS D CA 1
ATOM 6343 C C . CYS D 4 231 ? 177.70169 147.37496 180.20371 1.000 106.61000 881 CYS D C 1
ATOM 6344 O O . CYS D 4 231 ? 178.87553 147.32322 179.82529 1.000 109.38000 881 CYS D O 1
ATOM 6347 N N . GLY D 4 232 ? 177.31440 148.15205 181.21162 1.000 104.11000 882 GLY D N 1
ATOM 6348 C CA . GLY D 4 232 ? 178.29240 148.90417 181.96974 1.000 108.78000 882 GLY D CA 1
ATOM 6349 C C . GLY D 4 232 ? 177.86658 150.28682 182.41702 1.000 107.80000 882 GLY D C 1
ATOM 6350 O O . GLY D 4 232 ? 178.52921 150.88378 183.26935 1.000 107.56000 882 GLY D O 1
ATOM 6351 N N . GLU D 4 233 ? 176.77691 150.81624 181.86698 1.000 111.40000 883 GLU D N 1
ATOM 6352 C CA . GLU D 4 233 ? 176.33667 152.15457 182.23241 1.000 113.03000 883 GLU D CA 1
ATOM 6353 C C . GLU D 4 233 ? 174.82842 152.25292 182.04165 1.000 112.69000 883 GLU D C 1
ATOM 6354 O O . GLU D 4 233 ? 174.16873 151.29641 181.63017 1.000 117.29000 883 GLU D O 1
ATOM 6360 N N . PHE D 4 234 ? 174.28918 153.43128 182.33550 1.000 89.75000 884 PHE D N 1
ATOM 6361 C CA . PHE D 4 234 ? 172.85117 153.64643 182.40512 1.000 92.03000 884 PHE D CA 1
ATOM 6362 C C . PHE D 4 234 ? 172.25050 153.73948 181.00576 1.000 91.81000 884 PHE D C 1
ATOM 6363 O O . PHE D 4 234 ? 172.89655 153.44894 179.99626 1.000 94.05000 884 PHE D O 1
ATOM 6371 N N . THR D 4 235 ? 170.98608 154.14415 180.94298 1.000 87.52000 885 THR D N 1
ATOM 6372 C CA . THR D 4 235 ? 170.26402 154.33123 179.69777 1.000 86.70000 885 THR D CA 1
ATOM 6373 C C . THR D 4 235 ? 169.87287 155.79379 179.55026 1.000 91.39000 885 THR D C 1
ATOM 6374 O O . THR D 4 235 ? 169.80322 156.53907 180.53036 1.000 97.86000 885 THR D O 1
ATOM 6378 N N . PHE D 4 236 ? 169.62079 156.19607 178.30392 1.000 92.58000 886 PHE D N 1
ATOM 6379 C CA . PHE D 4 236 ? 169.20324 157.55962 177.97735 1.000 92.38000 886 PHE D CA 1
ATOM 6380 C C . PHE D 4 236 ? 170.20841 158.59382 178.46978 1.000 94.64000 886 PHE D C 1
ATOM 6381 O O . PHE D 4 236 ? 169.83832 159.72318 178.79662 1.000 101.68000 886 PHE D O 1
ATOM 6389 N N . LYS D 4 237 ? 171.48290 158.22233 178.52698 1.000 110.12000 887 LYS D N 1
ATOM 6390 C CA . LYS D 4 237 ? 172.48998 159.11107 179.08310 1.000 115.22000 887 LYS D CA 1
ATOM 6391 C C . LYS D 4 237 ? 172.69690 160.32694 178.18621 1.000 122.29000 887 LYS D C 1
ATOM 6392 O O . LYS D 4 237 ? 172.44651 160.28838 176.97853 1.000 125.34000 887 LYS D O 1
ATOM 6398 N N . ASP D 4 238 ? 173.14995 161.42048 178.80310 1.000 137.90000 888 ASP D N 1
ATOM 6399 C CA . ASP D 4 238 ? 173.39952 162.68464 178.10777 1.000 136.52000 888 ASP D CA 1
ATOM 6400 C C . ASP D 4 238 ? 172.13891 163.20860 177.42375 1.000 137.15000 888 ASP D C 1
ATOM 6401 O O . ASP D 4 238 ? 172.17953 163.68531 176.28875 1.000 139.99000 888 ASP D O 1
ATOM 6406 N N . GLN D 4 239 ? 171.00695 163.10905 178.11259 1.000 118.22000 889 GLN D N 1
ATOM 6407 C CA . GLN D 4 239 ? 169.75382 163.66644 177.63314 1.000 113.64000 889 GLN D CA 1
ATOM 6408 C C . GLN D 4 239 ? 169.04407 164.39876 178.76113 1.000 116.36000 889 GLN D C 1
ATOM 6409 O O . GLN D 4 239 ? 169.13401 163.99398 179.92399 1.000 120.76000 889 GLN D O 1
ATOM 6415 N N . PRO D 4 240 ? 168.33570 165.47791 178.44932 1.000 100.70000 890 PRO D N 1
ATOM 6416 C CA . PRO D 4 240 ? 167.58757 166.20376 179.47859 1.000 99.01000 890 PRO D CA 1
ATOM 6417 C C . PRO D 4 240 ? 166.32473 165.45005 179.87605 1.000 101.48000 890 PRO D C 1
ATOM 6418 O O . PRO D 4 240 ? 165.89468 164.50326 179.21866 1.000 110.93000 890 PRO D O 1
ATOM 6422 N N . ALA D 4 241 ? 165.73415 165.89242 180.98746 1.000 84.23000 891 ALA D N 1
ATOM 6423 C CA . ALA D 4 241 ? 164.53031 165.24168 181.49348 1.000 90.07000 891 ALA D CA 1
ATOM 6424 C C . ALA D 4 241 ? 163.36207 165.39993 180.52961 1.000 92.97000 891 ALA D C 1
ATOM 6425 O O . ALA D 4 241 ? 162.60737 164.44702 180.29228 1.000 100.52000 891 ALA D O 1
ATOM 6427 N N . GLU D 4 242 ? 163.19286 166.59714 179.96617 1.000 78.08000 892 GLU D N 1
ATOM 6428 C CA . GLU D 4 242 ? 162.07082 166.84520 179.07119 1.000 74.03000 892 GLU D CA 1
ATOM 6429 C C . GLU D 4 242 ? 162.17448 166.05012 177.77953 1.000 80.58000 892 GLU D C 1
ATOM 6430 O O . GLU D 4 242 ? 161.18744 165.95769 177.04497 1.000 89.49000 892 GLU D O 1
ATOM 6436 N N . SER D 4 243 ? 163.34144 165.48626 177.47989 1.000 76.22000 893 SER D N 1
ATOM 6437 C CA . SER D 4 243 ? 163.47805 164.58582 176.34369 1.000 80.01000 893 SER D CA 1
ATOM 6438 C C . SER D 4 243 ? 163.25297 163.13358 176.73895 1.000 76.36000 893 SER D C 1
ATOM 6439 O O . SER D 4 243 ? 162.62305 162.37801 175.98981 1.000 75.83000 893 SER D O 1
ATOM 6442 N N . ILE D 4 244 ? 163.76552 162.73285 177.90416 1.000 75.26000 894 ILE D N 1
ATOM 6443 C CA . ILE D 4 244 ? 163.59120 161.36161 178.37081 1.000 68.07000 894 ILE D CA 1
ATOM 6444 C C . ILE D 4 244 ? 162.11741 161.05804 178.58459 1.000 72.18000 894 ILE D C 1
ATOM 6445 O O . ILE D 4 244 ? 161.63781 159.96996 178.24446 1.000 81.67000 894 ILE D O 1
ATOM 6450 N N . ILE D 4 245 ? 161.37418 162.01252 179.14729 1.000 74.46000 895 ILE D N 1
ATOM 6451 C CA . ILE D 4 245 ? 159.95364 161.78559 179.40059 1.000 71.08000 895 ILE D CA 1
ATOM 6452 C C . ILE D 4 245 ? 159.22689 161.46351 178.10162 1.000 70.94000 895 ILE D C 1
ATOM 6453 O O . ILE D 4 245 ? 158.47646 160.48477 178.01579 1.000 78.72000 895 ILE D O 1
ATOM 6458 N N . TRP D 4 246 ? 159.45652 162.26542 177.06165 1.000 59.49000 896 TRP D N 1
ATOM 6459 C CA . TRP D 4 246 ? 158.73985 162.04268 175.81173 1.000 58.18000 896 TRP D CA 1
ATOM 6460 C C . TRP D 4 246 ? 159.22003 160.78394 175.10453 1.000 69.99000 896 TRP D C 1
ATOM 6461 O O . TRP D 4 246 ? 158.41181 160.05118 174.52587 1.000 82.08000 896 TRP D O 1
ATOM 6472 N N . GLN D 4 247 ? 160.52703 160.51618 175.12315 1.000 83.74000 897 GLN D N 1
ATOM 6473 C CA . GLN D 4 247 ? 161.02472 159.32369 174.44536 1.000 84.21000 897 GLN D CA 1
ATOM 6474 C C . GLN D 4 247 ? 160.49370 158.05348 175.09573 1.000 81.80000 897 GLN D C 1
ATOM 6475 O O . GLN D 4 247 ? 160.09260 157.11712 174.39782 1.000 73.90000 897 GLN D O 1
ATOM 6481 N N . VAL D 4 248 ? 160.47727 158.00045 176.42857 1.000 70.55000 898 VAL D N 1
ATOM 6482 C CA . VAL D 4 248 ? 159.97232 156.81692 177.11547 1.000 62.96000 898 VAL D CA 1
ATOM 6483 C C . VAL D 4 248 ? 158.45941 156.70654 176.96316 1.000 67.27000 898 VAL D C 1
ATOM 6484 O O . VAL D 4 248 ? 157.92037 155.60761 176.79170 1.000 76.20000 898 VAL D O 1
ATOM 6488 N N . GLY D 4 249 ? 157.74885 157.83543 177.01008 1.000 69.18000 899 GLY D N 1
ATOM 6489 C CA . GLY D 4 249 ? 156.30204 157.79038 176.87425 1.000 68.43000 899 GLY D CA 1
ATOM 6490 C C . GLY D 4 249 ? 155.83477 157.26695 175.53045 1.000 70.32000 899 GLY D C 1
ATOM 6491 O O . GLY D 4 249 ? 154.70005 156.80212 175.40270 1.000 76.11000 899 GLY D O 1
ATOM 6492 N N . ARG D 4 250 ? 156.68912 157.34457 174.51126 1.000 72.95000 900 ARG D N 1
ATOM 6493 C CA . ARG D 4 250 ? 156.38630 156.77439 173.20522 1.000 76.82000 900 ARG D CA 1
ATOM 6494 C C . ARG D 4 250 ? 156.64071 155.27381 173.14624 1.000 85.39000 900 ARG D C 1
ATOM 6495 O O . ARG D 4 250 ? 156.23577 154.62715 172.17520 1.000 79.99000 900 ARG D O 1
ATOM 6503 N N . GLY D 4 251 ? 157.28390 154.70164 174.15702 1.000 107.82000 901 GLY D N 1
ATOM 6504 C CA . GLY D 4 251 ? 157.54012 153.27794 174.15051 1.000 107.04000 901 GLY D CA 1
ATOM 6505 C C . GLY D 4 251 ? 158.81024 152.92000 173.41358 1.000 103.74000 901 GLY D C 1
ATOM 6506 O O . GLY D 4 251 ? 158.77253 152.19149 172.41966 1.000 107.50000 901 GLY D O 1
ATOM 6507 N N . MET D 4 252 ? 159.94022 153.43605 173.88093 1.000 90.93000 902 MET D N 1
ATOM 6508 C CA . MET D 4 252 ? 161.22115 153.22607 173.23019 1.000 85.72000 902 MET D CA 1
ATOM 6509 C C . MET D 4 252 ? 162.17987 152.49021 174.15171 1.000 95.63000 902 MET D C 1
ATOM 6510 O O . MET D 4 252 ? 161.96234 152.38303 175.36042 1.000 103.79000 902 MET D O 1
ATOM 6515 N N . LYS D 4 253 ? 163.24980 151.97573 173.55431 1.000 85.07000 903 LYS D N 1
ATOM 6516 C CA . LYS D 4 253 ? 164.30968 151.30287 174.28581 1.000 89.54000 903 LYS D CA 1
ATOM 6517 C C . LYS D 4 253 ? 165.65082 151.76730 173.74279 1.000 81.50000 903 LYS D C 1
ATOM 6518 O O . LYS D 4 253 ? 165.78231 152.06365 172.55371 1.000 83.64000 903 LYS D O 1
ATOM 6524 N N . GLN D 4 254 ? 166.64455 151.83447 174.62476 1.000 87.49000 904 GLN D N 1
ATOM 6525 C CA . GLN D 4 254 ? 167.97334 152.25247 174.20383 1.000 94.79000 904 GLN D CA 1
ATOM 6526 C C . GLN D 4 254 ? 168.53767 151.27527 173.18218 1.000 99.27000 904 GLN D C 1
ATOM 6527 O O . GLN D 4 254 ? 168.44915 150.05707 173.35018 1.000 106.07000 904 GLN D O 1
ATOM 6533 N N . SER D 4 255 ? 169.11640 151.81822 172.11353 1.000 100.14000 905 SER D N 1
ATOM 6534 C CA . SER D 4 255 ? 169.67204 150.98240 171.05856 1.000 101.48000 905 SER D CA 1
ATOM 6535 C C . SER D 4 255 ? 170.82372 150.14188 171.59126 1.000 100.46000 905 SER D C 1
ATOM 6536 O O . SER D 4 255 ? 171.71096 150.64616 172.28388 1.000 97.43000 905 SER D O 1
ATOM 6539 N N . LEU D 4 256 ? 170.80891 148.85391 171.25475 1.000 95.73000 906 LEU D N 1
ATOM 6540 C CA . LEU D 4 256 ? 171.76420 147.89245 171.80370 1.000 96.13000 906 LEU D CA 1
ATOM 6541 C C . LEU D 4 256 ? 173.05402 147.91650 170.98485 1.000 102.91000 906 LEU D C 1
ATOM 6542 O O . LEU D 4 256 ? 173.38501 146.99114 170.24323 1.000 111.24000 906 LEU D O 1
ATOM 6547 N N . ALA D 4 257 ? 173.79164 149.01194 171.13871 1.000 110.28000 907 ALA D N 1
ATOM 6548 C CA . ALA D 4 257 ? 175.05471 149.19979 170.44061 1.000 113.56000 907 ALA D CA 1
ATOM 6549 C C . ALA D 4 257 ? 176.26483 148.79076 171.26804 1.000 114.05000 907 ALA D C 1
ATOM 6550 O O . ALA D 4 257 ? 177.38626 148.81857 170.75278 1.000 112.01000 907 ALA D O 1
ATOM 6552 N N . ASN D 4 258 ? 176.07199 148.41293 172.53142 1.000 121.88000 908 ASN D N 1
ATOM 6553 C CA . ASN D 4 258 ? 177.18175 148.09152 173.42029 1.000 123.09000 908 ASN D CA 1
ATOM 6554 C C . ASN D 4 258 ? 177.16775 146.64280 173.89090 1.000 122.86000 908 ASN D C 1
ATOM 6555 O O . ASN D 4 258 ? 177.98292 146.27433 174.74436 1.000 124.17000 908 ASN D O 1
ATOM 6560 N N . LEU D 4 259 ? 176.27567 145.81204 173.36254 1.000 130.70000 909 LEU D N 1
ATOM 6561 C CA . LEU D 4 259 ? 176.12670 144.43276 173.80595 1.000 132.12000 909 LEU D CA 1
ATOM 6562 C C . LEU D 4 259 ? 176.50520 143.48619 172.67618 1.000 133.80000 909 LEU D C 1
ATOM 6563 O O . LEU D 4 259 ? 176.11337 143.69810 171.52404 1.000 133.28000 909 LEU D O 1
ATOM 6568 N N . GLN D 4 260 ? 177.26922 142.44787 173.00901 1.000 136.01000 910 GLN D N 1
ATOM 6569 C CA . GLN D 4 260 ? 177.70056 141.43661 172.04568 1.000 134.36000 910 GLN D CA 1
ATOM 6570 C C . GLN D 4 260 ? 177.46017 140.06462 172.66805 1.000 133.94000 910 GLN D C 1
ATOM 6571 O O . GLN D 4 260 ? 178.30643 139.55838 173.41066 1.000 134.52000 910 GLN D O 1
ATOM 6577 N N . SER D 4 261 ? 176.31357 139.46568 172.36377 1.000 128.80000 911 SER D N 1
ATOM 6578 C CA . SER D 4 261 ? 175.96134 138.14751 172.87902 1.000 130.99000 911 SER D CA 1
ATOM 6579 C C . SER D 4 261 ? 174.86258 137.56624 171.99566 1.000 129.73000 911 SER D C 1
ATOM 6580 O O . SER D 4 261 ? 174.54556 138.10895 170.93235 1.000 128.25000 911 SER D O 1
ATOM 6583 N N . GLY D 4 262 ? 174.27343 136.46144 172.44154 1.000 121.18000 912 GLY D N 1
ATOM 6584 C CA . GLY D 4 262 ? 173.25506 135.77481 171.67932 1.000 120.33000 912 GLY D CA 1
ATOM 6585 C C . GLY D 4 262 ? 171.92937 136.51022 171.69345 1.000 116.23000 912 GLY D C 1
ATOM 6586 O O . GLY D 4 262 ? 171.80121 137.63237 172.18436 1.000 116.83000 912 GLY D O 1
ATOM 6587 N N . ARG D 4 263 ? 170.92052 135.85296 171.12055 1.000 110.28000 913 ARG D N 1
ATOM 6588 C CA . ARG D 4 263 ? 169.59241 136.44518 171.03194 1.000 112.65000 913 ARG D CA 1
ATOM 6589 C C . ARG D 4 263 ? 168.80004 136.32241 172.32560 1.000 118.59000 913 ARG D C 1
ATOM 6590 O O . ARG D 4 263 ? 167.79767 137.02462 172.48962 1.000 124.52000 913 ARG D O 1
ATOM 6598 N N . ASP D 4 264 ? 169.22915 135.46272 173.24958 1.000 124.13000 914 ASP D N 1
ATOM 6599 C CA . ASP D 4 264 ? 168.44374 135.21469 174.45477 1.000 124.80000 914 ASP D CA 1
ATOM 6600 C C . ASP D 4 264 ? 168.41507 136.43543 175.36891 1.000 121.63000 914 ASP D C 1
ATOM 6601 O O . ASP D 4 264 ? 167.34941 136.83253 175.85765 1.000 118.09000 914 ASP D O 1
ATOM 6606 N N . VAL D 4 265 ? 169.57805 137.03975 175.62110 1.000 105.46000 915 VAL D N 1
ATOM 6607 C CA . VAL D 4 265 ? 169.63131 138.17370 176.53828 1.000 99.11000 915 VAL D CA 1
ATOM 6608 C C . VAL D 4 265 ? 168.86429 139.36140 175.96701 1.000 94.37000 915 VAL D C 1
ATOM 6609 O O . VAL D 4 265 ? 168.12671 140.04806 176.68613 1.000 104.02000 915 VAL D O 1
ATOM 6613 N N . LYS D 4 266 ? 169.00532 139.61237 174.66632 1.000 87.11000 916 LYS D N 1
ATOM 6614 C CA . LYS D 4 266 ? 168.27034 140.70848 174.05141 1.000 91.61000 916 LYS D CA 1
ATOM 6615 C C . LYS D 4 266 ? 166.77536 140.42542 174.04470 1.000 94.68000 916 LYS D C 1
ATOM 6616 O O . LYS D 4 266 ? 165.96177 141.34204 174.21218 1.000 99.80000 916 LYS D O 1
ATOM 6622 N N . ASP D 4 267 ? 166.39253 139.16100 173.85975 1.000 105.15000 917 ASP D N 1
ATOM 6623 C CA . ASP D 4 267 ? 164.97992 138.81052 173.92984 1.000 107.26000 917 ASP D CA 1
ATOM 6624 C C . ASP D 4 267 ? 164.42434 139.06688 175.32039 1.000 110.89000 917 ASP D C 1
ATOM 6625 O O . ASP D 4 267 ? 163.30048 139.55502 175.46562 1.000 112.45000 917 ASP D O 1
ATOM 6630 N N . LEU D 4 268 ? 165.19619 138.74018 176.35666 1.000 115.22000 918 LEU D N 1
ATOM 6631 C CA . LEU D 4 268 ? 164.74086 139.00478 177.71841 1.000 111.11000 918 LEU D CA 1
ATOM 6632 C C . LEU D 4 268 ? 164.60874 140.50449 177.96529 1.000 110.36000 918 LEU D C 1
ATOM 6633 O O . LEU D 4 268 ? 163.64114 140.95433 178.59410 1.000 111.03000 918 LEU D O 1
ATOM 6638 N N . LEU D 4 269 ? 165.56849 141.29309 177.47352 1.000 99.16000 919 LEU D N 1
ATOM 6639 C CA . LEU D 4 269 ? 165.47473 142.74358 177.62097 1.000 96.92000 919 LEU D CA 1
ATOM 6640 C C . LEU D 4 269 ? 164.23019 143.28784 176.93632 1.000 100.86000 919 LEU D C 1
ATOM 6641 O O . LEU D 4 269 ? 163.53655 144.14888 177.48741 1.000 102.58000 919 LEU D O 1
ATOM 6646 N N . MET D 4 270 ? 163.93361 142.80335 175.73007 1.000 108.44000 920 MET D N 1
ATOM 6647 C CA . MET D 4 270 ? 162.71563 143.23129 175.05103 1.000 106.12000 920 MET D CA 1
ATOM 6648 C C . MET D 4 270 ? 161.47233 142.75251 175.78671 1.000 108.31000 920 MET D C 1
ATOM 6649 O O . MET D 4 270 ? 160.43613 143.42512 175.76053 1.000 109.02000 920 MET D O 1
ATOM 6654 N N . LEU D 4 271 ? 161.55276 141.58956 176.43433 1.000 98.21000 921 LEU D N 1
ATOM 6655 C CA . LEU D 4 271 ? 160.42444 141.08407 177.20576 1.000 90.60000 921 LEU D CA 1
ATOM 6656 C C . LEU D 4 271 ? 160.11483 141.99158 178.38664 1.000 98.37000 921 LEU D C 1
ATOM 6657 O O . LEU D 4 271 ? 158.94701 142.28727 178.66421 1.000 100.05000 921 LEU D O 1
ATOM 6662 N N . CYS D 4 272 ? 161.15012 142.44088 179.09736 1.000 111.90000 922 CYS D N 1
ATOM 6663 C CA . CYS D 4 272 ? 160.92278 143.26569 180.27940 1.000 111.72000 922 CYS D CA 1
ATOM 6664 C C . CYS D 4 272 ? 160.30046 144.60934 179.91855 1.000 109.07000 922 CYS D C 1
ATOM 6665 O O . CYS D 4 272 ? 159.36059 145.05789 180.58238 1.000 117.44000 922 CYS D O 1
ATOM 6668 N N . TRP D 4 273 ? 160.79280 145.25969 178.86192 1.000 79.82000 923 TRP D N 1
ATOM 6669 C CA . TRP D 4 273 ? 160.38857 146.62133 178.52795 1.000 78.82000 923 TRP D CA 1
ATOM 6670 C C . TRP D 4 273 ? 159.15960 146.67587 177.62749 1.000 84.20000 923 TRP D C 1
ATOM 6671 O O . TRP D 4 273 ? 158.96132 147.67474 176.92466 1.000 88.38000 923 TRP D O 1
ATOM 6682 N N . THR D 4 274 ? 158.32757 145.63687 177.63050 1.000 84.07000 924 THR D N 1
ATOM 6683 C CA . THR D 4 274 ? 157.16598 145.60928 176.75158 1.000 83.03000 924 THR D CA 1
ATOM 6684 C C . THR D 4 274 ? 156.21101 146.74322 177.09255 1.000 83.01000 924 THR D C 1
ATOM 6685 O O . THR D 4 274 ? 156.00605 147.07365 178.26165 1.000 91.13000 924 THR D O 1
ATOM 6689 N N . TYR D 4 275 ? 155.63109 147.34852 176.05583 1.000 91.42000 925 TYR D N 1
ATOM 6690 C CA . TYR D 4 275 ? 154.76597 148.50231 176.26693 1.000 98.51000 925 TYR D CA 1
ATOM 6691 C C . TYR D 4 275 ? 153.48223 148.13371 177.00055 1.000 106.04000 925 TYR D C 1
ATOM 6692 O O . TYR D 4 275 ? 153.04615 148.87493 177.88822 1.000 110.59000 925 TYR D O 1
ATOM 6701 N N . GLU D 4 276 ? 152.86328 147.01028 176.65075 1.000 113.14000 926 GLU D N 1
ATOM 6702 C CA . GLU D 4 276 ? 151.60828 146.60100 177.26574 1.000 113.27000 926 GLU D CA 1
ATOM 6703 C C . GLU D 4 276 ? 151.87186 145.90640 178.59412 1.000 112.53000 926 GLU D C 1
ATOM 6704 O O . GLU D 4 276 ? 152.79217 145.09372 178.71081 1.000 118.12000 926 GLU D O 1
ATOM 6710 N N . LYS D 4 277 ? 151.05542 146.23325 179.59758 1.000 105.64000 927 LYS D N 1
ATOM 6711 C CA . LYS D 4 277 ? 151.27991 145.69815 180.93679 1.000 110.16000 927 LYS D CA 1
ATOM 6712 C C . LYS D 4 277 ? 151.10737 144.18432 180.97150 1.000 112.50000 927 LYS D C 1
ATOM 6713 O O . LYS D 4 277 ? 151.99773 143.45743 181.42532 1.000 114.10000 927 LYS D O 1
ATOM 6719 N N . GLU D 4 278 ? 149.97121 143.68909 180.47555 1.000 118.08000 928 GLU D N 1
ATOM 6720 C CA . GLU D 4 278 ? 149.60837 142.29295 180.70068 1.000 117.38000 928 GLU D CA 1
ATOM 6721 C C . GLU D 4 278 ? 150.57799 141.32954 180.03085 1.000 114.84000 928 GLU D C 1
ATOM 6722 O O . GLU D 4 278 ? 150.73420 140.19194 180.48714 1.000 115.81000 928 GLU D O 1
ATOM 6728 N N . HIS D 4 279 ? 151.23524 141.75492 178.95898 1.000 101.81000 929 HIS D N 1
ATOM 6729 C CA . HIS D 4 279 ? 152.12592 140.86374 178.23211 1.000 102.48000 929 HIS D CA 1
ATOM 6730 C C . HIS D 4 279 ? 153.51149 140.77459 178.85376 1.000 103.28000 929 HIS D C 1
ATOM 6731 O O . HIS D 4 279 ? 154.34261 140.00325 178.36431 1.000 103.81000 929 HIS D O 1
ATOM 6738 N N . ARG D 4 280 ? 153.78006 141.53647 179.90850 1.000 98.83000 930 ARG D N 1
ATOM 6739 C CA . ARG D 4 280 ? 155.03990 141.40386 180.61601 1.000 95.76000 930 ARG D CA 1
ATOM 6740 C C . ARG D 4 280 ? 155.08754 140.06390 181.34624 1.000 98.25000 930 ARG D C 1
ATOM 6741 O O . ARG D 4 280 ? 154.05220 139.53380 181.75527 1.000 102.45000 930 ARG D O 1
ATOM 6749 N N . PRO D 4 281 ? 156.27171 139.49315 181.51625 1.000 98.38000 931 PRO D N 1
ATOM 6750 C CA . PRO D 4 281 ? 156.39165 138.23271 182.25072 1.000 99.71000 931 PRO D CA 1
ATOM 6751 C C . PRO D 4 281 ? 156.24546 138.45369 183.74999 1.000 107.46000 931 PRO D C 1
ATOM 6752 O O . PRO D 4 281 ? 156.17830 139.57896 184.24271 1.000 116.92000 931 PRO D O 1
ATOM 6756 N N . GLN D 4 282 ? 156.19354 137.34182 184.47350 1.000 116.56000 932 GLN D N 1
ATOM 6757 C CA . GLN D 4 282 ? 156.18735 137.34331 185.92656 1.000 115.77000 932 GLN D CA 1
ATOM 6758 C C . GLN D 4 282 ? 157.46054 136.68429 186.43734 1.000 118.70000 932 GLN D C 1
ATOM 6759 O O . GLN D 4 282 ? 158.09535 135.88924 185.74006 1.000 123.64000 932 GLN D O 1
ATOM 6765 N N . PHE D 4 283 ? 157.83170 137.02880 187.67208 1.000 102.27000 933 PHE D N 1
ATOM 6766 C CA . PHE D 4 283 ? 159.13518 136.62168 188.18497 1.000 102.27000 933 PHE D CA 1
ATOM 6767 C C . PHE D 4 283 ? 159.26298 135.10904 188.28736 1.000 110.63000 933 PHE D C 1
ATOM 6768 O O . PHE D 4 283 ? 160.37392 134.57598 188.19006 1.000 114.94000 933 PHE D O 1
ATOM 6776 N N . ALA D 4 284 ? 158.14816 134.39924 188.46850 1.000 113.41000 934 ALA D N 1
ATOM 6777 C CA . ALA D 4 284 ? 158.20514 132.94153 188.46507 1.000 111.91000 934 ALA D CA 1
ATOM 6778 C C . ALA D 4 284 ? 158.69974 132.41782 187.12326 1.000 109.14000 934 ALA D C 1
ATOM 6779 O O . ALA D 4 284 ? 159.52625 131.49980 187.07114 1.000 107.00000 934 ALA D O 1
ATOM 6781 N N . ARG D 4 285 ? 158.20863 132.99594 186.02631 1.000 112.29000 935 ARG D N 1
ATOM 6782 C CA . ARG D 4 285 ? 158.65083 132.59349 184.69616 1.000 112.67000 935 ARG D CA 1
ATOM 6783 C C . ARG D 4 285 ? 160.04534 133.12447 184.38380 1.000 114.00000 935 ARG D C 1
ATOM 6784 O O . ARG D 4 285 ? 160.84196 132.44105 183.72967 1.000 117.88000 935 ARG D O 1
ATOM 6792 N N . LEU D 4 286 ? 160.35572 134.33891 184.84249 1.000 108.10000 936 LEU D N 1
ATOM 6793 C CA . LEU D 4 286 ? 161.66249 134.92631 184.56471 1.000 104.69000 936 LEU D CA 1
ATOM 6794 C C . LEU D 4 286 ? 162.77472 134.15061 185.25477 1.000 102.45000 936 LEU D C 1
ATOM 6795 O O . LEU D 4 286 ? 163.87545 134.01539 184.70848 1.000 102.58000 936 LEU D O 1
ATOM 6800 N N . LEU D 4 287 ? 162.51275 133.64403 186.46049 1.000 107.40000 937 LEU D N 1
ATOM 6801 C CA . LEU D 4 287 ? 163.50984 132.82601 187.13894 1.000 107.83000 937 LEU D CA 1
ATOM 6802 C C . LEU D 4 287 ? 163.80493 131.56040 186.34842 1.000 112.96000 937 LEU D C 1
ATOM 6803 O O . LEU D 4 287 ? 164.96301 131.14581 186.23801 1.000 116.07000 937 LEU D O 1
ATOM 6808 N N . SER D 4 288 ? 162.76852 130.92910 185.79392 1.000 118.50000 938 SER D N 1
ATOM 6809 C CA . SER D 4 288 ? 162.98530 129.75476 184.95589 1.000 117.31000 938 SER D CA 1
ATOM 6810 C C . SER D 4 288 ? 163.75439 130.11538 183.69257 1.000 113.31000 938 SER D C 1
ATOM 6811 O O . SER D 4 288 ? 164.63940 129.36705 183.26269 1.000 111.68000 938 SER D O 1
ATOM 6814 N N . LEU D 4 289 ? 163.42574 131.25661 183.08325 1.000 107.40000 939 LEU D N 1
ATOM 6815 C CA . LEU D 4 289 ? 164.11272 131.66936 181.86308 1.000 107.33000 939 LEU D CA 1
ATOM 6816 C C . LEU D 4 289 ? 165.59469 131.91188 182.11784 1.000 105.86000 939 LEU D C 1
ATOM 6817 O O . LEU D 4 289 ? 166.44451 131.50741 181.31681 1.000 105.50000 939 LEU D O 1
ATOM 6822 N N . LEU D 4 290 ? 165.92481 132.57119 183.22805 1.000 109.72000 940 LEU D N 1
ATOM 6823 C CA . LEU D 4 290 ? 167.32353 132.82866 183.55130 1.000 108.09000 940 LEU D CA 1
ATOM 6824 C C . LEU D 4 290 ? 168.03454 131.58436 184.06569 1.000 111.09000 940 LEU D C 1
ATOM 6825 O O . LEU D 4 290 ? 169.26097 131.48938 183.95356 1.000 109.81000 940 LEU D O 1
ATOM 6830 N N . GLU D 4 291 ? 167.29213 130.63232 184.63610 1.000 133.33000 941 GLU D N 1
ATOM 6831 C CA . GLU D 4 291 ? 167.91506 129.42997 185.18014 1.000 133.20000 941 GLU D CA 1
ATOM 6832 C C . GLU D 4 291 ? 168.56166 128.59762 184.08261 1.000 133.31000 941 GLU D C 1
ATOM 6833 O O . GLU D 4 291 ? 169.68064 128.09864 184.24942 1.000 134.04000 941 GLU D O 1
ATOM 6835 N N . HIS D 4 292 ? 167.87409 128.43326 182.95549 1.000 134.80000 942 HIS D N 1
ATOM 6836 C CA . HIS D 4 292 ? 168.46856 127.77200 181.80051 1.000 133.37000 942 HIS D CA 1
ATOM 6837 C C . HIS D 4 292 ? 169.61034 128.63846 181.29260 1.000 133.08000 942 HIS D C 1
ATOM 6838 O O . HIS D 4 292 ? 169.37852 129.68565 180.68033 1.000 131.65000 942 HIS D O 1
ATOM 6845 N N . LEU D 4 293 ? 170.83745 128.20724 181.54842 1.000 147.17000 943 LEU D N 1
ATOM 6846 C CA . LEU D 4 293 ? 171.99825 129.05200 181.31973 1.000 148.12000 943 LEU D CA 1
ATOM 6847 C C . LEU D 4 293 ? 172.12958 129.38492 179.84045 1.000 147.67000 943 LEU D C 1
ATOM 6848 O O . LEU D 4 293 ? 172.24243 128.46702 179.01428 1.000 149.59000 943 LEU D O 1
ATOM 6853 N N . PRO D 4 294 ? 172.10476 130.66275 179.46044 1.000 148.41000 944 PRO D N 1
ATOM 6854 C CA . PRO D 4 294 ? 172.42679 131.00349 178.06755 1.000 151.51000 944 PRO D CA 1
ATOM 6855 C C . PRO D 4 294 ? 173.82370 130.56222 177.67728 1.000 152.10000 944 PRO D C 1
ATOM 6856 O O . PRO D 4 294 ? 174.05292 130.16584 176.52820 1.000 149.16000 944 PRO D O 1
ATOM 6860 N N . LYS D 4 295 ? 174.76349 130.61045 178.61838 1.000 164.98000 945 LYS D N 1
ATOM 6861 C CA . LYS D 4 295 ? 176.12413 130.15044 178.39425 1.000 165.72000 945 LYS D CA 1
ATOM 6862 C C . LYS D 4 295 ? 176.72132 129.74577 179.73305 1.000 164.80000 945 LYS D C 1
ATOM 6863 O O . LYS D 4 295 ? 176.19475 130.08192 180.79709 1.000 159.74000 945 LYS D O 1
ATOM 6869 N N . LYS D 4 296 ? 177.82852 129.01117 179.66880 1.000 181.16000 946 LYS D N 1
ATOM 6870 C CA . LYS D 4 296 ? 178.54592 128.57481 180.85814 1.000 180.75000 946 LYS D CA 1
ATOM 6871 C C . LYS D 4 296 ? 179.99678 129.01750 180.75780 1.000 180.67000 946 LYS D C 1
ATOM 6872 O O . LYS D 4 296 ? 180.64183 128.81026 179.72461 1.000 178.43000 946 LYS D O 1
ATOM 6878 N N . ARG D 4 297 ? 180.49619 129.63243 181.82720 1.000 175.08000 947 ARG D N 1
ATOM 6879 C CA . ARG D 4 297 ? 181.88776 130.06958 181.91789 1.000 174.06000 947 ARG D CA 1
ATOM 6880 C C . ARG D 4 297 ? 182.26035 131.00979 180.77554 1.000 173.67000 947 ARG D C 1
ATOM 6881 O O . ARG D 4 297 ? 181.41472 131.74064 180.26080 1.000 173.40000 947 ARG D O 1
#